Protein AF-0000000068238046 (afdb_homodimer)

Solvent-accessible surface area (backbone atoms only — not comparable to full-atom values): 81714 Å² total; per-residue (Å²): 138,89,78,82,85,78,85,75,81,77,78,81,76,83,74,73,87,71,82,82,77,81,73,77,80,77,81,74,84,79,78,86,78,78,81,80,74,76,76,75,68,70,68,73,77,79,79,78,75,80,73,75,78,88,50,64,96,78,70,69,45,30,24,60,40,49,60,55,56,76,60,38,61,60,47,52,51,49,50,51,53,50,49,44,23,53,49,52,52,57,44,46,42,70,25,42,88,74,44,88,48,56,57,47,58,32,41,96,83,38,37,76,59,75,93,69,62,68,70,59,48,49,53,51,51,54,52,28,51,33,49,42,43,48,45,44,37,44,45,57,59,49,51,50,50,41,49,38,39,27,46,39,52,58,51,43,66,46,92,49,31,73,72,39,28,30,41,31,47,37,40,56,44,56,50,41,61,78,38,70,69,51,52,55,42,47,73,74,69,36,37,88,62,56,50,47,75,66,52,53,52,48,30,53,38,50,54,44,51,64,47,34,58,30,55,38,49,70,38,53,44,75,45,77,44,55,30,70,75,60,81,41,79,69,48,61,37,45,40,59,42,49,46,64,59,41,72,65,91,66,64,59,37,38,46,68,33,53,52,36,33,50,50,33,29,65,37,39,58,72,56,66,34,47,36,56,36,51,94,56,61,47,63,57,79,40,27,51,71,40,51,74,76,38,69,76,40,32,40,32,94,60,49,43,49,50,62,19,22,48,33,53,45,67,46,52,36,41,30,54,47,32,46,70,44,81,50,54,79,85,73,49,77,87,56,26,84,73,34,67,23,4,38,45,38,76,47,74,53,76,48,71,58,91,91,44,68,30,39,37,31,43,35,42,34,26,64,58,68,38,58,58,48,78,60,58,74,41,52,34,48,45,73,54,73,47,60,42,36,39,34,40,33,43,37,72,82,52,94,84,37,44,54,94,88,27,48,37,37,40,37,37,36,41,36,37,36,24,29,25,37,48,12,13,62,89,53,76,41,31,60,49,65,81,32,71,48,51,62,76,80,66,50,52,48,36,21,57,83,34,57,80,72,54,75,70,63,70,68,69,65,70,76,62,74,64,64,72,61,84,74,63,85,53,33,60,54,38,39,57,65,28,58,55,60,49,34,58,59,42,45,48,41,25,58,57,30,85,69,8,60,83,55,24,44,50,40,34,42,37,37,40,22,50,53,25,46,73,66,68,37,70,49,63,33,38,76,43,50,56,66,40,48,31,51,64,63,64,42,99,85,49,58,72,77,62,57,49,63,49,58,29,33,49,94,61,26,46,68,47,39,63,61,51,52,43,48,55,52,48,50,53,65,72,40,56,90,43,43,33,51,52,47,20,44,45,25,49,49,30,46,52,53,54,47,65,56,42,61,52,57,28,44,39,58,36,21,68,37,44,84,43,75,38,46,38,64,49,69,67,40,52,52,53,41,50,50,41,46,49,66,31,48,51,57,48,52,49,38,23,49,55,29,31,69,45,52,37,64,52,78,45,49,39,39,67,51,26,21,20,51,14,8,66,68,23,41,87,76,32,53,57,48,36,50,78,49,68,88,67,50,57,64,37,68,71,38,45,46,20,58,16,30,50,50,72,89,57,89,82,54,86,71,79,62,34,33,60,38,70,39,82,55,42,74,74,54,52,89,44,37,26,38,24,39,78,82,30,46,51,82,78,51,73,69,56,47,50,54,45,52,53,53,59,65,64,58,129,127,85,84,76,85,83,84,88,81,78,75,87,79,76,84,71,82,77,76,83,76,78,75,73,77,76,76,76,79,75,72,84,75,77,80,78,76,76,75,78,63,76,67,76,80,78,79,77,76,80,74,75,78,86,49,67,95,77,73,68,43,29,25,60,39,50,61,54,57,77,60,36,62,60,47,52,51,49,51,51,53,49,50,46,22,53,49,50,49,57,44,44,42,72,24,43,88,76,44,87,48,56,56,48,58,32,41,97,84,37,38,76,59,77,94,69,61,68,69,59,48,50,54,51,50,54,52,28,51,33,50,44,42,48,44,45,36,45,44,56,59,51,52,50,52,41,49,40,37,28,46,39,53,58,52,44,65,45,92,48,30,74,71,39,30,30,41,31,46,38,39,54,44,57,50,41,60,78,38,68,70,51,52,55,44,45,72,74,70,35,38,86,64,56,51,46,75,65,49,53,52,48,31,52,38,50,53,45,53,65,46,35,58,31,54,40,51,69,39,53,43,74,46,77,44,54,30,70,76,61,82,41,80,70,46,60,38,46,40,60,44,49,48,63,60,41,73,62,91,65,66,58,36,39,44,69,34,53,52,37,33,49,49,32,30,65,35,40,59,72,56,66,34,47,36,55,37,52,94,58,61,48,62,55,76,40,26,50,71,43,51,76,75,39,69,76,40,30,40,33,93,58,48,43,49,49,61,20,22,46,32,54,46,67,46,53,37,41,30,54,48,33,46,69,44,79,50,55,78,85,72,50,78,86,57,24,82,73,34,68,24,4,38,45,34,76,49,74,54,76,49,71,58,91,90,44,68,29,37,36,33,42,36,41,33,26,64,58,69,39,59,56,49,80,59,57,74,41,53,34,49,45,73,55,73,47,60,42,35,38,34,40,34,44,38,72,82,51,96,82,38,44,54,94,86,27,48,38,36,40,37,37,38,41,38,38,37,25,30,25,37,49,12,12,62,90,55,75,40,30,60,49,65,81,33,71,50,51,61,74,81,67,51,50,48,36,20,56,82,35,56,79,70,56,74,70,62,70,67,70,66,70,76,62,73,67,64,74,59,84,75,66,85,55,33,62,55,38,40,56,63,27,59,55,61,49,32,58,60,41,46,48,43,23,58,58,30,84,70,8,60,85,56,24,43,49,39,34,43,36,36,40,21,51,53,26,46,73,62,67,34,69,50,65,32,38,74,43,50,55,65,41,47,30,52,64,64,63,42,98,88,50,58,72,80,62,58,50,65,50,57,29,32,50,96,61,26,45,67,48,36,61,62,51,53,43,48,56,52,49,50,54,65,72,39,56,90,43,44,33,50,53,48,21,43,44,24,50,49,32,46,50,54,54,46,65,54,42,59,52,58,28,42,39,60,36,20,70,39,45,83,43,76,39,47,38,64,49,70,68,39,53,52,53,39,49,49,40,47,49,66,29,50,52,56,49,52,50,38,23,48,54,29,30,68,46,53,37,66,50,78,45,50,39,40,67,51,26,21,19,52,15,7,66,69,22,41,87,76,32,54,58,46,39,50,79,50,69,89,68,50,59,62,37,67,70,38,47,48,20,59,18,32,50,51,74,88,57,89,81,54,84,72,79,62,35,33,60,37,71,38,81,55,42,73,73,56,51,89,44,39,26,37,23,38,76,82,31,47,51,81,78,52,72,68,56,48,49,53,44,50,52,53,60,65,64,60,128

Sequence (1496 aa):
MEGNSTVALRQLSLSTVSSRSYQALGYSQNDLSGDSGASHNEEPPAYSHVSPAAQVPGRGYSTTLHRSPGVLLPTLLYAGLAIYAWVAIVYLSFRPMSAKSWGALLSENRLYSESVDYARNEGIYRSAVVIWTLIAIMTLPWLSAVCASAAVIYVQNQKTADSLQMRQVTNLADRRWLDLSLYKALVSGGWKKHGSTFLILAIVLHLVAGLTYPIQSIFLETTTINVPQAMDRVASIADLPSLEYPDAAISLIGNDILAVRRALSDADSVTVQPFLWQNTSGVQLHTLSDILSLNDSFYAQLPTGFNTGVLRQFAPRVNSTATYETILASEFPSNCDSTPGSFYSRHYSEYAVSEYRRIWGVTACMPSNWTKSQWQKTRARQEFSETLYLNFTSSKGNSGDTPADGKLYRVTVSTTAGYFELPNNMNDGKHGPLLEQDPVGLCGADCHYQTFDPDLSLSRIRRDNITTTDTLDAVSWDPLATVSKGPLLTTALALFGQGSFLDTFAAKIWAINDSFNRANVTARICLDGPPLLDLMLYQSYSTKHYCLDAPMGTRYGASAADPLIHQWIDYFLKVEDRFPMLFTAAAFLSNKQLLESVSGQWWIYQDLGTEMIIPTISLAGIIVGSIMMALYIIPMVGLAFYAAWYPRWTERLDSFTMLRLGATIGDKLLPLRAAKSVDRIPVLDEIPGVVRDVSIPDGNVVLPVGTLGLGDGRPLEGQRRYEAYKESDEPLTPMERRMLQSRINDDPMEGNSTVALRQLSLSTVSSRSYQALGYSQNDLSGDSGASHNEEPPAYSHVSPAAQVPGRGYSTTLHRSPGVLLPTLLYAGLAIYAWVAIVYLSFRPMSAKSWGALLSENRLYSESVDYARNEGIYRSAVVIWTLIAIMTLPWLSAVCASAAVIYVQNQKTADSLQMRQVTNLADRRWLDLSLYKALVSGGWKKHGSTFLILAIVLHLVAGLTYPIQSIFLETTTINVPQAMDRVASIADLPSLEYPDAAISLIGNDILAVRRALSDADSVTVQPFLWQNTSGVQLHTLSDILSLNDSFYAQLPTGFNTGVLRQFAPRVNSTATYETILASEFPSNCDSTPGSFYSRHYSEYAVSEYRRIWGVTACMPSNWTKSQWQKTRARQEFSETLYLNFTSSKGNSGDTPADGKLYRVTVSTTAGYFELPNNMNDGKHGPLLEQDPVGLCGADCHYQTFDPDLSLSRIRRDNITTTDTLDAVSWDPLATVSKGPLLTTALALFGQGSFLDTFAAKIWAINDSFNRANVTARICLDGPPLLDLMLYQSYSTKHYCLDAPMGTRYGASAADPLIHQWIDYFLKVEDRFPMLFTAAAFLSNKQLLESVSGQWWIYQDLGTEMIIPTISLAGIIVGSIMMALYIIPMVGLAFYAAWYPRWTERLDSFTMLRLGATIGDKLLPLRAAKSVDRIPVLDEIPGVVRDVSIPDGNVVLPVGTLGLGDGRPLEGQRRYEAYKESDEPLTPMERRMLQSRINDDP

Radius of gyration: 52.49 Å; Cα contacts (8 Å, |Δi|>4): 2790; chains: 2; bounding box: 108×170×122 Å

pLDDT: mean 82.02, std 21.86, range [15.71, 98.25]

Organism: Aspergillus fumigatus (strain ATCC MYA-4609 / CBS 101355 / FGSC A1100 / Af293) (NCBI:txid330879)

Nearest PDB structures (foldseek):
  9g36-assembly1_B  TM=2.275E-01  e=7.485E+00  Mycolicibacterium thermoresistibile ATCC 19527
  3ron-assembly1_A  TM=1.602E-01  e=1.030E+00  Bacillus thuringiensis serovar israelensis
  3ron-assembly1_A  TM=1.603E-01  e=5.462E-01  Bacillus thuringiensis serovar israelensis
  9g36-assembly1_B  TM=2.258E-01  e=8.837E+00  Mycolicibacterium thermoresistibile ATCC 19527

Foldseek 3Di:
DDDDDDPDPDDPDPDDDPDDDPPPDDDPDDDDDDDDPDCVVPPDPDPPPDDDPPDDPFDFFWDFFDFDLPLQVVLVVLLVLQVVLLCLQVVLQAAAPQDDGQFFFADPQRDGDPPRDRVVRVVSNVVSVVSNVVSLVCVLVSLLVLLQLLLQVVQQPDPFLQPDFLQQSVCSQVSCLVPVVVVVCCVVPCCLPHNDPSSVVSNVLNVLSNVLSVLLVVQKDKDKAFGFDDKDFDDFFFDLLCQQPQVLVPDDQCPLLVQLQVVLLVAAFQQFDQQWDAQDFAGDRHHLLCNVVGDQIWGWLDGGNDEQASFKDKGKIKAKFKDKDWDDPVVPDPCQLQAFQKAWFKFKDWDDDVHWIKIKIKIKIFRDRQLEAPGHNFQFKDKDKGKMKMFIFTDGPDPPGAPPRGTIMIMMMMMIMHMWIAQYVVVVRGIGDGHRHHCQVVQDRRHGAFFDPPVVPVPCPPPPPVPPPPPPSPRNCSNSSYGNHALLSSLCCSDGNPPHCSHCVLVQQVVVQVVCLVVQHKDKDFRGRGGNNNVLVDDVPDPDDDGQIDIGNDPCRSVCSVVSVSVVSVSCVVRVVCVRSSSSSSSNSSVNSSRRVGTGRTIRMHTNGDMDMGMHGDPVSSVSSVVSSCSNSVVSSVSSCSSRPDGGPDSGSHPVVVVVQDVQVDCVLPPPDDDPDPSPRCSSVPFRNRKAFPDDPDVPRLADETEIDRRGHHRRDSPHMYNDDPVNRDDDDPVSVVSSVVSVVPPD/DDDDPDDDDDDPDDDDPDDPDPPPPPPPPDDPDDDDPPCVVPPPPDPPPDDDPPDDPFDFFWDFFDFDLPLQVVLVVLLVLQVVLLCLQVVLQAAAPQDDGQFFFADPQRDGDPPRDRVVRQVSNVVSVVSNVVSLVCVLVSLLVLLQLLLQVVLQPDPFLQPDFLQQSVCSQVSCLVPVVVVVCCVVPCCLPHNDPSSVVSNVLSVLSNVLSVLLVVQKDKDKAFGFDDKDFDDFFFALLCQQPQVLVPDDQCPLLVQLQVVLLVAAFQQFDQQWDAFDFAGDRHHLLCNVVGDQIWGWLDGGNDEQASFKDKTKIKAKFKDKDWDDPVPPDPCQVQAFQKAWFKFWDWDDDVHWIWIKMKIKIFRDRQLEAPGHNFQFKDKDKGKMKMFIFTDGPDPPGAPPRGTIMIMMMMMIMHMWIAQYVVVVRGIGDGHRHHCQVVQDRRHRAFFDPPVVPVPCPPPPPVPPPDPDSPRNCSNSSYGNHALLSSLCCSDGNPPHCSHCVLVQQVVVLVVCLVVQHKDKDFRGRGGNNNVLPDDVPDPDDDGQIDIGNDPCRSVCSVVSVSVVSVSCVVRVVCVRSSSSSSSNSSVNSSRRVGTGRTIRMHTNGDMDMGMHGDPVSSVSSVVSSCVNSVVSSVSSCSSRPDRGPDSGSHPVVVVVQDVQVDCVLPPPDDDPDPSPRCSSVPFRNRKAFPDDPDVVRLADETEIDRRGHHRDDSPHMYNDDPVNRDDDDPVSVVSSVVSVVPPD

Secondary structure (DSSP, 8-state):
----------------------------------------------------TTS-SS--SEEE-B--GGGHHHHHHHHHHHHHHHHHHHHHHHS-SSSS-SS--B-TTSSB-S---THHHHHHHHHHHHHHHHHHHHHHHHHHHHHHHHHHHHHHT-SSGGGSBHHHHHHHHTTGGG-HHHHHHHHTT-HHHH--HHHHHHHHHHHHHHHHHHHHHHH-EEEEEEE----EEEEEE--GGGGTS--TTTPPTTHHHHHHHHHHHH--SSS--TTEE-SSSS-----GGGTTTSTT-EE-SSPTT---BTS--EEEEEEEEEEEEEE-GGGS-TTTTTSTT-EEEEEEEEEEETTEEEEEEEEEEE-S--SS-S--S-SS-EEEEEEEEEEEEEE-SSTTPPPTT-EEEEEEEEEEEEEEEPP-TTTTT-PPPBPSS-GGGG--TT----------------STTS------S--TTHHHH-SS--HHHHHHHHHHSTTSHHHHHHHHHHHHHHHHHHHT--EEEEEE--TTHHHHT-BTTB-----EEEEESSTTGGGGHHHHHHHHHHHHHHTGGGHHHHHHHHHHHHHHHHHHHSPP-EEEEEB--EEEEEEE--HHHHHHHHHHHHHHHHHHHHHHHHHHHS-BSSSSS-HHHHHHHHHHH-TTTS---B-S-GGG-THHHHSB--EEE-----TT-SS--B-EEESS-BPP-TTSEEEB-GGG--PPPHHHHHHHHHHHHH--/----------------------------------------------------TTS-SS--SEEE-B--GGGHHHHHHHHHHHHHHHHHHHHHHHS-SSSS-SS--B-TTSSB-S---THHHHHHHHHHHHHHHHHHHHHHHHHHHHHHHHHHHHHHT-SSGGGSBHHHHHHHHTTGGG-HHHHHHHHTT-HHHH--HHHHHHHHHHHHHHHHHHHHHHH-EEEEEEE----EEEEEE--GGGGTS--TTT--TTHHHHHHHHHHHH--SSS--TTEE-SSSS-----GGGTTTSTT-EE-SSPTT---BTS--EEEEEEEEEEEEEE-GGGS-TTTTTSTT-EEEEEEEEEEETTEEEEEEEEEEE-S--SS-S--S-SS-EEEEEEEEEEEEEE-SSTTPPPTT-EEEEEEEEEEEEEEEPP-TTTTT-PPPBPSS-GGGG--TT----------------STTS------S--TTHHHH-SS--HHHHHHHHHHSTTSHHHHHHHHHHHHHHHHHHHT--EEEEEE--TTHHHHT-BTTB-----EEEEESSTTGGGGHHHHHHHHHHHHHHTGGGHHHHHHHHHHHHHHHHHHHSPP-EEEEEB--EEEEEEE--HHHHHHHHHHHHHHHHHHHHHHHHHHHS-BSSSSS-HHHHHHHHHHH-TTTS---B-S-GGG-THHHHSB--EEE-----TT-SS--B-EEESS-BPP-TTSEEEB-GGG--PPPHHHHHHHHHHHHH--

Structure (mmCIF, N/CA/C/O backbone):
data_AF-0000000068238046-model_v1
#
loop_
_entity.id
_entity.type
_entity.pdbx_description
1 polymer 'Uncharacterized protein'
#
loop_
_atom_site.group_PDB
_atom_site.id
_atom_site.type_symbol
_atom_site.label_atom_id
_atom_site.label_alt_id
_atom_site.label_comp_id
_atom_site.label_asym_id
_atom_site.label_entity_id
_atom_site.label_seq_id
_atom_site.pdbx_PDB_ins_code
_atom_site.Cartn_x
_atom_site.Cartn_y
_atom_site.Cartn_z
_atom_site.occupancy
_atom_site.B_iso_or_equiv
_atom_site.auth_seq_id
_atom_site.auth_comp_id
_atom_site.auth_asym_id
_atom_site.auth_atom_id
_atom_site.pdbx_PDB_model_num
ATOM 1 N N . MET A 1 1 ? -50.438 15 -29.156 1 16.05 1 MET A N 1
ATOM 2 C CA . MET A 1 1 ? -51.094 14.344 -30.281 1 16.05 1 MET A CA 1
ATOM 3 C C . MET A 1 1 ? -50.812 12.844 -30.281 1 16.05 1 MET A C 1
ATOM 5 O O . MET A 1 1 ? -49.875 12.391 -29.641 1 16.05 1 MET A O 1
ATOM 9 N N . GLU A 1 2 ? -51.281 12.078 -31.438 1 17.22 2 GLU A N 1
ATOM 10 C CA . GLU A 1 2 ? -52 10.836 -31.766 1 17.22 2 GLU A CA 1
ATOM 11 C C . GLU A 1 2 ? -51.031 9.648 -31.766 1 17.22 2 GLU A C 1
ATOM 13 O O . GLU A 1 2 ? -49.812 9.82 -31.625 1 17.22 2 GLU A O 1
ATOM 18 N N . GLY A 1 3 ? -50.938 8.844 -32.812 1 16.89 3 GLY A N 1
ATOM 19 C CA . GLY A 1 3 ? -51.5 7.602 -33.312 1 16.89 3 GLY A CA 1
ATOM 20 C C . GLY A 1 3 ? -50.469 6.535 -33.594 1 16.89 3 GLY A C 1
ATOM 21 O O . GLY A 1 3 ? -50.812 5.375 -33.812 1 16.89 3 GLY A O 1
ATOM 22 N N . ASN A 1 4 ? -49.25 6.938 -33.906 1 17.73 4 ASN A N 1
ATOM 23 C CA . ASN A 1 4 ? -48.781 6.199 -35.062 1 17.73 4 ASN A CA 1
ATOM 24 C C . ASN A 1 4 ? -48.5 4.734 -34.719 1 17.73 4 ASN A C 1
ATOM 26 O O . ASN A 1 4 ? -48.312 4.387 -33.562 1 17.73 4 ASN A O 1
ATOM 30 N N . SER A 1 5 ? -47.906 3.982 -35.688 1 18.03 5 SER A N 1
ATOM 31 C CA . SER A 1 5 ? -48.125 2.867 -36.594 1 18.03 5 SER A CA 1
ATOM 32 C C . SER A 1 5 ? -47.438 1.596 -36.094 1 18.03 5 SER A C 1
ATOM 34 O O . SER A 1 5 ? -46.406 1.659 -35.438 1 18.03 5 SER A O 1
ATOM 36 N N . THR A 1 6 ? -48.125 0.401 -36.094 1 19.33 6 THR A N 1
ATOM 37 C CA . THR A 1 6 ? -48.469 -0.976 -35.75 1 19.33 6 THR A CA 1
ATOM 38 C C . THR A 1 6 ? -47.531 -1.954 -36.438 1 19.33 6 THR A C 1
ATOM 40 O O . THR A 1 6 ? -47.719 -3.168 -36.406 1 19.33 6 THR A O 1
ATOM 43 N N . VAL A 1 7 ? -46.188 -1.646 -36.438 1 20.75 7 VAL A N 1
ATOM 44 C CA . VAL A 1 7 ? -45.406 -2.328 -37.469 1 20.75 7 VAL A CA 1
ATOM 45 C C . VAL A 1 7 ? -45.469 -3.838 -37.25 1 20.75 7 VAL A C 1
ATOM 47 O O . VAL A 1 7 ? -45.188 -4.328 -36.156 1 20.75 7 VAL A O 1
ATOM 50 N N . ALA A 1 8 ? -46.031 -4.539 -38.188 1 19.09 8 ALA A N 1
ATOM 51 C CA . ALA A 1 8 ? -46.688 -5.816 -38.469 1 19.09 8 ALA A CA 1
ATOM 52 C C . ALA A 1 8 ? -45.688 -6.969 -38.406 1 19.09 8 ALA A C 1
ATOM 54 O O . ALA A 1 8 ? -44.594 -6.855 -38.938 1 19.09 8 ALA A O 1
ATOM 55 N N . LEU A 1 9 ? -45.781 -7.902 -37.531 1 19.58 9 LEU A N 1
ATOM 56 C CA . LEU A 1 9 ? -45.156 -9.117 -37 1 19.58 9 LEU A CA 1
ATOM 57 C C . LEU A 1 9 ? -45.188 -10.227 -38.062 1 19.58 9 LEU A C 1
ATOM 59 O O . LEU A 1 9 ? -44.875 -11.375 -37.781 1 19.58 9 LEU A O 1
ATOM 63 N N . ARG A 1 10 ? -45.062 -9.781 -39.406 1 17.81 10 ARG A N 1
ATOM 64 C CA . ARG A 1 10 ? -45.594 -10.758 -40.344 1 17.81 10 ARG A CA 1
ATOM 65 C C . ARG A 1 10 ? -44.906 -12.117 -40.156 1 17.81 10 ARG A C 1
ATOM 67 O O . ARG A 1 10 ? -43.719 -12.188 -39.781 1 17.81 10 ARG A O 1
ATOM 74 N N . GLN A 1 11 ? -45.688 -13.234 -40.188 1 19.92 11 GLN A N 1
ATOM 75 C CA . GLN A 1 11 ? -45.875 -14.664 -40 1 19.92 11 GLN A CA 1
ATOM 76 C C . GLN A 1 11 ? -45.156 -15.461 -41.094 1 19.92 11 GLN A C 1
ATOM 78 O O . GLN A 1 11 ? -45.5 -15.367 -42.281 1 19.92 11 GLN A O 1
ATOM 83 N N . LEU A 1 12 ? -43.844 -15.375 -41.125 1 18.42 12 LEU A N 1
ATOM 84 C CA . LEU A 1 12 ? -43.094 -15.875 -42.281 1 18.42 12 LEU A CA 1
ATOM 85 C C . LEU A 1 12 ? -43.438 -17.344 -42.562 1 18.42 12 LEU A C 1
ATOM 87 O O . LEU A 1 12 ? -43.375 -18.172 -41.625 1 18.42 12 LEU A O 1
ATOM 91 N N . SER A 1 13 ? -44.188 -17.641 -43.625 1 18.03 13 SER A N 1
ATOM 92 C CA . SER A 1 13 ? -44.906 -18.75 -44.219 1 18.03 13 SER A CA 1
ATOM 93 C C . SER A 1 13 ? -43.969 -19.859 -44.625 1 18.03 13 SER A C 1
ATOM 95 O O . SER A 1 13 ? -43 -19.625 -45.344 1 18.03 13 SER A O 1
ATOM 97 N N . LEU A 1 14 ? -43.719 -20.797 -43.719 1 19.33 14 LEU A N 1
ATOM 98 C CA . LEU A 1 14 ? -42.812 -21.953 -43.781 1 19.33 14 LEU A CA 1
ATOM 99 C C . LEU A 1 14 ? -43.188 -22.891 -44.906 1 19.33 14 LEU A C 1
ATOM 101 O O . LEU A 1 14 ? -44.156 -23.656 -44.812 1 19.33 14 LEU A O 1
ATOM 105 N N . SER A 1 15 ? -43.281 -22.375 -46.094 1 17.31 15 SER A N 1
ATOM 106 C CA . SER A 1 15 ? -43.969 -23.078 -47.188 1 17.31 15 SER A CA 1
ATOM 107 C C . SER A 1 15 ? -43.375 -24.453 -47.406 1 17.31 15 SER A C 1
ATOM 109 O O . SER A 1 15 ? -42.312 -24.766 -46.875 1 17.31 15 SER A O 1
ATOM 111 N N . THR A 1 16 ? -43.438 -24.938 -48.75 1 18.41 16 THR A N 1
ATOM 112 C CA . THR A 1 16 ? -44.094 -25.906 -49.594 1 18.41 16 THR A CA 1
ATOM 113 C C . THR A 1 16 ? -43.125 -27 -50.062 1 18.41 16 THR A C 1
ATOM 115 O O . THR A 1 16 ? -43.562 -28.031 -50.594 1 18.41 16 THR A O 1
ATOM 118 N N . VAL A 1 17 ? -41.844 -26.969 -49.844 1 20.22 17 VAL A N 1
ATOM 119 C CA . VAL A 1 17 ? -41.156 -27.406 -51.062 1 20.22 17 VAL A CA 1
ATOM 120 C C . VAL A 1 17 ? -41.375 -28.906 -51.25 1 20.22 17 VAL A C 1
ATOM 122 O O . VAL A 1 17 ? -41.219 -29.703 -50.312 1 20.22 17 VAL A O 1
ATOM 125 N N . SER A 1 18 ? -41.938 -29.344 -52.375 1 18.44 18 SER A N 1
ATOM 126 C CA . SER A 1 18 ? -42.625 -30.453 -53.062 1 18.44 18 SER A CA 1
ATOM 127 C C . SER A 1 18 ? -41.625 -31.531 -53.469 1 18.44 18 SER A C 1
ATOM 129 O O . SER A 1 18 ? -41.969 -32.438 -54.219 1 18.44 18 SER A O 1
ATOM 131 N N . SER A 1 19 ? -40.5 -31.594 -52.938 1 16.22 19 SER A N 1
ATOM 132 C CA . SER A 1 19 ? -39.594 -32.25 -53.844 1 16.22 19 SER A CA 1
ATOM 133 C C . SER A 1 19 ? -40.062 -33.625 -54.219 1 16.22 19 SER A C 1
ATOM 135 O O . SER A 1 19 ? -40.812 -34.281 -53.469 1 16.22 19 SER A O 1
ATOM 137 N N . ARG A 1 20 ? -39.656 -33.969 -55.562 1 19.67 20 ARG A N 1
ATOM 138 C CA . ARG A 1 20 ? -39.875 -34.875 -56.688 1 19.67 20 ARG A CA 1
ATOM 139 C C . ARG A 1 20 ? -39.469 -36.312 -56.312 1 19.67 20 ARG A C 1
ATOM 141 O O . ARG A 1 20 ? -38.438 -36.5 -55.688 1 19.67 20 ARG A O 1
ATOM 148 N N . SER A 1 21 ? -40.375 -37.406 -56.5 1 18.16 21 SER A N 1
ATOM 149 C CA . SER A 1 21 ? -40.688 -38.812 -56.25 1 18.16 21 SER A CA 1
ATOM 150 C C . SER A 1 21 ? -39.75 -39.75 -56.969 1 18.16 21 SER A C 1
ATOM 152 O O . SER A 1 21 ? -40 -40.938 -57.062 1 18.16 21 SER A O 1
ATOM 154 N N . TYR A 1 22 ? -38.438 -39.531 -56.938 1 17.98 22 TYR A N 1
ATOM 155 C CA . TYR A 1 22 ? -37.625 -40.312 -57.875 1 17.98 22 TYR A CA 1
ATOM 156 C C . TYR A 1 22 ? -37.875 -41.781 -57.688 1 17.98 22 TYR A C 1
ATOM 158 O O . TYR A 1 22 ? -37.75 -42.312 -56.594 1 17.98 22 TYR A O 1
ATOM 166 N N . GLN A 1 23 ? -38.75 -42.344 -58.531 1 18.47 23 GLN A N 1
ATOM 167 C CA . GLN A 1 23 ? -39.25 -43.719 -58.719 1 18.47 23 GLN A CA 1
ATOM 168 C C . GLN A 1 23 ? -38.125 -44.688 -59 1 18.47 23 GLN A C 1
ATOM 170 O O . GLN A 1 23 ? -37.469 -44.594 -60.062 1 18.47 23 GLN A O 1
ATOM 175 N N . ALA A 1 24 ? -37.312 -44.906 -58.125 1 19.94 24 ALA A N 1
ATOM 176 C CA . ALA A 1 24 ? -36.156 -45.781 -58.375 1 19.94 24 ALA A CA 1
ATOM 177 C C . ALA A 1 24 ? -36.594 -47.125 -58.938 1 19.94 24 ALA A C 1
ATOM 179 O O . ALA A 1 24 ? -37.5 -47.781 -58.344 1 19.94 24 ALA A O 1
ATOM 180 N N . LEU A 1 25 ? -36.344 -47.344 -60.188 1 18.86 25 LEU A N 1
ATOM 181 C CA . LEU A 1 25 ? -36.625 -48.438 -61.125 1 18.86 25 LEU A CA 1
ATOM 182 C C . LEU A 1 25 ? -36.062 -49.75 -60.594 1 18.86 25 LEU A C 1
ATOM 184 O O . LEU A 1 25 ? -35 -49.781 -60 1 18.86 25 LEU A O 1
ATOM 188 N N . GLY A 1 26 ? -36.812 -50.875 -60.5 1 19.23 26 GLY A N 1
ATOM 189 C CA . GLY A 1 26 ? -36.938 -52.25 -60.031 1 19.23 26 GLY A CA 1
ATOM 190 C C . GLY A 1 26 ? -36.062 -53.219 -60.781 1 19.23 26 GLY A C 1
ATOM 191 O O . GLY A 1 26 ? -36.188 -54.438 -60.656 1 19.23 26 GLY A O 1
ATOM 192 N N . TYR A 1 27 ? -34.781 -52.906 -61.156 1 17.84 27 TYR A N 1
ATOM 193 C CA . TYR A 1 27 ? -34.156 -53.781 -62.125 1 17.84 27 TYR A CA 1
ATOM 194 C C . TYR A 1 27 ? -34.125 -55.219 -61.625 1 17.84 27 TYR A C 1
ATOM 196 O O . TYR A 1 27 ? -33.906 -55.469 -60.438 1 17.84 27 TYR A O 1
ATOM 204 N N . SER A 1 28 ? -34.656 -56.188 -62.406 1 18.81 28 SER A N 1
ATOM 205 C CA . SER A 1 28 ? -35.031 -57.594 -62.406 1 18.81 28 SER A CA 1
ATOM 206 C C . SER A 1 28 ? -33.812 -58.5 -62.469 1 18.81 28 SER A C 1
ATOM 208 O O . SER A 1 28 ? -33.938 -59.719 -62.688 1 18.81 28 SER A O 1
ATOM 210 N N . GLN A 1 29 ? -32.719 -58.312 -61.812 1 17.73 29 GLN A N 1
ATOM 211 C CA . GLN A 1 29 ? -31.516 -59.094 -62.156 1 17.73 29 GLN A CA 1
ATOM 212 C C . GLN A 1 29 ? -31.75 -60.594 -62.031 1 17.73 29 GLN A C 1
ATOM 214 O O . GLN A 1 29 ? -32.25 -61.062 -61 1 17.73 29 GLN A O 1
ATOM 219 N N . ASN A 1 30 ? -31.672 -61.344 -63.156 1 19.11 30 ASN A N 1
ATOM 220 C CA . ASN A 1 30 ? -31.844 -62.719 -63.625 1 19.11 30 ASN A CA 1
ATOM 221 C C . ASN A 1 30 ? -31.031 -63.719 -62.812 1 19.11 30 ASN A C 1
ATOM 223 O O . ASN A 1 30 ? -30.156 -63.312 -62.062 1 19.11 30 ASN A O 1
ATOM 227 N N . ASP A 1 31 ? -30.562 -64.938 -63.469 1 19.34 31 ASP A N 1
ATOM 228 C CA . ASP A 1 31 ? -30.656 -66.375 -63.344 1 19.34 31 ASP A CA 1
ATOM 229 C C . ASP A 1 31 ? -29.375 -66.938 -62.688 1 19.34 31 ASP A C 1
ATOM 231 O O . ASP A 1 31 ? -29.188 -68.188 -62.688 1 19.34 31 ASP A O 1
ATOM 235 N N . LEU A 1 32 ? -28.25 -66.312 -62.562 1 19.45 32 LEU A N 1
ATOM 236 C CA . LEU A 1 32 ? -27.031 -67.125 -62.656 1 19.45 32 LEU A CA 1
ATOM 237 C C . LEU A 1 32 ? -27 -68.188 -61.625 1 19.45 32 LEU A C 1
ATOM 239 O O . LEU A 1 32 ? -27.266 -68 -60.438 1 19.45 32 LEU A O 1
ATOM 243 N N . SER A 1 33 ? -26.906 -69.438 -62.031 1 20.02 33 SER A N 1
ATOM 244 C CA . SER A 1 33 ? -27.078 -70.875 -61.656 1 20.02 33 SER A CA 1
ATOM 245 C C . SER A 1 33 ? -26.125 -71.25 -60.531 1 20.02 33 SER A C 1
ATOM 247 O O . SER A 1 33 ? -25.219 -70.5 -60.188 1 20.02 33 SER A O 1
ATOM 249 N N . GLY A 1 34 ? -25.688 -72.562 -60.438 1 20.05 34 GLY A N 1
ATOM 250 C CA . GLY A 1 34 ? -25.656 -73.688 -59.5 1 20.05 34 GLY A CA 1
ATOM 251 C C . GLY A 1 34 ? -24.297 -73.875 -58.844 1 20.05 34 GLY A C 1
ATOM 252 O O . GLY A 1 34 ? -24.062 -74.938 -58.188 1 20.05 34 GLY A O 1
ATOM 253 N N . ASP A 1 35 ? -23.328 -73.062 -59.031 1 19.02 35 ASP A N 1
ATOM 254 C CA . ASP A 1 35 ? -22.016 -73.688 -58.906 1 19.02 35 ASP A CA 1
ATOM 255 C C . ASP A 1 35 ? -21.844 -74.25 -57.5 1 19.02 35 ASP A C 1
ATOM 257 O O . ASP A 1 35 ? -22.406 -73.812 -56.531 1 19.02 35 ASP A O 1
ATOM 261 N N . SER A 1 36 ? -21.125 -75.5 -57.438 1 22.73 36 SER A N 1
ATOM 262 C CA . SER A 1 36 ? -20.812 -76.625 -56.531 1 22.73 36 SER A CA 1
ATOM 263 C C . SER A 1 36 ? -19.891 -76.25 -55.406 1 22.73 36 SER A C 1
ATOM 265 O O . SER A 1 36 ? -18.75 -75.812 -55.656 1 22.73 36 SER A O 1
ATOM 267 N N . GLY A 1 37 ? -20.219 -75.5 -54.5 1 20.11 37 GLY A N 1
ATOM 268 C CA . GLY A 1 37 ? -19.359 -75 -53.438 1 20.11 37 GLY A CA 1
ATOM 269 C C . GLY A 1 37 ? -18.656 -76.062 -52.688 1 20.11 37 GLY A C 1
ATOM 270 O O . GLY A 1 37 ? -19.297 -76.938 -52.094 1 20.11 37 GLY A O 1
ATOM 271 N N . ALA A 1 38 ? -17.391 -76.438 -53.188 1 24.84 38 ALA A N 1
ATOM 272 C CA . ALA A 1 38 ? -16.5 -77.375 -52.562 1 24.84 38 ALA A CA 1
ATOM 273 C C . ALA A 1 38 ? -16.297 -77.125 -51.094 1 24.84 38 ALA A C 1
ATOM 275 O O . ALA A 1 38 ? -16.047 -75.938 -50.719 1 24.84 38 ALA A O 1
ATOM 276 N N . SER A 1 39 ? -16.984 -77.812 -50.25 1 22.16 39 SER A N 1
ATOM 277 C CA . SER A 1 39 ? -16.953 -77.812 -48.812 1 22.16 39 SER A CA 1
ATOM 278 C C . SER A 1 39 ? -15.523 -77.938 -48.281 1 22.16 39 SER A C 1
ATOM 280 O O . SER A 1 39 ? -14.922 -79 -48.406 1 22.16 39 SER A O 1
ATOM 282 N N . HIS A 1 40 ? -14.617 -77.062 -48.656 1 21.16 40 HIS A N 1
ATOM 283 C CA . HIS A 1 40 ? -13.273 -77.188 -48.094 1 21.16 40 HIS A CA 1
ATOM 284 C C . HIS A 1 40 ? -13.312 -77.312 -46.594 1 21.16 40 HIS A C 1
ATOM 286 O O . HIS A 1 40 ? -13.195 -76.25 -45.906 1 21.16 40 HIS A O 1
ATOM 292 N N . ASN A 1 41 ? -14.281 -78 -46.031 1 23.92 41 ASN A N 1
ATOM 293 C CA . ASN A 1 41 ? -14.289 -78.125 -44.562 1 23.92 41 ASN A CA 1
ATOM 294 C C . ASN A 1 41 ? -12.961 -78.688 -44.031 1 23.92 41 ASN A C 1
ATOM 296 O O . ASN A 1 41 ? -12.898 -79.812 -43.594 1 23.92 41 ASN A O 1
ATOM 300 N N . GLU A 1 42 ? -11.891 -78.625 -44.781 1 25.45 42 GLU A N 1
ATOM 301 C CA . GLU A 1 42 ? -10.812 -79.312 -44.125 1 25.45 42 GLU A CA 1
ATOM 302 C C . GLU A 1 42 ? -10.484 -78.688 -42.781 1 25.45 42 GLU A C 1
ATOM 304 O O . GLU A 1 42 ? -10.211 -77.5 -42.688 1 25.45 42 GLU A O 1
ATOM 309 N N . GLU A 1 43 ? -11.094 -79.25 -41.75 1 26.88 43 GLU A N 1
ATOM 310 C CA . GLU A 1 43 ? -10.812 -78.938 -40.344 1 26.88 43 GLU A CA 1
ATOM 311 C C . GLU A 1 43 ? -9.312 -78.812 -40.094 1 26.88 43 GLU A C 1
ATOM 313 O O . GLU A 1 43 ? -8.531 -79.625 -40.594 1 26.88 43 GLU A O 1
ATOM 318 N N . PRO A 1 44 ? -8.758 -77.688 -39.938 1 28.88 44 PRO A N 1
ATOM 319 C CA . PRO A 1 44 ? -7.324 -77.625 -39.625 1 28.88 44 PRO A CA 1
ATOM 320 C C . PRO A 1 44 ? -6.895 -78.688 -38.656 1 28.88 44 PRO A C 1
ATOM 322 O O . PRO A 1 44 ? -7.699 -79.188 -37.844 1 28.88 44 PRO A O 1
ATOM 325 N N . PRO A 1 45 ? -5.973 -79.625 -39.031 1 27.39 45 PRO A N 1
ATOM 326 C CA . PRO A 1 45 ? -5.59 -80.75 -38.156 1 27.39 45 PRO A CA 1
ATOM 327 C C . PRO A 1 45 ? -5.344 -80.312 -36.719 1 27.39 45 PRO A C 1
ATOM 329 O O . PRO A 1 45 ? -4.988 -79.188 -36.469 1 27.39 45 PRO A O 1
ATOM 332 N N . ALA A 1 46 ? -6.039 -80.938 -35.75 1 30.14 46 ALA A N 1
ATOM 333 C CA . ALA A 1 46 ? -5.883 -80.812 -34.281 1 30.14 46 ALA A CA 1
ATOM 334 C C . ALA A 1 46 ? -4.418 -80.938 -33.875 1 30.14 46 ALA A C 1
ATOM 336 O O . ALA A 1 46 ? -3.74 -81.875 -34.281 1 30.14 46 ALA A O 1
ATOM 337 N N . TYR A 1 47 ? -3.715 -79.875 -33.812 1 27.56 47 TYR A N 1
ATOM 338 C CA . TYR A 1 47 ? -2.34 -79.875 -33.312 1 27.56 47 TYR A CA 1
ATOM 339 C C . TYR A 1 47 ? -2.193 -80.75 -32.062 1 27.56 47 TYR A C 1
ATOM 341 O O . TYR A 1 47 ? -2.867 -80.5 -31.062 1 27.56 47 TYR A O 1
ATOM 349 N N . SER A 1 48 ? -2.074 -82.125 -32.188 1 29.69 48 SER A N 1
ATOM 350 C CA . SER A 1 48 ? -1.812 -83 -31.078 1 29.69 48 SER A CA 1
ATOM 351 C C . SER A 1 48 ? -0.608 -82.5 -30.266 1 29.69 48 SER A C 1
ATOM 353 O O . SER A 1 48 ? 0.502 -82.438 -30.797 1 29.69 48 SER A O 1
ATOM 355 N N . HIS A 1 49 ? -0.751 -81.625 -29.344 1 31.42 49 HIS A N 1
ATOM 356 C CA . HIS A 1 49 ? 0.297 -81.25 -28.406 1 31.42 49 HIS A CA 1
ATOM 357 C C . HIS A 1 49 ? 0.841 -82.438 -27.641 1 31.42 49 HIS A C 1
ATOM 359 O O . HIS A 1 49 ? 0.075 -83.188 -27.031 1 31.42 49 HIS A O 1
ATOM 365 N N . VAL A 1 50 ? 1.937 -83.062 -28.031 1 32.31 50 VAL A N 1
ATOM 366 C CA . VAL A 1 50 ? 2.65 -84.125 -27.297 1 32.31 50 VAL A CA 1
ATOM 367 C C . VAL A 1 50 ? 2.975 -83.625 -25.891 1 32.31 50 VAL A C 1
ATOM 369 O O . VAL A 1 50 ? 3.555 -82.562 -25.719 1 32.31 50 VAL A O 1
ATOM 372 N N . SER A 1 51 ? 2.422 -84.188 -24.812 1 33.25 51 SER A N 1
ATOM 373 C CA . SER A 1 51 ? 2.699 -83.938 -23.406 1 33.25 51 SER A CA 1
ATOM 374 C C . SER A 1 51 ? 4.125 -84.312 -23.047 1 33.25 51 SER A C 1
ATOM 376 O O . SER A 1 51 ? 4.59 -85.375 -23.422 1 33.25 51 SER A O 1
ATOM 378 N N . PRO A 1 52 ? 5.016 -83.5 -22.609 1 33.12 52 PRO A N 1
ATOM 379 C CA . PRO A 1 52 ? 6.348 -84 -22.219 1 33.12 52 PRO A CA 1
ATOM 380 C C . PRO A 1 52 ? 6.305 -85.125 -21.25 1 33.12 52 PRO A C 1
ATOM 382 O O . PRO A 1 52 ? 5.316 -85.312 -20.531 1 33.12 52 PRO A O 1
ATOM 385 N N . ALA A 1 53 ? 7.246 -86.125 -21.297 1 33.66 53 ALA A N 1
ATOM 386 C CA . ALA A 1 53 ? 7.395 -87.438 -20.688 1 33.66 53 ALA A CA 1
ATOM 387 C C . ALA A 1 53 ? 7.352 -87.375 -19.156 1 33.66 53 ALA A C 1
ATOM 389 O O . ALA A 1 53 ? 6.965 -88.312 -18.5 1 33.66 53 ALA A O 1
ATOM 390 N N . ALA A 1 54 ? 8.164 -86.5 -18.516 1 34.47 54 ALA A N 1
ATOM 391 C CA . ALA A 1 54 ? 8.453 -86.812 -17.109 1 34.47 54 ALA A CA 1
ATOM 392 C C . ALA A 1 54 ? 7.223 -86.562 -16.234 1 34.47 54 ALA A C 1
ATOM 394 O O . ALA A 1 54 ? 7.336 -86.438 -15.016 1 34.47 54 ALA A O 1
ATOM 395 N N . GLN A 1 55 ? 6.082 -86.062 -16.781 1 34.53 55 GLN A N 1
ATOM 396 C CA . GLN A 1 55 ? 4.941 -85.75 -15.93 1 34.53 55 GLN A CA 1
ATOM 397 C C . GLN A 1 55 ? 4.332 -87 -15.32 1 34.53 55 GLN A C 1
ATOM 399 O O . GLN A 1 55 ? 4.383 -88.125 -15.922 1 34.53 55 GLN A O 1
ATOM 404 N N . VAL A 1 56 ? 4.293 -87.062 -13.953 1 36.34 56 VAL A N 1
ATOM 405 C CA . VAL A 1 56 ? 3.377 -88.062 -13.453 1 36.34 56 VAL A CA 1
ATOM 406 C C . VAL A 1 56 ? 2.23 -88.312 -14.445 1 36.34 56 VAL A C 1
ATOM 408 O O . VAL A 1 56 ? 1.773 -87.312 -15.07 1 36.34 56 VAL A O 1
ATOM 411 N N . PRO A 1 57 ? 1.912 -89.438 -14.883 1 38.88 57 PRO A N 1
ATOM 412 C CA . PRO A 1 57 ? 0.799 -89.75 -15.773 1 38.88 57 PRO A CA 1
ATOM 413 C C . PRO A 1 57 ? -0.505 -89.062 -15.367 1 38.88 57 PRO A C 1
ATOM 415 O O . PRO A 1 57 ? -0.958 -89.25 -14.227 1 38.88 57 PRO A O 1
ATOM 418 N N . GLY A 1 58 ? -0.816 -87.688 -15.859 1 47.44 58 GLY A N 1
ATOM 419 C CA . GLY A 1 58 ? -2.078 -87 -15.859 1 47.44 58 GLY A CA 1
ATOM 420 C C . GLY A 1 58 ? -1.941 -85.562 -15.414 1 47.44 58 GLY A C 1
ATOM 421 O O . GLY A 1 58 ? -2.828 -84.75 -15.664 1 47.44 58 GLY A O 1
ATOM 422 N N . ARG A 1 59 ? -1.509 -85.125 -14.086 1 58.59 59 ARG A N 1
ATOM 423 C CA . ARG A 1 59 ? -1.694 -83.812 -13.57 1 58.59 59 ARG A CA 1
ATOM 424 C C . ARG A 1 59 ? -0.687 -82.812 -14.18 1 58.59 59 ARG A C 1
ATOM 426 O O . ARG A 1 59 ? 0.52 -82.938 -13.969 1 58.59 59 ARG A O 1
ATOM 433 N N . GLY A 1 60 ? -0.523 -82.438 -15.312 1 71.06 60 GLY A N 1
ATOM 434 C CA . GLY A 1 60 ? 0.387 -81.438 -15.805 1 71.06 60 GLY A CA 1
ATOM 435 C C . GLY A 1 60 ? 0.505 -80.25 -14.875 1 71.06 60 GLY A C 1
ATOM 436 O O . GLY A 1 60 ? -0.008 -80.25 -13.75 1 71.06 60 GLY A O 1
ATOM 437 N N . TYR A 1 61 ? 1.505 -79.188 -14.969 1 86.31 61 TYR A N 1
ATOM 438 C CA . TYR A 1 61 ? 1.583 -77.938 -14.172 1 86.31 61 TYR A CA 1
ATOM 439 C C . TYR A 1 61 ? 0.315 -77.125 -14.328 1 86.31 61 TYR A C 1
ATOM 441 O O . TYR A 1 61 ? -0.161 -76.875 -15.445 1 86.31 61 TYR A O 1
ATOM 449 N N . SER A 1 62 ? -0.365 -76.812 -13.203 1 88.5 62 SER A N 1
ATOM 450 C CA . SER A 1 62 ? -1.625 -76.125 -13.273 1 88.5 62 SER A CA 1
ATOM 451 C C . SER A 1 62 ? -1.732 -75.062 -12.156 1 88.5 62 SER A C 1
ATOM 453 O O . SER A 1 62 ? -1.054 -75.188 -11.133 1 88.5 62 SER A O 1
ATOM 455 N N . THR A 1 63 ? -2.34 -73.938 -12.398 1 89.12 63 THR A N 1
ATOM 456 C CA . THR A 1 63 ? -2.568 -72.875 -11.43 1 89.12 63 THR A CA 1
ATOM 457 C C . THR A 1 63 ? -3.975 -72.312 -11.578 1 89.12 63 THR A C 1
ATOM 459 O O . THR A 1 63 ? -4.652 -72.562 -12.578 1 89.12 63 THR A O 1
ATOM 462 N N . THR A 1 64 ? -4.488 -71.688 -10.516 1 89 64 THR A N 1
ATOM 463 C CA . THR A 1 64 ? -5.742 -71 -10.594 1 89 64 THR A CA 1
ATOM 464 C C . THR A 1 64 ? -5.48 -69.5 -10.93 1 89 64 THR A C 1
ATOM 466 O O . THR A 1 64 ? -4.355 -69 -10.805 1 89 64 THR A O 1
ATOM 469 N N . LEU A 1 65 ? -6.445 -68.938 -11.438 1 90.44 65 LEU A N 1
ATOM 470 C CA . LEU A 1 65 ? -6.309 -67.5 -11.758 1 90.44 65 LEU A CA 1
ATOM 471 C C . LEU A 1 65 ? -6.391 -66.625 -10.5 1 90.44 65 LEU A C 1
ATOM 473 O O . LEU A 1 65 ? -7.184 -66.938 -9.602 1 90.44 65 LEU A O 1
ATOM 477 N N . HIS A 1 66 ? -5.504 -65.688 -10.352 1 89.12 66 HIS A N 1
ATOM 478 C CA . HIS A 1 66 ? -5.426 -64.812 -9.156 1 89.12 66 HIS A CA 1
ATOM 479 C C . HIS A 1 66 ? -5.742 -63.375 -9.492 1 89.12 66 HIS A C 1
ATOM 481 O O . HIS A 1 66 ? -5.582 -62.938 -10.633 1 89.12 66 HIS A O 1
ATOM 487 N N . ARG A 1 67 ? -6.195 -62.719 -8.445 1 89.56 67 ARG A N 1
ATOM 488 C CA . ARG A 1 67 ? -6.445 -61.281 -8.539 1 89.56 67 ARG A CA 1
ATOM 489 C C . ARG A 1 67 ? -5.16 -60.5 -8.32 1 89.56 67 ARG A C 1
ATOM 491 O O . ARG A 1 67 ? -4.23 -60.969 -7.668 1 89.56 67 ARG A O 1
ATOM 498 N N . SER A 1 68 ? -5.051 -59.344 -8.945 1 87.81 68 SER A N 1
ATOM 499 C CA . SER A 1 68 ? -3.896 -58.469 -8.797 1 87.81 68 SER A CA 1
ATOM 500 C C . SER A 1 68 ? -4.312 -57.094 -8.266 1 87.81 68 SER A C 1
ATOM 502 O O . SER A 1 68 ? -4.66 -56.219 -9.047 1 87.81 68 SER A O 1
ATOM 504 N N . PRO A 1 69 ? -4.215 -56.875 -6.961 1 88.44 69 PRO A N 1
ATOM 505 C CA . PRO A 1 69 ? -4.625 -55.594 -6.402 1 88.44 69 PRO A CA 1
ATOM 506 C C . PRO A 1 69 ? -3.508 -54.531 -6.438 1 88.44 69 PRO A C 1
ATOM 508 O O . PRO A 1 69 ? -3.611 -53.5 -5.789 1 88.44 69 PRO A O 1
ATOM 511 N N . GLY A 1 70 ? -2.516 -54.656 -7.129 1 87.12 70 GLY A N 1
ATOM 512 C CA . GLY A 1 70 ? -1.335 -53.812 -7.109 1 87.12 70 GLY A CA 1
ATOM 513 C C . GLY A 1 70 ? -1.617 -52.406 -7.555 1 87.12 70 GLY A C 1
ATOM 514 O O . GLY A 1 70 ? -0.965 -51.438 -7.094 1 87.12 70 GLY A O 1
ATOM 515 N N . VAL A 1 71 ? -2.561 -52.094 -8.391 1 91.56 71 VAL A N 1
ATOM 516 C CA . VAL A 1 71 ? -2.799 -50.781 -8.969 1 91.56 71 VAL A CA 1
ATOM 517 C C . VAL A 1 71 ? -3.799 -50 -8.102 1 91.56 71 VAL A C 1
ATOM 519 O O . VAL A 1 71 ? -3.877 -48.781 -8.172 1 91.56 71 VAL A O 1
ATOM 522 N N . LEU A 1 72 ? -4.52 -50.656 -7.223 1 95.12 72 LEU A N 1
ATOM 523 C CA . LEU A 1 72 ? -5.617 -50.031 -6.488 1 95.12 72 LEU A CA 1
ATOM 524 C C . LEU A 1 72 ? -5.09 -49.094 -5.418 1 95.12 72 LEU A C 1
ATOM 526 O O . LEU A 1 72 ? -5.488 -47.938 -5.359 1 95.12 72 LEU A O 1
ATOM 530 N N . LEU A 1 73 ? -4.152 -49.531 -4.574 1 95 73 LEU A N 1
ATOM 531 C CA . LEU A 1 73 ? -3.682 -48.719 -3.455 1 95 73 LEU A CA 1
ATOM 532 C C . LEU A 1 73 ? -2.963 -47.469 -3.953 1 95 73 LEU A C 1
ATOM 534 O O . LEU A 1 73 ? -3.246 -46.344 -3.494 1 95 73 LEU A O 1
ATOM 538 N N . PRO A 1 74 ? -2.062 -47.531 -4.91 1 94.88 74 PRO A N 1
ATOM 539 C CA . PRO A 1 74 ? -1.429 -46.312 -5.43 1 94.88 74 PRO A CA 1
ATOM 540 C C . PRO A 1 74 ? -2.426 -45.344 -6.086 1 94.88 74 PRO A C 1
ATOM 542 O O . PRO A 1 74 ? -2.24 -44.125 -6.051 1 94.88 74 PRO A O 1
ATOM 545 N N . THR A 1 75 ? -3.443 -45.906 -6.691 1 97 75 THR A N 1
ATOM 546 C CA . THR A 1 75 ? -4.453 -45.062 -7.312 1 97 75 THR A CA 1
ATOM 547 C C . THR A 1 75 ? -5.238 -44.312 -6.254 1 97 75 THR A C 1
ATOM 549 O O . THR A 1 75 ? -5.555 -43.125 -6.445 1 97 75 THR A O 1
ATOM 552 N N . LEU A 1 76 ? -5.523 -44.969 -5.152 1 97.31 76 LEU A N 1
ATOM 553 C CA . LEU A 1 76 ? -6.211 -44.281 -4.062 1 97.31 76 LEU A CA 1
ATOM 554 C C . LEU A 1 76 ? -5.324 -43.188 -3.457 1 97.31 76 LEU A C 1
ATOM 556 O O . LEU A 1 76 ? -5.809 -42.125 -3.102 1 97.31 76 LEU A O 1
ATOM 560 N N . LEU A 1 77 ? -4.086 -43.406 -3.355 1 96.75 77 LEU A N 1
ATOM 561 C CA . LEU A 1 77 ? -3.145 -42.406 -2.871 1 96.75 77 LEU A CA 1
ATOM 562 C C . LEU A 1 77 ? -3.061 -41.25 -3.836 1 96.75 77 LEU A C 1
ATOM 564 O O . LEU A 1 77 ? -3.055 -40.062 -3.412 1 96.75 77 LEU A O 1
ATOM 568 N N . TYR A 1 78 ? -2.984 -41.562 -5.125 1 96.5 78 TYR A N 1
ATOM 569 C CA . TYR A 1 78 ? -2.992 -40.531 -6.156 1 96.5 78 TYR A CA 1
ATOM 570 C C . TYR A 1 78 ? -4.242 -39.656 -6.051 1 96.5 78 TYR A C 1
ATOM 572 O O . TYR A 1 78 ? -4.152 -38.406 -6.051 1 96.5 78 TYR A O 1
ATOM 580 N N . ALA A 1 79 ? -5.367 -40.281 -5.945 1 97.56 79 ALA A N 1
ATOM 581 C CA . ALA A 1 79 ? -6.633 -39.562 -5.863 1 97.56 79 ALA A CA 1
ATOM 582 C C . ALA A 1 79 ? -6.699 -38.719 -4.598 1 97.56 79 ALA A C 1
ATOM 584 O O . ALA A 1 79 ? -7.137 -37.562 -4.637 1 97.56 79 ALA A O 1
ATOM 585 N N . GLY A 1 80 ? -6.242 -39.312 -3.518 1 97.38 80 GLY A N 1
ATOM 586 C CA . GLY A 1 80 ? -6.219 -38.562 -2.27 1 97.38 80 GLY A CA 1
ATOM 587 C C . GLY A 1 80 ? -5.34 -37.312 -2.33 1 97.38 80 GLY A C 1
ATOM 588 O O . GLY A 1 80 ? -5.734 -36.25 -1.864 1 97.38 80 GLY A O 1
ATOM 589 N N . LEU A 1 81 ? -4.164 -37.375 -2.906 1 97.31 81 LEU A N 1
ATOM 590 C CA . LEU A 1 81 ? -3.234 -36.25 -3.014 1 97.31 81 LEU A CA 1
ATOM 591 C C . LEU A 1 81 ? -3.758 -35.219 -3.992 1 97.31 81 LEU A C 1
ATOM 593 O O . LEU A 1 81 ? -3.572 -34 -3.779 1 97.31 81 LEU A O 1
ATOM 597 N N . ALA A 1 82 ? -4.375 -35.688 -5.078 1 97.31 82 ALA A N 1
ATOM 598 C CA . ALA A 1 82 ? -4.945 -34.781 -6.055 1 97.31 82 ALA A CA 1
ATOM 599 C C . ALA A 1 82 ? -6.074 -33.969 -5.441 1 97.31 82 ALA A C 1
ATOM 601 O O . ALA A 1 82 ? -6.125 -32.75 -5.613 1 97.31 82 ALA A O 1
ATOM 602 N N . ILE A 1 83 ? -6.93 -34.625 -4.711 1 97.06 83 ILE A N 1
ATOM 603 C CA . ILE A 1 83 ? -8.047 -33.938 -4.07 1 97.06 83 ILE A CA 1
ATOM 604 C C . ILE A 1 83 ? -7.535 -33.031 -2.971 1 97.06 83 ILE A C 1
ATOM 606 O O . ILE A 1 83 ? -8 -31.891 -2.834 1 97.06 83 ILE A O 1
ATOM 610 N N . TYR A 1 84 ? -6.582 -33.438 -2.285 1 96.88 84 TYR A N 1
ATOM 611 C CA . TYR A 1 84 ? -6.016 -32.625 -1.218 1 96.88 84 TYR A CA 1
ATOM 612 C C . TYR A 1 84 ? -5.434 -31.328 -1.771 1 96.88 84 TYR A C 1
ATOM 614 O O . TYR A 1 84 ? -5.711 -30.234 -1.25 1 96.88 84 TYR A O 1
ATOM 622 N N . ALA A 1 85 ? -4.574 -31.422 -2.73 1 96.44 85 ALA A N 1
ATOM 623 C CA . ALA A 1 85 ? -3.93 -30.234 -3.301 1 96.44 85 ALA A CA 1
ATOM 624 C C . ALA A 1 85 ? -4.965 -29.234 -3.807 1 96.44 85 ALA A C 1
ATOM 626 O O . ALA A 1 85 ? -4.863 -28.047 -3.533 1 96.44 85 ALA A O 1
ATOM 627 N N . TRP A 1 86 ? -5.988 -29.75 -4.465 1 96.56 86 TRP A N 1
ATOM 628 C CA . TRP A 1 86 ? -7.027 -28.875 -5.016 1 96.56 86 TRP A CA 1
ATOM 629 C C . TRP A 1 86 ? -7.859 -28.25 -3.9 1 96.56 86 TRP A C 1
ATOM 631 O O . TRP A 1 86 ? -8.102 -27.047 -3.904 1 96.56 86 TRP A O 1
ATOM 641 N N . VAL A 1 87 ? -8.219 -29.016 -2.906 1 96.44 87 VAL A N 1
ATOM 642 C CA . VAL A 1 87 ? -9.055 -28.531 -1.809 1 96.44 87 VAL A CA 1
ATOM 643 C C . VAL A 1 87 ? -8.266 -27.547 -0.96 1 96.44 87 VAL A C 1
ATOM 645 O O . VAL A 1 87 ? -8.812 -26.547 -0.495 1 96.44 87 VAL A O 1
ATOM 648 N N . ALA A 1 88 ? -7.008 -27.797 -0.748 1 96.25 88 ALA A N 1
ATOM 649 C CA . ALA A 1 88 ? -6.176 -26.891 0.033 1 96.25 88 ALA A CA 1
ATOM 650 C C . ALA A 1 88 ? -6.066 -25.531 -0.647 1 96.25 88 ALA A C 1
ATOM 652 O O . ALA A 1 88 ? -6.184 -24.484 0.007 1 96.25 88 ALA A O 1
ATOM 653 N N . ILE A 1 89 ? -5.844 -25.5 -1.932 1 95.81 89 ILE A N 1
ATOM 654 C CA . ILE A 1 89 ? -5.715 -24.25 -2.682 1 95.81 89 ILE A CA 1
ATOM 655 C C . ILE A 1 89 ? -7.039 -23.484 -2.65 1 95.81 89 ILE A C 1
ATOM 657 O O . ILE A 1 89 ? -7.062 -22.281 -2.396 1 95.81 89 ILE A O 1
ATOM 661 N N . VAL A 1 90 ? -8.172 -24.234 -2.854 1 96 90 VAL A N 1
ATOM 662 C CA . VAL A 1 90 ? -9.492 -23.609 -2.85 1 96 90 VAL A CA 1
ATOM 663 C C . VAL A 1 90 ? -9.812 -23.094 -1.45 1 96 90 VAL A C 1
ATOM 665 O O . VAL A 1 90 ? -10.32 -21.969 -1.294 1 96 90 VAL A O 1
ATOM 668 N N . TYR A 1 91 ? -9.508 -23.875 -0.464 1 96.19 91 TYR A N 1
ATOM 669 C CA . TYR A 1 91 ? -9.797 -23.5 0.917 1 96.19 91 TYR A CA 1
ATOM 670 C C . TYR A 1 91 ? -9.023 -22.25 1.314 1 96.19 91 TYR A C 1
ATOM 672 O O . TYR A 1 91 ? -9.578 -21.344 1.938 1 96.19 91 TYR A O 1
ATOM 680 N N . LEU A 1 92 ? -7.789 -22.141 0.943 1 95.75 92 LEU A N 1
ATOM 681 C CA . LEU A 1 92 ? -6.926 -21.016 1.284 1 95.75 92 LEU A CA 1
ATOM 682 C C . LEU A 1 92 ? -7.359 -19.766 0.545 1 95.75 92 LEU A C 1
ATOM 684 O O . LEU A 1 92 ? -6.992 -18.641 0.937 1 95.75 92 LEU A O 1
ATOM 688 N N . SER A 1 93 ? -8.062 -19.891 -0.537 1 94.31 93 SER A N 1
ATOM 689 C CA . SER A 1 93 ? -8.57 -18.734 -1.262 1 94.31 93 SER A CA 1
ATOM 690 C C . SER A 1 93 ? -9.672 -18.031 -0.477 1 94.31 93 SER A C 1
ATOM 692 O O . SER A 1 93 ? -9.898 -16.828 -0.66 1 94.31 93 SER A O 1
ATOM 694 N N . PHE A 1 94 ? -10.32 -18.781 0.489 1 92.94 94 PHE A N 1
ATOM 695 C CA . PHE A 1 94 ? -11.422 -18.203 1.241 1 92.94 94 PHE A CA 1
ATOM 696 C C . PHE A 1 94 ? -11.016 -17.922 2.684 1 92.94 94 PHE A C 1
ATOM 698 O O . PHE A 1 94 ? -11.359 -16.891 3.246 1 92.94 94 PHE A O 1
ATOM 705 N N . ARG A 1 95 ? -10.32 -18.906 3.297 1 93.12 95 ARG A N 1
ATOM 706 C CA . ARG A 1 95 ? -9.938 -18.797 4.703 1 93.12 95 ARG A CA 1
ATOM 707 C C . ARG A 1 95 ? -8.594 -19.453 4.965 1 93.12 95 ARG A C 1
ATOM 709 O O . ARG A 1 95 ? -8.234 -20.422 4.293 1 93.12 95 ARG A O 1
ATOM 716 N N . PRO A 1 96 ? -7.918 -18.844 5.945 1 92.38 96 PRO A N 1
ATOM 717 C CA . PRO A 1 96 ? -6.684 -19.516 6.34 1 92.38 96 PRO A CA 1
ATOM 718 C C . PRO A 1 96 ? -6.941 -20.812 7.109 1 92.38 96 PRO A C 1
ATOM 720 O O . PRO A 1 96 ? -8.031 -21 7.664 1 92.38 96 PRO A O 1
ATOM 723 N N . MET A 1 97 ? -6.02 -21.688 7.051 1 91.31 97 MET A N 1
ATOM 724 C CA . MET A 1 97 ? -6.148 -22.953 7.77 1 91.31 97 MET A CA 1
ATOM 725 C C . MET A 1 97 ? -5.984 -22.734 9.273 1 91.31 97 MET A C 1
ATOM 727 O O . MET A 1 97 ? -6.555 -23.484 10.07 1 91.31 97 MET A O 1
ATOM 731 N N . SER A 1 98 ? -5.316 -21.703 9.641 1 85.56 98 SER A N 1
ATOM 732 C CA . SER A 1 98 ? -4.98 -21.453 11.039 1 85.56 98 SER A CA 1
ATOM 733 C C . SER A 1 98 ? -5.992 -20.516 11.68 1 85.56 98 SER A C 1
ATOM 735 O O . SER A 1 98 ? -6 -20.359 12.906 1 85.56 98 SER A O 1
ATOM 737 N N . ALA A 1 99 ? -6.75 -19.859 10.93 1 86.19 99 ALA A N 1
ATOM 738 C CA . ALA A 1 99 ? -7.68 -18.859 11.461 1 86.19 99 ALA A CA 1
ATOM 739 C C . ALA A 1 99 ? -9.031 -18.953 10.766 1 86.19 99 ALA A C 1
ATOM 741 O O . ALA A 1 99 ? -9.195 -19.719 9.812 1 86.19 99 ALA A O 1
ATOM 742 N N . LYS A 1 100 ? -9.977 -18.188 11.289 1 85.38 100 LYS A N 1
ATOM 743 C CA . LYS A 1 100 ? -11.328 -18.234 10.742 1 85.38 100 LYS A CA 1
ATOM 744 C C . LYS A 1 100 ? -11.484 -17.266 9.57 1 85.38 100 LYS A C 1
ATOM 746 O O . LYS A 1 100 ? -12.367 -17.453 8.727 1 85.38 100 LYS A O 1
ATOM 751 N N . SER A 1 101 ? -10.695 -16.266 9.562 1 88.31 101 SER A N 1
ATOM 752 C CA . SER A 1 101 ? -10.781 -15.281 8.484 1 88.31 101 SER A CA 1
ATOM 753 C C . SER A 1 101 ? -9.422 -14.648 8.211 1 88.31 101 SER A C 1
ATOM 755 O O . SER A 1 101 ? -8.555 -14.609 9.086 1 88.31 101 SER A O 1
ATOM 757 N N . TRP A 1 102 ? -9.258 -14.297 6.922 1 89.56 102 TRP A N 1
ATOM 758 C CA . TRP A 1 102 ? -8.039 -13.57 6.57 1 89.56 102 TRP A CA 1
ATOM 759 C C . TRP A 1 102 ? -8.07 -12.156 7.137 1 89.56 102 TRP A C 1
ATOM 761 O O . TRP A 1 102 ? -7.02 -11.562 7.402 1 89.56 102 TRP A O 1
ATOM 771 N N . GLY A 1 103 ? -9.227 -11.555 7.266 1 87.06 103 GLY A N 1
ATOM 772 C CA . GLY A 1 103 ? -9.406 -10.219 7.828 1 87.06 103 GLY A CA 1
ATOM 773 C C . GLY A 1 103 ? -9.422 -10.219 9.344 1 87.06 103 GLY A C 1
ATOM 774 O O . GLY A 1 103 ? -9.359 -11.273 9.977 1 87.06 103 GLY A O 1
ATOM 775 N N . ALA A 1 104 ? -9.398 -8.984 9.922 1 85.31 104 ALA A N 1
ATOM 776 C CA . ALA A 1 104 ? -9.453 -8.836 11.375 1 85.31 104 ALA A CA 1
ATOM 777 C C . ALA A 1 104 ? -10.758 -9.391 11.938 1 85.31 104 ALA A C 1
ATOM 779 O O . ALA A 1 104 ? -11.836 -9.117 11.398 1 85.31 104 ALA A O 1
ATOM 780 N N . LEU A 1 105 ? -10.664 -10.281 12.805 1 82.88 105 LEU A N 1
ATOM 781 C CA . LEU A 1 105 ? -11.797 -10.805 13.555 1 82.88 105 LEU A CA 1
ATOM 782 C C . LEU A 1 105 ? -11.594 -10.617 15.055 1 82.88 105 LEU A C 1
ATOM 784 O O . LEU A 1 105 ? -10.805 -11.336 15.672 1 82.88 105 LEU A O 1
ATOM 788 N N . LEU A 1 106 ? -12.297 -9.656 15.477 1 82.44 106 LEU A N 1
ATOM 789 C CA . LEU A 1 106 ? -12.141 -9.328 16.891 1 82.44 106 LEU A CA 1
ATOM 790 C C . LEU A 1 106 ? -13.148 -10.086 17.734 1 82.44 106 LEU A C 1
ATOM 792 O O . LEU A 1 106 ? -14.273 -10.344 17.297 1 82.44 106 LEU A O 1
ATOM 796 N N . SER A 1 107 ? -12.672 -10.531 18.859 1 76.75 107 SER A N 1
ATOM 797 C CA . SER A 1 107 ? -13.523 -11.234 19.812 1 76.75 107 SER A CA 1
ATOM 798 C C . SER A 1 107 ? -14.57 -10.305 20.406 1 76.75 107 SER A C 1
ATOM 800 O O . SER A 1 107 ? -14.648 -9.133 20.047 1 76.75 107 SER A O 1
ATOM 802 N N . GLU A 1 108 ? -15.281 -10.938 21.266 1 67 108 GLU A N 1
ATOM 803 C CA . GLU A 1 108 ? -16.328 -10.195 21.938 1 67 108 GLU A CA 1
ATOM 804 C C . GLU A 1 108 ? -15.766 -9.023 22.734 1 67 108 GLU A C 1
ATOM 806 O O . GLU A 1 108 ? -16.406 -7.969 22.828 1 67 108 GLU A O 1
ATOM 811 N N . ASN A 1 109 ? -14.445 -9.258 23.094 1 60.75 109 ASN A N 1
ATOM 812 C CA . ASN A 1 109 ? -13.812 -8.18 23.844 1 60.75 109 ASN A CA 1
ATOM 813 C C . ASN A 1 109 ? -13.078 -7.203 22.938 1 60.75 109 ASN A C 1
ATOM 815 O O . ASN A 1 109 ? -12.336 -6.34 23.406 1 60.75 109 ASN A O 1
ATOM 819 N N . ARG A 1 110 ? -13.32 -7.531 21.625 1 68.56 110 ARG A N 1
ATOM 820 C CA . ARG A 1 110 ? -12.844 -6.652 20.562 1 68.56 110 ARG A CA 1
ATOM 821 C C . ARG A 1 110 ? -11.312 -6.59 20.547 1 68.56 110 ARG A C 1
ATOM 823 O O . ARG A 1 110 ? -10.734 -5.516 20.359 1 68.56 110 ARG A O 1
ATOM 830 N N . LEU A 1 111 ? -10.75 -7.621 21.016 1 76.19 111 LEU A N 1
ATOM 831 C CA . LEU A 1 111 ? -9.312 -7.832 20.922 1 76.19 111 LEU A CA 1
ATOM 832 C C . LEU A 1 111 ? -9 -8.992 19.984 1 76.19 111 LEU A C 1
ATOM 834 O O . LEU A 1 111 ? -9.875 -9.812 19.688 1 76.19 111 LEU A O 1
ATOM 838 N N . TYR A 1 112 ? -7.812 -8.836 19.422 1 77.88 112 TYR A N 1
ATOM 839 C CA . TYR A 1 112 ? -7.387 -9.961 18.594 1 77.88 112 TYR A CA 1
ATOM 840 C C . TYR A 1 112 ? -7.379 -11.258 19.406 1 77.88 112 TYR A C 1
ATOM 842 O O . TYR A 1 112 ? -7.02 -11.266 20.578 1 77.88 112 TYR A O 1
ATOM 850 N N . SER A 1 113 ? -8.195 -12.203 18.797 1 66.94 113 SER A N 1
ATOM 851 C CA . SER A 1 113 ? -8.07 -13.508 19.453 1 66.94 113 SER A CA 1
ATOM 852 C C . SER A 1 113 ? -6.613 -13.938 19.547 1 66.94 113 SER A C 1
ATOM 854 O O . SER A 1 113 ? -5.758 -13.43 18.812 1 66.94 113 SER A O 1
ATOM 856 N N . GLU A 1 114 ? -6.195 -14.734 20.391 1 63.44 114 GLU A N 1
ATOM 857 C CA . GLU A 1 114 ? -4.867 -15.273 20.656 1 63.44 114 GLU A CA 1
ATOM 858 C C . GLU A 1 114 ? -4.047 -15.391 19.375 1 63.44 114 GLU A C 1
ATOM 860 O O . GLU A 1 114 ? -4.602 -15.375 18.266 1 63.44 114 GLU A O 1
ATOM 865 N N . SER A 1 115 ? -2.656 -15.633 19.359 1 64.5 115 SER A N 1
ATOM 866 C CA . SER A 1 115 ? -1.503 -15.625 18.469 1 64.5 115 SER A CA 1
ATOM 867 C C . SER A 1 115 ? -1.792 -16.406 17.188 1 64.5 115 SER A C 1
ATOM 869 O O . SER A 1 115 ? -1.673 -17.625 17.156 1 64.5 115 SER A O 1
ATOM 871 N N . VAL A 1 116 ? -2.637 -15.781 16.344 1 77.19 116 VAL A N 1
ATOM 872 C CA . VAL A 1 116 ? -2.859 -16.422 15.055 1 77.19 116 VAL A CA 1
ATOM 873 C C . VAL A 1 116 ? -1.595 -16.328 14.203 1 77.19 116 VAL A C 1
ATOM 875 O O . VAL A 1 116 ? -1.041 -15.234 14.023 1 77.19 116 VAL A O 1
ATOM 878 N N . ASP A 1 117 ? -1.026 -17.469 13.891 1 82.81 117 ASP A N 1
ATOM 879 C CA . ASP A 1 117 ? 0.154 -17.531 13.031 1 82.81 117 ASP A CA 1
ATOM 880 C C . ASP A 1 117 ? -0.24 -17.609 11.555 1 82.81 117 ASP A C 1
ATOM 882 O O . ASP A 1 117 ? -0.454 -18.703 11.023 1 82.81 117 ASP A O 1
ATOM 886 N N . TYR A 1 118 ? -0.333 -16.547 10.859 1 88.69 118 TYR A N 1
ATOM 887 C CA . TYR A 1 118 ? -0.701 -16.5 9.445 1 88.69 118 TYR A CA 1
ATOM 888 C C . TYR A 1 118 ? 0.442 -16.984 8.562 1 88.69 118 TYR A C 1
ATOM 890 O O . TYR A 1 118 ? 0.222 -17.391 7.422 1 88.69 118 TYR A O 1
ATOM 898 N N . ALA A 1 119 ? 1.642 -16.938 9.086 1 87.06 119 ALA A N 1
ATOM 899 C CA . ALA A 1 119 ? 2.816 -17.281 8.281 1 87.06 119 ALA A CA 1
ATOM 900 C C . ALA A 1 119 ? 2.805 -18.75 7.879 1 87.06 119 ALA A C 1
ATOM 902 O O . ALA A 1 119 ? 3.318 -19.109 6.82 1 87.06 119 ALA A O 1
ATOM 903 N N . ARG A 1 120 ? 2.238 -19.578 8.641 1 89.81 120 ARG A N 1
ATOM 904 C CA . ARG A 1 120 ? 2.166 -21 8.367 1 89.81 120 ARG A CA 1
ATOM 905 C C . ARG A 1 120 ? 1.365 -21.281 7.098 1 89.81 120 ARG A C 1
ATOM 907 O O . ARG A 1 120 ? 1.645 -22.234 6.379 1 89.81 120 ARG A O 1
ATOM 914 N N . ASN A 1 121 ? 0.412 -20.484 6.719 1 92.94 121 ASN A N 1
ATOM 915 C CA . ASN A 1 121 ? -0.447 -20.688 5.559 1 92.94 121 ASN A CA 1
ATOM 916 C C . ASN A 1 121 ? 0.327 -20.516 4.254 1 92.94 121 ASN A C 1
ATOM 918 O O . ASN A 1 121 ? -0.018 -21.125 3.238 1 92.94 121 ASN A O 1
ATOM 922 N N . GLU A 1 122 ? 1.345 -19.719 4.305 1 90.06 122 GLU A N 1
ATOM 923 C CA . GLU A 1 122 ? 2.191 -19.594 3.123 1 90.06 122 GLU A CA 1
ATOM 924 C C . GLU A 1 122 ? 2.914 -20.906 2.814 1 90.06 122 GLU A C 1
ATOM 926 O O . GLU A 1 122 ? 3.057 -21.281 1.649 1 90.06 122 GLU A O 1
ATOM 931 N N . GLY A 1 123 ? 3.35 -21.531 3.855 1 89.94 123 GLY A N 1
ATOM 932 C CA . GLY A 1 123 ? 3.975 -22.828 3.678 1 89.94 123 GLY A CA 1
ATOM 933 C C . GLY A 1 123 ? 3.021 -23.875 3.148 1 89.94 123 GLY A C 1
ATOM 934 O O . GLY A 1 123 ? 3.395 -24.688 2.293 1 89.94 123 GLY A O 1
ATOM 935 N N . ILE A 1 124 ? 1.89 -23.875 3.613 1 93.31 124 ILE A N 1
ATOM 936 C CA . ILE A 1 124 ? 0.875 -24.828 3.17 1 93.31 124 ILE A CA 1
ATOM 937 C C . ILE A 1 124 ? 0.536 -24.578 1.703 1 93.31 124 ILE A C 1
ATOM 939 O O . ILE A 1 124 ? 0.403 -25.516 0.919 1 93.31 124 ILE A O 1
ATOM 943 N N . TYR A 1 125 ? 0.432 -23.328 1.343 1 93.69 125 TYR A N 1
ATOM 944 C CA . TYR A 1 125 ? 0.14 -23 -0.048 1 93.69 125 TYR A CA 1
ATOM 945 C C . TYR A 1 125 ? 1.263 -23.469 -0.966 1 93.69 125 TYR A C 1
ATOM 947 O O . TYR A 1 125 ? 1.008 -24.078 -2.012 1 93.69 125 TYR A O 1
ATOM 955 N N . ARG A 1 126 ? 2.49 -23.281 -0.56 1 90.88 126 ARG A N 1
ATOM 956 C CA . ARG A 1 126 ? 3.637 -23.719 -1.358 1 90.88 126 ARG A CA 1
ATOM 957 C C . ARG A 1 126 ? 3.666 -25.234 -1.511 1 90.88 126 ARG A C 1
ATOM 959 O O . ARG A 1 126 ? 3.914 -25.75 -2.604 1 90.88 126 ARG A O 1
ATOM 966 N N . SER A 1 127 ? 3.443 -25.859 -0.428 1 93.38 127 SER A N 1
ATOM 967 C CA . SER A 1 127 ? 3.418 -27.312 -0.486 1 93.38 127 SER A CA 1
ATOM 968 C C . SER A 1 127 ? 2.281 -27.812 -1.373 1 93.38 127 SER A C 1
ATOM 970 O O . SER A 1 127 ? 2.451 -28.766 -2.125 1 93.38 127 SER A O 1
ATOM 972 N N . ALA A 1 128 ? 1.129 -27.188 -1.277 1 94.88 128 ALA A N 1
ATOM 973 C CA . ALA A 1 128 ? -0.014 -27.594 -2.094 1 94.88 128 ALA A CA 1
ATOM 974 C C . ALA A 1 128 ? 0.28 -27.391 -3.58 1 94.88 128 ALA A C 1
ATOM 976 O O . ALA A 1 128 ? -0.083 -28.234 -4.406 1 94.88 128 ALA A O 1
ATOM 977 N N . VAL A 1 129 ? 0.946 -26.359 -3.932 1 93.75 129 VAL A N 1
ATOM 978 C CA . VAL A 1 129 ? 1.272 -26.078 -5.324 1 93.75 129 VAL A CA 1
ATOM 979 C C . VAL A 1 129 ? 2.289 -27.109 -5.832 1 93.75 129 VAL A C 1
ATOM 981 O O . VAL A 1 129 ? 2.188 -27.578 -6.965 1 93.75 129 VAL A O 1
ATOM 984 N N . VAL A 1 130 ? 3.221 -27.484 -5.07 1 93 130 VAL A N 1
ATOM 985 C CA . VAL A 1 130 ? 4.215 -28.484 -5.449 1 93 130 VAL A CA 1
ATOM 986 C C . VAL A 1 130 ? 3.539 -29.828 -5.664 1 93 130 VAL A C 1
ATOM 988 O O . VAL A 1 130 ? 3.797 -30.516 -6.66 1 93 130 VAL A O 1
ATOM 991 N N . ILE A 1 131 ? 2.66 -30.219 -4.766 1 95.88 131 ILE A N 1
ATOM 992 C CA . ILE A 1 131 ? 1.931 -31.469 -4.898 1 95.88 131 ILE A CA 1
ATOM 993 C C . ILE A 1 131 ? 1.044 -31.438 -6.141 1 95.88 131 ILE A C 1
ATOM 995 O O . ILE A 1 131 ? 0.962 -32.406 -6.887 1 95.88 131 ILE A O 1
ATOM 999 N N . TRP A 1 132 ? 0.405 -30.297 -6.336 1 96.06 132 TRP A N 1
ATOM 1000 C CA . TRP A 1 132 ? -0.432 -30.094 -7.512 1 96.06 132 TRP A CA 1
ATOM 1001 C C . TRP A 1 132 ? 0.372 -30.281 -8.789 1 96.06 132 TRP A C 1
ATOM 1003 O O . TRP A 1 132 ? -0.089 -30.953 -9.727 1 96.06 132 TRP A O 1
ATOM 1013 N N . THR A 1 133 ? 1.582 -29.812 -8.859 1 95.06 133 THR A N 1
ATOM 1014 C CA . THR A 1 133 ? 2.436 -29.953 -10.031 1 95.06 133 THR A CA 1
ATOM 1015 C C . THR A 1 133 ? 2.895 -31.406 -10.195 1 95.06 133 THR A C 1
ATOM 1017 O O . THR A 1 133 ? 2.92 -31.938 -11.312 1 95.06 133 THR A O 1
ATOM 1020 N N . LEU A 1 134 ? 3.213 -32.031 -9.117 1 95.19 134 LEU A N 1
ATOM 1021 C CA . LEU A 1 134 ? 3.611 -33.438 -9.148 1 95.19 134 LEU A CA 1
ATOM 1022 C C . LEU A 1 134 ? 2.475 -34.312 -9.672 1 95.19 134 LEU A C 1
ATOM 1024 O O . LEU A 1 134 ? 2.695 -35.188 -10.5 1 95.19 134 LEU A O 1
ATOM 1028 N N . ILE A 1 135 ? 1.31 -34.031 -9.203 1 96 135 ILE A N 1
ATOM 1029 C CA . ILE A 1 135 ? 0.137 -34.812 -9.625 1 96 135 ILE A CA 1
ATOM 1030 C C . ILE A 1 135 ? -0.145 -34.531 -11.102 1 96 135 ILE A C 1
ATOM 1032 O O . ILE A 1 135 ? -0.487 -35.438 -11.852 1 96 135 ILE A O 1
ATOM 1036 N N . ALA A 1 136 ? -0.017 -33.312 -11.523 1 95.38 136 ALA A N 1
ATOM 1037 C CA . ALA A 1 136 ? -0.256 -32.969 -12.922 1 95.38 136 ALA A CA 1
ATOM 1038 C C . ALA A 1 136 ? 0.676 -33.75 -13.844 1 95.38 136 ALA A C 1
ATOM 1040 O O . ALA A 1 136 ? 0.24 -34.281 -14.867 1 95.38 136 ALA A O 1
ATOM 1041 N N . ILE A 1 137 ? 1.873 -33.969 -13.484 1 94.88 137 ILE A N 1
ATOM 1042 C CA . ILE A 1 137 ? 2.873 -34.625 -14.312 1 94.88 137 ILE A CA 1
ATOM 1043 C C . ILE A 1 137 ? 2.605 -36.125 -14.344 1 94.88 137 ILE A C 1
ATOM 1045 O O . ILE A 1 137 ? 2.793 -36.781 -15.367 1 94.88 137 ILE A O 1
ATOM 1049 N N . MET A 1 138 ? 2.053 -36.656 -13.289 1 94.88 138 MET A N 1
ATOM 1050 C CA . MET A 1 138 ? 1.89 -38.094 -13.156 1 94.88 138 MET A CA 1
ATOM 1051 C C . MET A 1 138 ? 0.516 -38.562 -13.648 1 94.88 138 MET A C 1
ATOM 1053 O O . MET A 1 138 ? 0.26 -39.75 -13.805 1 94.88 138 MET A O 1
ATOM 1057 N N . THR A 1 139 ? -0.319 -37.625 -13.953 1 95.81 139 THR A N 1
ATOM 1058 C CA . THR A 1 139 ? -1.72 -37.938 -14.219 1 95.81 139 THR A CA 1
ATOM 1059 C C . THR A 1 139 ? -1.854 -38.812 -15.461 1 95.81 139 THR A C 1
ATOM 1061 O O . THR A 1 139 ? -2.479 -39.875 -15.406 1 95.81 139 THR A O 1
ATOM 1064 N N . LEU A 1 140 ? -1.206 -38.469 -16.547 1 95.94 140 LEU A N 1
ATOM 1065 C CA . LEU A 1 140 ? -1.407 -39.219 -17.781 1 95.94 140 LEU A CA 1
ATOM 1066 C C . LEU A 1 140 ? -0.715 -40.562 -17.719 1 95.94 140 LEU A C 1
ATOM 1068 O O . LEU A 1 140 ? -1.326 -41.594 -18.016 1 95.94 140 LEU A O 1
ATOM 1072 N N . PRO A 1 141 ? 0.538 -40.656 -17.266 1 94.38 141 PRO A N 1
ATOM 1073 C CA . PRO A 1 141 ? 1.161 -41.969 -17.172 1 94.38 141 PRO A CA 1
ATOM 1074 C C . PRO A 1 141 ? 0.443 -42.875 -16.188 1 94.38 141 PRO A C 1
ATOM 1076 O O . PRO A 1 141 ? 0.317 -44.094 -16.453 1 94.38 141 PRO A O 1
ATOM 1079 N N . TRP A 1 142 ? -0.025 -42.344 -15.133 1 95.12 142 TRP A N 1
ATOM 1080 C CA . TRP A 1 142 ? -0.684 -43.188 -14.141 1 95.12 142 TRP A CA 1
ATOM 1081 C C . TRP A 1 142 ? -2.043 -43.656 -14.648 1 95.12 142 TRP A C 1
ATOM 1083 O O . TRP A 1 142 ? -2.412 -44.844 -14.461 1 95.12 142 TRP A O 1
ATOM 1093 N N . LEU A 1 143 ? -2.785 -42.781 -15.219 1 96.88 143 LEU A N 1
ATOM 1094 C CA . LEU A 1 143 ? -4.059 -43.156 -15.812 1 96.88 143 LEU A CA 1
ATOM 1095 C C . LEU A 1 143 ? -3.861 -44.25 -16.875 1 96.88 143 LEU A C 1
ATOM 1097 O O . LEU A 1 143 ? -4.652 -45.188 -16.953 1 96.88 143 LEU A O 1
ATOM 1101 N N . SER A 1 144 ? -2.824 -44.125 -17.656 1 95.88 144 SER A N 1
ATOM 1102 C CA . SER A 1 144 ? -2.518 -45.125 -18.672 1 95.88 144 SER A CA 1
ATOM 1103 C C . SER A 1 144 ? -2.203 -46.469 -18.031 1 95.88 144 SER A C 1
ATOM 1105 O O . SER A 1 144 ? -2.619 -47.5 -18.531 1 95.88 144 SER A O 1
ATOM 1107 N N . ALA A 1 145 ? -1.532 -46.469 -16.953 1 94.31 145 ALA A N 1
ATOM 1108 C CA . ALA A 1 145 ? -1.22 -47.719 -16.234 1 94.31 145 ALA A CA 1
ATOM 1109 C C . ALA A 1 145 ? -2.488 -48.375 -15.719 1 94.31 145 ALA A C 1
ATOM 1111 O O . ALA A 1 145 ? -2.627 -49.594 -15.789 1 94.31 145 ALA A O 1
ATOM 1112 N N . VAL A 1 146 ? -3.359 -47.625 -15.18 1 96.25 146 VAL A N 1
ATOM 1113 C CA . VAL A 1 146 ? -4.617 -48.156 -14.672 1 96.25 146 VAL A CA 1
ATOM 1114 C C . VAL A 1 146 ? -5.438 -48.75 -15.82 1 96.25 146 VAL A C 1
ATOM 1116 O O . VAL A 1 146 ? -5.98 -49.844 -15.711 1 96.25 146 VAL A O 1
ATOM 1119 N N . CYS A 1 147 ? -5.508 -48.031 -16.938 1 96.69 147 CYS A N 1
ATOM 1120 C CA . CYS A 1 147 ? -6.242 -48.5 -18.109 1 96.69 147 CYS A CA 1
ATOM 1121 C C . CYS A 1 147 ? -5.625 -49.812 -18.641 1 96.69 147 CYS A C 1
ATOM 1123 O O . CYS A 1 147 ? -6.344 -50.719 -19.047 1 96.69 147 CYS A O 1
ATOM 1125 N N . ALA A 1 148 ? -4.336 -49.906 -18.641 1 95.19 148 ALA A N 1
ATOM 1126 C CA . ALA A 1 148 ? -3.656 -51.094 -19.109 1 95.19 148 ALA A CA 1
ATOM 1127 C C . ALA A 1 148 ? -4.008 -52.312 -18.234 1 95.19 148 ALA A C 1
ATOM 1129 O O . ALA A 1 148 ? -4.191 -53.406 -18.734 1 95.19 148 ALA A O 1
ATOM 1130 N N . SER A 1 149 ? -4.09 -52.062 -16.969 1 94.5 149 SER A N 1
ATOM 1131 C CA . SER A 1 149 ? -4.453 -53.125 -16.047 1 94.5 149 SER A CA 1
ATOM 1132 C C . SER A 1 149 ? -5.914 -53.531 -16.234 1 94.5 149 SER A C 1
ATOM 1134 O O . SER A 1 149 ? -6.246 -54.719 -16.125 1 94.5 149 SER A O 1
ATOM 1136 N N . ALA A 1 150 ? -6.75 -52.625 -16.5 1 96.38 150 ALA A N 1
ATOM 1137 C CA . ALA A 1 150 ? -8.172 -52.906 -16.672 1 96.38 150 ALA A CA 1
ATOM 1138 C C . ALA A 1 150 ? -8.445 -53.531 -18.047 1 96.38 150 ALA A C 1
ATOM 1140 O O . ALA A 1 150 ? -9.422 -54.25 -18.219 1 96.38 150 ALA A O 1
ATOM 1141 N N . ALA A 1 151 ? -7.633 -53.219 -19 1 96.69 151 ALA A N 1
ATOM 1142 C CA . ALA A 1 151 ? -7.828 -53.719 -20.359 1 96.69 151 ALA A CA 1
ATOM 1143 C C . ALA A 1 151 ? -7.762 -55.219 -20.406 1 96.69 151 ALA A C 1
ATOM 1145 O O . ALA A 1 151 ? -8.461 -55.875 -21.203 1 96.69 151 ALA A O 1
ATOM 1146 N N . VAL A 1 152 ? -6.977 -55.906 -19.562 1 93.94 152 VAL A N 1
ATOM 1147 C CA . VAL A 1 152 ? -6.855 -57.344 -19.516 1 93.94 152 VAL A CA 1
ATOM 1148 C C . VAL A 1 152 ? -8.203 -57.969 -19.156 1 93.94 152 VAL A C 1
ATOM 1150 O O . VAL A 1 152 ? -8.633 -58.938 -19.781 1 93.94 152 VAL A O 1
ATOM 1153 N N . ILE A 1 153 ? -8.789 -57.406 -18.188 1 94.25 153 ILE A N 1
ATOM 1154 C CA . ILE A 1 153 ? -10.07 -57.938 -17.719 1 94.25 153 ILE A CA 1
ATOM 1155 C C . ILE A 1 153 ? -11.141 -57.688 -18.781 1 94.25 153 ILE A C 1
ATOM 1157 O O . ILE A 1 153 ? -11.984 -58.562 -19.031 1 94.25 153 ILE A O 1
ATOM 1161 N N . TYR A 1 154 ? -11.133 -56.562 -19.422 1 95.62 154 TYR A N 1
ATOM 1162 C CA . TYR A 1 154 ? -12.094 -56.219 -20.484 1 95.62 154 TYR A CA 1
ATOM 1163 C C . TYR A 1 154 ? -12.008 -57.25 -21.625 1 95.62 154 TYR A C 1
ATOM 1165 O O . TYR A 1 154 ? -13.031 -57.719 -22.109 1 95.62 154 TYR A O 1
ATOM 1173 N N . VAL A 1 155 ? -10.742 -57.594 -22.031 1 95.12 155 VAL A N 1
ATOM 1174 C CA . VAL A 1 155 ? -10.531 -58.5 -23.141 1 95.12 155 VAL A CA 1
ATOM 1175 C C . VAL A 1 155 ? -10.969 -59.906 -22.734 1 95.12 155 VAL A C 1
ATOM 1177 O O . VAL A 1 155 ? -11.586 -60.625 -23.531 1 95.12 155 VAL A O 1
ATOM 1180 N N . GLN A 1 156 ? -10.695 -60.344 -21.516 1 91.38 156 GLN A N 1
ATOM 1181 C CA . GLN A 1 156 ? -11 -61.688 -21.047 1 91.38 156 GLN A CA 1
ATOM 1182 C C . GLN A 1 156 ? -12.5 -61.875 -20.828 1 91.38 156 GLN A C 1
ATOM 1184 O O . GLN A 1 156 ? -13.016 -62.969 -20.938 1 91.38 156 GLN A O 1
ATOM 1189 N N . ASN A 1 157 ? -13.234 -60.844 -20.516 1 91 157 ASN A N 1
ATOM 1190 C CA . ASN A 1 157 ? -14.641 -60.969 -20.141 1 91 157 ASN A CA 1
ATOM 1191 C C . ASN A 1 157 ? -15.562 -60.688 -21.328 1 91 157 ASN A C 1
ATOM 1193 O O . ASN A 1 157 ? -16.734 -60.344 -21.156 1 91 157 ASN A O 1
ATOM 1197 N N . GLN A 1 158 ? -15.055 -60.844 -22.469 1 92.94 158 GLN A N 1
ATOM 1198 C CA . GLN A 1 158 ? -15.906 -60.656 -23.641 1 92.94 158 GLN A CA 1
ATOM 1199 C C . GLN A 1 158 ? -16.906 -61.812 -23.781 1 92.94 158 GLN A C 1
ATOM 1201 O O . GLN A 1 158 ? -16.625 -62.938 -23.344 1 92.94 158 GLN A O 1
ATOM 1206 N N . LYS A 1 159 ? -18.031 -61.688 -24.344 1 89 159 LYS A N 1
ATOM 1207 C CA . LYS A 1 159 ? -19.094 -62.688 -24.453 1 89 159 LYS A CA 1
ATOM 1208 C C . LYS A 1 159 ? -18.75 -63.781 -25.469 1 89 159 LYS A C 1
ATOM 1210 O O . LYS A 1 159 ? -19.016 -64.938 -25.266 1 89 159 LYS A O 1
ATOM 1215 N N . THR A 1 160 ? -18.203 -63.344 -26.594 1 91.69 160 THR A N 1
ATOM 1216 C CA . THR A 1 160 ? -17.844 -64.312 -27.641 1 91.69 160 THR A CA 1
ATOM 1217 C C . THR A 1 160 ? -16.375 -64.188 -28.031 1 91.69 160 THR A C 1
ATOM 1219 O O . THR A 1 160 ? -15.742 -63.156 -27.719 1 91.69 160 THR A O 1
ATOM 1222 N N . ALA A 1 161 ? -15.852 -65.125 -28.688 1 89.5 161 ALA A N 1
ATOM 1223 C CA . ALA A 1 161 ? -14.461 -65.125 -29.141 1 89.5 161 ALA A CA 1
ATOM 1224 C C . ALA A 1 161 ? -14.234 -64.062 -30.203 1 89.5 161 ALA A C 1
ATOM 1226 O O . ALA A 1 161 ? -13.133 -63.531 -30.312 1 89.5 161 ALA A O 1
ATOM 1227 N N . ASP A 1 162 ? -15.289 -63.688 -30.953 1 88.75 162 ASP A N 1
ATOM 1228 C CA . ASP A 1 162 ? -15.141 -62.781 -32.094 1 88.75 162 ASP A CA 1
ATOM 1229 C C . ASP A 1 162 ? -15.578 -61.375 -31.688 1 88.75 162 ASP A C 1
ATOM 1231 O O . ASP A 1 162 ? -15.719 -60.5 -32.562 1 88.75 162 ASP A O 1
ATOM 1235 N N . SER A 1 163 ? -15.75 -61.25 -30.406 1 91.88 163 SER A N 1
ATOM 1236 C CA . SER A 1 163 ? -16.141 -59.906 -29.953 1 91.88 163 SER A CA 1
ATOM 1237 C C . SER A 1 163 ? -15.023 -58.875 -30.188 1 91.88 163 SER A C 1
ATOM 1239 O O . SER A 1 163 ? -15.289 -57.719 -30.406 1 91.88 163 SER A O 1
ATOM 1241 N N . LEU A 1 164 ? -13.805 -59.312 -30.031 1 95 164 LEU A N 1
ATOM 1242 C CA . LEU A 1 164 ? -12.633 -58.5 -30.297 1 95 164 LEU A CA 1
ATOM 1243 C C . LEU A 1 164 ? -11.688 -59.219 -31.266 1 95 164 LEU A C 1
ATOM 1245 O O . LEU A 1 164 ? -11.352 -60.375 -31.047 1 95 164 LEU A O 1
ATOM 1249 N N . GLN A 1 165 ? -11.391 -58.5 -32.219 1 95 165 GLN A N 1
ATOM 1250 C CA . GLN A 1 165 ? -10.398 -59.031 -33.156 1 95 165 GLN A CA 1
ATOM 1251 C C . GLN A 1 165 ? -8.984 -58.75 -32.656 1 95 165 GLN A C 1
ATOM 1253 O O . GLN A 1 165 ? -8.781 -57.938 -31.75 1 95 165 GLN A O 1
ATOM 1258 N N . MET A 1 166 ? -8.039 -59.469 -33.188 1 94.62 166 MET A N 1
ATOM 1259 C CA . MET A 1 166 ? -6.656 -59.344 -32.719 1 94.62 166 MET A CA 1
ATOM 1260 C C . MET A 1 166 ? -6.137 -57.938 -32.875 1 94.62 166 MET A C 1
ATOM 1262 O O . MET A 1 166 ? -5.383 -57.438 -32.031 1 94.62 166 MET A O 1
ATOM 1266 N N . ARG A 1 167 ? -6.523 -57.219 -33.875 1 94.25 167 ARG A N 1
ATOM 1267 C CA . ARG A 1 167 ? -6.105 -55.812 -34.062 1 94.25 167 ARG A CA 1
ATOM 1268 C C . ARG A 1 167 ? -6.598 -54.938 -32.906 1 94.25 167 ARG A C 1
ATOM 1270 O O . ARG A 1 167 ? -5.867 -54.062 -32.438 1 94.25 167 ARG A O 1
ATOM 1277 N N . GLN A 1 168 ? -7.809 -55.125 -32.531 1 95 168 GLN A N 1
ATOM 1278 C CA . GLN A 1 168 ? -8.375 -54.344 -31.422 1 95 168 GLN A CA 1
ATOM 1279 C C . GLN A 1 168 ? -7.652 -54.656 -30.125 1 95 168 GLN A C 1
ATOM 1281 O O . GLN A 1 168 ? -7.418 -53.75 -29.312 1 95 168 GLN A O 1
ATOM 1286 N N . VAL A 1 169 ? -7.266 -55.875 -29.922 1 95.44 169 VAL A N 1
ATOM 1287 C CA . VAL A 1 169 ? -6.543 -56.281 -28.719 1 95.44 169 VAL A CA 1
ATOM 1288 C C . VAL A 1 169 ? -5.137 -55.688 -28.75 1 95.44 169 VAL A C 1
ATOM 1290 O O . VAL A 1 169 ? -4.625 -55.219 -27.719 1 95.44 169 VAL A O 1
ATOM 1293 N N . THR A 1 170 ? -4.512 -55.656 -29.891 1 94.81 170 THR A N 1
ATOM 1294 C CA . THR A 1 170 ? -3.178 -55.094 -30 1 94.81 170 THR A CA 1
ATOM 1295 C C . THR A 1 170 ? -3.215 -53.594 -29.75 1 94.81 170 THR A C 1
ATOM 1297 O O . THR A 1 170 ? -2.266 -53.031 -29.203 1 94.81 170 THR A O 1
ATOM 1300 N N . ASN A 1 171 ? -4.301 -52.938 -30.188 1 94.5 171 ASN A N 1
ATOM 1301 C CA . ASN A 1 171 ? -4.453 -51.531 -29.891 1 94.5 171 ASN A CA 1
ATOM 1302 C C . ASN A 1 171 ? -4.527 -51.281 -28.391 1 94.5 171 ASN A C 1
ATOM 1304 O O . ASN A 1 171 ? -3.977 -50.281 -27.891 1 94.5 171 ASN A O 1
ATOM 1308 N N . LEU A 1 172 ? -5.219 -52.094 -27.672 1 95.81 172 LEU A N 1
ATOM 1309 C CA . LEU A 1 172 ? -5.32 -52 -26.219 1 95.81 172 LEU A CA 1
ATOM 1310 C C . LEU A 1 172 ? -3.986 -52.312 -25.562 1 95.81 172 LEU A C 1
ATOM 1312 O O . LEU A 1 172 ? -3.578 -51.656 -24.609 1 95.81 172 LEU A O 1
ATOM 1316 N N . ALA A 1 173 ? -3.354 -53.312 -26.094 1 95.31 173 ALA A N 1
ATOM 1317 C CA . ALA A 1 173 ? -2.068 -53.75 -25.531 1 95.31 173 ALA A CA 1
ATOM 1318 C C . ALA A 1 173 ? -1.013 -52.656 -25.719 1 95.31 173 ALA A C 1
ATOM 1320 O O . ALA A 1 173 ? -0.164 -52.438 -24.844 1 95.31 173 ALA A O 1
ATOM 1321 N N . ASP A 1 174 ? -1.022 -51.906 -26.812 1 93.81 174 ASP A N 1
ATOM 1322 C CA . ASP A 1 174 ? -0.056 -50.844 -27.109 1 93.81 174 ASP A CA 1
ATOM 1323 C C . ASP A 1 174 ? -0.464 -49.531 -26.469 1 93.81 174 ASP A C 1
ATOM 1325 O O . ASP A 1 174 ? 0.186 -48.5 -26.672 1 93.81 174 ASP A O 1
ATOM 1329 N N . ARG A 1 175 ? -1.526 -49.5 -25.766 1 94.5 175 ARG A N 1
ATOM 1330 C CA . ARG A 1 175 ? -2.016 -48.312 -25.094 1 94.5 175 ARG A CA 1
ATOM 1331 C C . ARG A 1 175 ? -2.172 -47.156 -26.078 1 94.5 175 ARG A C 1
ATOM 1333 O O . ARG A 1 175 ? -1.729 -46.031 -25.797 1 94.5 175 ARG A O 1
ATOM 1340 N N . ARG A 1 176 ? -2.742 -47.375 -27.125 1 93.44 176 ARG A N 1
ATOM 1341 C CA . ARG A 1 176 ? -2.832 -46.406 -28.219 1 93.44 176 ARG A CA 1
ATOM 1342 C C . ARG A 1 176 ? -3.82 -45.312 -27.891 1 93.44 176 ARG A C 1
ATOM 1344 O O . ARG A 1 176 ? -4.066 -44.406 -28.719 1 93.44 176 ARG A O 1
ATOM 1351 N N . TRP A 1 177 ? -4.387 -45.375 -26.672 1 94.25 177 TRP A N 1
ATOM 1352 C CA . TRP A 1 177 ? -5.207 -44.25 -26.234 1 94.25 177 TRP A CA 1
ATOM 1353 C C . TRP A 1 177 ? -4.359 -43 -26.047 1 94.25 177 TRP A C 1
ATOM 1355 O O . TRP A 1 177 ? -4.887 -41.875 -25.984 1 94.25 177 TRP A O 1
ATOM 1365 N N . LEU A 1 178 ? -3.047 -43.062 -26.062 1 91.62 178 LEU A N 1
ATOM 1366 C CA . LEU A 1 178 ? -2.154 -41.906 -25.984 1 91.62 178 LEU A CA 1
ATOM 1367 C C . LEU A 1 178 ? -1.548 -41.594 -27.359 1 91.62 178 LEU A C 1
ATOM 1369 O O . LEU A 1 178 ? -0.737 -40.688 -27.484 1 91.62 178 LEU A O 1
ATOM 1373 N N . ASP A 1 179 ? -1.949 -42.312 -28.359 1 88 179 ASP A N 1
ATOM 1374 C CA . ASP A 1 179 ? -1.396 -42.188 -29.703 1 88 179 ASP A CA 1
ATOM 1375 C C . ASP A 1 179 ? -2.283 -41.281 -30.578 1 88 179 ASP A C 1
ATOM 1377 O O . ASP A 1 179 ? -3.41 -41.656 -30.906 1 88 179 ASP A O 1
ATOM 1381 N N . LEU A 1 180 ? -1.773 -40.25 -31.078 1 82.06 180 LEU A N 1
ATOM 1382 C CA . LEU A 1 180 ? -2.527 -39.25 -31.844 1 82.06 180 LEU A CA 1
ATOM 1383 C C . LEU A 1 180 ? -2.855 -39.781 -33.25 1 82.06 180 LEU A C 1
ATOM 1385 O O . LEU A 1 180 ? -3.861 -39.406 -33.844 1 82.06 180 LEU A O 1
ATOM 1389 N N . SER A 1 181 ? -2.004 -40.719 -33.719 1 82.38 181 SER A N 1
ATOM 1390 C CA . SER A 1 181 ? -2.236 -41.281 -35.062 1 82.38 181 SER A CA 1
ATOM 1391 C C . SER A 1 181 ? -3.5 -42.125 -35.094 1 82.38 181 SER A C 1
ATOM 1393 O O . SER A 1 181 ? -4.188 -42.188 -36.125 1 82.38 181 SER A O 1
ATOM 1395 N N . LEU A 1 182 ? -3.746 -42.75 -33.969 1 88 182 LEU A N 1
ATOM 1396 C CA . LEU A 1 182 ? -4.961 -43.531 -33.875 1 88 182 LEU A CA 1
ATOM 1397 C C . LEU A 1 182 ? -6.203 -42.656 -33.875 1 88 182 LEU A C 1
ATOM 1399 O O . LEU A 1 182 ? -7.234 -43.031 -34.438 1 88 182 LEU A O 1
ATOM 1403 N N . TYR A 1 183 ? -6.051 -41.469 -33.375 1 87.75 183 TYR A N 1
ATOM 1404 C C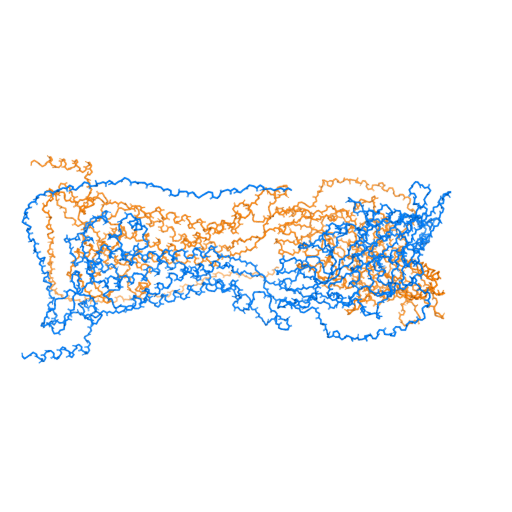A . TYR A 1 183 ? -7.191 -40.562 -33.344 1 87.75 183 TYR A CA 1
ATOM 1405 C C . TYR A 1 183 ? -7.645 -40.219 -34.75 1 87.75 183 TYR A C 1
ATOM 1407 O O . TYR A 1 183 ? -8.844 -40.219 -35.031 1 87.75 183 TYR A O 1
ATOM 1415 N N . LYS A 1 184 ? -6.707 -40 -35.594 1 84.38 184 LYS A N 1
ATOM 1416 C CA . LYS A 1 184 ? -7.016 -39.688 -37 1 84.38 184 LYS A CA 1
ATOM 1417 C C . LYS A 1 184 ? -7.68 -40.875 -37.688 1 84.38 184 LYS A C 1
ATOM 1419 O O . LYS A 1 184 ? -8.633 -40.688 -38.438 1 84.38 184 LYS A O 1
ATOM 1424 N N . ALA A 1 185 ? -7.215 -42.094 -37.375 1 87 185 ALA A N 1
ATOM 1425 C CA . ALA A 1 185 ? -7.758 -43.312 -38 1 87 185 ALA A CA 1
ATOM 1426 C C . ALA A 1 185 ? -9.188 -43.562 -37.531 1 87 185 ALA A C 1
ATOM 1428 O O . ALA A 1 185 ? -10.039 -44 -38.312 1 87 185 ALA A O 1
ATOM 1429 N N . LEU A 1 186 ? -9.453 -43.188 -36.312 1 88.88 186 LEU A N 1
ATOM 1430 C CA . LEU A 1 186 ? -10.781 -43.438 -35.75 1 88.88 186 LEU A CA 1
ATOM 1431 C C . LEU A 1 186 ? -11.805 -42.469 -36.312 1 88.88 186 LEU A C 1
ATOM 1433 O O . LEU A 1 186 ? -12.953 -42.844 -36.562 1 88.88 186 LEU A O 1
ATOM 1437 N N . VAL A 1 187 ? -11.375 -41.312 -36.625 1 86.94 187 VAL A N 1
ATOM 1438 C CA . VAL A 1 187 ? -12.281 -40.281 -37.156 1 86.94 187 VAL A CA 1
ATOM 1439 C C . VAL A 1 187 ? -12.469 -40.469 -38.656 1 86.94 187 VAL A C 1
ATOM 1441 O O . VAL A 1 187 ? -13.531 -40.156 -39.188 1 86.94 187 VAL A O 1
ATOM 1444 N N . SER A 1 188 ? -11.508 -41.094 -39.406 1 86.62 188 SER A N 1
ATOM 1445 C CA . SER A 1 188 ? -11.562 -41.281 -40.875 1 86.62 188 SER A CA 1
ATOM 1446 C C . SER A 1 188 ? -12.273 -42.562 -41.25 1 86.62 188 SER A C 1
ATOM 1448 O O . SER A 1 188 ? -12.109 -43.062 -42.344 1 86.62 188 SER A O 1
ATOM 1450 N N . GLY A 1 189 ? -13.039 -43.281 -40.344 1 81.81 189 GLY A N 1
ATOM 1451 C CA . GLY A 1 189 ? -13.867 -44.438 -40.656 1 81.81 189 GLY A CA 1
ATOM 1452 C C . GLY A 1 189 ? -13.281 -45.75 -40.219 1 81.81 189 GLY A C 1
ATOM 1453 O O . GLY A 1 189 ? -13.805 -46.812 -40.562 1 81.81 189 GLY A O 1
ATOM 1454 N N . GLY A 1 190 ? -12.273 -45.75 -39.5 1 86.88 190 GLY A N 1
ATOM 1455 C CA . GLY A 1 190 ? -11.648 -47.031 -39.094 1 86.88 190 GLY A CA 1
ATOM 1456 C C . GLY A 1 190 ? -12.133 -47.531 -37.75 1 86.88 190 GLY A C 1
ATOM 1457 O O . GLY A 1 190 ? -11.422 -48.281 -37.062 1 86.88 190 GLY A O 1
ATOM 1458 N N . TRP A 1 191 ? -13.266 -47.219 -37.312 1 88.75 191 TRP A N 1
ATOM 1459 C CA . TRP A 1 191 ? -13.781 -47.562 -36 1 88.75 191 TRP A CA 1
ATOM 1460 C C . TRP A 1 191 ? -13.992 -49.094 -35.906 1 88.75 191 TRP A C 1
ATOM 1462 O O . TRP A 1 191 ? -13.656 -49.719 -34.906 1 88.75 191 TRP A O 1
ATOM 1472 N N . LYS A 1 192 ? -14.508 -49.75 -36.906 1 86.69 192 LYS A N 1
ATOM 1473 C CA . LYS A 1 192 ? -14.797 -51.156 -36.875 1 86.69 192 LYS A CA 1
ATOM 1474 C C . LYS A 1 192 ? -13.516 -52 -36.812 1 86.69 192 LYS A C 1
ATOM 1476 O O . LYS A 1 192 ? -13.477 -53.031 -36.156 1 86.69 192 LYS A O 1
ATOM 1481 N N . LYS A 1 193 ? -12.5 -51.375 -37.312 1 89.62 193 LYS A N 1
ATOM 1482 C CA . LYS A 1 193 ? -11.227 -52.094 -37.375 1 89.62 193 LYS A CA 1
ATOM 1483 C C . LYS A 1 193 ? -10.398 -51.875 -36.125 1 89.62 193 LYS A C 1
ATOM 1485 O O . LYS A 1 193 ? -9.766 -52.781 -35.594 1 89.62 193 LYS A O 1
ATOM 1490 N N . HIS A 1 194 ? -10.43 -50.594 -35.625 1 91.19 194 HIS A N 1
ATOM 1491 C CA . HIS A 1 194 ? -9.492 -50.25 -34.562 1 91.19 194 HIS A CA 1
ATOM 1492 C C . HIS A 1 194 ? -10.219 -49.969 -33.25 1 91.19 194 HIS A C 1
ATOM 1494 O O . HIS A 1 194 ? -9.602 -49.969 -32.188 1 91.19 194 HIS A O 1
ATOM 1500 N N . GLY A 1 195 ? -11.492 -49.812 -33.312 1 90.81 195 GLY A N 1
ATOM 1501 C CA . GLY A 1 195 ? -12.203 -49.25 -32.156 1 90.81 195 GLY A CA 1
ATOM 1502 C C . GLY A 1 195 ? -12.781 -50.312 -31.234 1 90.81 195 GLY A C 1
ATOM 1503 O O . GLY A 1 195 ? -13.07 -51.438 -31.672 1 90.81 195 GLY A O 1
ATOM 1504 N N . SER A 1 196 ? -12.758 -50.031 -29.969 1 93.56 196 SER A N 1
ATOM 1505 C CA . SER A 1 196 ? -13.453 -50.75 -28.922 1 93.56 196 SER A CA 1
ATOM 1506 C C . SER A 1 196 ? -14.062 -49.812 -27.891 1 93.56 196 SER A C 1
ATOM 1508 O O . SER A 1 196 ? -13.68 -48.625 -27.828 1 93.56 196 SER A O 1
ATOM 1510 N N . THR A 1 197 ? -15.078 -50.281 -27.219 1 94.38 197 THR A N 1
ATOM 1511 C CA . THR A 1 197 ? -15.727 -49.406 -26.234 1 94.38 197 THR A CA 1
ATOM 1512 C C . THR A 1 197 ? -14.734 -49 -25.141 1 94.38 197 THR A C 1
ATOM 1514 O O . THR A 1 197 ? -14.758 -47.875 -24.672 1 94.38 197 THR A O 1
ATOM 1517 N N . PHE A 1 198 ? -13.867 -49.875 -24.75 1 96.19 198 PHE A N 1
ATOM 1518 C CA . PHE A 1 198 ? -12.859 -49.562 -23.75 1 96.19 198 PHE A CA 1
ATOM 1519 C C . PHE A 1 198 ? -11.867 -48.531 -24.266 1 96.19 198 PHE A C 1
ATOM 1521 O O . PHE A 1 198 ? -11.445 -47.656 -23.531 1 96.19 198 PHE A O 1
ATOM 1528 N N . LEU A 1 199 ? -11.508 -48.656 -25.5 1 96.25 199 LEU A N 1
ATOM 1529 C CA . LEU A 1 199 ? -10.547 -47.75 -26.094 1 96.25 199 LEU A CA 1
ATOM 1530 C C . LEU A 1 199 ? -11.086 -46.312 -26.109 1 96.25 199 LEU A C 1
ATOM 1532 O O . LEU A 1 199 ? -10.367 -45.375 -25.781 1 96.25 199 LEU A O 1
ATOM 1536 N N . ILE A 1 200 ? -12.32 -46.156 -26.5 1 94.94 200 ILE A N 1
ATOM 1537 C CA . ILE A 1 200 ? -12.906 -44.844 -26.547 1 94.94 200 ILE A CA 1
ATOM 1538 C C . ILE A 1 200 ? -13.031 -44.281 -25.141 1 94.94 200 ILE A C 1
ATOM 1540 O O . ILE A 1 200 ? -12.852 -43.062 -24.922 1 94.94 200 ILE A O 1
ATOM 1544 N N . LEU A 1 201 ? -13.414 -45.094 -24.203 1 96.25 201 LEU A N 1
ATOM 1545 C CA . LEU A 1 201 ? -13.469 -44.656 -22.812 1 96.25 201 LEU A CA 1
ATOM 1546 C C . LEU A 1 201 ? -12.094 -44.156 -22.344 1 96.25 201 LEU A C 1
ATOM 1548 O O . LEU A 1 201 ? -11.984 -43.125 -21.703 1 96.25 201 LEU A O 1
ATOM 1552 N N . ALA A 1 202 ? -11.094 -44.938 -22.656 1 97.25 202 ALA A N 1
ATOM 1553 C CA . ALA A 1 202 ? -9.734 -44.562 -22.266 1 97.25 202 ALA A CA 1
ATOM 1554 C C . ALA A 1 202 ? -9.297 -43.25 -22.922 1 97.25 202 ALA A C 1
ATOM 1556 O O . ALA A 1 202 ? -8.672 -42.406 -22.281 1 97.25 202 ALA A O 1
ATOM 1557 N N . ILE A 1 203 ? -9.633 -43.062 -24.172 1 96.25 203 ILE A N 1
ATOM 1558 C CA . ILE A 1 203 ? -9.281 -41.844 -24.891 1 96.25 203 ILE A CA 1
ATOM 1559 C C . ILE A 1 203 ? -9.961 -40.656 -24.234 1 96.25 203 ILE A C 1
ATOM 1561 O O . ILE A 1 203 ? -9.312 -39.625 -23.969 1 96.25 203 ILE A O 1
ATOM 1565 N N . VAL A 1 204 ? -11.211 -40.719 -23.969 1 96.44 204 VAL A N 1
ATOM 1566 C CA . VAL A 1 204 ? -11.969 -39.625 -23.359 1 96.44 204 VAL A CA 1
ATOM 1567 C C . VAL A 1 204 ? -11.406 -39.312 -21.984 1 96.44 204 VAL A C 1
ATOM 1569 O O . VAL A 1 204 ? -11.234 -38.156 -21.625 1 96.44 204 VAL A O 1
ATOM 1572 N N . LEU A 1 205 ? -11.078 -40.312 -21.188 1 97.44 205 LEU A N 1
ATOM 1573 C CA . LEU A 1 205 ? -10.523 -40.094 -19.859 1 97.44 205 LEU A CA 1
ATOM 1574 C C . LEU A 1 205 ? -9.18 -39.375 -19.938 1 97.44 205 LEU A C 1
ATOM 1576 O O . LEU A 1 205 ? -8.906 -38.5 -19.141 1 97.44 205 LEU A O 1
ATOM 1580 N N . HIS A 1 206 ? -8.359 -39.75 -20.875 1 97.12 206 HIS A N 1
ATOM 1581 C CA . HIS A 1 206 ? -7.043 -39.125 -21.016 1 97.12 206 HIS A CA 1
ATOM 1582 C C . HIS A 1 206 ? -7.168 -37.688 -21.5 1 97.12 206 HIS A C 1
ATOM 1584 O O . HIS A 1 206 ? -6.383 -36.844 -21.094 1 97.12 206 HIS A O 1
ATOM 1590 N N . LEU A 1 207 ? -8.109 -37.406 -22.328 1 95.94 207 LEU A N 1
ATOM 1591 C CA . LEU A 1 207 ? -8.328 -36.031 -22.781 1 95.94 207 LEU A CA 1
ATOM 1592 C C . LEU A 1 207 ? -8.812 -35.125 -21.641 1 95.94 207 LEU A C 1
ATOM 1594 O O . LEU A 1 207 ? -8.305 -34.031 -21.453 1 95.94 207 LEU A O 1
ATOM 1598 N N . VAL A 1 208 ? -9.711 -35.656 -20.859 1 97.06 208 VAL A N 1
ATOM 1599 C CA . VAL A 1 208 ? -10.242 -34.875 -19.734 1 97.06 208 VAL A CA 1
ATOM 1600 C C . VAL A 1 208 ? -9.148 -34.656 -18.688 1 97.06 208 VAL A C 1
ATOM 1602 O O . VAL A 1 208 ? -8.969 -33.562 -18.188 1 97.06 208 VAL A O 1
ATOM 1605 N N . ALA A 1 209 ? -8.43 -35.719 -18.375 1 97 209 ALA A N 1
ATOM 1606 C CA . ALA A 1 209 ? -7.352 -35.625 -17.391 1 97 209 ALA A CA 1
ATOM 1607 C C . ALA A 1 209 ? -6.262 -34.656 -17.859 1 97 209 ALA A C 1
ATOM 1609 O O . ALA A 1 209 ? -5.754 -33.875 -17.062 1 97 209 ALA A O 1
ATOM 1610 N N . GLY A 1 210 ? -5.926 -34.688 -19.141 1 95.19 210 GLY A N 1
ATOM 1611 C CA . GLY A 1 210 ? -4.887 -33.844 -19.703 1 95.19 210 GLY A CA 1
ATOM 1612 C C . GLY A 1 210 ? -5.262 -32.375 -19.719 1 95.19 210 GLY A C 1
ATOM 1613 O O . GLY A 1 210 ? -4.395 -31.516 -19.594 1 95.19 210 GLY A O 1
ATOM 1614 N N . LEU A 1 211 ? -6.492 -32.062 -19.766 1 95.88 211 LEU A N 1
ATOM 1615 C CA . LEU A 1 211 ? -6.941 -30.688 -19.875 1 95.88 211 LEU A CA 1
ATOM 1616 C C . LEU A 1 211 ? -7.32 -30.125 -18.516 1 95.88 211 LEU A C 1
ATOM 1618 O O . LEU A 1 211 ? -7.484 -28.922 -18.359 1 95.88 211 LEU A O 1
ATOM 1622 N N . THR A 1 212 ? -7.441 -30.906 -17.516 1 96.56 212 THR A N 1
ATOM 1623 C CA . THR A 1 212 ? -7.922 -30.5 -16.203 1 96.56 212 THR A CA 1
ATOM 1624 C C . THR A 1 212 ? -6.969 -29.484 -15.578 1 96.56 212 THR A C 1
ATOM 1626 O O . THR A 1 212 ? -7.391 -28.406 -15.148 1 96.56 212 THR A O 1
ATOM 1629 N N . TYR A 1 213 ? -5.695 -29.703 -15.562 1 95.75 213 TYR A N 1
ATOM 1630 C CA . TYR A 1 213 ? -4.734 -28.891 -14.828 1 95.75 213 TYR A CA 1
ATOM 1631 C C . TYR A 1 213 ? -4.422 -27.609 -15.586 1 95.75 213 TYR A C 1
ATOM 1633 O O . TYR A 1 213 ? -4.336 -26.531 -14.977 1 95.75 213 TYR A O 1
ATOM 1641 N N . PRO A 1 214 ? -4.328 -27.625 -16.938 1 94.12 214 PRO A N 1
ATOM 1642 C CA . PRO A 1 214 ? -4.211 -26.344 -17.656 1 94.12 214 PRO A CA 1
ATOM 1643 C C . PRO A 1 214 ? -5.426 -25.438 -17.453 1 94.12 214 PRO A C 1
ATOM 1645 O O . PRO A 1 214 ? -5.277 -24.219 -17.312 1 94.12 214 PRO A O 1
ATOM 1648 N N . ILE A 1 215 ? -6.551 -26 -17.438 1 94.69 215 ILE A N 1
ATOM 1649 C CA . ILE A 1 215 ? -7.758 -25.203 -17.234 1 94.69 215 ILE A CA 1
ATOM 1650 C C . ILE A 1 215 ? -7.777 -24.641 -15.82 1 94.69 215 ILE A C 1
ATOM 1652 O O . ILE A 1 215 ? -8.148 -23.484 -15.602 1 94.69 215 ILE A O 1
ATOM 1656 N N . GLN A 1 216 ? -7.406 -25.438 -14.859 1 94.38 216 GLN A N 1
ATOM 1657 C CA . GLN A 1 216 ? -7.309 -24.938 -13.492 1 94.38 216 GLN A CA 1
ATOM 1658 C C . GLN A 1 216 ? -6.312 -23.781 -13.398 1 94.38 216 GLN A C 1
ATOM 1660 O O . GLN A 1 216 ? -6.551 -22.812 -12.68 1 94.38 216 GLN A O 1
ATOM 1665 N N . SER A 1 217 ? -5.25 -23.875 -14.148 1 91.31 217 SER A N 1
ATOM 1666 C CA . SER A 1 217 ? -4.195 -22.859 -14.102 1 91.31 217 SER A CA 1
ATOM 1667 C C . SER A 1 217 ? -4.68 -21.531 -14.672 1 91.31 217 SER A C 1
ATOM 1669 O O . SER A 1 217 ? -4.18 -20.469 -14.297 1 91.31 217 SER A O 1
ATOM 1671 N N . ILE A 1 218 ? -5.625 -21.609 -15.547 1 91.56 218 ILE A N 1
ATOM 1672 C CA . ILE A 1 218 ? -6.188 -20.391 -16.125 1 91.56 218 ILE A CA 1
ATOM 1673 C C . ILE A 1 218 ? -6.945 -19.609 -15.062 1 91.56 218 ILE A C 1
ATOM 1675 O O . ILE A 1 218 ? -6.902 -18.391 -15.031 1 91.56 218 ILE A O 1
ATOM 1679 N N . PHE A 1 219 ? -7.59 -20.297 -14.125 1 92.5 219 PHE A N 1
ATOM 1680 C CA . PHE A 1 219 ? -8.453 -19.656 -13.141 1 92.5 219 PHE A CA 1
ATOM 1681 C C . PHE A 1 219 ? -7.68 -19.328 -11.867 1 92.5 219 PHE A C 1
ATOM 1683 O O . PHE A 1 219 ? -8.141 -18.547 -11.039 1 92.5 219 PHE A O 1
ATOM 1690 N N . LEU A 1 220 ? -6.559 -19.891 -11.711 1 89.56 220 LEU A N 1
ATOM 1691 C CA . LEU A 1 220 ? -5.805 -19.688 -10.477 1 89.56 220 LEU A CA 1
ATOM 1692 C C . LEU A 1 220 ? -4.93 -18.453 -10.562 1 89.56 220 LEU A C 1
ATOM 1694 O O . LEU A 1 220 ? -4.086 -18.344 -11.453 1 89.56 220 LEU A O 1
ATOM 1698 N N . GLU A 1 221 ? -5.227 -17.531 -9.688 1 87.56 221 GLU A N 1
ATOM 1699 C CA . GLU A 1 221 ? -4.445 -16.297 -9.562 1 87.56 221 GLU A CA 1
ATOM 1700 C C . GLU A 1 221 ? -3.986 -16.094 -8.125 1 87.56 221 GLU A C 1
ATOM 1702 O O . GLU A 1 221 ? -4.316 -16.875 -7.234 1 87.56 221 GLU A O 1
ATOM 1707 N N . THR A 1 222 ? -3.035 -15.148 -7.926 1 88.62 222 THR A N 1
ATOM 1708 C CA . THR A 1 222 ? -2.605 -14.797 -6.578 1 88.62 222 THR A CA 1
ATOM 1709 C C . THR A 1 222 ? -2.832 -13.312 -6.309 1 88.62 222 THR A C 1
ATOM 1711 O O . THR A 1 222 ? -2.832 -12.5 -7.234 1 88.62 222 THR A O 1
ATOM 1714 N N . THR A 1 223 ? -3.164 -13.031 -5.082 1 88.44 223 THR A N 1
ATOM 1715 C CA . THR A 1 223 ? -3.336 -11.641 -4.664 1 88.44 223 THR A CA 1
ATOM 1716 C C . THR A 1 223 ? -2.625 -11.383 -3.338 1 88.44 223 THR A C 1
ATOM 1718 O O . THR A 1 223 ? -2.402 -12.312 -2.557 1 88.44 223 THR A O 1
ATOM 1721 N N . THR A 1 224 ? -2.25 -10.141 -3.172 1 88.19 224 THR A N 1
ATOM 1722 C CA . THR A 1 224 ? -1.603 -9.75 -1.925 1 88.19 224 THR A CA 1
ATOM 1723 C C . THR A 1 224 ? -2.6 -9.086 -0.98 1 88.19 224 THR A C 1
ATOM 1725 O O . THR A 1 224 ? -3.322 -8.172 -1.377 1 88.19 224 THR A O 1
ATOM 1728 N N . ILE A 1 225 ? -2.654 -9.586 0.23 1 89.81 225 ILE A N 1
ATOM 1729 C CA . ILE A 1 225 ? -3.537 -9.008 1.235 1 89.81 225 ILE A CA 1
ATOM 1730 C C . ILE A 1 225 ? -2.738 -8.672 2.492 1 89.81 225 ILE A C 1
ATOM 1732 O O . ILE A 1 225 ? -1.604 -9.133 2.654 1 89.81 225 ILE A O 1
ATOM 1736 N N . ASN A 1 226 ? -3.307 -7.832 3.334 1 91.38 226 ASN A N 1
ATOM 1737 C CA . ASN A 1 226 ? -2.727 -7.547 4.645 1 91.38 226 ASN A CA 1
ATOM 1738 C C . ASN A 1 226 ? -3.447 -8.305 5.754 1 91.38 226 ASN A C 1
ATOM 1740 O O . ASN A 1 226 ? -4.676 -8.258 5.844 1 91.38 226 ASN A O 1
ATOM 1744 N N . VAL A 1 227 ? -2.67 -8.969 6.531 1 92.25 227 VAL A N 1
ATOM 1745 C CA . VAL A 1 227 ? -3.244 -9.742 7.629 1 92.25 227 VAL A CA 1
ATOM 1746 C C . VAL A 1 227 ? -2.949 -9.039 8.953 1 92.25 227 VAL A C 1
ATOM 1748 O O . VAL A 1 227 ? -1.935 -8.352 9.094 1 92.25 227 VAL A O 1
ATOM 1751 N N . PRO A 1 228 ? -3.867 -9.242 9.938 1 90.31 228 PRO A N 1
ATOM 1752 C CA . PRO A 1 228 ? -3.695 -8.547 11.219 1 90.31 228 PRO A CA 1
ATOM 1753 C C . PRO A 1 228 ? -2.408 -8.953 11.938 1 90.31 228 PRO A C 1
ATOM 1755 O O . PRO A 1 228 ? -1.999 -10.109 11.875 1 90.31 228 PRO A O 1
ATOM 1758 N N . GLN A 1 229 ? -1.774 -8.039 12.633 1 89.06 229 GLN A N 1
ATOM 1759 C CA . GLN A 1 229 ? -0.546 -8.266 13.391 1 89.06 229 GLN A CA 1
ATOM 1760 C C . GLN A 1 229 ? -0.674 -7.734 14.812 1 89.06 229 GLN A C 1
ATOM 1762 O O . GLN A 1 229 ? -0.995 -8.484 15.734 1 89.06 229 GLN A O 1
ATOM 1767 N N . ALA A 1 230 ? -0.544 -6.371 14.969 1 87.75 230 ALA A N 1
ATOM 1768 C CA . ALA A 1 230 ? -0.677 -5.746 16.281 1 87.75 230 ALA A CA 1
ATOM 1769 C C . ALA A 1 230 ? -1.535 -4.488 16.203 1 87.75 230 ALA A C 1
ATOM 1771 O O . ALA A 1 230 ? -1.389 -3.682 15.289 1 87.75 230 ALA A O 1
ATOM 1772 N N . MET A 1 231 ? -2.402 -4.406 17.266 1 88.88 231 MET A N 1
ATOM 1773 C CA . MET A 1 231 ? -3.293 -3.252 17.359 1 88.88 231 MET A CA 1
ATOM 1774 C C . MET A 1 231 ? -2.766 -2.234 18.359 1 88.88 231 MET A C 1
ATOM 1776 O O . MET A 1 231 ? -2.479 -2.584 19.516 1 88.88 231 MET A O 1
ATOM 1780 N N . ASP A 1 232 ? -2.619 -0.991 17.938 1 89.25 232 ASP A N 1
ATOM 1781 C CA . ASP A 1 232 ? -2.139 0.069 18.828 1 89.25 232 ASP A CA 1
ATOM 1782 C C . ASP A 1 232 ? -3.088 1.265 18.812 1 89.25 232 ASP A C 1
ATOM 1784 O O . ASP A 1 232 ? -3.625 1.628 17.766 1 89.25 232 ASP A O 1
ATOM 1788 N N . ARG A 1 233 ? -3.277 1.809 20 1 90.25 233 ARG A N 1
ATOM 1789 C CA . ARG A 1 233 ? -3.979 3.086 20.062 1 90.25 233 ARG A CA 1
ATOM 1790 C C . ARG A 1 233 ? -3.072 4.234 19.625 1 90.25 233 ARG A C 1
ATOM 1792 O O . ARG A 1 233 ? -2.094 4.547 20.297 1 90.25 233 ARG A O 1
ATOM 1799 N N . VAL A 1 234 ? -3.484 4.879 18.625 1 90.5 234 VAL A N 1
ATOM 1800 C CA . VAL A 1 234 ? -2.551 5.84 18.047 1 90.5 234 VAL A CA 1
ATOM 1801 C C . VAL A 1 234 ? -3.029 7.262 18.328 1 90.5 234 VAL A C 1
ATOM 1803 O O . VAL A 1 234 ? -2.244 8.211 18.266 1 90.5 234 VAL A O 1
ATOM 1806 N N . ALA A 1 235 ? -4.352 7.43 18.625 1 91.56 235 ALA A N 1
ATOM 1807 C CA . ALA A 1 235 ? -4.848 8.789 18.844 1 91.56 235 ALA A CA 1
ATOM 1808 C C . ALA A 1 235 ? -6.098 8.773 19.719 1 91.56 235 ALA A C 1
ATOM 1810 O O . ALA A 1 235 ? -6.812 7.773 19.781 1 91.56 235 ALA A O 1
ATOM 1811 N N . SER A 1 236 ? -6.266 9.852 20.438 1 90.31 236 SER A N 1
ATOM 1812 C CA . SER A 1 236 ? -7.496 10.195 21.141 1 90.31 236 SER A CA 1
ATOM 1813 C C . SER A 1 236 ? -8.047 11.539 20.656 1 90.31 236 SER A C 1
ATOM 1815 O O . SER A 1 236 ? -7.418 12.578 20.875 1 90.31 236 SER A O 1
ATOM 1817 N N . ILE A 1 237 ? -9.172 11.492 20.031 1 92.25 237 ILE A N 1
ATOM 1818 C CA . ILE A 1 237 ? -9.688 12.711 19.422 1 92.25 237 ILE A CA 1
ATOM 1819 C C . ILE A 1 237 ? -11.039 13.07 20.031 1 92.25 237 ILE A C 1
ATOM 1821 O O . ILE A 1 237 ? -11.539 12.359 20.906 1 92.25 237 ILE A O 1
ATOM 1825 N N . ALA A 1 238 ? -11.586 14.172 19.625 1 91 238 ALA A N 1
ATOM 1826 C CA . ALA A 1 238 ? -12.828 14.695 20.203 1 91 238 ALA A CA 1
ATOM 1827 C C . ALA A 1 238 ? -14.016 13.82 19.812 1 91 238 ALA A C 1
ATOM 1829 O O . ALA A 1 238 ? -14.094 13.328 18.672 1 91 238 ALA A O 1
ATOM 1830 N N . ASP A 1 239 ? -14.93 13.602 20.781 1 92.19 239 ASP A N 1
ATOM 1831 C CA . ASP A 1 239 ? -16.234 13 20.562 1 92.19 239 ASP A CA 1
ATOM 1832 C C . ASP A 1 239 ? -17.328 14.07 20.469 1 92.19 239 ASP A C 1
ATOM 1834 O O . ASP A 1 239 ? -17.391 14.969 21.312 1 92.19 239 ASP A O 1
ATOM 1838 N N . LEU A 1 240 ? -18.156 14.047 19.531 1 92.12 240 LEU A N 1
ATOM 1839 C CA . LEU A 1 240 ? -19.125 15.117 19.281 1 92.12 240 LEU A CA 1
ATOM 1840 C C . LEU A 1 240 ? -20.031 15.336 20.484 1 92.12 240 LEU A C 1
ATOM 1842 O O . LEU A 1 240 ? -20.344 16.484 20.828 1 92.12 240 LEU A O 1
ATOM 1846 N N . PRO A 1 241 ? -20.438 14.266 21.172 1 88.81 241 PRO A N 1
ATOM 1847 C CA . PRO A 1 241 ? -21.297 14.492 22.344 1 88.81 241 PRO A CA 1
ATOM 1848 C C . PRO A 1 241 ? -20.578 15.266 23.453 1 88.81 241 PRO A C 1
ATOM 1850 O O . PRO A 1 241 ? -21.234 15.836 24.328 1 88.81 241 PRO A O 1
ATOM 1853 N N . SER A 1 242 ? -19.312 15.32 23.438 1 82.94 242 SER A N 1
ATOM 1854 C CA . SER A 1 242 ? -18.547 16.016 24.469 1 82.94 242 SER A CA 1
ATOM 1855 C C . SER A 1 242 ? -18.547 17.516 24.234 1 82.94 242 SER A C 1
ATOM 1857 O O . SER A 1 242 ? -18.125 18.281 25.109 1 82.94 242 SER A O 1
ATOM 1859 N N . LEU A 1 243 ? -19.047 18 23.141 1 81.94 243 LEU A N 1
ATOM 1860 C CA . LEU A 1 243 ? -19.062 19.438 22.828 1 81.94 243 LEU A CA 1
ATOM 1861 C C . LEU A 1 243 ? -20.094 20.156 23.672 1 81.94 243 LEU A C 1
ATOM 1863 O O . LEU A 1 243 ? -19.969 21.359 23.922 1 81.94 243 LEU A O 1
ATOM 1867 N N . GLU A 1 244 ? -21.188 19.609 24 1 65.12 244 GLU A N 1
ATOM 1868 C CA . GLU A 1 244 ? -22.219 20.297 24.797 1 65.12 244 GLU A CA 1
ATOM 1869 C C . GLU A 1 244 ? -21.75 20.547 26.219 1 65.12 244 GLU A C 1
ATOM 1871 O O . GLU A 1 244 ? -22.094 21.562 26.828 1 65.12 244 GLU A O 1
ATOM 1876 N N . TYR A 1 245 ? -21.078 19.484 26.828 1 55.84 245 TYR A N 1
ATOM 1877 C CA . TYR A 1 245 ? -20.656 19.688 28.219 1 55.84 245 TYR A CA 1
ATOM 1878 C C . TYR A 1 245 ? -19.141 19.719 28.328 1 55.84 245 TYR A C 1
ATOM 1880 O O . TYR A 1 245 ? -18.531 18.781 28.828 1 55.84 245 TYR A O 1
ATOM 1888 N N . PRO A 1 246 ? -18.719 20.641 27.484 1 52.59 246 PRO A N 1
ATOM 1889 C CA . PRO A 1 246 ? -17.281 20.578 27.75 1 52.59 246 PRO A CA 1
ATOM 1890 C C . PRO A 1 246 ? -16.938 20.672 29.234 1 52.59 246 PRO A C 1
ATOM 1892 O O . PRO A 1 246 ? -17.703 21.266 30 1 52.59 246 PRO A O 1
ATOM 1895 N N . ASP A 1 247 ? -16.516 19.781 29.844 1 47.94 247 ASP A N 1
ATOM 1896 C CA . ASP A 1 247 ? -16.188 20.031 31.25 1 47.94 247 ASP A CA 1
ATOM 1897 C C . ASP A 1 247 ? -16.016 21.516 31.516 1 47.94 247 ASP A C 1
ATOM 1899 O O . ASP A 1 247 ? -14.969 22.094 31.203 1 47.94 247 ASP A O 1
ATOM 1903 N N . ALA A 1 248 ? -17.188 22.234 31.344 1 46.28 248 ALA A N 1
ATOM 1904 C CA . ALA A 1 248 ? -17.562 23.625 31.594 1 46.28 248 ALA A CA 1
ATOM 1905 C C . ALA A 1 248 ? -16.578 24.281 32.562 1 46.28 248 ALA A C 1
ATOM 1907 O O . ALA A 1 248 ? -16.312 25.484 32.469 1 46.28 248 ALA A O 1
ATOM 1908 N N . ALA A 1 249 ? -16.453 23.609 33.625 1 43.44 249 ALA A N 1
ATOM 1909 C CA . ALA A 1 249 ? -15.711 24.203 34.75 1 43.44 249 ALA A CA 1
ATOM 1910 C C . ALA A 1 249 ? -14.359 24.734 34.281 1 43.44 249 ALA A C 1
ATOM 1912 O O . ALA A 1 249 ? -13.766 25.609 34.906 1 43.44 249 ALA A O 1
ATOM 1913 N N . ILE A 1 250 ? -13.828 24.281 33.094 1 50.03 250 ILE A N 1
ATOM 1914 C CA . ILE A 1 250 ? -12.398 24.516 32.969 1 50.03 250 ILE A CA 1
ATOM 1915 C C . ILE A 1 250 ? -12.141 25.5 31.828 1 50.03 250 ILE A C 1
ATOM 1917 O O . ILE A 1 250 ? -11.094 26.141 31.766 1 50.03 250 ILE A O 1
ATOM 1921 N N . SER A 1 251 ? -13.195 25.734 30.875 1 60.06 251 SER A N 1
ATOM 1922 C CA . SER A 1 251 ? -12.656 26.531 29.781 1 60.06 251 SER A CA 1
ATOM 1923 C C . SER A 1 251 ? -12.828 28.016 30.031 1 60.06 251 SER A C 1
ATOM 1925 O O . SER A 1 251 ? -13.906 28.469 30.406 1 60.06 251 SER A O 1
ATOM 1927 N N . LEU A 1 252 ? -11.758 28.719 30.125 1 76.69 252 LEU A N 1
ATOM 1928 C CA . LEU A 1 252 ? -11.672 30.156 30.344 1 76.69 252 LEU A CA 1
ATOM 1929 C C . LEU A 1 252 ? -12.414 30.922 29.25 1 76.69 252 LEU A C 1
ATOM 1931 O O . LEU A 1 252 ? -12.227 30.641 28.062 1 76.69 252 LEU A O 1
ATOM 1935 N N . ILE A 1 253 ? -13.406 31.766 29.625 1 84.38 253 ILE A N 1
ATOM 1936 C CA . ILE A 1 253 ? -14.273 32.5 28.719 1 84.38 253 ILE A CA 1
ATOM 1937 C C . ILE A 1 253 ? -13.43 33.281 27.719 1 84.38 253 ILE A C 1
ATOM 1939 O O . ILE A 1 253 ? -12.531 34.031 28.125 1 84.38 253 ILE A O 1
ATOM 1943 N N . GLY A 1 254 ? -13.641 33.062 26.422 1 89.38 254 GLY A N 1
ATOM 1944 C CA . GLY A 1 254 ? -13.008 33.875 25.391 1 89.38 254 GLY A CA 1
ATOM 1945 C C . GLY A 1 254 ? -11.758 33.25 24.828 1 89.38 254 GLY A C 1
ATOM 1946 O O . GLY A 1 254 ? -11.172 33.75 23.859 1 89.38 254 GLY A O 1
ATOM 1947 N N . ASN A 1 255 ? -11.336 32.094 25.406 1 90.25 255 ASN A N 1
ATOM 1948 C CA . ASN A 1 255 ? -10.133 31.453 24.906 1 90.25 255 ASN A CA 1
ATOM 1949 C C . ASN A 1 255 ? -10.32 30.938 23.469 1 90.25 255 ASN A C 1
ATOM 1951 O O . ASN A 1 255 ? -9.383 30.953 22.672 1 90.25 255 ASN A O 1
ATOM 1955 N N . ASP A 1 256 ? -11.477 30.422 23.203 1 90.69 256 ASP A N 1
ATOM 1956 C CA . ASP A 1 256 ? -11.797 29.953 21.859 1 90.69 256 ASP A CA 1
ATOM 1957 C C . ASP A 1 256 ? -11.742 31.094 20.844 1 90.69 256 ASP A C 1
ATOM 1959 O O . ASP A 1 256 ? -11.242 30.938 19.734 1 90.69 256 ASP A O 1
ATOM 1963 N N . ILE A 1 257 ? -12.156 32.281 21.297 1 93.38 257 ILE A N 1
ATOM 1964 C CA . ILE A 1 257 ? -12.164 33.438 20.406 1 93.38 257 ILE A CA 1
ATOM 1965 C C . ILE A 1 257 ? -10.734 33.875 20.125 1 93.38 257 ILE A C 1
ATOM 1967 O O . ILE A 1 257 ? -10.398 34.2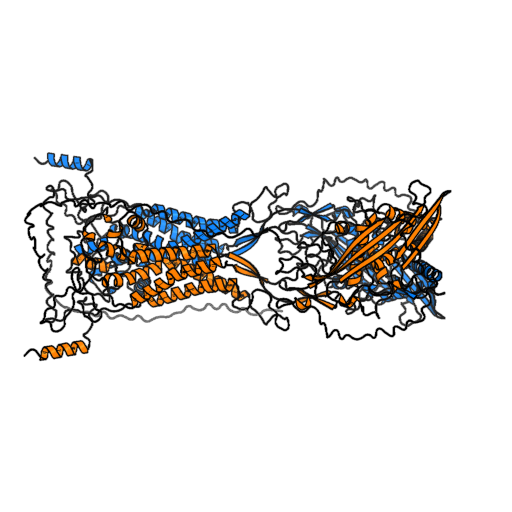19 18.984 1 93.38 257 ILE A O 1
ATOM 1971 N N . LEU A 1 258 ? -9.922 33.844 21.125 1 93.31 258 LEU A N 1
ATOM 1972 C CA . LEU A 1 258 ? -8.516 34.219 20.938 1 93.31 258 LEU A CA 1
ATOM 1973 C C . LEU A 1 258 ? -7.828 33.25 19.969 1 93.31 258 LEU A C 1
ATOM 1975 O O . LEU A 1 258 ? -7.055 33.688 19.109 1 93.31 258 LEU A O 1
ATOM 1979 N N . ALA A 1 259 ? -8.109 32.031 20.172 1 93 259 ALA A N 1
ATOM 1980 C CA . ALA A 1 259 ? -7.492 31 19.328 1 93 259 ALA A CA 1
ATOM 1981 C C . ALA A 1 259 ? -7.922 31.156 17.875 1 93 259 ALA A C 1
ATOM 1983 O O . ALA A 1 259 ? -7.098 31.062 16.969 1 93 259 ALA A O 1
ATOM 1984 N N . VAL A 1 260 ? -9.148 31.344 17.672 1 95.94 260 VAL A N 1
ATOM 1985 C CA . VAL A 1 260 ? -9.656 31.5 16.312 1 95.94 260 VAL A CA 1
ATOM 1986 C C . VAL A 1 260 ? -9.133 32.781 15.695 1 95.94 260 VAL A C 1
ATOM 1988 O O . VAL A 1 260 ? -8.844 32.844 14.5 1 95.94 260 VAL A O 1
ATOM 1991 N N . ARG A 1 261 ? -9.062 33.844 16.453 1 96.19 261 ARG A N 1
ATOM 1992 C CA . ARG A 1 261 ? -8.516 35.094 15.969 1 96.19 261 ARG A CA 1
ATOM 1993 C C . ARG A 1 261 ? -7.098 34.906 15.438 1 96.19 261 ARG A C 1
ATOM 1995 O O . ARG A 1 261 ? -6.758 35.438 14.367 1 96.19 261 ARG A O 1
ATOM 2002 N N . ARG A 1 262 ? -6.34 34.188 16.125 1 94.5 262 ARG A N 1
ATOM 2003 C CA . ARG A 1 262 ? -4.98 33.906 15.68 1 94.5 262 ARG A CA 1
ATOM 2004 C C . ARG A 1 262 ? -4.988 33.062 14.406 1 94.5 262 ARG A C 1
ATOM 2006 O O . ARG A 1 262 ? -4.219 33.312 13.477 1 94.5 262 ARG A O 1
ATOM 2013 N N . ALA A 1 263 ? -5.844 32.094 14.43 1 95.81 263 ALA A N 1
ATOM 2014 C CA . ALA A 1 263 ? -5.941 31.234 13.258 1 95.81 263 ALA A CA 1
ATOM 2015 C C . ALA A 1 263 ? -6.348 32.031 12.016 1 95.81 263 ALA A C 1
ATOM 2017 O O . ALA A 1 263 ? -5.844 31.766 10.922 1 95.81 263 ALA A O 1
ATOM 2018 N N . LEU A 1 264 ? -7.285 32.938 12.195 1 97.25 264 LEU A N 1
ATOM 2019 C CA . LEU A 1 264 ? -7.754 33.75 11.078 1 97.25 264 LEU A CA 1
ATOM 2020 C C . LEU A 1 264 ? -6.656 34.688 10.586 1 97.25 264 LEU A C 1
ATOM 2022 O O . LEU A 1 264 ? -6.574 34.969 9.391 1 97.25 264 LEU A O 1
ATOM 2026 N N . SER A 1 265 ? -5.848 35.125 11.469 1 95.38 265 SER A N 1
ATOM 2027 C CA . SER A 1 265 ? -4.73 35.969 11.102 1 95.38 265 SER A CA 1
ATOM 2028 C C . SER A 1 265 ? -3.658 35.188 10.344 1 95.38 265 SER A C 1
ATOM 2030 O O . SER A 1 265 ? -2.947 35.75 9.508 1 95.38 265 SER A O 1
ATOM 2032 N N . ASP A 1 266 ? -3.592 33.938 10.625 1 92.31 266 ASP A N 1
ATOM 2033 C CA . ASP A 1 266 ? -2.578 33.094 10 1 92.31 266 ASP A CA 1
ATOM 2034 C C . ASP A 1 266 ? -3.102 32.469 8.719 1 92.31 266 ASP A C 1
ATOM 2036 O O . ASP A 1 266 ? -2.338 31.875 7.957 1 92.31 266 ASP A O 1
ATOM 2040 N N . ALA A 1 267 ? -4.332 32.625 8.477 1 93.5 267 ALA A N 1
ATOM 2041 C CA . ALA A 1 267 ? -4.957 31.984 7.316 1 93.5 267 ALA A CA 1
ATOM 2042 C C . ALA A 1 267 ? -4.422 32.562 6.016 1 93.5 267 ALA A C 1
ATOM 2044 O O . ALA A 1 267 ? -4.375 33.781 5.855 1 93.5 267 ALA A O 1
ATOM 2045 N N . ASP A 1 268 ? -3.918 31.656 5.145 1 90 268 ASP A N 1
ATOM 2046 C CA . ASP A 1 268 ? -3.381 32.094 3.861 1 90 268 ASP A CA 1
ATOM 2047 C C . ASP A 1 268 ? -3.764 31.125 2.746 1 90 268 ASP A C 1
ATOM 2049 O O . ASP A 1 268 ? -4.469 30.156 2.984 1 90 268 ASP A O 1
ATOM 2053 N N . SER A 1 269 ? -3.348 31.438 1.562 1 87.06 269 SER A N 1
ATOM 2054 C CA . SER A 1 269 ? -3.754 30.656 0.403 1 87.06 269 SER A CA 1
ATOM 2055 C C . SER A 1 269 ? -2.648 29.688 -0.029 1 87.06 269 SER A C 1
ATOM 2057 O O . SER A 1 269 ? -2.822 28.922 -0.979 1 87.06 269 SER A O 1
ATOM 2059 N N . VAL A 1 270 ? -1.564 29.594 0.693 1 82.12 270 VAL A N 1
ATOM 2060 C CA . VAL A 1 270 ? -0.42 28.859 0.175 1 82.12 270 VAL A CA 1
ATOM 2061 C C . VAL A 1 270 ? -0.116 27.672 1.087 1 82.12 270 VAL A C 1
ATOM 2063 O O . VAL A 1 270 ? 0.336 26.625 0.621 1 82.12 270 VAL A O 1
ATOM 2066 N N . THR A 1 271 ? -0.446 27.828 2.348 1 87.56 271 THR A N 1
ATOM 2067 C CA . THR A 1 271 ? -0.096 26.781 3.303 1 87.56 271 THR A CA 1
ATOM 2068 C C . THR A 1 271 ? -1.022 25.578 3.15 1 87.56 271 THR A C 1
ATOM 2070 O O . THR A 1 271 ? -2.246 25.734 3.115 1 87.56 271 THR A O 1
ATOM 2073 N N . VAL A 1 272 ? -0.406 24.422 3.068 1 91.44 272 VAL A N 1
ATOM 2074 C CA . VAL A 1 272 ? -1.154 23.188 2.939 1 91.44 272 VAL A CA 1
ATOM 2075 C C . VAL A 1 272 ? -1.948 22.922 4.215 1 91.44 272 VAL A C 1
ATOM 2077 O O . VAL A 1 272 ? -1.442 23.125 5.32 1 91.44 272 VAL A O 1
ATOM 2080 N N . GLN A 1 273 ? -3.199 22.531 3.994 1 93.88 273 GLN A N 1
ATOM 2081 C CA . GLN A 1 273 ? -4.074 22.172 5.105 1 93.88 273 GLN A CA 1
ATOM 2082 C C . GLN A 1 273 ? -4.242 20.656 5.219 1 93.88 273 GLN A C 1
ATOM 2084 O O . GLN A 1 273 ? -5.172 20.094 4.645 1 93.88 273 GLN A O 1
ATOM 2089 N N . PRO A 1 274 ? -3.445 19.984 6.055 1 93.81 274 PRO A N 1
ATOM 2090 C CA . PRO A 1 274 ? -3.459 18.516 6.113 1 93.81 274 PRO A CA 1
ATOM 2091 C C . PRO A 1 274 ? -4.754 17.969 6.707 1 93.81 274 PRO A C 1
ATOM 2093 O O . PRO A 1 274 ? -5.02 16.766 6.602 1 93.81 274 PRO A O 1
ATOM 2096 N N . PHE A 1 275 ? -5.578 18.844 7.332 1 95.31 275 PHE A N 1
ATOM 2097 C CA . PHE A 1 275 ? -6.789 18.359 7.988 1 95.31 275 PHE A CA 1
ATOM 2098 C C . PHE A 1 275 ? -8.016 18.625 7.129 1 95.31 275 PHE A C 1
ATOM 2100 O O . PHE A 1 275 ? -9.148 18.406 7.562 1 95.31 275 PHE A O 1
ATOM 2107 N N . LEU A 1 276 ? -7.727 19.188 5.973 1 95 276 LEU A N 1
ATOM 2108 C CA . LEU A 1 276 ? -8.789 19.406 4.996 1 95 276 LEU A CA 1
ATOM 2109 C C . LEU A 1 276 ? -8.969 18.172 4.109 1 95 276 LEU A C 1
ATOM 2111 O O . LEU A 1 276 ? -8.172 17.938 3.195 1 95 276 LEU A O 1
ATOM 2115 N N . TRP A 1 277 ? -10.07 17.453 4.406 1 93.12 277 TRP A N 1
ATOM 2116 C CA . TRP A 1 277 ? -10.344 16.188 3.719 1 93.12 277 TRP A CA 1
ATOM 2117 C C . TRP A 1 277 ? -11.203 16.422 2.482 1 93.12 277 TRP A C 1
ATOM 2119 O O . TRP A 1 277 ? -12 17.375 2.441 1 93.12 277 TRP A O 1
ATOM 2129 N N . GLN A 1 278 ? -10.883 15.609 1.459 1 86.56 278 GLN A N 1
ATOM 2130 C CA . GLN A 1 278 ? -11.727 15.516 0.269 1 86.56 278 GLN A CA 1
ATOM 2131 C C . GLN A 1 278 ? -11.969 14.062 -0.119 1 86.56 278 GLN A C 1
ATOM 2133 O O . GLN A 1 278 ? -11.258 13.164 0.342 1 86.56 278 GLN A O 1
ATOM 2138 N N . ASN A 1 279 ? -12.93 13.805 -0.922 1 72.56 279 ASN A N 1
ATOM 2139 C CA . ASN A 1 279 ? -13.32 12.453 -1.317 1 72.56 279 ASN A CA 1
ATOM 2140 C C . ASN A 1 279 ? -12.266 11.805 -2.211 1 72.56 279 ASN A C 1
ATOM 2142 O O . ASN A 1 279 ? -12.555 11.453 -3.359 1 72.56 279 ASN A O 1
ATOM 2146 N N . THR A 1 280 ? -11.008 11.797 -1.828 1 71.56 280 THR A N 1
ATOM 2147 C CA . THR A 1 280 ? -9.945 11.125 -2.57 1 71.56 280 THR A CA 1
ATOM 2148 C C . THR A 1 280 ? -9.023 10.367 -1.625 1 71.56 280 THR A C 1
ATOM 2150 O O . THR A 1 280 ? -9.094 10.531 -0.406 1 71.56 280 THR A O 1
ATOM 2153 N N . SER A 1 281 ? -8.25 9.5 -2.172 1 70.94 281 SER A N 1
ATOM 2154 C CA . SER A 1 281 ? -7.34 8.68 -1.377 1 70.94 281 SER A CA 1
ATOM 2155 C C . SER A 1 281 ? -5.965 9.328 -1.268 1 70.94 281 SER A C 1
ATOM 2157 O O . SER A 1 281 ? -5.613 10.195 -2.07 1 70.94 281 SER A O 1
ATOM 2159 N N . GLY A 1 282 ? -5.305 8.977 -0.175 1 76.56 282 GLY A N 1
ATOM 2160 C CA . GLY A 1 282 ? -3.926 9.406 -0.002 1 76.56 282 GLY A CA 1
ATOM 2161 C C . GLY A 1 282 ? -3.801 10.781 0.624 1 76.56 282 GLY A C 1
ATOM 2162 O O . GLY A 1 282 ? -4.793 11.359 1.072 1 76.56 282 GLY A O 1
ATOM 2163 N N . VAL A 1 283 ? -2.562 11.195 0.711 1 81.69 283 VAL A N 1
ATOM 2164 C CA . VAL A 1 283 ? -2.266 12.508 1.273 1 81.69 283 VAL A CA 1
ATOM 2165 C C . VAL A 1 283 ? -2.602 13.594 0.255 1 81.69 283 VAL A C 1
ATOM 2167 O O . VAL A 1 283 ? -2.18 13.523 -0.901 1 81.69 283 VAL A O 1
ATOM 2170 N N . GLN A 1 284 ? -3.377 14.531 0.749 1 81.81 284 GLN A N 1
ATOM 2171 C CA . GLN A 1 284 ? -3.828 15.625 -0.103 1 81.81 284 GLN A CA 1
ATOM 2172 C C . GLN A 1 284 ? -3.096 16.922 0.232 1 81.81 284 GLN A C 1
ATOM 2174 O O . GLN A 1 284 ? -2.803 17.188 1.398 1 81.81 284 GLN A O 1
ATOM 2179 N N . LEU A 1 285 ? -2.773 17.672 -0.781 1 89.44 285 LEU A N 1
ATOM 2180 C CA . LEU A 1 285 ? -2.057 18.922 -0.586 1 89.44 285 LEU A CA 1
ATOM 2181 C C . LEU A 1 285 ? -2.943 20.125 -0.926 1 89.44 285 LEU A C 1
ATOM 2183 O O . LEU A 1 285 ? -2.535 21 -1.676 1 89.44 285 LEU A O 1
ATOM 2187 N N . HIS A 1 286 ? -4.059 20.156 -0.233 1 91.12 286 HIS A N 1
ATOM 2188 C CA . HIS A 1 286 ? -5 21.234 -0.481 1 91.12 286 HIS A CA 1
ATOM 2189 C C . HIS A 1 286 ? -4.703 22.438 0.409 1 91.12 286 HIS A C 1
ATOM 2191 O O . HIS A 1 286 ? -4.148 22.281 1.5 1 91.12 286 HIS A O 1
ATOM 2197 N N . THR A 1 287 ? -5.062 23.578 -0.084 1 91.06 287 THR A N 1
ATOM 2198 C CA . THR A 1 287 ? -4.969 24.828 0.671 1 91.06 287 THR A CA 1
ATOM 2199 C C . THR A 1 287 ? -6.359 25.406 0.927 1 91.06 287 THR A C 1
ATOM 2201 O O . THR A 1 287 ? -7.359 24.859 0.464 1 91.06 287 THR A O 1
ATOM 2204 N N . LEU A 1 288 ? -6.422 26.531 1.668 1 92.56 288 LEU A N 1
ATOM 2205 C CA . LEU A 1 288 ? -7.707 27.141 1.983 1 92.56 288 LEU A CA 1
ATOM 2206 C C . LEU A 1 288 ? -8.328 27.766 0.739 1 92.56 288 LEU A C 1
ATOM 2208 O O . LEU A 1 288 ? -9.547 27.938 0.675 1 92.56 288 LEU A O 1
ATOM 2212 N N . SER A 1 289 ? -7.531 28.031 -0.244 1 87.19 289 SER A N 1
ATOM 2213 C CA . SER A 1 289 ? -8.055 28.609 -1.48 1 87.19 289 SER A CA 1
ATOM 2214 C C . SER A 1 289 ? -8.828 27.562 -2.285 1 87.19 289 SER A C 1
ATOM 2216 O O . SER A 1 289 ? -9.656 27.922 -3.127 1 87.19 289 SER A O 1
ATOM 2218 N N . ASP A 1 290 ? -8.641 26.297 -1.982 1 87.5 290 ASP A N 1
ATOM 2219 C CA . ASP A 1 290 ? -9.273 25.203 -2.717 1 87.5 290 ASP A CA 1
ATOM 2220 C C . ASP A 1 290 ? -10.586 24.797 -2.061 1 87.5 290 ASP A C 1
ATOM 2222 O O . ASP A 1 290 ? -11.297 23.922 -2.576 1 87.5 290 ASP A O 1
ATOM 2226 N N . ILE A 1 291 ? -10.906 25.406 -0.993 1 90.56 291 ILE A N 1
ATOM 2227 C CA . ILE A 1 291 ? -11.914 24.844 -0.103 1 90.56 291 ILE A CA 1
ATOM 2228 C C . ILE A 1 291 ? -13.258 24.766 -0.825 1 90.56 291 ILE A C 1
ATOM 2230 O O . ILE A 1 291 ? -14.047 23.844 -0.606 1 90.56 291 ILE A O 1
ATOM 2234 N N . LEU A 1 292 ? -13.555 25.719 -1.757 1 88.5 292 LEU A N 1
ATOM 2235 C CA . LEU A 1 292 ? -14.836 25.719 -2.449 1 88.5 292 LEU A CA 1
ATOM 2236 C C . LEU A 1 292 ? -14.812 24.766 -3.643 1 88.5 292 LEU A C 1
ATOM 2238 O O . LEU A 1 292 ? -15.859 24.25 -4.051 1 88.5 292 LEU A O 1
ATOM 2242 N N . SER A 1 293 ? -13.633 24.625 -4.168 1 86.19 293 SER A N 1
ATOM 2243 C CA . SER A 1 293 ? -13.516 23.781 -5.348 1 86.19 293 SER A CA 1
ATOM 2244 C C . SER A 1 293 ? -13.531 22.297 -4.965 1 86.19 293 SER A C 1
ATOM 2246 O O . SER A 1 293 ? -13.812 21.438 -5.801 1 86.19 293 SER A O 1
ATOM 2248 N N . LEU A 1 294 ? -13.266 22.109 -3.758 1 85.19 294 LEU A N 1
ATOM 2249 C CA . LEU A 1 294 ? -13.266 20.719 -3.279 1 85.19 294 LEU A CA 1
ATOM 2250 C C . LEU A 1 294 ? -14.688 20.234 -3.029 1 85.19 294 LEU A C 1
ATOM 2252 O O . LEU A 1 294 ? -15.477 20.922 -2.369 1 85.19 294 LEU A O 1
ATOM 2256 N N . ASN A 1 295 ? -15.086 19.359 -3.838 1 75.44 295 ASN A N 1
ATOM 2257 C CA . ASN A 1 295 ? -16.406 18.797 -3.631 1 75.44 295 ASN A CA 1
ATOM 2258 C C . ASN A 1 295 ? -16.531 18.109 -2.271 1 75.44 295 ASN A C 1
ATOM 2260 O O . ASN A 1 295 ? -15.828 17.125 -2.01 1 75.44 295 ASN A O 1
ATOM 2264 N N . ASP A 1 296 ? -17.297 18.578 -1.298 1 81.56 296 ASP A N 1
ATOM 2265 C CA . ASP A 1 296 ? -17.594 17.953 -0.013 1 81.56 296 ASP A CA 1
ATOM 2266 C C . ASP A 1 296 ? -16.375 17.953 0.899 1 81.56 296 ASP A C 1
ATOM 2268 O O . ASP A 1 296 ? -15.969 16.906 1.403 1 81.56 296 ASP A O 1
ATOM 2272 N N . SER A 1 297 ? -15.758 19.094 1.021 1 90 297 SER A N 1
ATOM 2273 C CA . SER A 1 297 ? -14.617 19.219 1.922 1 90 297 SER A CA 1
ATOM 2274 C C . SER A 1 297 ? -15.07 19.312 3.375 1 90 297 SER A C 1
ATOM 2276 O O . SER A 1 297 ? -16.141 19.844 3.664 1 90 297 SER A O 1
ATOM 2278 N N . PHE A 1 298 ? -14.32 18.656 4.242 1 94.44 298 PHE A N 1
ATOM 2279 C CA . PHE A 1 298 ? -14.656 18.719 5.66 1 94.44 298 PHE A CA 1
ATOM 2280 C C . PHE A 1 298 ? -13.398 18.672 6.52 1 94.44 298 PHE A C 1
ATOM 2282 O O . PHE A 1 298 ? -12.305 18.406 6.02 1 94.44 298 PHE A O 1
ATOM 2289 N N . TYR A 1 299 ? -13.609 19.031 7.766 1 96 299 TYR A N 1
ATOM 2290 C CA . TYR A 1 299 ? -12.539 18.953 8.75 1 96 299 TYR A CA 1
ATOM 2291 C C . TYR A 1 299 ? -12.625 17.656 9.547 1 96 299 TYR A C 1
ATOM 2293 O O . TYR A 1 299 ? -13.719 17.234 9.93 1 96 299 TYR A O 1
ATOM 2301 N N . ALA A 1 300 ? -11.477 17.094 9.734 1 95.75 300 ALA A N 1
ATOM 2302 C CA . ALA A 1 300 ? -11.281 16.016 10.695 1 95.75 300 ALA A CA 1
ATOM 2303 C C . ALA A 1 300 ? -9.969 16.188 11.453 1 95.75 300 ALA A C 1
ATOM 2305 O O . ALA A 1 300 ? -9.008 16.75 10.922 1 95.75 300 ALA A O 1
ATOM 2306 N N . GLN A 1 301 ? -9.953 15.703 12.648 1 95.06 301 GLN A N 1
ATOM 2307 C CA . GLN A 1 301 ? -8.789 15.914 13.508 1 95.06 301 GLN A CA 1
ATOM 2308 C C . GLN A 1 301 ? -7.598 15.094 13.031 1 95.06 301 GLN A C 1
ATOM 2310 O O . GLN A 1 301 ? -6.457 15.367 13.414 1 95.06 301 GLN A O 1
ATOM 2315 N N . LEU A 1 302 ? -7.859 14.086 12.266 1 94.75 302 LEU A N 1
ATOM 2316 C CA . LEU A 1 302 ? -6.781 13.273 11.703 1 94.75 302 LEU A CA 1
ATOM 2317 C C . LEU A 1 302 ? -6.395 13.773 10.312 1 94.75 302 LEU A C 1
ATOM 2319 O O . LEU A 1 302 ? -7.254 14.172 9.531 1 94.75 302 LEU A O 1
ATOM 2323 N N . PRO A 1 303 ? -5.098 13.766 10.023 1 93.94 303 PRO A N 1
ATOM 2324 C CA . PRO A 1 303 ? -4.656 14.266 8.719 1 93.94 303 PRO A CA 1
ATOM 2325 C C . PRO A 1 303 ? -5.133 13.398 7.559 1 93.94 303 PRO A C 1
ATOM 2327 O O . PRO A 1 303 ? -5.367 12.195 7.738 1 93.94 303 PRO A O 1
ATOM 2330 N N . THR A 1 304 ? -5.164 14.016 6.41 1 92.69 304 THR A N 1
ATOM 2331 C CA . THR A 1 304 ? -5.52 13.281 5.199 1 92.69 304 THR A CA 1
ATOM 2332 C C . THR A 1 304 ? -4.488 12.195 4.902 1 92.69 304 THR A C 1
ATOM 2334 O O . THR A 1 304 ? -3.301 12.367 5.18 1 92.69 304 THR A O 1
ATOM 2337 N N . GLY A 1 305 ? -4.98 11.07 4.375 1 88.56 305 GLY A N 1
ATOM 2338 C CA . GLY A 1 305 ? -4.082 9.977 4.059 1 88.56 305 GLY A CA 1
ATOM 2339 C C . GLY A 1 305 ? -3.922 8.992 5.199 1 88.56 305 GLY A C 1
ATOM 2340 O O . GLY A 1 305 ? -3.355 7.91 5.016 1 88.56 305 GLY A O 1
ATOM 2341 N N . PHE A 1 306 ? -4.406 9.438 6.398 1 93.31 306 PHE A N 1
ATOM 2342 C CA . PHE A 1 306 ? -4.34 8.516 7.527 1 93.31 306 PHE A CA 1
ATOM 2343 C C . PHE A 1 306 ? -5.129 7.242 7.238 1 93.31 306 PHE A C 1
ATOM 2345 O O . PHE A 1 306 ? -6.258 7.301 6.75 1 93.31 306 PHE A O 1
ATOM 2352 N N . ASN A 1 307 ? -4.539 6.168 7.453 1 92.75 307 ASN A N 1
ATOM 2353 C CA . ASN A 1 307 ? -5.094 4.848 7.172 1 92.75 307 ASN A CA 1
ATOM 2354 C C . ASN A 1 307 ? -5.004 3.934 8.391 1 92.75 307 ASN A C 1
ATOM 2356 O O . ASN A 1 307 ? -3.969 3.879 9.055 1 92.75 307 ASN A O 1
ATOM 2360 N N . THR A 1 308 ? -6.062 3.166 8.672 1 94.19 308 THR A N 1
ATOM 2361 C CA . THR A 1 308 ? -6.09 2.34 9.875 1 94.19 308 THR A CA 1
ATOM 2362 C C . THR A 1 308 ? -5.723 0.896 9.547 1 94.19 308 THR A C 1
ATOM 2364 O O . THR A 1 308 ? -5.742 0.029 10.422 1 94.19 308 THR A O 1
ATOM 2367 N N . GLY A 1 309 ? -5.484 0.601 8.297 1 92.94 309 GLY A N 1
ATOM 2368 C CA . GLY A 1 309 ? -5.016 -0.712 7.887 1 92.94 309 GLY A CA 1
ATOM 2369 C C . GLY A 1 309 ? -6.113 -1.759 7.867 1 92.94 309 GLY A C 1
ATOM 2370 O O . GLY A 1 309 ? -7.137 -1.58 7.203 1 92.94 309 GLY A O 1
ATOM 2371 N N . VAL A 1 310 ? -6.004 -2.768 8.734 1 93.25 310 VAL A N 1
ATOM 2372 C CA . VAL A 1 310 ? -6.91 -3.908 8.68 1 93.25 310 VAL A CA 1
ATOM 2373 C C . VAL A 1 310 ? -8.078 -3.686 9.641 1 93.25 310 VAL A C 1
ATOM 2375 O O . VAL A 1 310 ? -8.977 -4.527 9.742 1 93.25 310 VAL A O 1
ATOM 2378 N N . LEU A 1 311 ? -8.125 -2.547 10.281 1 93.88 311 LEU A N 1
ATOM 2379 C CA . LEU A 1 311 ? -9.195 -2.246 11.234 1 93.88 311 LEU A CA 1
ATOM 2380 C C . LEU A 1 311 ? -10.156 -1.211 10.656 1 93.88 311 LEU A C 1
ATOM 2382 O O . LEU A 1 311 ? -9.727 -0.252 10.016 1 93.88 311 LEU A O 1
ATOM 2386 N N . ARG A 1 312 ? -11.391 -1.458 10.891 1 93.31 312 ARG A N 1
ATOM 2387 C CA . ARG A 1 312 ? -12.398 -0.451 10.578 1 93.31 312 ARG A CA 1
ATOM 2388 C C . ARG A 1 312 ? -12.578 0.525 11.734 1 93.31 312 ARG A C 1
ATOM 2390 O O . ARG A 1 312 ? -12.875 0.114 12.859 1 93.31 312 ARG A O 1
ATOM 2397 N N . GLN A 1 313 ? -12.297 1.736 11.477 1 95.31 313 GLN A N 1
ATOM 2398 C CA . GLN A 1 313 ? -12.422 2.777 12.492 1 95.31 313 GLN A CA 1
ATOM 2399 C C . GLN A 1 313 ? -13.203 3.973 11.961 1 95.31 313 GLN A C 1
ATOM 2401 O O . GLN A 1 313 ? -13.312 4.164 10.75 1 95.31 313 GLN A O 1
ATOM 2406 N N . PHE A 1 314 ? -13.758 4.734 12.852 1 96.19 314 PHE A N 1
ATOM 2407 C CA . PHE A 1 314 ? -14.562 5.906 12.516 1 96.19 314 PHE A CA 1
ATOM 2408 C C . PHE A 1 314 ? -14.008 7.152 13.195 1 96.19 314 PHE A C 1
ATOM 2410 O O . PHE A 1 314 ? -13.336 7.059 14.227 1 96.19 314 PHE A O 1
ATOM 2417 N N . ALA A 1 315 ? -14.203 8.305 12.633 1 96.38 315 ALA A N 1
ATOM 2418 C CA . ALA A 1 315 ? -13.789 9.586 13.211 1 96.38 315 ALA A CA 1
ATOM 2419 C C . ALA A 1 315 ? -14.852 10.656 12.969 1 96.38 315 ALA A C 1
ATOM 2421 O O . ALA A 1 315 ? -15.594 10.594 11.984 1 96.38 315 ALA A O 1
ATOM 2422 N N . PRO A 1 316 ? -14.922 11.602 13.859 1 96.62 316 PRO A N 1
ATOM 2423 C CA . PRO A 1 316 ? -15.852 12.719 13.625 1 96.62 316 PRO A CA 1
ATOM 2424 C C . PRO A 1 316 ? -15.383 13.648 12.516 1 96.62 316 PRO A C 1
ATOM 2426 O O . PRO A 1 316 ? -14.18 13.867 12.352 1 96.62 316 PRO A O 1
ATOM 2429 N N . ARG A 1 317 ? -16.328 14.195 11.789 1 96.25 317 ARG A N 1
ATOM 2430 C CA . ARG A 1 317 ? -16.031 15.203 10.773 1 96.25 317 ARG A CA 1
ATOM 2431 C C . ARG A 1 317 ? -17.047 16.344 10.844 1 96.25 317 ARG A C 1
ATOM 2433 O O . ARG A 1 317 ? -18.156 16.172 11.312 1 96.25 317 ARG A O 1
ATOM 2440 N N . VAL A 1 318 ? -16.625 17.547 10.445 1 96.88 318 VAL A N 1
ATOM 2441 C CA . VAL A 1 318 ? -17.484 18.719 10.414 1 96.88 318 VAL A CA 1
ATOM 2442 C C . VAL A 1 318 ? -17.344 19.422 9.062 1 96.88 318 VAL A C 1
ATOM 2444 O O . VAL A 1 318 ? -16.234 19.688 8.602 1 96.88 318 VAL A O 1
ATOM 2447 N N . ASN A 1 319 ? -18.516 19.703 8.477 1 94.38 319 ASN A N 1
ATOM 2448 C CA . ASN A 1 319 ? -18.625 20.422 7.211 1 94.38 319 ASN A CA 1
ATOM 2449 C C . ASN A 1 319 ? -19.344 21.766 7.383 1 94.38 319 ASN A C 1
ATOM 2451 O O . ASN A 1 319 ? -20.422 21.828 7.98 1 94.38 319 ASN A O 1
ATOM 2455 N N . SER A 1 320 ? -18.625 22.797 6.93 1 96.56 320 SER A N 1
ATOM 2456 C CA . SER A 1 320 ? -19.281 24.094 6.926 1 96.56 320 SER A CA 1
ATOM 2457 C C . SER A 1 320 ? -19.172 24.766 5.559 1 96.56 320 SER A C 1
ATOM 2459 O O . SER A 1 320 ? -18.141 24.672 4.891 1 96.56 320 SER A O 1
ATOM 2461 N N . THR A 1 321 ? -20.297 25.328 5.094 1 96.06 321 THR A N 1
ATOM 2462 C CA . THR A 1 321 ? -20.328 26.078 3.838 1 96.06 321 THR A CA 1
ATOM 2463 C C . THR A 1 321 ? -21.031 27.422 4.031 1 96.06 321 THR A C 1
ATOM 2465 O O . THR A 1 321 ? -22.078 27.5 4.676 1 96.06 321 THR A O 1
ATOM 2468 N N . ALA A 1 322 ? -20.359 28.438 3.473 1 97.25 322 ALA A N 1
ATOM 2469 C CA . ALA A 1 322 ? -20.891 29.797 3.627 1 97.25 322 ALA A CA 1
ATOM 2470 C C . ALA A 1 322 ? -21.516 30.297 2.324 1 97.25 322 ALA A C 1
ATOM 2472 O O . ALA A 1 322 ? -21 30.016 1.239 1 97.25 322 ALA A O 1
ATOM 2473 N N . THR A 1 323 ? -22.625 30.969 2.449 1 96.75 323 THR A N 1
ATOM 2474 C CA . THR A 1 323 ? -23.25 31.719 1.369 1 96.75 323 THR A CA 1
ATOM 2475 C C . THR A 1 323 ? -23.438 33.188 1.771 1 96.75 323 THR A C 1
ATOM 2477 O O . THR A 1 323 ? -23.391 33.5 2.955 1 96.75 323 THR A O 1
ATOM 2480 N N . TYR A 1 324 ? -23.5 34.094 0.825 1 96.75 324 TYR A N 1
ATOM 2481 C CA . TYR A 1 324 ? -23.703 35.5 1.159 1 96.75 324 TYR A CA 1
ATOM 2482 C C . TYR A 1 324 ? -24.672 36.156 0.178 1 96.75 324 TYR A C 1
ATOM 2484 O O . TYR A 1 324 ? -24.906 35.625 -0.919 1 96.75 324 TYR A O 1
ATOM 2492 N N . GLU A 1 325 ? -25.359 37.188 0.603 1 96.56 325 GLU A N 1
ATOM 2493 C CA . GLU A 1 325 ? -26.25 38.031 -0.206 1 96.56 325 GLU A CA 1
ATOM 2494 C C . GLU A 1 325 ? -26.109 39.5 0.169 1 96.56 325 GLU A C 1
ATOM 2496 O O . GLU A 1 325 ? -25.891 39.812 1.334 1 96.56 325 GLU A O 1
ATOM 2501 N N . THR A 1 326 ? -26.109 40.281 -0.865 1 95.62 326 THR A N 1
ATOM 2502 C CA . THR A 1 326 ? -26.219 41.719 -0.609 1 95.62 326 THR A CA 1
ATOM 2503 C C . THR A 1 326 ? -27.672 42.094 -0.302 1 95.62 326 THR A C 1
ATOM 2505 O O . THR A 1 326 ? -28.578 41.719 -1.043 1 95.62 326 THR A O 1
ATOM 2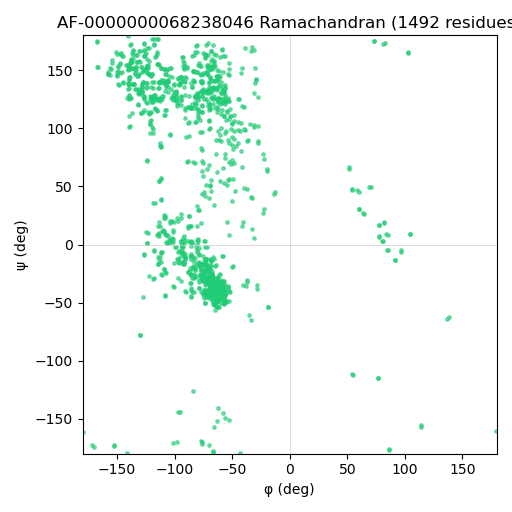508 N N . ILE A 1 327 ? -27.828 42.812 0.741 1 96.19 327 ILE A N 1
ATOM 2509 C CA . ILE A 1 327 ? -29.203 43.094 1.161 1 96.19 327 ILE A CA 1
ATOM 2510 C C . ILE A 1 327 ? -29.453 44.594 1.213 1 96.19 327 ILE A C 1
ATOM 2512 O O . ILE A 1 327 ? -28.5 45.375 1.151 1 96.19 327 ILE A O 1
ATOM 2516 N N . LEU A 1 328 ? -30.75 44.906 1.37 1 93.69 328 LEU A N 1
ATOM 2517 C CA . LEU A 1 328 ? -31.156 46.312 1.489 1 93.69 328 LEU A CA 1
ATOM 2518 C C . LEU A 1 328 ? -31.219 46.75 2.953 1 93.69 328 LEU A C 1
ATOM 2520 O O . LEU A 1 328 ? -31.234 45.875 3.848 1 93.69 328 LEU A O 1
ATOM 2524 N N . ALA A 1 329 ? -31.203 48 3.17 1 93.06 329 ALA A N 1
ATOM 2525 C CA . ALA A 1 329 ? -31.234 48.562 4.52 1 93.06 329 ALA A CA 1
ATOM 2526 C C . ALA A 1 329 ? -32.469 48.094 5.277 1 93.06 329 ALA A C 1
ATOM 2528 O O . ALA A 1 329 ? -32.438 47.875 6.496 1 93.06 329 ALA A O 1
ATOM 2529 N N . SER A 1 330 ? -33.531 47.875 4.535 1 91.44 330 SER A N 1
ATOM 2530 C CA . SER A 1 330 ? -34.781 47.438 5.156 1 91.44 330 SER A CA 1
ATOM 2531 C C . SER A 1 330 ? -34.688 46 5.664 1 91.44 330 SER A C 1
ATOM 2533 O O . SER A 1 330 ? -35.438 45.625 6.562 1 91.44 330 SER A O 1
ATOM 2535 N N . GLU A 1 331 ? -33.812 45.281 5.141 1 93.06 331 GLU A N 1
ATOM 2536 C CA . GLU A 1 331 ? -33.688 43.875 5.488 1 93.06 331 GLU A CA 1
ATOM 2537 C C . GLU A 1 331 ? -32.719 43.656 6.641 1 93.06 331 GLU A C 1
ATOM 2539 O O . GLU A 1 331 ? -32.656 42.562 7.223 1 93.06 331 GLU A O 1
ATOM 2544 N N . PHE A 1 332 ? -31.953 44.688 7 1 95 332 PHE A N 1
ATOM 2545 C CA . PHE A 1 332 ? -31.031 44.625 8.125 1 95 332 PHE A CA 1
ATOM 2546 C C . PHE A 1 332 ? -31.781 44.625 9.445 1 95 332 PHE A C 1
ATOM 2548 O O . PHE A 1 332 ? -32.688 45.406 9.641 1 95 332 PHE A O 1
ATOM 2555 N N . PRO A 1 333 ? -31.484 43.781 10.352 1 93 333 PRO A N 1
ATOM 2556 C CA . PRO A 1 333 ? -32.25 43.688 11.602 1 93 333 PRO A CA 1
ATOM 2557 C C . PRO A 1 333 ? -32.188 44.969 12.422 1 93 333 PRO A C 1
ATOM 2559 O O . PRO A 1 333 ? -31.078 45.5 12.688 1 93 333 PRO A O 1
ATOM 2562 N N . SER A 1 334 ? -33.281 45.656 12.875 1 84.19 334 SER A N 1
ATOM 2563 C CA . SER A 1 334 ? -33.312 46.938 13.57 1 84.19 334 SER A CA 1
ATOM 2564 C C . SER A 1 334 ? -33.156 46.75 15.07 1 84.19 334 SER A C 1
ATOM 2566 O O . SER A 1 334 ? -32.656 47.656 15.758 1 84.19 334 SER A O 1
ATOM 2568 N N . ASN A 1 335 ? -33.406 45.594 15.648 1 82.19 335 ASN A N 1
ATOM 2569 C CA . ASN A 1 335 ? -33.375 45.469 17.109 1 82.19 335 ASN A CA 1
ATOM 2570 C C . ASN A 1 335 ? -32.312 44.469 17.547 1 82.19 335 ASN A C 1
ATOM 2572 O O . ASN A 1 335 ? -32.5 43.75 18.531 1 82.19 335 ASN A O 1
ATOM 2576 N N . CYS A 1 336 ? -31.219 44.5 16.766 1 87.19 336 CYS A N 1
ATOM 2577 C CA . CYS A 1 336 ? -30.172 43.531 17.109 1 87.19 336 CYS A CA 1
ATOM 2578 C C . CYS A 1 336 ? -29.422 43.938 18.359 1 87.19 336 CYS A C 1
ATOM 2580 O O . CYS A 1 336 ? -28.938 43.094 19.109 1 87.19 336 CYS A O 1
ATOM 2582 N N . ASP A 1 337 ? -29.375 45.219 18.656 1 81.06 337 ASP A N 1
ATOM 2583 C CA . ASP A 1 337 ? -28.625 45.781 19.797 1 81.06 337 ASP A CA 1
ATOM 2584 C C . ASP A 1 337 ? -29.406 45.594 21.094 1 81.06 337 ASP A C 1
ATOM 2586 O O . ASP A 1 337 ? -28.828 45.656 22.172 1 81.06 337 ASP A O 1
ATOM 2590 N N . SER A 1 338 ? -30.703 45.281 20.984 1 80.75 338 SER A N 1
ATOM 2591 C CA . SER A 1 338 ? -31.516 45.219 22.188 1 80.75 338 SER A CA 1
ATOM 2592 C C . SER A 1 338 ? -32.062 43.812 22.406 1 80.75 338 SER A C 1
ATOM 2594 O O . SER A 1 338 ? -32.656 43.531 23.469 1 80.75 338 SER A O 1
ATOM 2596 N N . THR A 1 339 ? -31.844 42.969 21.516 1 82.94 339 THR A N 1
ATOM 2597 C CA . THR A 1 339 ? -32.344 41.594 21.656 1 82.94 339 THR A CA 1
ATOM 2598 C C . THR A 1 339 ? -31.422 40.781 22.594 1 82.94 339 THR A C 1
ATOM 2600 O O . THR A 1 339 ? -30.234 40.688 22.344 1 82.94 339 THR A O 1
ATOM 2603 N N . PRO A 1 340 ? -32.031 40.25 23.594 1 81.56 340 PRO A N 1
ATOM 2604 C CA . PRO A 1 340 ? -31.203 39.469 24.516 1 81.56 340 PRO A CA 1
ATOM 2605 C C . PRO A 1 340 ? -30.562 38.25 23.859 1 81.56 340 PRO A C 1
ATOM 2607 O O . PRO A 1 340 ? -31.219 37.531 23.109 1 81.56 340 PRO A O 1
ATOM 2610 N N . GLY A 1 341 ? -29.328 38.094 24.141 1 86.19 341 GLY A N 1
ATOM 2611 C CA . GLY A 1 341 ? -28.609 36.938 23.641 1 86.19 341 GLY A CA 1
ATOM 2612 C C . GLY A 1 341 ? -28.062 37.125 22.234 1 86.19 341 GLY A C 1
ATOM 2613 O O . GLY A 1 341 ? -27.359 36.25 21.719 1 86.19 341 GLY A O 1
ATOM 2614 N N . SER A 1 342 ? -28.391 38.25 21.609 1 89.5 342 SER A N 1
ATOM 2615 C CA . SER A 1 342 ? -27.891 38.531 20.281 1 89.5 342 SER A CA 1
ATOM 2616 C C . SER A 1 342 ? -26.453 39.031 20.328 1 89.5 342 SER A C 1
ATOM 2618 O O . SER A 1 342 ? -25.969 39.469 21.391 1 89.5 342 SER A O 1
ATOM 2620 N N . PHE A 1 343 ? -25.766 38.875 19.281 1 92 343 PHE A N 1
ATOM 2621 C CA . PHE A 1 343 ? -24.453 39.5 19.141 1 92 343 PHE A CA 1
ATOM 2622 C C . PHE A 1 343 ? -24.531 40.781 18.312 1 92 343 PHE A C 1
ATOM 2624 O O . PHE A 1 343 ? -25.062 40.75 17.203 1 92 343 PHE A O 1
ATOM 2631 N N . TYR A 1 344 ? -24.078 41.781 18.891 1 91.38 344 TYR A N 1
ATOM 2632 C CA . TYR A 1 344 ? -24.062 43.094 18.219 1 91.38 344 TYR A CA 1
ATOM 2633 C C . TYR A 1 344 ? -22.766 43.844 18.5 1 91.38 344 TYR A C 1
ATOM 2635 O O . TYR A 1 344 ? -22.297 43.875 19.641 1 91.38 344 TYR A O 1
ATOM 2643 N N . SER A 1 345 ? -22.156 44.281 17.5 1 91.06 345 SER A N 1
ATOM 2644 C CA . SER A 1 345 ? -20.953 45.094 17.609 1 91.06 345 SER A CA 1
ATOM 2645 C C . SER A 1 345 ? -20.938 46.219 16.578 1 91.06 345 SER A C 1
ATOM 2647 O O . SER A 1 345 ? -21.297 46 15.422 1 91.06 345 SER A O 1
ATOM 2649 N N . ARG A 1 346 ? -20.609 47.344 17.031 1 91.5 346 ARG A N 1
ATOM 2650 C CA . ARG A 1 346 ? -20.516 48.5 16.156 1 91.5 346 ARG A CA 1
ATOM 2651 C C . ARG A 1 346 ? -19.203 49.25 16.375 1 91.5 346 ARG A C 1
ATOM 2653 O O . ARG A 1 346 ? -18.891 49.656 17.484 1 91.5 346 ARG A O 1
ATOM 2660 N N . HIS A 1 347 ? -18.422 49.375 15.398 1 92.12 347 HIS A N 1
ATOM 2661 C CA . HIS A 1 347 ? -17.203 50.156 15.383 1 92.12 347 HIS A CA 1
ATOM 2662 C C . HIS A 1 347 ? -17.266 51.281 14.352 1 92.12 347 HIS A C 1
ATOM 2664 O O . HIS A 1 347 ? -17.672 51.031 13.211 1 92.12 347 HIS A O 1
ATOM 2670 N N . TYR A 1 348 ? -16.984 52.469 14.852 1 91.5 348 TYR A N 1
ATOM 2671 C CA . TYR A 1 348 ? -17.062 53.656 13.984 1 91.5 348 TYR A CA 1
ATOM 2672 C C . TYR A 1 348 ? -15.984 54.656 14.344 1 91.5 348 TYR A C 1
ATOM 2674 O O . TYR A 1 348 ? -15.625 54.812 15.516 1 91.5 348 TYR A O 1
ATOM 2682 N N . SER A 1 349 ? -15.391 55.25 13.312 1 91.56 349 SER A N 1
ATOM 2683 C CA . SER A 1 349 ? -14.414 56.312 13.547 1 91.56 349 SER A CA 1
ATOM 2684 C C . SER A 1 349 ? -14.406 57.312 12.398 1 91.56 349 SER A C 1
ATOM 2686 O O . SER A 1 349 ? -14.711 56.938 11.258 1 91.56 349 SER A O 1
ATOM 2688 N N . GLU A 1 350 ? -14.156 58.594 12.789 1 89.12 350 GLU A N 1
ATOM 2689 C CA . GLU A 1 350 ? -13.922 59.688 11.844 1 89.12 350 GLU A CA 1
ATOM 2690 C C . GLU A 1 350 ? -12.539 60.312 12.031 1 89.12 350 GLU A C 1
ATOM 2692 O O . GLU A 1 350 ? -12.117 60.562 13.164 1 89.12 350 GLU A O 1
ATOM 2697 N N . TYR A 1 351 ? -11.836 60.344 10.93 1 86.56 351 TYR A N 1
ATOM 2698 C CA . TYR A 1 351 ? -10.508 60.938 11.023 1 86.56 351 TYR A CA 1
ATOM 2699 C C . TYR A 1 351 ? -10.242 61.875 9.836 1 86.56 351 TYR A C 1
ATOM 2701 O O . TYR A 1 351 ? -10.977 61.844 8.844 1 86.56 351 TYR A O 1
ATOM 2709 N N . ALA A 1 352 ? -9.234 62.781 10.07 1 82.12 352 ALA A N 1
ATOM 2710 C CA . ALA A 1 352 ? -8.953 63.75 9.031 1 82.12 352 ALA A CA 1
ATOM 2711 C C . ALA A 1 352 ? -7.574 63.531 8.422 1 82.12 352 ALA A C 1
ATOM 2713 O O . ALA A 1 352 ? -6.625 63.188 9.133 1 82.12 352 ALA A O 1
ATOM 2714 N N . VAL A 1 353 ? -7.547 63.406 7.137 1 77.25 353 VAL A N 1
ATOM 2715 C CA . VAL A 1 353 ? -6.297 63.469 6.387 1 77.25 353 VAL A CA 1
ATOM 2716 C C . VAL A 1 353 ? -6.23 64.75 5.59 1 77.25 353 VAL A C 1
ATOM 2718 O O . VAL A 1 353 ? -6.996 64.938 4.641 1 77.25 353 VAL A O 1
ATOM 2721 N N . SER A 1 354 ? -5.293 65.625 6.035 1 71.81 354 SER A N 1
ATOM 2722 C CA . SER A 1 354 ? -5.23 67 5.473 1 71.81 354 SER A CA 1
ATOM 2723 C C . SER A 1 354 ? -6.57 67.688 5.598 1 71.81 354 SER A C 1
ATOM 2725 O O . SER A 1 354 ? -7.086 67.875 6.703 1 71.81 354 SER A O 1
ATOM 2727 N N . GLU A 1 355 ? -7.215 67.938 4.48 1 70.25 355 GLU A N 1
ATOM 2728 C CA . GLU A 1 355 ? -8.438 68.75 4.52 1 70.25 355 GLU A CA 1
ATOM 2729 C C . GLU A 1 355 ? -9.672 67.875 4.297 1 70.25 355 GLU A C 1
ATOM 2731 O O . GLU A 1 355 ? -10.797 68.312 4.414 1 70.25 355 GLU A O 1
ATOM 2736 N N . TYR A 1 356 ? -9.383 66.562 4.141 1 79.62 356 TYR A N 1
ATOM 2737 C CA . TYR A 1 356 ? -10.516 65.688 3.809 1 79.62 356 TYR A CA 1
ATOM 2738 C C . TYR A 1 356 ? -10.914 64.875 4.996 1 79.62 356 TYR A C 1
ATOM 2740 O O . TYR A 1 356 ? -10.047 64.312 5.691 1 79.62 356 TYR A O 1
ATOM 2748 N N . ARG A 1 357 ? -12.234 64.875 5.273 1 86.25 357 ARG A N 1
ATOM 2749 C CA . ARG A 1 357 ? -12.812 64 6.316 1 86.25 357 ARG A CA 1
ATOM 2750 C C . ARG A 1 357 ? -13.062 62.594 5.805 1 86.25 357 ARG A C 1
ATOM 2752 O O . ARG A 1 357 ? -13.664 62.406 4.742 1 86.25 357 ARG A O 1
ATOM 2759 N N . ARG A 1 358 ? -12.555 61.562 6.508 1 89.44 358 ARG A N 1
ATOM 2760 C CA . ARG A 1 358 ? -12.734 60.156 6.148 1 89.44 358 ARG A CA 1
ATOM 2761 C C . ARG A 1 358 ? -13.461 59.406 7.254 1 89.44 358 ARG A C 1
ATOM 2763 O O . ARG A 1 358 ? -13.336 59.75 8.43 1 89.44 358 ARG A O 1
ATOM 2770 N N . ILE A 1 359 ? -14.359 58.531 6.836 1 91.25 359 ILE A N 1
ATOM 2771 C CA . ILE A 1 359 ? -15.172 57.781 7.793 1 91.25 359 ILE A CA 1
ATOM 2772 C C . ILE A 1 359 ? -15.102 56.281 7.488 1 91.25 359 ILE A C 1
ATOM 2774 O O . ILE A 1 359 ? -15.148 55.875 6.324 1 91.25 359 ILE A O 1
ATOM 2778 N N . TRP A 1 360 ? -14.867 55.5 8.516 1 94 360 TRP A N 1
ATOM 2779 C CA . TRP A 1 360 ? -15.047 54.062 8.383 1 94 360 TRP A CA 1
ATOM 2780 C C . TRP A 1 360 ? -15.945 53.5 9.492 1 94 360 TRP A C 1
ATOM 2782 O O . TRP A 1 360 ? -16.031 54.094 10.57 1 94 360 TRP A O 1
ATOM 2792 N N . GLY A 1 361 ? -16.672 52.469 9.195 1 93.56 361 GLY A N 1
ATOM 2793 C CA . GLY A 1 361 ? -17.547 51.812 10.164 1 93.56 361 GLY A CA 1
ATOM 2794 C C . GLY A 1 361 ? -17.891 50.406 9.82 1 93.56 361 GLY A C 1
ATOM 2795 O O . GLY A 1 361 ? -17.938 50.031 8.641 1 93.56 361 GLY A O 1
ATOM 2796 N N . VAL A 1 362 ? -18.078 49.594 10.875 1 95.69 362 VAL A N 1
ATOM 2797 C CA . VAL A 1 362 ? -18.516 48.188 10.727 1 95.69 362 VAL A CA 1
ATOM 2798 C C . VAL A 1 362 ? -19.547 47.875 11.797 1 95.69 362 VAL A C 1
ATOM 2800 O O . VAL A 1 362 ? -19.359 48.156 12.977 1 95.69 362 VAL A O 1
ATOM 2803 N N . THR A 1 363 ? -20.656 47.406 11.367 1 94.38 363 THR A N 1
ATOM 2804 C CA . THR A 1 363 ? -21.672 46.875 12.281 1 94.38 363 THR A CA 1
ATOM 2805 C C . THR A 1 363 ? -21.953 45.406 12.008 1 94.38 363 THR A C 1
ATOM 2807 O O . THR A 1 363 ? -22.219 45.031 10.867 1 94.38 363 THR A O 1
ATOM 2810 N N . ALA A 1 364 ? -21.781 44.594 12.977 1 95.5 364 ALA A N 1
ATOM 2811 C CA . ALA A 1 364 ? -22.078 43.156 12.891 1 95.5 364 ALA A CA 1
ATOM 2812 C C . ALA A 1 364 ? -23.234 42.781 13.812 1 95.5 364 ALA A C 1
ATOM 2814 O O . ALA A 1 364 ? -23.312 43.25 14.945 1 95.5 364 ALA A O 1
ATOM 2815 N N . CYS A 1 365 ? -24.109 42 13.211 1 95.12 365 CYS A N 1
ATOM 2816 C CA . CYS A 1 365 ? -25.297 41.625 13.969 1 95.12 365 CYS A CA 1
ATOM 2817 C C . CYS A 1 365 ? -25.688 40.188 13.719 1 95.12 365 CYS A C 1
ATOM 2819 O O . CYS A 1 365 ? -25.781 39.75 12.57 1 95.12 365 CYS A O 1
ATOM 2821 N N . MET A 1 366 ? -25.812 39.438 14.82 1 95.38 366 MET A N 1
ATOM 2822 C CA . MET A 1 366 ? -26.438 38.125 14.805 1 95.38 366 MET A CA 1
ATOM 2823 C C . MET A 1 366 ? -27.672 38.094 15.711 1 95.38 366 MET A C 1
ATOM 2825 O O . MET A 1 366 ? -27.547 37.875 16.922 1 95.38 366 MET A O 1
ATOM 2829 N N . PRO A 1 367 ? -28.844 38.219 15.133 1 91.19 367 PRO A N 1
ATOM 2830 C CA . PRO A 1 367 ? -30.047 38.531 15.914 1 91.19 367 PRO A CA 1
ATOM 2831 C C . PRO A 1 367 ? -30.578 37.312 16.688 1 91.19 367 PRO A C 1
ATOM 2833 O O . PRO A 1 367 ? -31.344 37.5 17.641 1 91.19 367 PRO A O 1
ATOM 2836 N N . SER A 1 368 ? -30.281 36.094 16.484 1 87.62 368 SER A N 1
ATOM 2837 C CA . SER A 1 368 ? -30.812 34.938 17.203 1 87.62 368 SER A CA 1
ATOM 2838 C C . SER A 1 368 ? -30.234 34.844 18.609 1 87.62 368 SER A C 1
ATOM 2840 O O . SER A 1 368 ? -29.328 35.625 18.953 1 87.62 368 SER A O 1
ATOM 2842 N N . ASN A 1 369 ? -30.844 34.094 19.469 1 84.5 369 ASN A N 1
ATOM 2843 C CA . ASN A 1 369 ? -30.312 33.875 20.812 1 84.5 369 ASN A CA 1
ATOM 2844 C C . ASN A 1 369 ? -29.141 32.906 20.797 1 84.5 369 ASN A C 1
ATOM 2846 O O . ASN A 1 369 ? -29.328 31.703 20.547 1 84.5 369 ASN A O 1
ATOM 2850 N N . TRP A 1 370 ? -28.047 33.469 21.141 1 88.5 370 TRP A N 1
ATOM 2851 C CA . TRP A 1 370 ? -26.828 32.656 21.031 1 88.5 370 TRP A CA 1
ATOM 2852 C C . TRP A 1 370 ? -26.297 32.281 22.406 1 88.5 370 TRP A C 1
ATOM 2854 O O . TRP A 1 370 ? -25.109 32.031 22.562 1 88.5 370 TRP A O 1
ATOM 2864 N N . THR A 1 371 ? -27.078 32.219 23.422 1 84 371 THR A N 1
ATOM 2865 C CA . THR A 1 371 ? -26.641 31.891 24.781 1 84 371 THR A CA 1
ATOM 2866 C C . THR A 1 371 ? -26.562 30.375 24.969 1 84 371 THR A C 1
ATOM 2868 O O . THR A 1 371 ? -25.969 29.891 25.938 1 84 371 THR A O 1
ATOM 2871 N N . LYS A 1 372 ? -27.109 29.703 23.984 1 83.31 372 LYS A N 1
ATOM 2872 C CA . LYS A 1 372 ? -27.031 28.234 24.031 1 83.31 372 LYS A CA 1
ATOM 2873 C C . LYS A 1 372 ? -26.281 27.688 22.812 1 83.31 372 LYS A C 1
ATOM 2875 O O . LYS A 1 372 ? -26.375 28.234 21.719 1 83.31 372 LYS A O 1
ATOM 2880 N N . SER A 1 373 ? -25.609 26.609 23.109 1 87.81 373 SER A N 1
ATOM 2881 C CA . SER A 1 373 ? -24.844 25.984 22.047 1 87.81 373 SER A CA 1
ATOM 2882 C C . SER A 1 373 ? -25.781 25.359 21 1 87.81 373 SER A C 1
ATOM 2884 O O . SER A 1 373 ? -26.828 24.812 21.344 1 87.81 373 SER A O 1
ATOM 2886 N N . GLN A 1 374 ? -25.391 25.438 19.781 1 89.69 374 GLN A N 1
ATOM 2887 C CA . GLN A 1 374 ? -26.156 24.828 18.688 1 89.69 374 GLN A CA 1
ATOM 2888 C C . GLN A 1 374 ? -25.828 23.359 18.531 1 89.69 374 GLN A C 1
ATOM 2890 O O . GLN A 1 374 ? -26.547 22.609 17.859 1 89.69 374 GLN A O 1
ATOM 2895 N N . TRP A 1 375 ? -24.75 22.938 19.156 1 92.38 375 TRP A N 1
ATOM 2896 C CA . TRP A 1 375 ? -24.312 21.547 19.062 1 92.38 375 TRP A CA 1
ATOM 2897 C C . TRP A 1 375 ? -25.172 20.641 19.922 1 92.38 375 TRP A C 1
ATOM 2899 O O . TRP A 1 375 ? -25.562 21 21.047 1 92.38 375 TRP A O 1
ATOM 2909 N N . GLN A 1 376 ? -25.469 19.484 19.391 1 90.12 376 GLN A N 1
ATOM 2910 C CA . GLN A 1 376 ? -26.281 18.5 20.094 1 90.12 376 GLN A CA 1
ATOM 2911 C C . GLN A 1 376 ? -25.422 17.359 20.641 1 90.12 376 GLN A C 1
ATOM 2913 O O . GLN A 1 376 ? -24.391 17.047 20.078 1 90.12 376 GLN A O 1
ATOM 2918 N N . LYS A 1 377 ? -25.922 16.781 21.719 1 88.88 377 LYS A N 1
ATOM 2919 C CA . LYS A 1 377 ? -25.219 15.656 22.328 1 88.88 377 LYS A CA 1
ATOM 2920 C C . LYS A 1 377 ? -25.578 14.352 21.625 1 88.88 377 LYS A C 1
ATOM 2922 O O . LYS A 1 377 ? -26.234 13.484 22.203 1 88.88 377 LYS A O 1
ATOM 2927 N N . THR A 1 378 ? -25.109 14.234 20.484 1 90.62 378 THR A N 1
ATOM 2928 C CA . THR A 1 378 ? -25.406 13.031 19.703 1 90.62 378 THR A CA 1
ATOM 2929 C C . THR A 1 378 ? -24.25 12.688 18.766 1 90.62 378 THR A C 1
ATOM 2931 O O . THR A 1 378 ? -23.453 13.555 18.422 1 90.62 378 THR A O 1
ATOM 2934 N N . ARG A 1 379 ? -24.172 11.477 18.5 1 93 379 ARG A N 1
ATOM 2935 C CA . ARG A 1 379 ? -23.203 11.031 17.516 1 93 379 ARG A CA 1
ATOM 2936 C C . ARG A 1 379 ? -23.828 10.906 16.125 1 93 379 ARG A C 1
ATOM 2938 O O . ARG A 1 379 ? -23.141 10.664 15.141 1 93 379 ARG A O 1
ATOM 2945 N N . ALA A 1 380 ? -25.141 11.086 16.094 1 94.5 380 ALA A N 1
ATOM 2946 C CA . ALA A 1 380 ? -25.844 11.086 14.812 1 94.5 380 ALA A CA 1
ATOM 2947 C C . ALA A 1 380 ? -25.578 12.367 14.039 1 94.5 380 ALA A C 1
ATOM 2949 O O . ALA A 1 380 ? -25.062 13.344 14.602 1 94.5 380 ALA A O 1
ATOM 2950 N N . ARG A 1 381 ? -25.891 12.25 12.844 1 96.75 381 ARG A N 1
ATOM 2951 C CA . ARG A 1 381 ? -25.719 13.422 11.992 1 96.75 381 ARG A CA 1
ATOM 2952 C C . ARG A 1 381 ? -26.5 14.609 12.523 1 96.75 381 ARG A C 1
ATOM 2954 O O . ARG A 1 381 ? -27.672 14.469 12.898 1 96.75 381 ARG A O 1
ATOM 2961 N N . GLN A 1 382 ? -25.859 15.773 12.609 1 96.12 382 GLN A N 1
ATOM 2962 C CA . GLN A 1 382 ? -26.531 17 13.031 1 96.12 382 GLN A CA 1
ATOM 2963 C C . GLN A 1 382 ? -26.234 18.156 12.078 1 96.12 382 GLN A C 1
ATOM 2965 O O . GLN A 1 382 ? -25.188 18.156 11.422 1 96.12 382 GLN A O 1
ATOM 2970 N N . GLU A 1 383 ? -27.188 18.984 11.938 1 96.5 383 GLU A N 1
ATOM 2971 C CA . GLU A 1 383 ? -27.062 20.125 11.047 1 96.5 383 GLU A CA 1
ATOM 2972 C C . GLU A 1 383 ? -27.703 21.375 11.664 1 96.5 383 GLU A C 1
ATOM 2974 O O . GLU A 1 383 ? -28.734 21.281 12.336 1 96.5 383 GLU A O 1
ATOM 2979 N N . PHE A 1 384 ? -27.094 22.469 11.547 1 96.12 384 PHE A N 1
ATOM 2980 C CA . PHE A 1 384 ? -27.625 23.766 11.961 1 96.12 384 PHE A CA 1
ATOM 2981 C C . PHE A 1 384 ? -27.078 24.891 11.094 1 96.12 384 PHE A C 1
ATOM 2983 O O . PHE A 1 384 ? -26.141 24.688 10.328 1 96.12 384 PHE A O 1
ATOM 2990 N N . SER A 1 385 ? -27.688 26.031 11.141 1 96.81 385 SER A N 1
ATOM 2991 C CA . SER A 1 385 ? -27.25 27.188 10.359 1 96.81 385 SER A CA 1
ATOM 2992 C C . SER A 1 385 ? -27.172 28.438 11.227 1 96.81 385 SER A C 1
ATOM 2994 O O . SER A 1 385 ? -27.891 28.562 12.219 1 96.81 385 SER A O 1
ATOM 2996 N N . GLU A 1 386 ? -26.234 29.281 10.961 1 97.69 386 GLU A N 1
ATOM 2997 C CA . GLU A 1 386 ? -26.031 30.578 11.586 1 97.69 386 GLU A CA 1
ATOM 2998 C C . GLU A 1 386 ? -26.047 31.703 10.547 1 97.69 386 GLU A C 1
ATOM 3000 O O . GLU A 1 386 ? -25.625 31.5 9.406 1 97.69 386 GLU A O 1
ATOM 3005 N N . THR A 1 387 ? -26.562 32.844 10.992 1 97.44 387 THR A N 1
ATOM 3006 C CA . THR A 1 387 ? -26.641 33.969 10.07 1 97.44 387 THR A CA 1
ATOM 3007 C C . THR A 1 387 ? -26.016 35.219 10.68 1 97.44 387 THR A C 1
ATOM 3009 O O . THR A 1 387 ? -26.297 35.562 11.828 1 97.44 387 THR A O 1
ATOM 3012 N N . LEU A 1 388 ? -25.156 35.875 9.922 1 97.88 388 LEU A N 1
ATOM 3013 C CA . LEU A 1 388 ? -24.469 37.125 10.312 1 97.88 388 LEU A CA 1
ATOM 3014 C C . LEU A 1 388 ? -24.812 38.25 9.352 1 97.88 388 LEU A C 1
ATOM 3016 O O . LEU A 1 388 ? -24.703 38.094 8.133 1 97.88 388 LEU A O 1
ATOM 3020 N N . TYR A 1 389 ? -25.281 39.344 9.906 1 97.62 389 TYR A N 1
ATOM 3021 C CA . TYR A 1 389 ? -25.516 40.562 9.133 1 97.62 389 TYR A CA 1
ATOM 3022 C C . TYR A 1 389 ? -24.359 41.562 9.297 1 97.62 389 TYR A C 1
ATOM 3024 O O . TYR A 1 389 ? -23.891 41.781 10.414 1 97.62 389 TYR A O 1
ATOM 3032 N N . LEU A 1 390 ? -23.891 42.031 8.188 1 97.5 390 LEU A N 1
ATOM 3033 C CA . LEU A 1 390 ? -22.766 42.969 8.195 1 97.5 390 LEU A CA 1
ATOM 3034 C C . LEU A 1 390 ? -23.125 44.25 7.469 1 97.5 390 LEU A C 1
ATOM 3036 O O . LEU A 1 390 ? -23.812 44.219 6.445 1 97.5 390 LEU A O 1
ATOM 3040 N N . ASN A 1 391 ? -22.703 45.375 8.039 1 96.19 391 ASN A N 1
ATOM 3041 C CA . ASN A 1 391 ? -22.797 46.719 7.426 1 96.19 391 ASN A CA 1
ATOM 3042 C C . ASN A 1 391 ? -21.453 47.438 7.426 1 96.19 391 ASN A C 1
ATOM 3044 O O . ASN A 1 391 ? -20.922 47.75 8.484 1 96.19 391 ASN A O 1
ATOM 3048 N N . PHE A 1 392 ? -20.922 47.656 6.242 1 96.62 392 PHE A N 1
ATOM 3049 C CA . PHE A 1 392 ? -19.656 48.375 6.113 1 96.62 392 PHE A CA 1
ATOM 3050 C C . PHE A 1 392 ? -19.859 49.781 5.605 1 96.62 392 PHE A C 1
ATOM 3052 O O . PHE A 1 392 ? -20.672 50.031 4.703 1 96.62 392 PHE A O 1
ATOM 3059 N N . THR A 1 393 ? -19.188 50.688 6.219 1 94.56 393 THR A N 1
ATOM 3060 C CA . THR A 1 393 ? -19.156 52.094 5.777 1 94.56 393 THR A CA 1
ATOM 3061 C C . THR A 1 393 ? -17.734 52.531 5.465 1 94.56 393 THR A C 1
ATOM 3063 O O . THR A 1 393 ? -16.828 52.344 6.285 1 94.56 393 THR A O 1
ATOM 3066 N N . SER A 1 394 ? -17.469 52.969 4.305 1 94.69 394 SER A N 1
ATOM 3067 C CA . SER A 1 394 ? -16.188 53.531 3.873 1 94.69 394 SER A CA 1
ATOM 3068 C C . SER A 1 394 ? -16.375 54.781 3.035 1 94.69 394 SER A C 1
ATOM 3070 O O . SER A 1 394 ? -16.938 54.719 1.941 1 94.69 394 SER A O 1
ATOM 3072 N N . SER A 1 395 ? -15.953 55.938 3.57 1 91.25 395 SER A N 1
ATOM 3073 C CA . SER A 1 395 ? -16.031 57.219 2.857 1 91.25 395 SER A CA 1
ATOM 3074 C C . SER A 1 395 ? -14.688 57.938 2.871 1 91.25 395 SER A C 1
ATOM 3076 O O . SER A 1 395 ? -14.164 58.25 3.938 1 91.25 395 SER A O 1
ATOM 3078 N N . LYS A 1 396 ? -14.094 58.062 1.669 1 87.81 396 LYS A N 1
ATOM 3079 C CA . LYS A 1 396 ? -12.82 58.781 1.522 1 87.81 396 LYS A CA 1
ATOM 3080 C C . LYS A 1 396 ? -12.984 60.031 0.68 1 87.81 396 LYS A C 1
ATOM 3082 O O . LYS A 1 396 ? -12 60.688 0.338 1 87.81 396 LYS A O 1
ATOM 3087 N N . GLY A 1 397 ? -14.148 60.375 0.365 1 75.75 397 GLY A N 1
ATOM 3088 C CA . GLY A 1 397 ? -14.414 61.562 -0.439 1 75.75 397 GLY A CA 1
ATOM 3089 C C . GLY A 1 397 ? -14.32 61.281 -1.931 1 75.75 397 GLY A C 1
ATOM 3090 O O . GLY A 1 397 ? -14.156 62.219 -2.719 1 75.75 397 GLY A O 1
ATOM 3091 N N . ASN A 1 398 ? -14.188 60 -2.256 1 72.75 398 ASN A N 1
ATOM 3092 C CA . ASN A 1 398 ? -14.062 59.656 -3.674 1 72.75 398 ASN A CA 1
ATOM 3093 C C . ASN A 1 398 ? -15.211 58.781 -4.152 1 72.75 398 ASN A C 1
ATOM 3095 O O . ASN A 1 398 ? -16.125 58.469 -3.383 1 72.75 398 ASN A O 1
ATOM 3099 N N . SER A 1 399 ? -15.266 58.562 -5.496 1 70.75 399 SER A N 1
ATOM 3100 C CA . SER A 1 399 ? -16.312 57.812 -6.188 1 70.75 399 SER A CA 1
ATOM 3101 C C . SER A 1 399 ? -16.406 56.375 -5.66 1 70.75 399 SER A C 1
ATOM 3103 O O . SER A 1 399 ? -17.406 55.719 -5.852 1 70.75 399 SER A O 1
ATOM 3105 N N . GLY A 1 400 ? -15.555 55.875 -4.875 1 76.5 400 GLY A N 1
ATOM 3106 C CA . GLY A 1 400 ? -15.617 54.5 -4.398 1 76.5 400 GLY A CA 1
ATOM 3107 C C . GLY A 1 400 ? -16.172 54.375 -2.992 1 76.5 400 GLY A C 1
ATOM 3108 O O . GLY A 1 400 ? -16.094 53.312 -2.375 1 76.5 400 GLY A O 1
ATOM 3109 N N . ASP A 1 401 ? -16.891 55.469 -2.586 1 87.12 401 ASP A N 1
ATOM 3110 C CA . ASP A 1 401 ? -17.453 55.5 -1.237 1 87.12 401 ASP A CA 1
ATOM 3111 C C . ASP A 1 401 ? -18.703 54.625 -1.15 1 87.12 401 ASP A C 1
ATOM 3113 O O . ASP A 1 401 ? -19.406 54.438 -2.141 1 87.12 401 ASP A O 1
ATOM 3117 N N . THR A 1 402 ? -18.906 54.031 -0.043 1 92.69 402 THR A N 1
ATOM 3118 C CA . THR A 1 402 ? -20.125 53.25 0.202 1 92.69 402 THR A CA 1
ATOM 3119 C C . THR A 1 402 ? -21.328 54.188 0.274 1 92.69 402 THR A C 1
ATOM 3121 O O . THR A 1 402 ? -21.188 55.375 0.575 1 92.69 402 THR A O 1
ATOM 3124 N N . PRO A 1 403 ? -22.516 53.625 -0.057 1 90.62 403 PRO A N 1
ATOM 3125 C CA . PRO A 1 403 ? -23.719 54.469 0.094 1 90.62 403 PRO A CA 1
ATOM 3126 C C . PRO A 1 403 ? -23.906 54.969 1.52 1 90.62 403 PRO A C 1
ATOM 3128 O O . PRO A 1 403 ? -23.219 54.5 2.439 1 90.62 403 PRO A O 1
ATOM 3131 N N . ALA A 1 404 ? -24.766 55.906 1.687 1 86.5 404 ALA A N 1
ATOM 3132 C CA . ALA A 1 404 ? -24.984 56.562 2.977 1 86.5 404 ALA A CA 1
ATOM 3133 C C . ALA A 1 404 ? -25.391 55.531 4.043 1 86.5 404 ALA A C 1
ATOM 3135 O O . ALA A 1 404 ? -25 55.656 5.207 1 86.5 404 ALA A O 1
ATOM 3136 N N . ASP A 1 405 ? -26.125 54.562 3.553 1 89.12 405 ASP A N 1
ATOM 3137 C CA . ASP A 1 405 ? -26.578 53.531 4.512 1 89.12 405 ASP A CA 1
ATOM 3138 C C . ASP A 1 405 ? -25.547 52.438 4.66 1 89.12 405 ASP A C 1
ATOM 3140 O O . ASP A 1 405 ? -25.766 51.469 5.402 1 89.12 405 ASP A O 1
ATOM 3144 N N . GLY A 1 406 ? -24.453 52.562 4.012 1 92.88 406 GLY A N 1
ATOM 3145 C CA . GLY A 1 406 ? -23.438 51.531 4.039 1 92.88 406 GLY A CA 1
ATOM 3146 C C . GLY A 1 406 ? -23.703 50.406 3.066 1 92.88 406 GLY A C 1
ATOM 3147 O O . GLY A 1 406 ? -24.719 50.438 2.354 1 92.88 406 GLY A O 1
ATOM 3148 N N . LYS A 1 407 ? -22.844 49.5 2.891 1 95.69 407 LYS A N 1
ATOM 3149 C CA . LYS A 1 407 ? -23.016 48.281 2.133 1 95.69 407 LYS A CA 1
ATOM 3150 C C . LYS A 1 407 ? -23.359 47.094 3.055 1 95.69 407 LYS A C 1
ATOM 3152 O O . LYS A 1 407 ? -22.594 46.781 3.967 1 95.69 407 LYS A O 1
ATOM 3157 N N . LEU A 1 408 ? -24.516 46.531 2.809 1 96.75 408 LEU A N 1
ATOM 3158 C CA . LEU A 1 408 ? -25.062 45.562 3.748 1 96.75 408 LEU A CA 1
ATOM 3159 C C . LEU A 1 408 ? -25.016 44.156 3.164 1 96.75 408 LEU A C 1
ATOM 3161 O O . LEU A 1 408 ? -25.266 43.969 1.973 1 96.75 408 LEU A O 1
ATOM 3165 N N . TYR A 1 409 ? -24.656 43.188 4.012 1 97.69 409 TYR A N 1
ATOM 3166 C CA . TYR A 1 409 ? -24.547 41.781 3.598 1 97.69 409 TYR A CA 1
ATOM 3167 C C . TYR A 1 409 ? -25.234 40.875 4.605 1 97.69 409 TYR A C 1
ATOM 3169 O O . TYR A 1 409 ? -25.344 41.219 5.785 1 97.69 409 TYR A O 1
ATOM 3177 N N . ARG A 1 410 ? -25.719 39.812 4.129 1 97.88 410 ARG A N 1
ATOM 3178 C CA . ARG A 1 410 ? -26.156 38.656 4.934 1 97.88 410 ARG A CA 1
ATOM 3179 C C . ARG A 1 410 ? -25.328 37.406 4.613 1 97.88 410 ARG A C 1
ATOM 3181 O O . ARG A 1 410 ? -25.297 36.969 3.469 1 97.88 410 ARG A O 1
ATOM 3188 N N . VAL A 1 411 ? -24.625 36.938 5.598 1 98.19 411 VAL A N 1
ATOM 3189 C CA . VAL A 1 411 ? -23.797 35.719 5.445 1 98.19 411 VAL A CA 1
ATOM 3190 C C . VAL A 1 411 ? -24.406 34.562 6.238 1 98.19 411 VAL A C 1
ATOM 3192 O O . VAL A 1 411 ? -24.703 34.719 7.426 1 98.19 411 VAL A O 1
ATOM 3195 N N . THR A 1 412 ? -24.594 33.469 5.586 1 98.25 412 THR A N 1
ATOM 3196 C CA . THR A 1 412 ? -25.141 32.281 6.234 1 98.25 412 THR A CA 1
ATOM 3197 C C . THR A 1 412 ? -24.172 31.094 6.129 1 98.25 412 THR A C 1
ATOM 3199 O O . THR A 1 412 ? -23.672 30.797 5.043 1 98.25 412 THR A O 1
ATOM 3202 N N . VAL A 1 413 ? -23.891 30.516 7.273 1 98 413 VAL A N 1
ATOM 3203 C CA . VAL A 1 413 ? -23.016 29.328 7.301 1 98 413 VAL A CA 1
ATOM 3204 C C . VAL A 1 413 ? -23.828 28.125 7.754 1 98 413 VAL A C 1
ATOM 3206 O O . VAL A 1 413 ? -24.453 28.141 8.82 1 98 413 VAL A O 1
ATOM 3209 N N . SER A 1 414 ? -23.797 27.078 6.906 1 97.5 414 SER A N 1
ATOM 3210 C CA . SER A 1 414 ? -24.438 25.812 7.234 1 97.5 414 SER A CA 1
ATOM 3211 C C . SER A 1 414 ? -23.391 24.781 7.664 1 97.5 414 SER A C 1
ATOM 3213 O O . SER A 1 414 ? -22.422 24.531 6.949 1 97.5 414 SER A O 1
ATOM 3215 N N . THR A 1 415 ? -23.656 24.234 8.852 1 97.5 415 THR A N 1
ATOM 3216 C CA . THR A 1 415 ? -22.703 23.281 9.406 1 97.5 415 THR A CA 1
ATOM 3217 C C . THR A 1 415 ? -23.344 21.906 9.578 1 97.5 415 THR A C 1
ATOM 3219 O O . THR A 1 415 ? -24.469 21.812 10.102 1 97.5 415 THR A O 1
ATOM 3222 N N . THR A 1 416 ? -22.719 20.906 9.07 1 97.12 416 THR A N 1
ATOM 3223 C CA . THR A 1 416 ? -23.094 19.516 9.266 1 97.12 416 THR A CA 1
ATOM 3224 C C . THR A 1 416 ? -21.984 18.734 9.945 1 97.12 416 THR A C 1
ATOM 3226 O O . THR A 1 416 ? -20.797 18.922 9.641 1 97.12 416 THR A O 1
ATOM 3229 N N . ALA A 1 417 ? -22.328 17.922 10.961 1 97.25 417 ALA A N 1
ATOM 3230 C CA . ALA A 1 417 ? -21.344 17.141 11.703 1 97.25 417 ALA A CA 1
ATOM 3231 C C . ALA A 1 417 ? -21.812 15.703 11.891 1 97.25 417 ALA A C 1
ATOM 3233 O O . ALA A 1 417 ? -23.016 15.438 11.969 1 97.25 417 ALA A O 1
ATOM 3234 N N . GLY A 1 418 ? -20.938 14.828 11.898 1 97 418 GLY A N 1
ATOM 3235 C CA . GLY A 1 418 ? -21.141 13.406 12.094 1 97 418 GLY A CA 1
ATOM 3236 C C . GLY A 1 418 ? -19.844 12.602 12.047 1 97 418 GLY A C 1
ATOM 3237 O O . GLY A 1 418 ? -18.781 13.125 12.375 1 97 418 GLY A O 1
ATOM 3238 N N . TYR A 1 419 ? -20.047 11.336 11.828 1 96.75 419 TYR A N 1
ATOM 3239 C CA . TYR A 1 419 ? -18.891 10.461 11.773 1 96.75 419 TYR A CA 1
ATOM 3240 C C . TYR A 1 419 ? -18.719 9.867 10.375 1 96.75 419 TYR A C 1
ATOM 3242 O O . TYR A 1 419 ? -19.672 9.852 9.586 1 96.75 419 TYR A O 1
ATOM 3250 N N . PHE A 1 420 ? -17.531 9.492 10.016 1 95.56 420 PHE A N 1
ATOM 3251 C CA . PHE A 1 420 ? -17.219 8.797 8.773 1 95.56 420 PHE A CA 1
ATOM 3252 C C . PHE A 1 420 ? -16.234 7.664 9 1 95.56 420 PHE A C 1
ATOM 3254 O O . PHE A 1 420 ? -15.531 7.645 10.016 1 95.56 420 PHE A O 1
ATOM 3261 N N . GLU A 1 421 ? -16.266 6.801 8.141 1 95.69 421 GLU A N 1
ATOM 3262 C CA . GLU A 1 421 ? -15.32 5.688 8.219 1 95.69 421 GLU A CA 1
ATOM 3263 C C . GLU A 1 421 ? -13.945 6.09 7.688 1 95.69 421 GLU A C 1
ATOM 3265 O O . GLU A 1 421 ? -13.836 6.66 6.598 1 95.69 421 GLU A O 1
ATOM 3270 N N . LEU A 1 422 ? -12.922 5.859 8.445 1 95.62 422 LEU A N 1
ATOM 3271 C CA . LEU A 1 422 ? -11.555 6.172 8.047 1 95.62 422 LEU A CA 1
ATOM 3272 C C . LEU A 1 422 ? -11.078 5.223 6.953 1 95.62 422 LEU A C 1
ATOM 3274 O O . LEU A 1 422 ? -11.562 4.094 6.848 1 95.62 422 LEU A O 1
ATOM 3278 N N . PRO A 1 423 ? -10.141 5.715 6.129 1 93.69 423 PRO A N 1
ATOM 3279 C CA . PRO A 1 423 ? -9.555 4.82 5.125 1 93.69 423 PRO A CA 1
ATOM 3280 C C . PRO A 1 423 ? -8.938 3.566 5.738 1 93.69 423 PRO A C 1
ATOM 3282 O O . PRO A 1 423 ? -8.273 3.646 6.773 1 93.69 423 PRO A O 1
ATOM 3285 N N . ASN A 1 424 ? -9.172 2.504 5.215 1 93.44 424 ASN A N 1
ATOM 3286 C CA . ASN A 1 424 ? -8.648 1.204 5.617 1 93.44 424 ASN A CA 1
ATOM 3287 C C . ASN A 1 424 ? -8.578 0.237 4.438 1 93.44 424 ASN A C 1
ATOM 3289 O O . ASN A 1 424 ? -8.805 0.631 3.293 1 93.44 424 ASN A O 1
ATOM 3293 N N . ASN A 1 425 ? -8.258 -0.982 4.684 1 90.44 425 ASN A N 1
ATOM 3294 C CA . ASN A 1 425 ? -8.078 -1.95 3.607 1 90.44 425 ASN A CA 1
ATOM 3295 C C . ASN A 1 425 ? -9.414 -2.416 3.045 1 90.44 425 ASN A C 1
ATOM 3297 O O . ASN A 1 425 ? -9.5 -2.818 1.883 1 90.44 425 ASN A O 1
ATOM 3301 N N . MET A 1 426 ? -10.477 -2.375 3.801 1 89.25 426 MET A N 1
ATOM 3302 C CA . MET A 1 426 ? -11.789 -2.857 3.381 1 89.25 426 MET A CA 1
ATOM 3303 C C . MET A 1 426 ? -12.469 -1.853 2.457 1 89.25 426 MET A C 1
ATOM 3305 O O . MET A 1 426 ? -13.32 -2.225 1.646 1 89.25 426 MET A O 1
ATOM 3309 N N . ASN A 1 427 ? -12.125 -0.586 2.568 1 90.62 427 ASN A N 1
ATOM 3310 C CA . ASN A 1 427 ? -12.727 0.42 1.697 1 90.62 427 ASN A CA 1
ATOM 3311 C C . ASN A 1 427 ? -11.719 0.946 0.678 1 90.62 427 ASN A C 1
ATOM 3313 O O . ASN A 1 427 ? -11.812 2.096 0.243 1 90.62 427 ASN A O 1
ATOM 3317 N N . ASP A 1 428 ? -10.68 0.193 0.38 1 86.38 428 ASP A N 1
ATOM 3318 C CA . ASP A 1 428 ? -9.664 0.461 -0.637 1 86.38 428 ASP A CA 1
ATOM 3319 C C . ASP A 1 428 ? -8.93 1.77 -0.349 1 86.38 428 ASP A C 1
ATOM 3321 O O . ASP A 1 428 ? -8.617 2.527 -1.27 1 86.38 428 ASP A O 1
ATOM 3325 N N . GLY A 1 429 ? -8.82 2.09 0.952 1 88.06 429 GLY A N 1
ATOM 3326 C CA . GLY A 1 429 ? -8.062 3.266 1.342 1 88.06 429 GLY A CA 1
ATOM 3327 C C . GLY A 1 429 ? -8.812 4.562 1.115 1 88.06 429 GLY A C 1
ATOM 3328 O O . GLY A 1 429 ? -8.211 5.641 1.092 1 88.06 429 GLY A O 1
ATOM 3329 N N . LYS A 1 430 ? -10.141 4.5 0.926 1 89.44 430 LYS A N 1
ATOM 3330 C CA . LYS A 1 430 ? -10.969 5.688 0.727 1 89.44 430 LYS A CA 1
ATOM 3331 C C . LYS A 1 430 ? -11.844 5.957 1.945 1 89.44 430 LYS A C 1
ATOM 3333 O O . LYS A 1 430 ? -12.289 5.023 2.619 1 89.44 430 LYS A O 1
ATOM 3338 N N . HIS A 1 431 ? -11.977 7.219 2.281 1 91.5 431 HIS A N 1
ATOM 3339 C CA . HIS A 1 431 ? -12.828 7.527 3.428 1 91.5 431 HIS A CA 1
ATOM 3340 C C . HIS A 1 431 ? -14.297 7.262 3.111 1 91.5 431 HIS A C 1
ATOM 3342 O O . HIS A 1 431 ? -14.719 7.395 1.962 1 91.5 431 HIS A O 1
ATOM 3348 N N . GLY A 1 432 ? -15.109 6.93 4.047 1 92.12 432 GLY A N 1
ATOM 3349 C CA . GLY A 1 432 ? -16.531 6.684 3.893 1 92.12 432 GLY A CA 1
ATOM 3350 C C . GLY A 1 432 ? -17.359 7.957 3.887 1 92.12 432 GLY A C 1
ATOM 3351 O O . GLY A 1 432 ? -16.859 9.039 4.199 1 92.12 432 GLY A O 1
ATOM 3352 N N . PRO A 1 433 ? -18.562 7.863 3.48 1 92.75 433 PRO A N 1
ATOM 3353 C CA . PRO A 1 433 ? -19.484 9.008 3.527 1 92.75 433 PRO A CA 1
ATOM 3354 C C . PRO A 1 433 ? -19.859 9.398 4.953 1 92.75 433 PRO A C 1
ATOM 3356 O O . PRO A 1 433 ? -19.531 8.688 5.902 1 92.75 433 PRO A O 1
ATOM 3359 N N . LEU A 1 434 ? -20.469 10.625 5.062 1 95.19 434 LEU A N 1
ATOM 3360 C CA . LEU A 1 434 ? -21 11.062 6.344 1 95.19 434 LEU A CA 1
ATOM 3361 C C . LEU A 1 434 ? -22.125 10.133 6.809 1 95.19 434 LEU A C 1
ATOM 3363 O O . LEU A 1 434 ? -23.078 9.891 6.078 1 95.19 434 LEU A O 1
ATOM 3367 N N . LEU A 1 435 ? -21.969 9.602 8.016 1 96.06 435 LEU A N 1
ATOM 3368 C CA . LEU A 1 435 ? -22.938 8.641 8.539 1 96.06 435 LEU A CA 1
ATOM 3369 C C . LEU A 1 435 ? -24.172 9.344 9.094 1 96.06 435 LEU A C 1
ATOM 3371 O O . LEU A 1 435 ? -24.062 10.422 9.688 1 96.06 435 LEU A O 1
ATOM 3375 N N . GLU A 1 436 ? -25.266 8.68 8.984 1 95 436 GLU A N 1
ATOM 3376 C CA . GLU A 1 436 ? -26.516 9.227 9.5 1 95 436 GLU A CA 1
ATOM 3377 C C . GLU A 1 436 ? -26.719 8.852 10.969 1 95 436 GLU A C 1
ATOM 3379 O O . GLU A 1 436 ? -27.391 9.57 11.711 1 95 436 GLU A O 1
ATOM 3384 N N . GLN A 1 437 ? -26.047 7.75 11.297 1 93.12 437 GLN A N 1
ATOM 3385 C CA . GLN A 1 437 ? -26.281 7.23 12.641 1 93.12 437 GLN A CA 1
ATOM 3386 C C . GLN A 1 437 ? -24.969 7.047 13.398 1 93.12 437 GLN A C 1
ATOM 3388 O O . GLN A 1 437 ? -23.891 7.234 12.836 1 93.12 437 GLN A O 1
ATOM 3393 N N . ASP A 1 438 ? -25.109 6.715 14.68 1 91.56 438 ASP A N 1
ATOM 3394 C CA . ASP A 1 438 ? -23.984 6.461 15.57 1 91.56 438 ASP A CA 1
ATOM 3395 C C . ASP A 1 438 ? -23.141 5.301 15.055 1 91.56 438 ASP A C 1
ATOM 3397 O O . ASP A 1 438 ? -23.641 4.207 14.82 1 91.56 438 ASP A O 1
ATOM 3401 N N . PRO A 1 439 ? -21.875 5.531 14.891 1 92.94 439 PRO A N 1
ATOM 3402 C CA . PRO A 1 439 ? -21 4.5 14.336 1 92.94 439 PRO A CA 1
ATOM 3403 C C . PRO A 1 439 ? -20.797 3.318 15.289 1 92.94 439 PRO A C 1
ATOM 3405 O O . PRO A 1 439 ? -20.328 2.258 14.867 1 92.94 439 PRO A O 1
ATOM 3408 N N . VAL A 1 440 ? -21.094 3.498 16.547 1 87.25 440 VAL A N 1
ATOM 3409 C CA . VAL A 1 440 ? -20.891 2.428 17.516 1 87.25 440 VAL A CA 1
ATOM 3410 C C . VAL A 1 440 ? -21.672 1.188 17.094 1 87.25 440 VAL A C 1
ATOM 3412 O O . VAL A 1 440 ? -21.203 0.059 17.281 1 87.25 440 VAL A O 1
ATOM 3415 N N . GLY A 1 441 ? -22.812 1.355 16.484 1 83.19 441 GLY A N 1
ATOM 3416 C CA . GLY A 1 441 ? -23.625 0.239 16.016 1 83.19 441 GLY A CA 1
ATOM 3417 C C . GLY A 1 441 ? -23.047 -0.421 14.773 1 83.19 441 GLY A C 1
ATOM 3418 O O . GLY A 1 441 ? -23.391 -1.563 14.453 1 83.19 441 GLY A O 1
ATOM 3419 N N . LEU A 1 442 ? -22.188 0.206 14.109 1 85.12 442 LEU A N 1
ATOM 3420 C CA . LEU A 1 442 ? -21.625 -0.294 12.867 1 85.12 442 LEU A CA 1
ATOM 3421 C C . LEU A 1 442 ? -20.312 -1.042 13.133 1 85.12 442 LEU A C 1
ATOM 3423 O O . LEU A 1 442 ? -19.797 -1.72 12.25 1 85.12 442 LEU A O 1
ATOM 3427 N N . CYS A 1 443 ? -19.828 -0.806 14.32 1 82.5 443 CYS A N 1
ATOM 3428 C CA . CYS A 1 443 ? -18.594 -1.477 14.688 1 82.5 443 CYS A CA 1
ATOM 3429 C C . CYS A 1 443 ? -18.812 -2.971 14.891 1 82.5 443 CYS A C 1
ATOM 3431 O O . CYS A 1 443 ? -19.297 -3.393 15.945 1 82.5 443 CYS A O 1
ATOM 3433 N N . GLY A 1 444 ? -18.469 -3.697 13.867 1 78.38 444 GLY A N 1
ATOM 3434 C CA . GLY A 1 444 ? -18.641 -5.141 13.898 1 78.38 444 GLY A CA 1
ATOM 3435 C C . GLY A 1 444 ? -17.375 -5.883 14.32 1 78.38 444 GLY A C 1
ATOM 3436 O O . GLY A 1 444 ? -16.625 -5.41 15.172 1 78.38 444 GLY A O 1
ATOM 3437 N N . ALA A 1 445 ? -17.109 -7.012 13.766 1 79.69 445 ALA A N 1
ATOM 3438 C CA . ALA A 1 445 ? -16.031 -7.918 14.148 1 79.69 445 ALA A CA 1
ATOM 3439 C C . ALA A 1 445 ? -14.664 -7.367 13.727 1 79.69 445 ALA A C 1
ATOM 3441 O O . ALA A 1 445 ? -13.625 -7.824 14.211 1 79.69 445 ALA A O 1
ATOM 3442 N N . ASP A 1 446 ? -14.672 -6.379 12.914 1 82.75 446 ASP A N 1
ATOM 3443 C CA . ASP A 1 446 ? -13.422 -5.816 12.414 1 82.75 446 ASP A CA 1
ATOM 3444 C C . ASP A 1 446 ? -13.172 -4.43 13.008 1 82.75 446 ASP A C 1
ATOM 3446 O O . ASP A 1 446 ? -12.336 -3.68 12.5 1 82.75 446 ASP A O 1
ATOM 3450 N N . CYS A 1 447 ? -13.906 -4.125 13.945 1 86.06 447 CYS A N 1
ATOM 3451 C CA . CYS A 1 447 ? -13.828 -2.791 14.539 1 86.06 447 CYS A CA 1
ATOM 3452 C C . CYS A 1 447 ? -13.617 -2.871 16.047 1 86.06 447 CYS A C 1
ATOM 3454 O O . CYS A 1 447 ? -14.336 -3.588 16.734 1 86.06 447 CYS A O 1
ATOM 3456 N N . HIS A 1 448 ? -12.586 -2.234 16.562 1 84.38 448 HIS A N 1
ATOM 3457 C CA . HIS A 1 448 ? -12.383 -2.098 18 1 84.38 448 HIS A CA 1
ATOM 3458 C C . HIS A 1 448 ? -13.172 -0.922 18.562 1 84.38 448 HIS A C 1
ATOM 3460 O O . HIS A 1 448 ? -13.359 0.088 17.875 1 84.38 448 HIS A O 1
ATOM 3466 N N . TYR A 1 449 ? -13.57 -1.062 19.812 1 82.5 449 TYR A N 1
ATOM 3467 C CA . TYR A 1 449 ? -14.344 -0.001 20.438 1 82.5 449 TYR A CA 1
ATOM 3468 C C . TYR A 1 449 ? -13.547 1.296 20.5 1 82.5 449 TYR A C 1
ATOM 3470 O O . TYR A 1 449 ? -12.352 1.281 20.797 1 82.5 449 TYR A O 1
ATOM 3478 N N . GLN A 1 450 ? -14.281 2.307 20.188 1 87.31 450 GLN A N 1
ATOM 3479 C CA . GLN A 1 450 ? -13.57 3.58 20.109 1 87.31 450 GLN A CA 1
ATOM 3480 C C . GLN A 1 450 ? -14.016 4.52 21.234 1 87.31 450 GLN A C 1
ATOM 3482 O O . GLN A 1 450 ? -13.508 5.633 21.359 1 87.31 450 GLN A O 1
ATOM 3487 N N . THR A 1 451 ? -14.945 4.203 21.969 1 83.75 451 THR A N 1
ATOM 3488 C CA . THR A 1 451 ? -15.383 5.012 23.109 1 83.75 451 THR A CA 1
ATOM 3489 C C . THR A 1 451 ? -15.953 4.129 24.203 1 83.75 451 THR A C 1
ATOM 3491 O O . THR A 1 451 ? -16.328 2.979 23.969 1 83.75 451 THR A O 1
ATOM 3494 N N . PHE A 1 452 ? -15.562 4.492 25.5 1 66.19 452 PHE A N 1
ATOM 3495 C CA . PHE A 1 452 ? -16.203 3.809 26.609 1 66.19 452 PHE A CA 1
ATOM 3496 C C . PHE A 1 452 ? -17.469 4.551 27.047 1 66.19 452 PHE A C 1
ATOM 3498 O O . PHE A 1 452 ? -17.391 5.711 27.469 1 66.19 452 PHE A O 1
ATOM 3505 N N . ASP A 1 453 ? -18.406 4.477 26.266 1 56.22 453 ASP A N 1
ATOM 3506 C CA . ASP A 1 453 ? -19.594 5.164 26.75 1 56.22 453 ASP A CA 1
ATOM 3507 C C . ASP A 1 453 ? -19.969 4.688 28.156 1 56.22 453 ASP A C 1
ATOM 3509 O O . ASP A 1 453 ? -20.516 3.59 28.312 1 56.22 453 ASP A O 1
ATOM 3513 N N . PRO A 1 454 ? -19.094 4.766 29.156 1 42.41 454 PRO A N 1
ATOM 3514 C CA . PRO A 1 454 ? -19.859 4.406 30.344 1 42.41 454 PRO A CA 1
ATOM 3515 C C . PRO A 1 454 ? -21.344 4.797 30.234 1 42.41 454 PRO A C 1
ATOM 3517 O O . PRO A 1 454 ? -21.688 5.676 29.438 1 42.41 454 PRO A O 1
ATOM 3520 N N . ASP A 1 455 ? -22.234 4 30.656 1 35.62 455 ASP A N 1
ATOM 3521 C CA . ASP A 1 455 ? -23.578 4.551 30.766 1 35.62 455 ASP A CA 1
ATOM 3522 C C . ASP A 1 455 ? -23.547 6.074 30.875 1 35.62 455 ASP A C 1
ATOM 3524 O O . ASP A 1 455 ? -22.938 6.621 31.797 1 35.62 455 ASP A O 1
ATOM 3528 N N . LEU A 1 456 ? -23.25 6.699 29.719 1 36.69 456 LEU A N 1
ATOM 3529 C CA . LEU A 1 456 ? -23.547 8.125 29.844 1 36.69 456 LEU A CA 1
ATOM 3530 C C . LEU A 1 456 ? -24.375 8.391 31.094 1 36.69 456 LEU A C 1
ATOM 3532 O O . LEU A 1 456 ? -25.578 8.102 31.125 1 36.69 456 LEU A O 1
ATOM 3536 N N . SER A 1 457 ? -24 7.82 32.156 1 31.77 457 SER A N 1
ATOM 3537 C CA . SER A 1 457 ? -24.812 8.336 33.25 1 31.77 457 SER A CA 1
ATOM 3538 C C . SER A 1 457 ? -25.312 9.742 32.969 1 31.77 457 SER A C 1
ATOM 3540 O O . SER A 1 457 ? -24.547 10.609 32.531 1 31.77 457 SER A O 1
ATOM 3542 N N . LEU A 1 458 ? -26.453 9.758 32.344 1 31.11 458 LEU A N 1
ATOM 3543 C CA . LEU A 1 458 ? -27.219 10.984 32.406 1 31.11 458 LEU A CA 1
ATOM 3544 C C . LEU A 1 458 ? -26.797 11.82 33.625 1 31.11 458 LEU A C 1
ATOM 3546 O O . LEU A 1 458 ? -27.297 11.602 34.719 1 31.11 458 LEU A O 1
ATOM 3550 N N . SER A 1 459 ? -25.703 11.695 33.938 1 30.55 459 SER A N 1
ATOM 3551 C CA . SER A 1 459 ? -25.562 12.68 35 1 30.55 459 SER A CA 1
ATOM 3552 C C . SER A 1 459 ? -26.375 13.93 34.719 1 30.55 459 SER A C 1
ATOM 3554 O O . SER A 1 459 ? -26.234 14.555 33.656 1 30.55 459 SER A O 1
ATOM 3556 N N . ARG A 1 460 ? -27.625 13.797 35.25 1 27.53 460 ARG A N 1
ATOM 3557 C CA . ARG A 1 460 ? -28.609 14.875 35.375 1 27.53 460 ARG A CA 1
ATOM 3558 C C . ARG A 1 460 ? -27.922 16.172 35.781 1 27.53 460 ARG A C 1
ATOM 3560 O O . ARG A 1 460 ? -27.547 16.344 36.969 1 27.53 460 ARG A O 1
ATOM 3567 N N . ILE A 1 461 ? -27 16.453 35.188 1 29.25 461 ILE A N 1
ATOM 3568 C CA . ILE A 1 461 ? -26.797 17.844 35.594 1 29.25 461 ILE A CA 1
ATOM 3569 C C . ILE A 1 461 ? -28.141 18.578 35.625 1 29.25 461 ILE A C 1
ATOM 3571 O O . ILE A 1 461 ? -28.875 18.562 34.656 1 29.25 461 ILE A O 1
ATOM 3575 N N . ARG A 1 462 ? -28.672 18.656 36.812 1 26 462 ARG A N 1
ATOM 3576 C CA . ARG A 1 462 ? -29.797 19.562 37.062 1 26 462 ARG A CA 1
ATOM 3577 C C . ARG A 1 462 ? -29.625 20.859 36.312 1 26 462 ARG A C 1
ATOM 3579 O O . ARG A 1 462 ? -28.578 21.516 36.406 1 26 462 ARG A O 1
ATOM 3586 N N . ARG A 1 463 ? -30.219 20.953 35.281 1 28.89 463 ARG A N 1
ATOM 3587 C CA . ARG A 1 463 ? -30.422 22.172 34.5 1 28.89 463 ARG A CA 1
ATOM 3588 C C . ARG A 1 463 ? -30.422 23.406 35.406 1 28.89 463 ARG A C 1
ATOM 3590 O O . ARG A 1 463 ? -30.188 24.516 34.938 1 28.89 463 ARG A O 1
ATOM 3597 N N . ASP A 1 464 ? -31.078 23.172 36.656 1 24.7 464 ASP A N 1
ATOM 3598 C CA . ASP A 1 464 ? -31.781 24.328 37.219 1 24.7 464 ASP A CA 1
ATOM 3599 C C . ASP A 1 464 ? -30.797 25.422 37.625 1 24.7 464 ASP A C 1
ATOM 3601 O O . ASP A 1 464 ? -31.109 26.609 37.594 1 24.7 464 ASP A O 1
ATOM 3605 N N . ASN A 1 465 ? -29.812 24.938 38.406 1 22.8 465 ASN A N 1
ATOM 3606 C CA . ASN A 1 465 ? -29.5 26.078 39.281 1 22.8 465 ASN A CA 1
ATOM 3607 C C . ASN A 1 465 ? -28.594 27.078 38.531 1 22.8 465 ASN A C 1
ATOM 3609 O O . ASN A 1 465 ? -27.438 27.281 38.938 1 22.8 465 ASN A O 1
ATOM 3613 N N . ILE A 1 466 ? -28.375 26.781 37.281 1 26.83 466 ILE A N 1
ATOM 3614 C CA . ILE A 1 466 ? -27.797 28.062 36.875 1 26.83 466 ILE A CA 1
ATOM 3615 C C . ILE A 1 466 ? -28.719 29.203 37.312 1 26.83 466 ILE A C 1
ATOM 3617 O O . ILE A 1 466 ? -29.844 29.328 36.844 1 26.83 466 ILE A O 1
ATOM 3621 N N . THR A 1 467 ? -28.734 29.359 38.625 1 25.28 467 THR A N 1
ATOM 3622 C CA . THR A 1 467 ? -29.312 30.625 39.094 1 25.28 467 THR A CA 1
ATOM 3623 C C . THR A 1 467 ? -29.047 31.734 38.062 1 25.28 467 THR A C 1
ATOM 3625 O O . THR A 1 467 ? -27.938 31.875 37.562 1 25.28 467 THR A O 1
ATOM 3628 N N . THR A 1 468 ? -30.109 31.969 37.375 1 26.53 468 THR A N 1
ATOM 3629 C CA . THR A 1 468 ? -30.297 33.219 36.656 1 26.53 468 THR A CA 1
ATOM 3630 C C . THR A 1 468 ? -29.641 34.375 37.406 1 26.53 468 THR A C 1
ATOM 3632 O O . THR A 1 468 ? -30.172 34.844 38.406 1 26.53 468 THR A O 1
ATOM 3635 N N . THR A 1 469 ? -28.469 34.156 37.969 1 26.88 469 THR A N 1
ATOM 3636 C CA . THR A 1 469 ? -28.141 35.469 38.531 1 26.88 469 THR A CA 1
ATOM 3637 C C . THR A 1 469 ? -28.766 36.594 37.719 1 26.88 469 THR A C 1
ATOM 3639 O O . THR A 1 469 ? -29.016 36.438 36.5 1 26.88 469 THR A O 1
ATOM 3642 N N . ASP A 1 470 ? -29.219 37.594 38.438 1 26.19 470 ASP A N 1
ATOM 3643 C CA . ASP A 1 470 ? -29.844 38.875 38.031 1 26.19 470 ASP A CA 1
ATOM 3644 C C . ASP A 1 470 ? -29.312 39.344 36.688 1 26.19 470 ASP A C 1
ATOM 3646 O O . ASP A 1 470 ? -28.094 39.344 36.438 1 26.19 470 ASP A O 1
ATOM 3650 N N . THR A 1 471 ? -30.078 39.125 35.656 1 30.64 471 THR A N 1
ATOM 3651 C CA . THR A 1 471 ? -30.234 39.5 34.25 1 30.64 471 THR A CA 1
ATOM 3652 C C . THR A 1 471 ? -29.781 40.938 34.031 1 30.64 471 THR A C 1
ATOM 3654 O O . THR A 1 471 ? -30.609 41.844 33.906 1 30.64 471 THR A O 1
ATOM 3657 N N . LEU A 1 472 ? -29.125 41.469 34.969 1 27.66 472 LEU A N 1
ATOM 3658 C CA . LEU A 1 472 ? -28.875 42.812 34.406 1 27.66 472 LEU A CA 1
ATOM 3659 C C . LEU A 1 472 ? -28.516 42.719 32.938 1 27.66 472 LEU A C 1
ATOM 3661 O O . LEU A 1 472 ? -28.047 41.656 32.469 1 27.66 472 LEU A O 1
ATOM 3665 N N . ASP A 1 473 ? -28.812 43.75 32.188 1 31.83 473 ASP A N 1
ATOM 3666 C CA . ASP A 1 473 ? -28.766 44.219 30.797 1 31.83 473 ASP A CA 1
ATOM 3667 C C . ASP A 1 473 ? -27.453 43.812 30.125 1 31.83 473 ASP A C 1
ATOM 3669 O O . ASP A 1 473 ? -26.766 44.656 29.531 1 31.83 473 ASP A O 1
ATOM 3673 N N . ALA A 1 474 ? -26.656 42.875 30.656 1 36.88 474 ALA A N 1
ATOM 3674 C CA . ALA A 1 474 ? -25.375 42.688 29.969 1 36.88 474 ALA A CA 1
ATOM 3675 C C . ALA A 1 474 ? -25.562 41.938 28.641 1 36.88 474 ALA A C 1
ATOM 3677 O O . ALA A 1 474 ? -25.453 40.719 28.578 1 36.88 474 ALA A O 1
ATOM 3678 N N . VAL A 1 475 ? -26.5 42.25 27.828 1 39.44 475 VAL A N 1
ATOM 3679 C CA . VAL A 1 475 ? -27.047 41.781 26.547 1 39.44 475 VAL A CA 1
ATOM 3680 C C . VAL A 1 475 ? -25.906 41.281 25.672 1 39.44 475 VAL A C 1
ATOM 3682 O O . VAL A 1 475 ? -26 40.188 25.078 1 39.44 475 VAL A O 1
ATOM 3685 N N . SER A 1 476 ? -24.953 42.219 25.359 1 51.22 476 SER A N 1
ATOM 3686 C CA . SER A 1 476 ? -24.125 42.094 24.156 1 51.22 476 SER A CA 1
ATOM 3687 C C . SER A 1 476 ? -22.984 41.094 24.359 1 51.22 476 SER A C 1
ATOM 3689 O O . SER A 1 476 ? -22.266 40.781 23.422 1 51.22 476 SER A O 1
ATOM 3691 N N . TRP A 1 477 ? -22.953 40.594 25.656 1 63.47 477 TRP A N 1
ATOM 3692 C CA . TRP A 1 477 ? -21.703 39.844 25.844 1 63.47 477 TRP A CA 1
ATOM 3693 C C . TRP A 1 477 ? -21.969 38.406 26.281 1 63.47 477 TRP A C 1
ATOM 3695 O O . TRP A 1 477 ? -21.047 37.625 26.484 1 63.47 477 TRP A O 1
ATOM 3705 N N . ASP A 1 478 ? -23.188 38.062 26.203 1 73.62 478 ASP A N 1
ATOM 3706 C CA . ASP A 1 478 ? -23.609 36.719 26.594 1 73.62 478 ASP A CA 1
ATOM 3707 C C . ASP A 1 478 ? -23.078 35.656 25.625 1 73.62 478 ASP A C 1
ATOM 3709 O O . ASP A 1 478 ? -22.609 34.594 26.031 1 73.62 478 ASP A O 1
ATOM 3713 N N . PRO A 1 479 ? -23.031 36.188 24.406 1 84.44 479 PRO A N 1
ATOM 3714 C CA . PRO A 1 479 ? -22.578 35.188 23.453 1 84.44 479 PRO A CA 1
ATOM 3715 C C . PRO A 1 479 ? -21.109 34.781 23.656 1 84.44 479 PRO A C 1
ATOM 3717 O O . PRO A 1 479 ? -20.703 33.688 23.25 1 84.44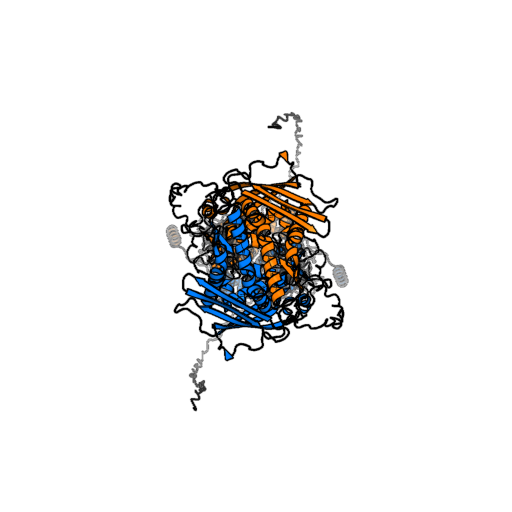 479 PRO A O 1
ATOM 3720 N N . LEU A 1 480 ? -20.359 35.625 24.266 1 86.5 480 LEU A N 1
ATOM 3721 C CA . LEU A 1 480 ? -18.953 35.344 24.516 1 86.5 480 LEU A CA 1
ATOM 3722 C C . LEU A 1 480 ? -18.781 34.188 25.5 1 86.5 480 LEU A C 1
ATOM 3724 O O . LEU A 1 480 ? -17.828 33.438 25.406 1 86.5 480 LEU A O 1
ATOM 3728 N N . ALA A 1 481 ? -19.703 34 26.359 1 83.75 481 ALA A N 1
ATOM 3729 C CA . ALA A 1 481 ? -19.594 33.031 27.438 1 83.75 481 ALA A CA 1
ATOM 3730 C C . ALA A 1 481 ? -20.203 31.688 27.016 1 83.75 481 ALA A C 1
ATOM 3732 O O . ALA A 1 481 ? -20.062 30.672 27.703 1 83.75 481 ALA A O 1
ATOM 3733 N N . THR A 1 482 ? -20.828 31.688 25.844 1 84.94 482 THR A N 1
ATOM 3734 C CA . THR A 1 482 ? -21.438 30.453 25.391 1 84.94 482 THR A CA 1
ATOM 3735 C C . THR A 1 482 ? -20.391 29.375 25.156 1 84.94 482 THR A C 1
ATOM 3737 O O . THR A 1 482 ? -19.344 29.641 24.562 1 84.94 482 THR A O 1
ATOM 3740 N N . VAL A 1 483 ? -20.75 28.203 25.672 1 82.81 483 VAL A N 1
ATOM 3741 C CA . VAL A 1 483 ? -19.844 27.078 25.484 1 82.81 483 VAL A CA 1
ATOM 3742 C C . VAL A 1 483 ? -20.078 26.453 24.125 1 82.81 483 VAL A C 1
ATOM 3744 O O . VAL A 1 483 ? -21.219 26.359 23.672 1 82.81 483 VAL A O 1
ATOM 3747 N N . SER A 1 484 ? -19.047 26.047 23.438 1 88.62 484 SER A N 1
ATOM 3748 C CA . SER A 1 484 ? -19.078 25.375 22.141 1 88.62 484 SER A CA 1
ATOM 3749 C C . SER A 1 484 ? -19.922 26.156 21.141 1 88.62 484 SER A C 1
ATOM 3751 O O . SER A 1 484 ? -20.938 25.656 20.656 1 88.62 484 SER A O 1
ATOM 3753 N N . LYS A 1 485 ? -19.5 27.281 20.812 1 93.12 485 LYS A N 1
ATOM 3754 C CA . LYS A 1 485 ? -20.156 28.156 19.844 1 93.12 485 LYS A CA 1
ATOM 3755 C C . LYS A 1 485 ? -20.094 27.578 18.438 1 93.12 485 LYS A C 1
ATOM 3757 O O . LYS A 1 485 ? -19.219 26.766 18.141 1 93.12 485 LYS A O 1
ATOM 3762 N N . GLY A 1 486 ? -21.094 27.938 17.625 1 94.75 486 GLY A N 1
ATOM 3763 C CA . GLY A 1 486 ? -20.984 27.625 16.203 1 94.75 486 GLY A CA 1
ATOM 3764 C C . GLY A 1 486 ? -19.844 28.344 15.516 1 94.75 486 GLY A C 1
ATOM 3765 O O . GLY A 1 486 ? -19.297 29.312 16.047 1 94.75 486 GLY A O 1
ATOM 3766 N N . PRO A 1 487 ? -19.516 27.828 14.367 1 97.38 487 PRO A N 1
ATOM 3767 C CA . PRO A 1 487 ? -18.344 28.391 13.688 1 97.38 487 PRO A CA 1
ATOM 3768 C C . PRO A 1 487 ? -18.547 29.844 13.266 1 97.38 487 PRO A C 1
ATOM 3770 O O . PRO A 1 487 ? -17.609 30.656 13.328 1 97.38 487 PRO A O 1
ATOM 3773 N N . LEU A 1 488 ? -19.703 30.25 12.82 1 98.19 488 LEU A N 1
ATOM 3774 C CA . LEU A 1 488 ? -19.922 31.625 12.375 1 98.19 488 LEU A CA 1
ATOM 3775 C C . LEU A 1 488 ? -19.922 32.594 13.562 1 98.19 488 LEU A C 1
ATOM 3777 O O . LEU A 1 488 ? -19.375 33.688 13.477 1 98.19 488 LEU A O 1
ATOM 3781 N N . LEU A 1 489 ? -20.609 32.188 14.625 1 96.81 489 LEU A N 1
ATOM 3782 C CA . LEU A 1 489 ? -20.594 33.031 15.828 1 96.81 489 LEU A CA 1
ATOM 3783 C C . LEU A 1 489 ? -19.172 33.25 16.328 1 96.81 489 LEU A C 1
ATOM 3785 O O . LEU A 1 489 ? -18.797 34.344 16.672 1 96.81 489 LEU A O 1
ATOM 3789 N N . THR A 1 490 ? -18.406 32.156 16.406 1 96.31 490 THR A N 1
ATOM 3790 C CA . THR A 1 490 ? -17.016 32.281 16.844 1 96.31 490 THR A CA 1
ATOM 3791 C C . THR A 1 490 ? -16.234 33.188 15.922 1 96.31 490 THR A C 1
ATOM 3793 O O . THR A 1 490 ? -15.43 34 16.391 1 96.31 490 THR A O 1
ATOM 3796 N N . THR A 1 491 ? -16.453 33.062 14.656 1 98 491 THR A N 1
ATOM 3797 C CA . THR A 1 491 ? -15.773 33.906 13.68 1 98 491 THR A CA 1
ATOM 3798 C C . THR A 1 491 ? -16.172 35.344 13.852 1 98 491 THR A C 1
ATOM 3800 O O . THR A 1 491 ? -15.32 36.25 13.828 1 98 491 THR A O 1
ATOM 3803 N N . ALA A 1 492 ? -17.422 35.594 14.031 1 97.25 492 ALA A N 1
ATOM 3804 C CA . ALA A 1 492 ? -17.922 36.969 14.195 1 97.25 492 ALA A CA 1
ATOM 3805 C C . ALA A 1 492 ? -17.344 37.625 15.453 1 97.25 492 ALA A C 1
ATOM 3807 O O . ALA A 1 492 ? -16.938 38.781 15.422 1 97.25 492 ALA A O 1
ATOM 3808 N N . LEU A 1 493 ? -17.344 36.844 16.5 1 95.44 493 LEU A N 1
ATOM 3809 C CA . LEU A 1 493 ? -16.781 37.344 17.75 1 95.44 493 LEU A CA 1
ATOM 3810 C C . LEU A 1 493 ? -15.281 37.594 17.594 1 95.44 493 LEU A C 1
ATOM 3812 O O . LEU A 1 493 ? -14.75 38.562 18.172 1 95.44 493 LEU A O 1
ATOM 3816 N N . ALA A 1 494 ? -14.586 36.75 16.844 1 96.81 494 ALA A N 1
ATOM 3817 C CA . ALA A 1 494 ? -13.148 36.906 16.625 1 96.81 494 ALA A CA 1
ATOM 3818 C C . ALA A 1 494 ? -12.844 38.156 15.781 1 96.81 494 ALA A C 1
ATOM 3820 O O . ALA A 1 494 ? -11.859 38.844 16.016 1 96.81 494 ALA A O 1
ATOM 3821 N N . LEU A 1 495 ? -13.688 38.406 14.844 1 97.31 495 LEU A N 1
ATOM 3822 C CA . LEU A 1 495 ? -13.438 39.5 13.906 1 97.31 495 LEU A CA 1
ATOM 3823 C C . LEU A 1 495 ? -13.883 40.844 14.492 1 97.31 495 LEU A C 1
ATOM 3825 O O . LEU A 1 495 ? -13.211 41.875 14.305 1 97.31 495 LEU A O 1
ATOM 3829 N N . PHE A 1 496 ? -15.055 40.844 15.18 1 95.12 496 PHE A N 1
ATOM 3830 C CA . PHE A 1 496 ? -15.703 42.125 15.461 1 95.12 496 PHE A CA 1
ATOM 3831 C C . PHE A 1 496 ? -15.984 42.25 16.953 1 95.12 496 PHE A C 1
ATOM 3833 O O . PHE A 1 496 ? -16.406 43.344 17.406 1 95.12 496 PHE A O 1
ATOM 3840 N N . GLY A 1 497 ? -15.805 41.281 17.719 1 91.31 497 GLY A N 1
ATOM 3841 C CA . GLY A 1 497 ? -16.125 41.312 19.141 1 91.31 497 GLY A CA 1
ATOM 3842 C C . GLY A 1 497 ? -15.109 42.094 19.953 1 91.31 497 GLY A C 1
ATOM 3843 O O . GLY A 1 497 ? -14.258 42.781 19.391 1 91.31 497 GLY A O 1
ATOM 3844 N N . GLN A 1 498 ? -15.219 42.031 21.219 1 86.81 498 GLN A N 1
ATOM 3845 C CA . GLN A 1 498 ? -14.289 42.719 22.125 1 86.81 498 GLN A CA 1
ATOM 3846 C C . GLN A 1 498 ? -12.891 42.125 22.016 1 86.81 498 GLN A C 1
ATOM 3848 O O . GLN A 1 498 ? -12.727 40.906 21.891 1 86.81 498 GLN A O 1
ATOM 3853 N N . GLY A 1 499 ? -11.938 43 22.062 1 89.69 499 GLY A N 1
ATOM 3854 C CA . GLY A 1 499 ? -10.562 42.531 21.953 1 89.69 499 GLY A CA 1
ATOM 3855 C C . GLY A 1 499 ? -10.133 42.281 20.516 1 89.69 499 GLY A C 1
ATOM 3856 O O . GLY A 1 499 ? -8.992 41.875 20.25 1 89.69 499 GLY A O 1
ATOM 3857 N N . SER A 1 500 ? -11.07 42.594 19.578 1 94.38 500 SER A N 1
ATOM 3858 C CA . SER A 1 500 ? -10.766 42.375 18.172 1 94.38 500 SER A CA 1
ATOM 3859 C C . SER A 1 500 ? -9.75 43.406 17.656 1 94.38 500 SER A C 1
ATOM 3861 O O . SER A 1 500 ? -9.375 44.312 18.391 1 94.38 500 SER A O 1
ATOM 3863 N N . PHE A 1 501 ? -9.328 43.125 16.438 1 95.25 501 PHE A N 1
ATOM 3864 C CA . PHE A 1 501 ? -8.398 44.031 15.758 1 95.25 501 PHE A CA 1
ATOM 3865 C C . PHE A 1 501 ? -8.922 45.469 15.773 1 95.25 501 PHE A C 1
ATOM 3867 O O . PHE A 1 501 ? -8.172 46.406 16.062 1 95.25 501 PHE A O 1
ATOM 3874 N N . LEU A 1 502 ? -10.188 45.625 15.555 1 93.75 502 LEU A N 1
ATOM 3875 C CA . LEU A 1 502 ? -10.805 46.938 15.484 1 93.75 502 LEU A CA 1
ATOM 3876 C C . LEU A 1 502 ? -10.781 47.625 16.859 1 93.75 502 LEU A C 1
ATOM 3878 O O . LEU A 1 502 ? -10.695 48.844 16.938 1 93.75 502 LEU A O 1
ATOM 3882 N N . ASP A 1 503 ? -10.773 46.781 17.797 1 90.44 503 ASP A N 1
ATOM 3883 C CA . ASP A 1 503 ? -10.875 47.281 19.156 1 90.44 503 ASP A CA 1
ATOM 3884 C C . ASP A 1 503 ? -9.5 47.656 19.719 1 90.44 503 ASP A C 1
ATOM 3886 O O . ASP A 1 503 ? -9.367 48.625 20.469 1 90.44 503 ASP A O 1
ATOM 3890 N N . THR A 1 504 ? -8.453 46.906 19.406 1 92.94 504 THR A N 1
ATOM 3891 C CA . THR A 1 504 ? -7.211 47 20.172 1 92.94 504 THR A CA 1
ATOM 3892 C C . THR A 1 504 ? -6.09 47.562 19.297 1 92.94 504 THR A C 1
ATOM 3894 O O . THR A 1 504 ? -5.051 48 19.828 1 92.94 504 THR A O 1
ATOM 3897 N N . PHE A 1 505 ? -6.238 47.688 18.047 1 94.56 505 PHE A N 1
ATOM 3898 C CA . PHE A 1 505 ? -5.156 48 17.125 1 94.56 505 PHE A CA 1
ATOM 3899 C C . PHE A 1 505 ? -4.594 49.375 17.406 1 94.56 505 PHE A C 1
ATOM 3901 O O . PHE A 1 505 ? -3.375 49.594 17.391 1 94.56 505 PHE A O 1
ATOM 3908 N N . ALA A 1 506 ? -5.434 50.375 17.625 1 91.88 506 ALA A N 1
ATOM 3909 C CA . ALA A 1 506 ? -4.973 51.75 17.875 1 91.88 506 ALA A CA 1
ATOM 3910 C C . ALA A 1 506 ? -4.055 51.781 19.094 1 91.88 506 ALA A C 1
ATOM 3912 O O . ALA A 1 506 ? -3.023 52.469 19.062 1 91.88 506 ALA A O 1
ATOM 3913 N N . ALA A 1 507 ? -4.453 51.125 20.156 1 90.44 507 ALA A N 1
ATOM 3914 C CA . ALA A 1 507 ? -3.631 51.062 21.359 1 90.44 507 ALA A CA 1
ATOM 3915 C C . ALA A 1 507 ? -2.303 50.375 21.094 1 90.44 507 ALA A C 1
ATOM 3917 O O . ALA A 1 507 ? -1.262 50.781 21.609 1 90.44 507 ALA A O 1
ATOM 3918 N N . LYS A 1 508 ? -2.338 49.375 20.359 1 91.06 508 LYS A N 1
ATOM 3919 C CA . LYS A 1 508 ? -1.139 48.594 20.031 1 91.06 508 LYS A CA 1
ATOM 3920 C C . LYS A 1 508 ? -0.137 49.469 19.266 1 91.06 508 LYS A C 1
ATOM 3922 O O . LYS A 1 508 ? 1.059 49.438 19.562 1 91.06 508 LYS A O 1
ATOM 3927 N N . ILE A 1 509 ? -0.657 50.188 18.266 1 91.5 509 ILE A N 1
ATOM 3928 C CA . ILE A 1 509 ? 0.212 51 17.453 1 91.5 509 ILE A CA 1
ATOM 3929 C C . ILE A 1 509 ? 0.852 52.094 18.328 1 91.5 509 ILE A C 1
ATOM 3931 O O . ILE A 1 509 ? 2.021 52.438 18.141 1 91.5 509 ILE A O 1
ATOM 3935 N N . TRP A 1 510 ? 0.125 52.625 19.172 1 89.44 510 TRP A N 1
ATOM 3936 C CA . TRP A 1 510 ? 0.661 53.625 20.078 1 89.44 510 TRP A CA 1
ATOM 3937 C C . TRP A 1 510 ? 1.82 53.094 20.906 1 89.44 510 TRP A C 1
ATOM 3939 O O . TRP A 1 510 ? 2.855 53.75 21.047 1 89.44 510 TRP A O 1
ATOM 3949 N N . ALA A 1 511 ? 1.612 51.906 21.438 1 89.44 511 ALA A N 1
ATOM 3950 C CA . ALA A 1 511 ? 2.648 51.25 22.234 1 89.44 511 ALA A CA 1
ATOM 3951 C C . ALA A 1 511 ? 3.898 50.969 21.406 1 89.44 511 ALA A C 1
ATOM 3953 O O . ALA A 1 511 ? 5.023 51.188 21.875 1 89.44 511 ALA A O 1
ATOM 3954 N N . ILE A 1 512 ? 3.746 50.5 20.188 1 90.19 512 ILE A N 1
ATOM 3955 C CA . ILE A 1 512 ? 4.875 50.219 19.312 1 90.19 512 ILE A CA 1
ATOM 3956 C C . ILE A 1 512 ? 5.621 51.5 18.969 1 90.19 512 ILE A C 1
ATOM 3958 O O . ILE A 1 512 ? 6.855 51.531 19.016 1 90.19 512 ILE A O 1
ATOM 3962 N N . ASN A 1 513 ? 4.859 52.531 18.625 1 89.44 513 ASN A N 1
ATOM 3963 C CA . ASN A 1 513 ? 5.484 53.812 18.297 1 89.44 513 ASN A CA 1
ATOM 3964 C C . ASN A 1 513 ? 6.258 54.375 19.484 1 89.44 513 ASN A C 1
ATOM 3966 O O . ASN A 1 513 ? 7.332 54.969 19.312 1 89.44 513 ASN A O 1
ATOM 3970 N N . ASP A 1 514 ? 5.711 54.281 20.656 1 86.19 514 ASP A N 1
ATOM 3971 C CA . ASP A 1 514 ? 6.387 54.75 21.859 1 86.19 514 ASP A CA 1
ATOM 3972 C C . ASP A 1 514 ? 7.711 54 22.062 1 86.19 514 ASP A C 1
ATOM 3974 O O . ASP A 1 514 ? 8.711 54.625 22.453 1 86.19 514 ASP A O 1
ATOM 3978 N N . SER A 1 515 ? 7.691 52.75 21.812 1 84.44 515 SER A N 1
ATOM 3979 C CA . SER A 1 515 ? 8.906 51.938 21.953 1 84.44 515 SER A CA 1
ATOM 3980 C C . SER A 1 515 ? 9.969 52.406 20.953 1 84.44 515 SER A C 1
ATOM 3982 O O . SER A 1 515 ? 11.148 52.469 21.297 1 84.44 515 SER A O 1
ATOM 3984 N N . PHE A 1 516 ? 9.547 52.625 19.75 1 85.38 516 PHE A N 1
ATOM 3985 C CA . PHE A 1 516 ? 10.477 53.094 18.719 1 85.38 516 PHE A CA 1
ATOM 3986 C C . PHE A 1 516 ? 11.008 54.469 19.062 1 85.38 516 PHE A C 1
ATOM 3988 O O . PHE A 1 516 ? 12.188 54.781 18.844 1 85.38 516 PHE A O 1
ATOM 3995 N N . ASN A 1 517 ? 10.195 55.312 19.625 1 83.44 517 ASN A N 1
ATOM 3996 C CA . ASN A 1 517 ? 10.625 56.656 20.031 1 83.44 517 ASN A CA 1
ATOM 3997 C C . ASN A 1 517 ? 11.656 56.594 21.156 1 83.44 517 ASN A C 1
ATOM 3999 O O . ASN A 1 517 ? 12.641 57.312 21.141 1 83.44 517 ASN A O 1
ATOM 4003 N N . ARG A 1 518 ? 11.367 55.688 22.031 1 81.62 518 ARG A N 1
ATOM 4004 C CA . ARG A 1 518 ? 12.297 55.531 23.141 1 81.62 518 ARG A CA 1
ATOM 4005 C C . ARG A 1 518 ? 13.648 55 22.656 1 81.62 518 ARG A C 1
ATOM 4007 O O . ARG A 1 518 ? 14.688 55.375 23.203 1 81.62 518 ARG A O 1
ATOM 4014 N N . ALA A 1 519 ? 13.609 54.25 21.672 1 77.75 519 ALA A N 1
ATOM 4015 C CA . ALA A 1 519 ? 14.844 53.688 21.109 1 77.75 519 ALA A CA 1
ATOM 4016 C C . ALA A 1 519 ? 15.461 54.656 20.094 1 77.75 519 ALA A C 1
ATOM 4018 O O . ALA A 1 519 ? 16.562 54.406 19.594 1 77.75 519 ALA A O 1
ATOM 4019 N N . ASN A 1 520 ? 14.805 55.719 19.688 1 79.06 520 ASN A N 1
ATOM 4020 C CA . ASN A 1 520 ? 15.242 56.719 18.719 1 79.06 520 ASN A CA 1
ATOM 4021 C C . ASN A 1 520 ? 15.523 56.094 17.344 1 79.06 520 ASN A C 1
ATOM 4023 O O . ASN A 1 520 ? 16.594 56.281 16.781 1 79.06 520 ASN A O 1
ATOM 4027 N N . VAL A 1 521 ? 14.578 55.25 16.953 1 80.5 521 VAL A N 1
ATOM 4028 C CA . VAL A 1 521 ? 14.672 54.562 15.672 1 80.5 521 VAL A CA 1
ATOM 4029 C C . VAL A 1 521 ? 13.414 54.844 14.852 1 80.5 521 VAL A C 1
ATOM 4031 O O . VAL A 1 521 ? 12.305 54.875 15.398 1 80.5 521 VAL A O 1
ATOM 4034 N N . THR A 1 522 ? 13.609 55.156 13.539 1 84.19 522 THR A N 1
ATOM 4035 C CA . THR A 1 522 ? 12.5 55.281 12.609 1 84.19 522 THR A CA 1
ATOM 4036 C C . THR A 1 522 ? 12.57 54.219 11.523 1 84.19 522 THR A C 1
ATOM 4038 O O . THR A 1 522 ? 13.625 53.969 10.93 1 84.19 522 THR A O 1
ATOM 4041 N N . ALA A 1 523 ? 11.555 53.469 11.375 1 84.19 523 ALA A N 1
ATOM 4042 C CA . ALA A 1 523 ? 11.523 52.406 10.359 1 84.19 523 ALA A CA 1
ATOM 4043 C C . ALA A 1 523 ? 10.094 52.062 9.984 1 84.19 523 ALA A C 1
ATOM 4045 O O . ALA A 1 523 ? 9.18 52.188 10.805 1 84.19 523 ALA A O 1
ATOM 4046 N N . ARG A 1 524 ? 9.93 51.719 8.742 1 87.62 524 ARG A N 1
ATOM 4047 C CA . ARG A 1 524 ? 8.656 51.156 8.312 1 87.62 524 ARG A CA 1
ATOM 4048 C C . ARG A 1 524 ? 8.617 49.656 8.625 1 87.62 524 ARG A C 1
ATOM 4050 O O . ARG A 1 524 ? 9.469 48.906 8.164 1 87.62 524 ARG A O 1
ATOM 4057 N N . ILE A 1 525 ? 7.668 49.25 9.5 1 89 525 ILE A N 1
ATOM 4058 C CA . ILE A 1 525 ? 7.629 47.844 9.922 1 89 525 ILE A CA 1
ATOM 4059 C C . ILE A 1 525 ? 6.199 47.312 9.828 1 89 525 ILE A C 1
ATOM 4061 O O . ILE A 1 525 ? 5.246 48.094 9.781 1 89 525 ILE A O 1
ATOM 4065 N N . CYS A 1 526 ? 6.098 46.062 9.727 1 91.75 526 CYS A N 1
ATOM 4066 C CA . CYS A 1 526 ? 4.805 45.406 9.844 1 91.75 526 CYS A CA 1
ATOM 4067 C C . CYS A 1 526 ? 4.262 45.5 11.258 1 91.75 526 CYS A C 1
ATOM 4069 O O . CYS A 1 526 ? 4.934 45.125 12.219 1 91.75 526 CYS A O 1
ATOM 4071 N N . LEU A 1 527 ? 3.117 45.969 11.359 1 92.62 527 LEU A N 1
ATOM 4072 C CA . LEU A 1 527 ? 2.537 46.281 12.672 1 92.62 527 LEU A CA 1
ATOM 4073 C C . LEU A 1 527 ? 1.584 45.156 13.102 1 92.62 527 LEU A C 1
ATOM 4075 O O . LEU A 1 527 ? 1.444 44.875 14.297 1 92.62 527 LEU A O 1
ATOM 4079 N N . ASP A 1 528 ? 0.888 44.625 12.094 1 93.44 528 ASP A N 1
ATOM 4080 C CA . ASP A 1 528 ? -0.077 43.562 12.398 1 93.44 528 ASP A CA 1
ATOM 4081 C C . ASP A 1 528 ? -0.535 42.844 11.133 1 93.44 528 ASP A C 1
ATOM 4083 O O . ASP A 1 528 ? -0.323 43.344 10.023 1 93.44 528 ASP A O 1
ATOM 4087 N N . GLY A 1 529 ? -0.908 41.625 11.344 1 92.88 529 GLY A N 1
ATOM 4088 C CA . GLY A 1 529 ? -1.654 40.875 10.344 1 92.88 529 GLY A CA 1
ATOM 4089 C C . GLY A 1 529 ? -3.086 40.594 10.758 1 92.88 529 GLY A C 1
ATOM 4090 O O . GLY A 1 529 ? -3.373 39.562 11.359 1 92.88 529 GLY A O 1
ATOM 4091 N N . PRO A 1 530 ? -3.916 41.562 10.508 1 95.5 530 PRO A N 1
ATOM 4092 C CA . PRO A 1 530 ? -5.297 41.375 10.953 1 95.5 530 PRO A CA 1
ATOM 4093 C C . PRO A 1 530 ? -5.938 40.094 10.375 1 95.5 530 PRO A C 1
ATOM 4095 O O . PRO A 1 530 ? -5.43 39.531 9.406 1 95.5 530 PRO A O 1
ATOM 4098 N N . PRO A 1 531 ? -7.012 39.656 10.984 1 96.31 531 PRO A N 1
ATOM 4099 C CA . PRO A 1 531 ? -7.648 38.406 10.562 1 96.31 531 PRO A CA 1
ATOM 4100 C C . PRO A 1 531 ? -8.062 38.406 9.086 1 96.31 531 PRO A C 1
ATOM 4102 O O . PRO A 1 531 ? -8.633 39.406 8.617 1 96.31 531 PRO A O 1
ATOM 4105 N N . LEU A 1 532 ? -7.711 37.375 8.32 1 95.56 532 LEU A N 1
ATOM 4106 C CA . LEU A 1 532 ? -8.148 37.062 6.965 1 95.56 532 LEU A CA 1
ATOM 4107 C C . LEU A 1 532 ? -7.438 37.938 5.941 1 95.56 532 LEU A C 1
ATOM 4109 O O . LEU A 1 532 ? -7.746 37.875 4.746 1 95.56 532 LEU A O 1
ATOM 4113 N N . LEU A 1 533 ? -6.484 38.719 6.344 1 94 533 LEU A N 1
ATOM 4114 C CA . LEU A 1 533 ? -5.809 39.625 5.445 1 94 533 LEU A CA 1
ATOM 4115 C C . LEU A 1 533 ? -5.18 38.906 4.27 1 94 533 LEU A C 1
ATOM 4117 O O . LEU A 1 533 ? -5.418 39.25 3.109 1 94 533 LEU A O 1
ATOM 4121 N N . ASP A 1 534 ? -4.434 37.875 4.57 1 90 534 ASP A N 1
ATOM 4122 C CA . ASP A 1 534 ? -3.713 37.156 3.533 1 90 534 ASP A CA 1
ATOM 4123 C C . ASP A 1 534 ? -4.68 36.438 2.584 1 90 534 ASP A C 1
ATOM 4125 O O . ASP A 1 534 ? -4.391 36.281 1.396 1 90 534 ASP A O 1
ATOM 4129 N N . LEU A 1 535 ? -5.797 36.031 3.111 1 91.25 535 LEU A N 1
ATOM 4130 C CA . LEU A 1 535 ? -6.785 35.375 2.273 1 91.25 535 LEU A CA 1
ATOM 4131 C C . LEU A 1 535 ? -7.488 36.344 1.355 1 91.25 535 LEU A C 1
ATOM 4133 O O . LEU A 1 535 ? -7.883 36 0.241 1 91.25 535 LEU A O 1
ATOM 4137 N N . MET A 1 536 ? -7.602 37.562 1.809 1 91.62 536 MET A N 1
ATOM 4138 C CA . MET A 1 536 ? -8.258 38.594 1.013 1 91.62 536 MET A CA 1
ATOM 4139 C C . MET A 1 536 ? -7.355 39.031 -0.129 1 91.62 536 MET A C 1
ATOM 4141 O O . MET A 1 536 ? -7.828 39.281 -1.242 1 91.62 536 MET A O 1
ATOM 4145 N N . LEU A 1 537 ? -6.086 39.188 0.161 1 85.62 537 LEU A N 1
ATOM 4146 C CA . LEU A 1 537 ? -5.16 39.75 -0.818 1 85.62 537 LEU A CA 1
ATOM 4147 C C . LEU A 1 537 ? -4.59 38.656 -1.712 1 85.62 537 LEU A C 1
ATOM 4149 O O . LEU A 1 537 ? -3.66 38.906 -2.486 1 85.62 537 LEU A O 1
ATOM 4153 N N . TYR A 1 538 ? -5.227 37.625 -1.865 1 72.06 538 TYR A N 1
ATOM 4154 C CA . TYR A 1 538 ? -4.797 36.469 -2.646 1 72.06 538 TYR A CA 1
ATOM 4155 C C . TYR A 1 538 ? -4.504 36.875 -4.09 1 72.06 538 TYR A C 1
ATOM 4157 O O . TYR A 1 538 ? -5.32 37.531 -4.734 1 72.06 538 TYR A O 1
ATOM 4165 N N . GLN A 1 539 ? -3.152 36.812 -4.391 1 61.75 539 GLN A N 1
ATOM 4166 C CA . GLN A 1 539 ? -2.828 36.844 -5.812 1 61.75 539 GLN A CA 1
ATOM 4167 C C . GLN A 1 539 ? -2.359 35.5 -6.316 1 61.75 539 GLN A C 1
ATOM 4169 O O . GLN A 1 539 ? -1.507 34.844 -5.695 1 61.75 539 GLN A O 1
ATOM 4174 N N . SER A 1 540 ? -3.121 34.875 -7.234 1 54.66 540 SER A N 1
ATOM 4175 C CA . SER A 1 540 ? -2.926 33.531 -7.746 1 54.66 540 SER A CA 1
ATOM 4176 C C . SER A 1 540 ? -1.444 33.188 -7.906 1 54.66 540 SER A C 1
ATOM 4178 O O . SER A 1 540 ? -1.032 32.062 -7.738 1 54.66 540 SER A O 1
ATOM 4180 N N . TYR A 1 541 ? -0.685 34.25 -8.188 1 49.28 541 TYR A N 1
ATOM 4181 C CA . TYR A 1 541 ? 0.677 33.906 -8.578 1 49.28 541 TYR A CA 1
ATOM 4182 C C . TYR A 1 541 ? 1.684 34.406 -7.547 1 49.28 541 TYR A C 1
ATOM 4184 O O . TYR A 1 541 ? 2.895 34.281 -7.746 1 49.28 541 TYR A O 1
ATOM 4192 N N . SER A 1 542 ? 1.059 34.875 -6.438 1 58.19 542 SER A N 1
ATOM 4193 C CA . SER A 1 542 ? 2.049 35.406 -5.512 1 58.19 542 SER A CA 1
ATOM 4194 C C . SER A 1 542 ? 1.935 34.75 -4.141 1 58.19 542 SER A C 1
ATOM 4196 O O . SER A 1 542 ? 0.83 34.5 -3.654 1 58.19 542 SER A O 1
ATOM 4198 N N . THR A 1 543 ? 3.053 34.094 -3.615 1 59.47 543 THR A N 1
ATOM 4199 C CA . THR A 1 543 ? 3.148 33.5 -2.281 1 59.47 543 THR A CA 1
ATOM 4200 C C . THR A 1 543 ? 3.412 34.594 -1.238 1 59.47 543 THR A C 1
ATOM 4202 O O . THR A 1 543 ? 3.881 34.281 -0.136 1 59.47 543 THR A O 1
ATOM 4205 N N . LYS A 1 544 ? 2.928 35.781 -1.53 1 64.75 544 LYS A N 1
ATOM 4206 C CA . LYS A 1 544 ? 3.281 36.906 -0.65 1 64.75 544 LYS A CA 1
ATOM 4207 C C . LYS A 1 544 ? 2.379 36.938 0.58 1 64.75 544 LYS A C 1
ATOM 4209 O O . LYS A 1 544 ? 1.167 36.719 0.473 1 64.75 544 LYS A O 1
ATOM 4214 N N . HIS A 1 545 ? 3.057 36.969 1.76 1 76.88 545 HIS A N 1
ATOM 4215 C CA . HIS A 1 545 ? 2.355 37.25 3.002 1 76.88 545 HIS A CA 1
ATOM 4216 C C . HIS A 1 545 ? 2.242 38.75 3.217 1 76.88 545 HIS A C 1
ATOM 4218 O O . HIS A 1 545 ? 3.188 39.5 2.941 1 76.88 545 HIS A O 1
ATOM 4224 N N . TYR A 1 546 ? 1.071 39.156 3.609 1 85.69 546 TYR A N 1
ATOM 4225 C CA . TYR A 1 546 ? 0.793 40.562 3.746 1 85.69 546 TYR A CA 1
ATOM 4226 C C . TYR A 1 546 ? 0.662 40.969 5.211 1 85.69 546 TYR A C 1
ATOM 4228 O O . TYR A 1 546 ? 0.42 40.094 6.07 1 85.69 546 TYR A O 1
ATOM 4236 N N . CYS A 1 547 ? 0.986 42.156 5.48 1 91.12 547 CYS A N 1
ATOM 4237 C CA . CYS A 1 547 ? 0.759 42.781 6.781 1 91.12 547 CYS A CA 1
ATOM 4238 C C . CYS A 1 547 ? 0.426 44.281 6.621 1 91.12 547 CYS A C 1
ATOM 4240 O O . CYS A 1 547 ? 0.556 44.812 5.531 1 91.12 547 CYS A O 1
ATOM 4242 N N . LEU A 1 548 ? -0.143 44.844 7.645 1 93.5 548 LEU A N 1
ATOM 4243 C CA . LEU A 1 548 ? -0.288 46.312 7.699 1 93.5 548 LEU A CA 1
ATOM 4244 C C . LEU A 1 548 ? 0.997 46.969 8.188 1 93.5 548 LEU A C 1
ATOM 4246 O O . LEU A 1 548 ? 1.484 46.656 9.281 1 93.5 548 LEU A O 1
ATOM 4250 N N . ASP A 1 549 ? 1.571 47.844 7.344 1 91.75 549 ASP A N 1
ATOM 4251 C CA . ASP A 1 549 ? 2.848 48.438 7.703 1 91.75 549 ASP A CA 1
ATOM 4252 C C . ASP A 1 549 ? 2.746 49.969 7.695 1 91.75 549 ASP A C 1
ATOM 4254 O O . ASP A 1 549 ? 1.906 50.531 6.996 1 91.75 549 ASP A O 1
ATOM 4258 N N . ALA A 1 550 ? 3.496 50.562 8.531 1 92.19 550 ALA A N 1
ATOM 4259 C CA . ALA A 1 550 ? 3.596 52.031 8.625 1 92.19 550 ALA A CA 1
ATOM 4260 C C . ALA A 1 550 ? 4.941 52.438 9.211 1 92.19 550 ALA A C 1
ATOM 4262 O O . ALA A 1 550 ? 5.621 51.656 9.859 1 92.19 550 ALA A O 1
ATOM 4263 N N . PRO A 1 551 ? 5.332 53.688 8.883 1 90.69 551 PRO A N 1
ATOM 4264 C CA . PRO A 1 551 ? 6.535 54.156 9.555 1 90.69 551 PRO A CA 1
ATOM 4265 C C . PRO A 1 551 ? 6.328 54.406 11.047 1 90.69 551 PRO A C 1
ATOM 4267 O O . PRO A 1 551 ? 5.312 54.969 11.445 1 90.69 551 PRO A O 1
ATOM 4270 N N . MET A 1 552 ? 7.199 53.969 11.867 1 89.75 552 MET A N 1
ATOM 4271 C CA . MET A 1 552 ? 7.16 54.125 13.312 1 89.75 552 MET A CA 1
ATOM 4272 C C . MET A 1 552 ? 8.344 54.938 13.797 1 89.75 552 MET A C 1
ATOM 4274 O O . MET A 1 552 ? 9.344 55.094 13.086 1 89.75 552 MET A O 1
ATOM 4278 N N . GLY A 1 553 ? 8.219 55.469 15.031 1 86.56 553 GLY A N 1
ATOM 4279 C CA . GLY A 1 553 ? 9.25 56.344 15.578 1 86.56 553 GLY A CA 1
ATOM 4280 C C . GLY A 1 553 ? 9.141 57.781 15.109 1 86.56 553 GLY A C 1
ATOM 4281 O O . GLY A 1 553 ? 10.141 58.5 15.047 1 86.56 553 GLY A O 1
ATOM 4282 N N . THR A 1 554 ? 8.008 58.062 14.641 1 86.25 554 THR A N 1
ATOM 4283 C CA . THR A 1 554 ? 7.746 59.438 14.188 1 86.25 554 THR A CA 1
ATOM 4284 C C . THR A 1 554 ? 6.676 60.094 15.055 1 86.25 554 THR A C 1
ATOM 4286 O O . THR A 1 554 ? 5.965 59.406 15.797 1 86.25 554 THR A O 1
ATOM 4289 N N . ARG A 1 555 ? 6.598 61.344 14.93 1 79.38 555 ARG A N 1
ATOM 4290 C CA . ARG A 1 555 ? 5.617 62.094 15.688 1 79.38 555 ARG A CA 1
ATOM 4291 C C . ARG A 1 555 ? 4.195 61.688 15.344 1 79.38 555 ARG A C 1
ATOM 4293 O O . ARG A 1 555 ? 3.309 61.688 16.203 1 79.38 555 ARG A O 1
ATOM 4300 N N . TYR A 1 556 ? 3.994 61.219 14.133 1 75.62 556 TYR A N 1
ATOM 4301 C CA . TYR A 1 556 ? 2.648 60.906 13.68 1 75.62 556 TYR A CA 1
ATOM 4302 C C . TYR A 1 556 ? 2.477 59.375 13.531 1 75.62 556 TYR A C 1
ATOM 4304 O O . TYR A 1 556 ? 1.488 58.906 12.961 1 75.62 556 TYR A O 1
ATOM 4312 N N . GLY A 1 557 ? 3.357 58.688 14 1 79.5 557 GLY A N 1
ATOM 4313 C CA . GLY A 1 557 ? 3.285 57.25 13.836 1 79.5 557 GLY A CA 1
ATOM 4314 C C . GLY A 1 557 ? 2.045 56.656 14.469 1 79.5 557 GLY A C 1
ATOM 4315 O O . GLY A 1 557 ? 1.454 55.719 13.914 1 79.5 557 GLY A O 1
ATOM 4316 N N . ALA A 1 558 ? 1.592 57.188 15.523 1 76.06 558 ALA A N 1
ATOM 4317 C CA . ALA A 1 558 ? 0.446 56.688 16.266 1 76.06 558 ALA A CA 1
ATOM 4318 C C . ALA A 1 558 ? -0.858 56.969 15.516 1 76.06 558 ALA A C 1
ATOM 4320 O O . ALA A 1 558 ? -1.863 56.281 15.734 1 76.06 558 ALA A O 1
ATOM 4321 N N . SER A 1 559 ? -0.832 57.969 14.633 1 79 559 SER A N 1
ATOM 4322 C CA . SER A 1 559 ? -2.051 58.344 13.922 1 79 559 SER A CA 1
ATOM 4323 C C . SER A 1 559 ? -2.316 57.406 12.742 1 79 559 SER A C 1
ATOM 4325 O O . SER A 1 559 ? -3.334 57.531 12.062 1 79 559 SER A O 1
ATOM 4327 N N . ALA A 1 560 ? -1.502 56.438 12.617 1 87.56 560 ALA A N 1
ATOM 4328 C CA . ALA A 1 560 ? -1.615 55.531 11.477 1 87.56 560 ALA A CA 1
ATOM 4329 C C . ALA A 1 560 ? -2.705 54.469 11.703 1 87.56 560 ALA A C 1
ATOM 4331 O O . ALA A 1 560 ? -3.129 53.812 10.773 1 87.56 560 ALA A O 1
ATOM 4332 N N . ALA A 1 561 ? -3.291 54.406 12.859 1 91.56 561 ALA A N 1
ATOM 4333 C CA . ALA A 1 561 ? -4.227 53.344 13.211 1 91.56 561 ALA A CA 1
ATOM 4334 C C . ALA A 1 561 ? -5.488 53.406 12.359 1 91.56 561 ALA A C 1
ATOM 4336 O O . ALA A 1 561 ? -5.867 52.438 11.711 1 91.56 561 ALA A O 1
ATOM 4337 N N . ASP A 1 562 ? -6.113 54.625 12.25 1 91.69 562 ASP A N 1
ATOM 4338 C CA . ASP A 1 562 ? -7.395 54.781 11.562 1 91.69 562 ASP A CA 1
ATOM 4339 C C . ASP A 1 562 ? -7.242 54.5 10.062 1 91.69 562 ASP A C 1
ATOM 4341 O O . ASP A 1 562 ? -8.008 53.75 9.477 1 91.69 562 ASP A O 1
ATOM 4345 N N . PRO A 1 563 ? -6.215 55.062 9.398 1 92.56 563 PRO A N 1
ATOM 4346 C CA . PRO A 1 563 ? -6.031 54.781 7.98 1 92.56 563 PRO A CA 1
ATOM 4347 C C . PRO A 1 563 ? -5.816 53.281 7.715 1 92.56 563 PRO A C 1
ATOM 4349 O O . PRO A 1 563 ? -6.301 52.75 6.711 1 92.56 563 PRO A O 1
ATOM 4352 N N . LEU A 1 564 ? -5.09 52.656 8.547 1 94.88 564 LEU A N 1
ATOM 4353 C CA . LEU A 1 564 ? -4.793 51.25 8.336 1 94.88 564 LEU A CA 1
ATOM 4354 C C . LEU A 1 564 ? -6.035 50.406 8.57 1 94.88 564 LEU A C 1
ATOM 4356 O O . LEU A 1 564 ? -6.258 49.406 7.859 1 94.88 564 LEU A O 1
ATOM 4360 N N . ILE A 1 565 ? -6.824 50.688 9.609 1 95.25 565 ILE A N 1
ATOM 4361 C CA . ILE A 1 565 ? -8.086 50 9.828 1 95.25 565 ILE A CA 1
ATOM 4362 C C . ILE A 1 565 ? -9.008 50.188 8.625 1 95.25 565 ILE A C 1
ATOM 4364 O O . ILE A 1 565 ? -9.641 49.25 8.148 1 95.25 565 ILE A O 1
ATOM 4368 N N . HIS A 1 566 ? -9.016 51.469 8.156 1 93.56 566 HIS A N 1
ATOM 4369 C CA . HIS A 1 566 ? -9.805 51.812 6.98 1 93.56 566 HIS A CA 1
ATOM 4370 C C . HIS A 1 566 ? -9.383 50.969 5.777 1 93.56 566 HIS A C 1
ATOM 4372 O O . HIS A 1 566 ? -10.227 50.5 5.02 1 93.56 566 HIS A O 1
ATOM 4378 N N . GLN A 1 567 ? -8.133 50.812 5.594 1 93.75 567 GLN A N 1
ATOM 4379 C CA . GLN A 1 567 ? -7.598 50 4.504 1 93.75 567 GLN A CA 1
ATOM 4380 C C . GLN A 1 567 ? -8.055 48.562 4.613 1 93.75 567 GLN A C 1
ATOM 4382 O O . GLN A 1 567 ? -8.406 47.938 3.609 1 93.75 567 GLN A O 1
ATOM 4387 N N . TRP A 1 568 ? -7.988 48 5.785 1 95.19 568 TRP A N 1
ATOM 4388 C CA . TRP A 1 568 ? -8.438 46.656 6.031 1 95.19 568 TRP A CA 1
ATOM 4389 C C . TRP A 1 568 ? -9.914 46.5 5.664 1 95.19 568 TRP A C 1
ATOM 4391 O O . TRP A 1 568 ? -10.297 45.469 5.059 1 95.19 568 TRP A O 1
ATOM 4401 N N . ILE A 1 569 ? -10.727 47.438 5.988 1 94.94 569 ILE A N 1
ATOM 4402 C CA . ILE A 1 569 ? -12.148 47.438 5.656 1 94.94 569 ILE A CA 1
ATOM 4403 C C . ILE A 1 569 ? -12.328 47.531 4.145 1 94.94 569 ILE A C 1
ATOM 4405 O O . ILE A 1 569 ? -13.172 46.844 3.568 1 94.94 569 ILE A O 1
ATOM 4409 N N . ASP A 1 570 ? -11.508 48.312 3.479 1 94.06 570 ASP A N 1
ATOM 4410 C CA . ASP A 1 570 ? -11.562 48.438 2.025 1 94.06 570 ASP A CA 1
ATOM 4411 C C . ASP A 1 570 ? -11.273 47.094 1.348 1 94.06 570 ASP A C 1
ATOM 4413 O O . ASP A 1 570 ? -11.852 46.781 0.307 1 94.06 570 ASP A O 1
ATOM 4417 N N . TYR A 1 571 ? -10.352 46.406 1.928 1 92.81 571 TYR A N 1
ATOM 4418 C CA . TYR A 1 571 ? -10.039 45.094 1.368 1 92.81 571 TYR A CA 1
ATOM 4419 C C . TYR A 1 571 ? -11.242 44.156 1.438 1 92.81 571 TYR A C 1
ATOM 4421 O O . TYR A 1 571 ? -11.516 43.406 0.496 1 92.81 571 TYR A O 1
ATOM 4429 N N . PHE A 1 572 ? -11.938 44.219 2.572 1 91.25 572 PHE A N 1
ATOM 4430 C CA . PHE A 1 572 ? -13.148 43.438 2.719 1 91.25 572 PHE A CA 1
ATOM 4431 C C . PHE A 1 572 ? -14.156 43.781 1.623 1 91.25 572 PHE A C 1
ATOM 4433 O O . PHE A 1 572 ? -14.758 42.875 1.032 1 91.25 572 PHE A O 1
ATOM 4440 N N . LEU A 1 573 ? -14.289 45.031 1.392 1 93.81 573 LEU A N 1
ATOM 4441 C CA . LEU A 1 573 ? -15.273 45.5 0.428 1 93.81 573 LEU A CA 1
ATOM 4442 C C . LEU A 1 573 ? -14.867 45.125 -0.994 1 93.81 573 LEU A C 1
ATOM 4444 O O . LEU A 1 573 ? -15.727 44.875 -1.84 1 93.81 573 LEU A O 1
ATOM 4448 N N . LYS A 1 574 ? -13.656 45.031 -1.255 1 91.31 574 LYS A N 1
ATOM 4449 C CA . LYS A 1 574 ? -13.148 44.719 -2.592 1 91.31 574 LYS A CA 1
ATOM 4450 C C . LYS A 1 574 ? -13.32 43.25 -2.926 1 91.31 574 LYS A C 1
ATOM 4452 O O . LYS A 1 574 ? -13.414 42.875 -4.098 1 91.31 574 LYS A O 1
ATOM 4457 N N . VAL A 1 575 ? -13.375 42.469 -1.86 1 92.44 575 VAL A N 1
ATOM 4458 C CA . VAL A 1 575 ? -13.406 41.031 -2.123 1 92.44 575 VAL A CA 1
ATOM 4459 C C . VAL A 1 575 ? -14.773 40.469 -1.741 1 92.44 575 VAL A C 1
ATOM 4461 O O . VAL A 1 575 ? -14.867 39.344 -1.236 1 92.44 575 VAL A O 1
ATOM 4464 N N . GLU A 1 576 ? -15.797 41.156 -1.972 1 91.5 576 GLU A N 1
ATOM 4465 C CA . GLU A 1 576 ? -17.125 40.688 -1.592 1 91.5 576 GLU A CA 1
ATOM 4466 C C . GLU A 1 576 ? -17.5 39.406 -2.334 1 91.5 576 GLU A C 1
ATOM 4468 O O . GLU A 1 576 ? -18.188 38.562 -1.784 1 91.5 576 GLU A O 1
ATOM 4473 N N . ASP A 1 577 ? -17.031 39.188 -3.578 1 90.94 577 ASP A N 1
ATOM 4474 C CA . ASP A 1 577 ? -17.344 38 -4.371 1 90.94 577 ASP A CA 1
ATOM 4475 C C . ASP A 1 577 ? -16.703 36.75 -3.764 1 90.94 577 ASP A C 1
ATOM 4477 O O . ASP A 1 577 ? -17.109 35.625 -4.062 1 90.94 577 ASP A O 1
ATOM 4481 N N . ARG A 1 578 ? -15.797 36.938 -2.867 1 93.25 578 ARG A N 1
ATOM 4482 C CA . ARG A 1 578 ? -15.07 35.812 -2.281 1 93.25 578 ARG A CA 1
ATOM 4483 C C . ARG A 1 578 ? -15.547 35.562 -0.857 1 93.25 578 ARG A C 1
ATOM 4485 O O . ARG A 1 578 ? -14.953 34.75 -0.146 1 93.25 578 ARG A O 1
ATOM 4492 N N . PHE A 1 579 ? -16.578 36.219 -0.445 1 95.44 579 PHE A N 1
ATOM 4493 C CA . PHE A 1 579 ? -17.109 36.031 0.9 1 95.44 579 PHE A CA 1
ATOM 4494 C C . PHE A 1 579 ? -17.375 34.562 1.175 1 95.44 579 PHE A C 1
ATOM 4496 O O . PHE A 1 579 ? -17.047 34.062 2.25 1 95.44 579 PHE A O 1
ATOM 4503 N N . PRO A 1 580 ? -17.922 33.781 0.164 1 95.44 580 PRO A N 1
ATOM 4504 C CA . PRO A 1 580 ? -18.156 32.375 0.448 1 95.44 580 PRO A CA 1
ATOM 4505 C C . PRO A 1 580 ? -16.875 31.625 0.786 1 95.44 580 PRO A C 1
ATOM 4507 O O . PRO A 1 580 ? -16.844 30.812 1.718 1 95.44 580 PRO A O 1
ATOM 4510 N N . MET A 1 581 ? -15.828 31.875 0.059 1 94.44 581 MET A N 1
ATOM 4511 C CA . MET A 1 581 ? -14.555 31.203 0.323 1 94.44 581 MET A CA 1
ATOM 4512 C C . MET A 1 581 ? -13.977 31.656 1.664 1 94.44 581 MET A C 1
ATOM 4514 O O . MET A 1 581 ? -13.523 30.812 2.453 1 94.44 581 MET A O 1
ATOM 4518 N N . LEU A 1 582 ? -14.055 32.969 1.98 1 96.06 582 LEU A N 1
ATOM 4519 C CA . LEU A 1 582 ? -13.484 33.531 3.199 1 96.06 582 LEU A CA 1
ATOM 4520 C C . LEU A 1 582 ? -14.195 33 4.434 1 96.06 582 LEU A C 1
ATOM 4522 O O . LEU A 1 582 ? -13.547 32.531 5.383 1 96.06 582 LEU A O 1
ATOM 4526 N N . PHE A 1 583 ? -15.469 32.969 4.359 1 97.69 583 PHE A N 1
ATOM 4527 C CA . PHE A 1 583 ? -16.219 32.594 5.547 1 97.69 583 PHE A CA 1
ATOM 4528 C C . PHE A 1 583 ? -16.266 31.062 5.684 1 97.69 583 PHE A C 1
ATOM 4530 O O . PHE A 1 583 ? -16.391 30.547 6.793 1 97.69 583 PHE A O 1
ATOM 4537 N N . THR A 1 584 ? -16.188 30.344 4.551 1 97.31 584 THR A N 1
ATOM 4538 C CA . THR A 1 584 ? -16.047 28.891 4.648 1 97.31 584 THR A CA 1
ATOM 4539 C C . THR A 1 584 ? -14.703 28.516 5.27 1 97.31 584 THR A C 1
ATOM 4541 O O . THR A 1 584 ? -14.633 27.641 6.125 1 97.31 584 THR A O 1
ATOM 4544 N N . ALA A 1 585 ? -13.656 29.219 4.816 1 96.94 585 ALA A N 1
ATOM 4545 C CA . ALA A 1 585 ? -12.336 28.984 5.395 1 96.94 585 ALA A CA 1
ATOM 4546 C C . ALA A 1 585 ? -12.32 29.328 6.879 1 96.94 585 ALA A C 1
ATOM 4548 O O . ALA A 1 585 ? -11.727 28.609 7.684 1 96.94 585 ALA A O 1
ATOM 4549 N N . ALA A 1 586 ? -12.93 30.422 7.23 1 98.12 586 ALA A N 1
ATOM 4550 C CA . ALA A 1 586 ? -12.992 30.844 8.633 1 98.12 586 ALA A CA 1
ATOM 4551 C C . ALA A 1 586 ? -13.75 29.812 9.469 1 98.12 586 ALA A C 1
ATOM 4553 O O . ALA A 1 586 ? -13.352 29.5 10.594 1 98.12 586 ALA A O 1
ATOM 4554 N N . ALA A 1 587 ? -14.844 29.312 8.891 1 98 587 ALA A N 1
ATOM 4555 C CA . ALA A 1 587 ? -15.617 28.297 9.594 1 98 587 ALA A CA 1
ATOM 4556 C C . ALA A 1 587 ? -14.797 27.016 9.781 1 98 587 ALA A C 1
ATOM 4558 O O . ALA A 1 587 ? -14.867 26.375 10.828 1 98 587 ALA A O 1
ATOM 4559 N N . PHE A 1 588 ? -14.094 26.672 8.805 1 97 588 PHE A N 1
ATOM 4560 C CA . PHE A 1 588 ? -13.211 25.516 8.867 1 97 588 PHE A CA 1
ATOM 4561 C C . PHE A 1 588 ? -12.219 25.641 10.023 1 97 588 PHE A C 1
ATOM 4563 O O . PHE A 1 588 ? -12.047 24.719 10.812 1 97 588 PHE A O 1
ATOM 4570 N N . LEU A 1 589 ? -11.609 26.844 10.086 1 97.56 589 LEU A N 1
ATOM 4571 C CA . LEU A 1 589 ? -10.625 27.094 11.133 1 97.56 589 LEU A CA 1
ATOM 4572 C C . LEU A 1 589 ? -11.289 27.141 12.508 1 97.56 589 LEU A C 1
ATOM 4574 O O . LEU A 1 589 ? -10.703 26.688 13.5 1 97.56 589 LEU A O 1
ATOM 4578 N N . SER A 1 590 ? -12.453 27.656 12.562 1 97.19 590 SER A N 1
ATOM 4579 C CA . SER A 1 590 ? -13.203 27.688 13.82 1 97.19 590 SER A CA 1
ATOM 4580 C C . SER A 1 590 ? -13.539 26.281 14.289 1 97.19 590 SER A C 1
ATOM 4582 O O . SER A 1 590 ? -13.43 25.969 15.477 1 97.19 590 SER A O 1
ATOM 4584 N N . ASN A 1 591 ? -13.984 25.484 13.352 1 96.69 591 ASN A N 1
ATOM 4585 C CA . ASN A 1 591 ? -14.281 24.094 13.68 1 96.69 591 ASN A CA 1
ATOM 4586 C C . ASN A 1 591 ? -13.031 23.359 14.172 1 96.69 591 ASN A C 1
ATOM 4588 O O . ASN A 1 591 ? -13.109 22.547 15.102 1 96.69 591 ASN A O 1
ATOM 4592 N N . LYS A 1 592 ? -11.984 23.562 13.5 1 95.5 592 LYS A N 1
ATOM 4593 C CA . LYS A 1 592 ? -10.727 22.953 13.898 1 95.5 592 LYS A CA 1
ATOM 4594 C C . LYS A 1 592 ? -10.375 23.297 15.344 1 95.5 5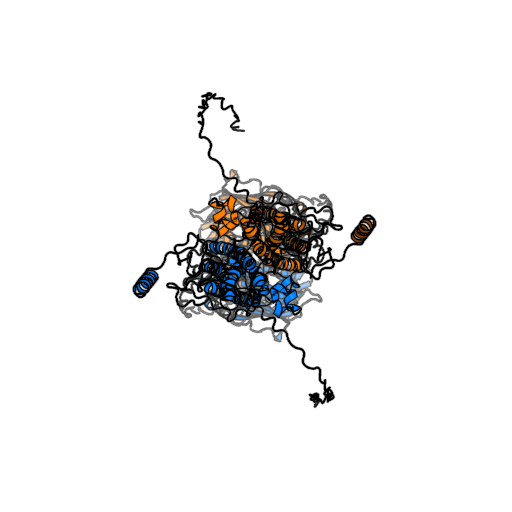92 LYS A C 1
ATOM 4596 O O . LYS A 1 592 ? -10.062 22.422 16.141 1 95.5 592 LYS A O 1
ATOM 4601 N N . GLN A 1 593 ? -10.469 24.609 15.672 1 93.12 593 GLN A N 1
ATOM 4602 C CA . GLN A 1 593 ? -10.125 25.047 17.016 1 93.12 593 GLN A CA 1
ATOM 4603 C C . GLN A 1 593 ? -11.086 24.469 18.047 1 93.12 593 GLN A C 1
ATOM 4605 O O . GLN A 1 593 ? -10.68 24.109 19.156 1 93.12 593 GLN A O 1
ATOM 4610 N N . LEU A 1 594 ? -12.297 24.344 17.703 1 92.44 594 LEU A N 1
ATOM 4611 C CA . LEU A 1 594 ? -13.297 23.812 18.609 1 92.44 594 LEU A CA 1
ATOM 4612 C C . LEU A 1 594 ? -13 22.359 18.969 1 92.44 594 LEU A C 1
ATOM 4614 O O . LEU A 1 594 ? -12.945 22 20.141 1 92.44 594 LEU A O 1
ATOM 4618 N N . LEU A 1 595 ? -12.766 21.578 17.953 1 91.81 595 LEU A N 1
ATOM 4619 C CA . LEU A 1 595 ? -12.57 20.156 18.188 1 91.81 595 LEU A CA 1
ATOM 4620 C C . LEU A 1 595 ? -11.242 19.891 18.875 1 91.81 595 LEU A C 1
ATOM 4622 O O . LEU A 1 595 ? -11.125 18.953 19.672 1 91.81 595 LEU A O 1
ATOM 4626 N N . GLU A 1 596 ? -10.289 20.656 18.625 1 88.94 596 GLU A N 1
ATOM 4627 C CA . GLU A 1 596 ? -8.969 20.469 19.219 1 88.94 596 GLU A CA 1
ATOM 4628 C C . GLU A 1 596 ? -8.953 20.938 20.672 1 88.94 596 GLU A C 1
ATOM 4630 O O . GLU A 1 596 ? -8.047 20.578 21.438 1 88.94 596 GLU A O 1
ATOM 4635 N N . SER A 1 597 ? -9.914 21.703 21.031 1 84 597 SER A N 1
ATOM 4636 C CA . SER A 1 597 ? -9.953 22.234 22.391 1 84 597 SER A CA 1
ATOM 4637 C C . SER A 1 597 ? -10.625 21.25 23.359 1 84 597 SER A C 1
ATOM 4639 O O . SER A 1 597 ? -10.516 21.391 24.578 1 84 597 SER A O 1
ATOM 4641 N N . VAL A 1 598 ? -11.219 20.234 22.766 1 81.94 598 VAL A N 1
ATOM 4642 C CA . VAL A 1 598 ? -11.938 19.281 23.594 1 81.94 598 VAL A CA 1
ATOM 4643 C C . VAL A 1 598 ? -11.047 18.078 23.891 1 81.94 598 VAL A C 1
ATOM 4645 O O . VAL A 1 598 ? -10.266 17.641 23.031 1 81.94 598 VAL A O 1
ATOM 4648 N N . SER A 1 599 ? -11.188 17.562 25.125 1 78.31 599 SER A N 1
ATOM 4649 C CA . SER A 1 599 ? -10.414 16.391 25.5 1 78.31 599 SER A CA 1
ATOM 4650 C C . SER A 1 599 ? -10.812 15.18 24.656 1 78.31 599 SER A C 1
ATOM 4652 O O . SER A 1 599 ? -11.992 14.977 24.359 1 78.31 599 SER A O 1
ATOM 4654 N N . GLY A 1 600 ? -9.82 14.469 24.344 1 82.75 600 GLY A N 1
ATOM 4655 C CA . GLY A 1 600 ? -10.055 13.305 23.516 1 82.75 600 GLY A CA 1
ATOM 4656 C C . GLY A 1 600 ? -10.789 12.188 24.234 1 82.75 600 GLY A C 1
ATOM 4657 O O . GLY A 1 600 ? -10.32 11.688 25.25 1 82.75 600 GLY A O 1
ATOM 4658 N N . GLN A 1 601 ? -11.945 11.828 23.719 1 86.31 601 GLN A N 1
ATOM 4659 C CA . GLN A 1 601 ? -12.742 10.742 24.297 1 86.31 601 GLN A CA 1
ATOM 4660 C C . GLN A 1 601 ? -13.047 9.672 23.234 1 86.31 601 GLN A C 1
ATOM 4662 O O . GLN A 1 601 ? -13.758 8.711 23.516 1 86.31 601 GLN A O 1
ATOM 4667 N N . TRP A 1 602 ? -12.57 9.859 22.109 1 92.31 602 TRP A N 1
ATOM 4668 C CA . TRP A 1 602 ? -12.719 8.938 21 1 92.31 602 TRP A CA 1
ATOM 4669 C C . TRP A 1 602 ? -11.375 8.359 20.578 1 92.31 602 TRP A C 1
ATOM 4671 O O . TRP A 1 602 ? -10.508 9.078 20.078 1 92.31 602 TRP A O 1
ATOM 4681 N N . TRP A 1 603 ? -11.234 7.094 20.75 1 92.56 603 TRP A N 1
ATOM 4682 C CA . TRP A 1 603 ? -9.938 6.457 20.547 1 92.56 603 TRP A CA 1
ATOM 4683 C C . TRP A 1 603 ? -9.828 5.883 19.141 1 92.56 603 TRP A C 1
ATOM 4685 O O . TRP A 1 603 ? -10.789 5.324 18.609 1 92.56 603 TRP A O 1
ATOM 4695 N N . ILE A 1 604 ? -8.688 6.07 18.531 1 94.5 604 ILE A N 1
ATOM 4696 C CA . ILE A 1 604 ? -8.406 5.523 17.203 1 94.5 604 ILE A CA 1
ATOM 4697 C C . ILE A 1 604 ? -7.348 4.434 17.312 1 94.5 604 ILE A C 1
ATOM 4699 O O . ILE A 1 604 ? -6.27 4.656 17.875 1 94.5 604 ILE A O 1
ATOM 4703 N N . TYR A 1 605 ? -7.66 3.305 16.812 1 93.31 605 TYR A N 1
ATOM 4704 C CA . TYR A 1 605 ? -6.723 2.188 16.766 1 93.31 605 TYR A CA 1
ATOM 4705 C C . TYR A 1 605 ? -6.242 1.939 15.344 1 93.31 605 TYR A C 1
ATOM 4707 O O . TYR A 1 605 ? -6.969 2.209 14.383 1 93.31 605 TYR A O 1
ATOM 4715 N N . GLN A 1 606 ? -4.992 1.511 15.227 1 93.06 606 GLN A N 1
ATOM 4716 C CA . GLN A 1 606 ? -4.387 1.258 13.922 1 93.06 606 GLN A CA 1
ATOM 4717 C C . GLN A 1 606 ? -3.652 -0.079 13.906 1 93.06 606 GLN A C 1
ATOM 4719 O O . GLN A 1 606 ? -3.023 -0.46 14.891 1 93.06 606 GLN A O 1
ATOM 4724 N N . ASP A 1 607 ? -3.842 -0.849 12.906 1 93 607 ASP A N 1
ATOM 4725 C CA . ASP A 1 607 ? -3.09 -2.051 12.555 1 93 607 ASP A CA 1
ATOM 4726 C C . ASP A 1 607 ? -2.85 -2.131 11.047 1 93 607 ASP A C 1
ATOM 4728 O O . ASP A 1 607 ? -3.736 -2.537 10.297 1 93 607 ASP A O 1
ATOM 4732 N N . LEU A 1 608 ? -1.709 -1.798 10.602 1 89.88 608 LEU A N 1
ATOM 4733 C CA . LEU A 1 608 ? -1.407 -1.779 9.18 1 89.88 608 LEU A CA 1
ATOM 4734 C C . LEU A 1 608 ? -1.285 -3.197 8.625 1 89.88 608 LEU A C 1
ATOM 4736 O O . LEU A 1 608 ? -1.377 -3.408 7.418 1 89.88 608 LEU A O 1
ATOM 4740 N N . GLY A 1 609 ? -1.095 -4.129 9.5 1 90.19 609 GLY A N 1
ATOM 4741 C CA . GLY A 1 609 ? -1.009 -5.523 9.102 1 90.19 609 GLY A CA 1
ATOM 4742 C C . GLY A 1 609 ? 0.288 -5.863 8.391 1 90.19 609 GLY A C 1
ATOM 4743 O O . GLY A 1 609 ? 1.155 -5 8.227 1 90.19 609 GLY A O 1
ATOM 4744 N N . THR A 1 610 ? 0.466 -7.133 8.086 1 89.25 610 THR A N 1
ATOM 4745 C CA . THR A 1 610 ? 1.608 -7.637 7.332 1 89.25 610 THR A CA 1
ATOM 4746 C C . THR A 1 610 ? 1.162 -8.188 5.98 1 89.25 610 THR A C 1
ATOM 4748 O O . THR A 1 610 ? 0.114 -8.828 5.879 1 89.25 610 THR A O 1
ATOM 4751 N N . GLU A 1 611 ? 1.937 -7.918 4.945 1 88.25 611 GLU A N 1
ATOM 4752 C CA . GLU A 1 611 ? 1.599 -8.359 3.598 1 88.25 611 GLU A CA 1
ATOM 4753 C C . GLU A 1 611 ? 1.759 -9.867 3.455 1 88.25 611 GLU A C 1
ATOM 4755 O O . GLU A 1 611 ? 2.727 -10.445 3.955 1 88.25 611 GLU A O 1
ATOM 4760 N N . MET A 1 612 ? 0.737 -10.492 2.867 1 89.56 612 MET A N 1
ATOM 4761 C CA . MET A 1 612 ? 0.75 -11.93 2.602 1 89.56 612 MET A CA 1
ATOM 4762 C C . MET A 1 612 ? 0.146 -12.234 1.236 1 89.56 612 MET A C 1
ATOM 4764 O O . MET A 1 612 ? -0.839 -11.609 0.833 1 89.56 612 MET A O 1
ATOM 4768 N N . ILE A 1 613 ? 0.773 -13.227 0.552 1 88.69 613 ILE A N 1
ATOM 4769 C CA . ILE A 1 613 ? 0.274 -13.641 -0.756 1 88.69 613 ILE A CA 1
ATOM 4770 C C . ILE A 1 613 ? -0.675 -14.828 -0.595 1 88.69 613 ILE A C 1
ATOM 4772 O O . ILE A 1 613 ? -0.318 -15.836 0.015 1 88.69 613 ILE A O 1
ATOM 4776 N N . ILE A 1 614 ? -1.874 -14.742 -1.146 1 92.25 614 ILE A N 1
ATOM 4777 C CA . ILE A 1 614 ? -2.857 -15.82 -1.069 1 92.25 614 ILE A CA 1
ATOM 4778 C C . ILE A 1 614 ? -3.383 -16.141 -2.467 1 92.25 614 ILE A C 1
ATOM 4780 O O . ILE A 1 614 ? -3.35 -15.289 -3.359 1 92.25 614 ILE A O 1
ATOM 4784 N N . PRO A 1 615 ? -3.811 -17.359 -2.66 1 93.38 615 PRO A N 1
ATOM 4785 C CA . PRO A 1 615 ? -4.426 -17.703 -3.943 1 93.38 615 PRO A CA 1
ATOM 4786 C C . PRO A 1 615 ? -5.848 -17.156 -4.078 1 93.38 615 PRO A C 1
ATOM 4788 O O . PRO A 1 615 ? -6.547 -17 -3.076 1 93.38 615 PRO A O 1
ATOM 4791 N N . THR A 1 616 ? -6.211 -16.828 -5.266 1 92.88 616 THR A N 1
ATOM 4792 C CA . THR A 1 616 ? -7.57 -16.391 -5.574 1 92.88 616 THR A CA 1
ATOM 4793 C C . THR A 1 616 ? -8.117 -17.156 -6.781 1 92.88 616 THR A C 1
ATOM 4795 O O . THR A 1 616 ? -7.414 -17.328 -7.781 1 92.88 616 THR A O 1
ATOM 4798 N N . ILE A 1 617 ? -9.344 -17.688 -6.574 1 94.88 617 ILE A N 1
ATOM 4799 C CA . ILE A 1 617 ? -9.992 -18.453 -7.633 1 94.88 617 ILE A CA 1
ATOM 4800 C C . ILE A 1 617 ? -11.469 -18.062 -7.727 1 94.88 617 ILE A C 1
ATOM 4802 O O . ILE A 1 617 ? -12.125 -17.859 -6.703 1 94.88 617 ILE A O 1
ATOM 4806 N N . SER A 1 618 ? -12.023 -17.906 -8.922 1 94.38 618 SER A N 1
ATOM 4807 C CA . SER A 1 618 ? -13.43 -17.562 -9.117 1 94.38 618 SER A CA 1
ATOM 4808 C C . SER A 1 618 ? -14.328 -18.75 -8.82 1 94.38 618 SER A C 1
ATOM 4810 O O . SER A 1 618 ? -13.875 -19.906 -8.805 1 94.38 618 SER A O 1
ATOM 4812 N N . LEU A 1 619 ? -15.57 -18.547 -8.586 1 94.81 619 LEU A N 1
ATOM 4813 C CA . LEU A 1 619 ? -16.547 -19.609 -8.359 1 94.81 619 LEU A CA 1
ATOM 4814 C C . LEU A 1 619 ? -16.672 -20.5 -9.594 1 94.81 619 LEU A C 1
ATOM 4816 O O . LEU A 1 619 ? -16.766 -21.719 -9.469 1 94.81 619 LEU A O 1
ATOM 4820 N N . ALA A 1 620 ? -16.688 -19.828 -10.695 1 94.94 620 ALA A N 1
ATOM 4821 C CA . ALA A 1 620 ? -16.719 -20.594 -11.945 1 94.94 620 ALA A CA 1
ATOM 4822 C C . ALA A 1 620 ? -15.508 -21.516 -12.055 1 94.94 620 ALA A C 1
ATOM 4824 O O . ALA A 1 620 ? -15.625 -22.656 -12.492 1 94.94 620 ALA A O 1
ATOM 4825 N N . GLY A 1 621 ? -14.328 -21 -11.656 1 95.12 621 GLY A N 1
ATOM 4826 C CA . GLY A 1 621 ? -13.117 -21.812 -11.703 1 95.12 621 GLY A CA 1
ATOM 4827 C C . GLY A 1 621 ? -13.164 -23 -10.758 1 95.12 621 GLY A C 1
ATOM 4828 O O . GLY A 1 621 ? -12.695 -24.094 -11.102 1 95.12 621 GLY A O 1
ATOM 4829 N N . ILE A 1 622 ? -13.758 -22.844 -9.594 1 96 622 ILE A N 1
ATOM 4830 C CA . ILE A 1 622 ? -13.875 -23.922 -8.617 1 96 622 ILE A CA 1
ATOM 4831 C C . ILE A 1 622 ? -14.812 -25 -9.148 1 96 622 ILE A C 1
ATOM 4833 O O . ILE A 1 622 ? -14.5 -26.188 -9.078 1 96 622 ILE A O 1
ATOM 4837 N N . ILE A 1 623 ? -15.93 -24.609 -9.703 1 96.69 623 ILE A N 1
ATOM 4838 C CA . ILE A 1 623 ? -16.922 -25.547 -10.203 1 96.69 623 ILE A CA 1
ATOM 4839 C C . ILE A 1 623 ? -16.359 -26.328 -11.383 1 96.69 623 ILE A C 1
ATOM 4841 O O . ILE A 1 623 ? -16.375 -27.562 -11.383 1 96.69 623 ILE A O 1
ATOM 4845 N N . VAL A 1 624 ? -15.836 -25.641 -12.352 1 96.5 624 VAL A N 1
ATOM 4846 C CA . VAL A 1 624 ? -15.289 -26.297 -13.539 1 96.5 624 VAL A CA 1
ATOM 4847 C C . VAL A 1 624 ? -14.125 -27.203 -13.156 1 96.5 624 VAL A C 1
ATOM 4849 O O . VAL A 1 624 ? -14.055 -28.344 -13.602 1 96.5 624 VAL A O 1
ATOM 4852 N N . GLY A 1 625 ? -13.18 -26.656 -12.336 1 95.62 625 GLY A N 1
ATOM 4853 C CA . GLY A 1 625 ? -12.047 -27.453 -11.906 1 95.62 625 GLY A CA 1
ATOM 4854 C C . GLY A 1 625 ? -12.453 -28.719 -11.156 1 95.62 625 GLY A C 1
ATOM 4855 O O . GLY A 1 625 ? -11.883 -29.781 -11.383 1 95.62 625 GLY A O 1
ATOM 4856 N N . SER A 1 626 ? -13.453 -28.656 -10.344 1 96.75 626 SER A N 1
ATOM 4857 C CA . SER A 1 626 ? -13.914 -29.781 -9.547 1 96.75 626 SER A CA 1
ATOM 4858 C C . SER A 1 626 ? -14.664 -30.797 -10.414 1 96.75 626 SER A C 1
ATOM 4860 O O . SER A 1 626 ? -14.484 -32 -10.25 1 96.75 626 SER A O 1
ATOM 4862 N N . ILE A 1 627 ? -15.422 -30.328 -11.305 1 97.12 627 ILE A N 1
ATOM 4863 C CA . ILE A 1 627 ? -16.172 -31.234 -12.188 1 97.12 627 ILE A CA 1
ATOM 4864 C C . ILE A 1 627 ? -15.195 -31.984 -13.078 1 97.12 627 ILE A C 1
ATOM 4866 O O . ILE A 1 627 ? -15.32 -33.219 -13.25 1 97.12 627 ILE A O 1
ATOM 4870 N N . MET A 1 628 ? -14.289 -31.281 -13.625 1 97.19 628 MET A N 1
ATOM 4871 C CA . MET A 1 628 ? -13.305 -31.938 -14.492 1 97.19 628 MET A CA 1
ATOM 4872 C C . MET A 1 628 ? -12.508 -32.969 -13.719 1 97.19 628 MET A C 1
ATOM 4874 O O . MET A 1 628 ? -12.242 -34.062 -14.234 1 97.19 628 MET A O 1
ATOM 4878 N N . MET A 1 629 ? -12.172 -32.656 -12.555 1 96.75 629 MET A N 1
ATOM 4879 C CA . MET A 1 629 ? -11.438 -33.594 -11.727 1 96.75 629 MET A CA 1
ATOM 4880 C C . MET A 1 629 ? -12.289 -34.844 -11.422 1 96.75 629 MET A C 1
ATOM 4882 O O . MET A 1 629 ? -11.805 -35.969 -11.5 1 96.75 629 MET A O 1
ATOM 4886 N N . ALA A 1 630 ? -13.523 -34.656 -11.102 1 97.38 630 ALA A N 1
ATOM 4887 C CA . ALA A 1 630 ? -14.43 -35.75 -10.805 1 97.38 630 ALA A CA 1
ATOM 4888 C C . ALA A 1 630 ? -14.641 -36.656 -12.031 1 97.38 630 ALA A C 1
ATOM 4890 O O . ALA A 1 630 ? -14.742 -37.875 -11.914 1 97.38 630 ALA A O 1
ATOM 4891 N N . LEU A 1 631 ? -14.656 -36.062 -13.164 1 97.38 631 LEU A N 1
ATOM 4892 C CA . LEU A 1 631 ? -14.945 -36.75 -14.406 1 97.38 631 LEU A CA 1
ATOM 4893 C C . LEU A 1 631 ? -13.828 -37.75 -14.75 1 97.38 631 LEU A C 1
ATOM 4895 O O . LEU A 1 631 ? -14.062 -38.75 -15.445 1 97.38 631 LEU A O 1
ATOM 4899 N N . TYR A 1 632 ? -12.594 -37.5 -14.234 1 97.5 632 TYR A N 1
ATOM 4900 C CA . TYR A 1 632 ? -11.57 -38.469 -14.586 1 97.5 632 TYR A CA 1
ATOM 4901 C C . TYR A 1 632 ? -11.141 -39.281 -13.367 1 97.5 632 TYR A C 1
ATOM 4903 O O . TYR A 1 632 ? -10.734 -40.438 -13.492 1 97.5 632 TYR A O 1
ATOM 4911 N N . ILE A 1 633 ? -11.273 -38.75 -12.156 1 97.75 633 ILE A N 1
ATOM 4912 C CA . ILE A 1 633 ? -10.797 -39.469 -10.961 1 97.75 633 ILE A CA 1
ATOM 4913 C C . ILE A 1 633 ? -11.781 -40.562 -10.602 1 97.75 633 ILE A C 1
ATOM 4915 O O . ILE A 1 633 ? -11.367 -41.688 -10.273 1 97.75 633 ILE A O 1
ATOM 4919 N N . ILE A 1 634 ? -13.07 -40.344 -10.672 1 97.69 634 ILE A N 1
ATOM 4920 C CA . ILE A 1 634 ? -14.062 -41.344 -10.281 1 97.69 634 ILE A CA 1
ATOM 4921 C C . ILE A 1 634 ? -13.977 -42.562 -11.203 1 97.69 634 ILE A C 1
ATOM 4923 O O . ILE A 1 634 ? -13.812 -43.688 -10.742 1 97.69 634 ILE A O 1
ATOM 4927 N N . PRO A 1 635 ? -14.039 -42.312 -12.562 1 97.75 635 PRO A N 1
ATOM 4928 C CA . PRO A 1 635 ? -13.867 -43.5 -13.422 1 97.75 635 PRO A CA 1
ATOM 4929 C C . PRO A 1 635 ? -12.5 -44.156 -13.25 1 97.75 635 PRO A C 1
ATOM 4931 O O . PRO A 1 635 ? -12.383 -45.375 -13.383 1 97.75 635 PRO A O 1
ATOM 4934 N N . MET A 1 636 ? -11.477 -43.406 -13.016 1 97.75 636 MET A N 1
ATOM 4935 C CA . MET A 1 636 ? -10.156 -44 -12.805 1 97.75 636 MET A CA 1
ATOM 4936 C C . MET A 1 636 ? -10.148 -44.906 -11.594 1 97.75 636 MET A C 1
ATOM 4938 O O . MET A 1 636 ? -9.641 -46.031 -11.656 1 97.75 636 MET A O 1
ATOM 4942 N N . VAL A 1 637 ? -10.688 -44.469 -10.508 1 97.5 637 VAL A N 1
ATOM 4943 C CA . VAL A 1 637 ? -10.773 -45.281 -9.305 1 97.5 637 VAL A CA 1
ATOM 4944 C C . VAL A 1 637 ? -11.68 -46.5 -9.57 1 97.5 637 VAL A C 1
ATOM 4946 O O . VAL A 1 637 ? -11.375 -47.594 -9.141 1 97.5 637 VAL A O 1
ATOM 4949 N N . GLY A 1 638 ? -12.773 -46.312 -10.305 1 97.44 638 GLY A N 1
ATOM 4950 C CA . GLY A 1 638 ? -13.633 -47.438 -10.703 1 97.44 638 GLY A CA 1
ATOM 4951 C C . GLY A 1 638 ? -12.906 -48.469 -11.523 1 97.44 638 GLY A C 1
ATOM 4952 O O . GLY A 1 638 ? -13.078 -49.688 -11.297 1 97.44 638 GLY A O 1
ATOM 4953 N N . LEU A 1 639 ? -12.125 -47.969 -12.484 1 97.44 639 LEU A N 1
ATOM 4954 C CA . LEU A 1 639 ? -11.359 -48.875 -13.32 1 97.44 639 LEU A CA 1
ATOM 4955 C C . LEU A 1 639 ? -10.32 -49.625 -12.484 1 97.44 639 LEU A C 1
ATOM 4957 O O . LEU A 1 639 ? -10.047 -50.812 -12.742 1 97.44 639 LEU A O 1
ATOM 4961 N N . ALA A 1 640 ? -9.711 -48.938 -11.547 1 97.19 640 ALA A N 1
ATOM 4962 C CA . ALA A 1 640 ? -8.75 -49.594 -10.664 1 97.19 640 ALA A CA 1
ATOM 4963 C C . ALA A 1 640 ? -9.422 -50.688 -9.836 1 97.19 640 ALA A C 1
ATOM 4965 O O . ALA A 1 640 ? -8.859 -51.75 -9.648 1 97.19 640 ALA A O 1
ATOM 4966 N N . PHE A 1 641 ? -10.602 -50.438 -9.359 1 96.62 641 PHE A N 1
ATOM 4967 C CA . PHE A 1 641 ? -11.367 -51.438 -8.625 1 96.62 641 PHE A CA 1
ATOM 4968 C C . PHE A 1 641 ? -11.75 -52.625 -9.531 1 96.62 641 PHE A C 1
ATOM 4970 O O . PHE A 1 641 ? -11.672 -53.781 -9.125 1 96.62 641 PHE A O 1
ATOM 4977 N N . TYR A 1 642 ? -12.188 -52.25 -10.727 1 95.44 642 TYR A N 1
ATOM 4978 C CA . TYR A 1 642 ? -12.516 -53.25 -11.734 1 95.44 642 TYR A CA 1
ATOM 4979 C C . TYR A 1 642 ? -11.32 -54.156 -12.008 1 95.44 642 TYR A C 1
ATOM 4981 O O . TYR A 1 642 ? -11.461 -55.375 -12.062 1 95.44 642 TYR A O 1
ATOM 4989 N N . ALA A 1 643 ? -10.195 -53.594 -12.148 1 95.12 643 ALA A N 1
ATOM 4990 C CA . ALA A 1 643 ? -8.977 -54.344 -12.43 1 95.12 643 ALA A CA 1
ATOM 4991 C C . ALA A 1 643 ? -8.578 -55.219 -11.234 1 95.12 643 ALA A C 1
ATOM 4993 O O . ALA A 1 643 ? -8.016 -56.281 -11.414 1 95.12 643 ALA A O 1
ATOM 4994 N N . ALA A 1 644 ? -8.828 -54.781 -10.07 1 94.5 644 ALA A N 1
ATOM 4995 C CA . ALA A 1 644 ? -8.414 -55.469 -8.859 1 94.5 644 ALA A CA 1
ATOM 4996 C C . ALA A 1 644 ? -9.438 -56.562 -8.484 1 94.5 644 ALA A C 1
ATOM 4998 O O . ALA A 1 644 ? -9.094 -57.531 -7.816 1 94.5 644 ALA A O 1
ATOM 4999 N N . TRP A 1 645 ? -10.609 -56.5 -8.945 1 93.19 645 TRP A N 1
ATOM 5000 C CA . TRP A 1 645 ? -11.711 -57.344 -8.477 1 93.19 645 TRP A CA 1
ATOM 5001 C C . TRP A 1 645 ? -11.727 -58.688 -9.211 1 93.19 645 TRP A C 1
ATOM 5003 O O . TRP A 1 645 ? -12.086 -59.719 -8.641 1 93.19 645 TRP A O 1
ATOM 5013 N N . TYR A 1 646 ? -11.328 -58.781 -10.516 1 92.56 646 TYR A N 1
ATOM 5014 C CA . TYR A 1 646 ? -11.469 -59.969 -11.328 1 92.56 646 TYR A CA 1
ATOM 5015 C C . TYR A 1 646 ? -10.148 -60.719 -11.422 1 92.56 646 TYR A C 1
ATOM 5017 O O . TYR A 1 646 ? -9.086 -60.125 -11.523 1 92.56 646 TYR A O 1
ATOM 5025 N N . PRO A 1 647 ? -10.273 -62.031 -11.305 1 92.44 647 PRO A N 1
ATOM 5026 C CA . PRO A 1 647 ? -9.062 -62.812 -11.547 1 92.44 647 PRO A CA 1
ATOM 5027 C C . PRO A 1 647 ? -8.617 -62.781 -13.008 1 92.44 647 PRO A C 1
ATOM 5029 O O . PRO A 1 647 ? -9.461 -62.719 -13.914 1 92.44 647 PRO A O 1
ATOM 5032 N N . ARG A 1 648 ? -7.375 -62.719 -13.25 1 91.69 648 ARG A N 1
ATOM 5033 C CA . ARG A 1 648 ? -6.855 -62.594 -14.609 1 91.69 648 ARG A CA 1
ATOM 5034 C C . ARG A 1 648 ? -5.844 -63.688 -14.93 1 91.69 648 ARG A C 1
ATOM 5036 O O . ARG A 1 648 ? -5.223 -64.25 -14.023 1 91.69 648 ARG A O 1
ATOM 5043 N N . TRP A 1 649 ? -5.738 -64.062 -16.203 1 89.94 649 TRP A N 1
ATOM 5044 C CA . TRP A 1 649 ? -4.824 -65.062 -16.656 1 89.94 649 TRP A CA 1
ATOM 5045 C C . TRP A 1 649 ? -3.424 -64.5 -16.875 1 89.94 649 TRP A C 1
ATOM 5047 O O . TRP A 1 649 ? -2.443 -65.25 -16.891 1 89.94 649 TRP A O 1
ATOM 5057 N N . THR A 1 650 ? -3.367 -63.156 -17.062 1 89.75 650 THR A N 1
ATOM 5058 C CA . THR A 1 650 ? -2.107 -62.438 -17.203 1 89.75 650 THR A CA 1
ATOM 5059 C C . THR A 1 650 ? -2.172 -61.094 -16.484 1 89.75 650 THR A C 1
ATOM 5061 O O . THR A 1 650 ? -3.258 -60.562 -16.219 1 89.75 650 THR A O 1
ATOM 5064 N N . GLU A 1 651 ? -1.123 -60.625 -16.109 1 86.88 651 GLU A N 1
ATOM 5065 C CA . GLU A 1 651 ? -1.104 -59.375 -15.367 1 86.88 651 GLU A CA 1
ATOM 5066 C C . GLU A 1 651 ? -1.467 -58.188 -16.25 1 86.88 651 GLU A C 1
ATOM 5068 O O . GLU A 1 651 ? -2.238 -57.312 -15.852 1 86.88 651 GLU A O 1
ATOM 5073 N N . ARG A 1 652 ? -0.919 -58.062 -17.469 1 90.12 652 ARG A N 1
ATOM 5074 C CA . ARG A 1 652 ? -1.156 -57.031 -18.469 1 90.12 652 ARG A CA 1
ATOM 5075 C C . ARG A 1 652 ? -1.029 -57.594 -19.875 1 90.12 652 ARG A C 1
ATOM 5077 O O . ARG A 1 652 ? -0.465 -58.656 -20.078 1 90.12 652 ARG A O 1
ATOM 5084 N N . LEU A 1 653 ? -1.683 -56.906 -20.734 1 92.69 653 LEU A N 1
ATOM 5085 C CA . LEU A 1 653 ? -1.46 -57.219 -22.141 1 92.69 653 LEU A CA 1
ATOM 5086 C C . LEU A 1 653 ? -0.119 -56.656 -22.609 1 92.69 653 LEU A C 1
ATOM 5088 O O . LEU A 1 653 ? -0.075 -55.719 -23.391 1 92.69 653 LEU A O 1
ATOM 5092 N N . ASP A 1 654 ? 0.838 -57.344 -22.094 1 93.31 654 ASP A N 1
ATOM 5093 C CA . ASP A 1 654 ? 2.188 -56.844 -22.359 1 93.31 654 ASP A CA 1
ATOM 5094 C C . ASP A 1 654 ? 2.854 -57.656 -23.469 1 93.31 654 ASP A C 1
ATOM 5096 O O . ASP A 1 654 ? 2.188 -58.406 -24.188 1 93.31 654 ASP A O 1
ATOM 5100 N N . SER A 1 655 ? 4.133 -57.406 -23.656 1 94.38 655 SER A N 1
ATOM 5101 C CA . SER A 1 655 ? 4.883 -58.062 -24.719 1 94.38 655 SER A CA 1
ATOM 5102 C C . SER A 1 655 ? 4.957 -59.562 -24.531 1 94.38 655 SER A C 1
ATOM 5104 O O . SER A 1 655 ? 4.898 -60.312 -25.5 1 94.38 655 SER A O 1
ATOM 5106 N N . PHE A 1 656 ? 5.074 -60 -23.359 1 92.81 656 PHE A N 1
ATOM 5107 C CA . PHE A 1 656 ? 5.113 -61.438 -23.109 1 92.81 656 PHE A CA 1
ATOM 5108 C C . PHE A 1 656 ? 3.811 -62.094 -23.531 1 92.81 656 PHE A C 1
ATOM 5110 O O . PHE A 1 656 ? 3.82 -63.188 -24.094 1 92.81 656 PHE A O 1
ATOM 5117 N N . THR A 1 657 ? 2.803 -61.469 -23.172 1 94.31 657 THR A N 1
ATOM 5118 C CA . THR A 1 657 ? 1.497 -61.969 -23.578 1 94.31 657 THR A CA 1
ATOM 5119 C C . THR A 1 657 ? 1.4 -62.031 -25.109 1 94.31 657 THR A C 1
ATOM 5121 O O . THR A 1 657 ? 0.915 -63.031 -25.656 1 94.31 657 THR A O 1
ATOM 5124 N N . MET A 1 658 ? 1.854 -61.062 -25.766 1 95.69 658 MET A N 1
ATOM 5125 C CA . MET A 1 658 ? 1.79 -61.031 -27.234 1 95.69 658 MET A CA 1
ATOM 5126 C C . MET A 1 658 ? 2.711 -62.094 -27.844 1 95.69 658 MET A C 1
ATOM 5128 O O . MET A 1 658 ? 2.395 -62.656 -28.891 1 95.69 658 MET A O 1
ATOM 5132 N N . LEU A 1 659 ? 3.801 -62.312 -27.203 1 95.25 659 LEU A N 1
ATOM 5133 C CA . LEU A 1 659 ? 4.699 -63.344 -27.672 1 95.25 659 LEU A CA 1
ATOM 5134 C C . LEU A 1 659 ? 4.012 -64.75 -27.625 1 95.25 659 LEU A C 1
ATOM 5136 O O . LEU A 1 659 ? 4.086 -65.5 -28.578 1 95.25 659 LEU A O 1
ATOM 5140 N N . ARG A 1 660 ? 3.369 -65 -26.578 1 94.69 660 ARG A N 1
ATOM 5141 C CA . ARG A 1 660 ? 2.689 -66.25 -26.422 1 94.69 660 ARG A CA 1
ATOM 5142 C C . ARG A 1 660 ? 1.532 -66.375 -27.406 1 94.69 660 ARG A C 1
ATOM 5144 O O . ARG A 1 660 ? 1.293 -67.438 -27.953 1 94.69 660 ARG A O 1
ATOM 5151 N N . LEU A 1 661 ? 0.85 -65.312 -27.594 1 94.94 661 LEU A N 1
ATOM 5152 C CA . LEU A 1 661 ? -0.238 -65.312 -28.562 1 94.94 661 LEU A CA 1
ATOM 5153 C C . LEU A 1 661 ? 0.294 -65.562 -29.984 1 94.94 661 LEU A C 1
ATOM 5155 O O . LEU A 1 661 ? -0.301 -66.312 -30.766 1 94.94 661 LEU A O 1
ATOM 5159 N N . GLY A 1 662 ? 1.339 -64.875 -30.281 1 95.25 662 GLY A N 1
ATOM 5160 C CA . GLY A 1 662 ? 1.963 -65.125 -31.578 1 95.25 662 GLY A CA 1
ATOM 5161 C C . GLY A 1 662 ? 2.436 -66.5 -31.797 1 95.25 662 GLY A C 1
ATOM 5162 O O . GLY A 1 662 ? 2.293 -67.062 -32.906 1 95.25 662 GLY A O 1
ATOM 5163 N N . ALA A 1 663 ? 2.967 -67.125 -30.781 1 94.88 663 ALA A N 1
ATOM 5164 C CA . ALA A 1 663 ? 3.439 -68.5 -30.844 1 94.88 663 ALA A CA 1
ATOM 5165 C C . ALA A 1 663 ? 2.287 -69.438 -31.141 1 94.88 663 ALA A C 1
ATOM 5167 O O . ALA A 1 663 ? 2.461 -70.438 -31.844 1 94.88 663 ALA A O 1
ATOM 5168 N N . THR A 1 664 ? 1.189 -69.188 -30.609 1 93 664 THR A N 1
ATOM 5169 C CA . THR A 1 664 ? 0.005 -70 -30.797 1 93 664 THR A CA 1
ATOM 5170 C C . THR A 1 664 ? -0.541 -69.812 -32.219 1 93 664 THR A C 1
ATOM 5172 O O . THR A 1 664 ? -1.023 -70.812 -32.812 1 93 664 THR A O 1
ATOM 5175 N N . ILE A 1 665 ? -0.558 -68.688 -32.75 1 92.62 665 ILE A N 1
ATOM 5176 C CA . ILE A 1 665 ? -1.057 -68.375 -34.094 1 92.62 665 ILE A CA 1
ATOM 5177 C C . ILE A 1 665 ? -0.14 -69.062 -35.125 1 92.62 665 ILE A C 1
ATOM 5179 O O . ILE A 1 665 ? -0.614 -69.688 -36.062 1 92.62 665 ILE A O 1
ATOM 5183 N N . GLY A 1 666 ? 1.123 -68.938 -34.969 1 91.44 666 GLY A N 1
ATOM 5184 C CA . GLY A 1 666 ? 2.066 -69.625 -35.812 1 91.44 666 GLY A CA 1
ATOM 5185 C C . GLY A 1 666 ? 2.701 -68.75 -36.875 1 91.44 666 GLY A C 1
ATOM 5186 O O . GLY A 1 666 ? 2.188 -67.688 -37.188 1 91.44 666 GLY A O 1
ATOM 5187 N N . ASP A 1 667 ? 3.719 -69.25 -37.438 1 89.56 667 ASP A N 1
ATOM 5188 C CA . ASP A 1 667 ? 4.535 -68.5 -38.375 1 89.56 667 ASP A CA 1
ATOM 5189 C C . ASP A 1 667 ? 3.914 -68.5 -39.781 1 89.56 667 ASP A C 1
ATOM 5191 O O . ASP A 1 667 ? 4.27 -67.688 -40.625 1 89.56 667 ASP A O 1
ATOM 5195 N N . LYS A 1 668 ? 2.994 -69.375 -40 1 87.5 668 LYS A N 1
ATOM 5196 C CA . LYS A 1 668 ? 2.328 -69.438 -41.281 1 87.5 668 LYS A CA 1
ATOM 5197 C C . LYS A 1 668 ? 1.434 -68.188 -41.5 1 87.5 668 LYS A C 1
ATOM 5199 O O . LYS A 1 668 ? 1.397 -67.625 -42.562 1 87.5 668 LYS A O 1
ATOM 5204 N N . LEU A 1 669 ? 0.838 -67.812 -40.406 1 90 669 LEU A N 1
ATOM 5205 C CA . LEU A 1 669 ? -0.087 -66.688 -40.5 1 90 669 LEU A CA 1
ATOM 5206 C C . LEU A 1 669 ? 0.613 -65.375 -40.156 1 90 669 LEU A C 1
ATOM 5208 O O . LEU A 1 669 ? 0.238 -64.312 -40.656 1 90 669 LEU A O 1
ATOM 5212 N N . LEU A 1 670 ? 1.543 -65.5 -39.312 1 92.56 670 LEU A N 1
ATOM 5213 C CA . LEU A 1 670 ? 2.266 -64.312 -38.875 1 92.56 670 LEU A CA 1
ATOM 5214 C C . LEU A 1 670 ? 3.764 -64.438 -39.094 1 92.56 670 LEU A C 1
ATOM 5216 O O . LEU A 1 670 ? 4.543 -64.5 -38.156 1 92.56 670 LEU A O 1
ATOM 5220 N N . PRO A 1 671 ? 4.098 -64.375 -40.312 1 90.94 671 PRO A N 1
ATOM 5221 C CA . PRO A 1 671 ? 5.531 -64.5 -40.594 1 90.94 671 PRO A CA 1
ATOM 5222 C C . PRO A 1 671 ? 6.328 -63.281 -40.188 1 90.94 671 PRO A C 1
ATOM 5224 O O . PRO A 1 671 ? 5.785 -62.188 -40.156 1 90.94 671 PRO A O 1
ATOM 5227 N N . LEU A 1 672 ? 7.539 -63.469 -39.812 1 92.25 672 LEU A N 1
ATOM 5228 C CA . LEU A 1 672 ? 8.422 -62.375 -39.469 1 92.25 672 LEU A CA 1
ATOM 5229 C C . LEU A 1 672 ? 8.945 -61.688 -40.719 1 92.25 672 LEU A C 1
ATOM 5231 O O . LEU A 1 672 ? 10.062 -61.969 -41.156 1 92.25 672 LEU A O 1
ATOM 5235 N N . ARG A 1 673 ? 8.188 -60.812 -41.25 1 90.56 673 ARG A N 1
ATOM 5236 C CA . ARG A 1 673 ? 8.5 -60.062 -42.469 1 90.56 673 ARG A CA 1
ATOM 5237 C C . ARG A 1 673 ? 8.438 -58.562 -42.219 1 90.56 673 ARG A C 1
ATOM 5239 O O . ARG A 1 673 ? 7.902 -58.125 -41.219 1 90.56 673 ARG A O 1
ATOM 5246 N N . ALA A 1 674 ? 9.07 -57.906 -43.062 1 88 674 ALA A N 1
ATOM 5247 C CA . ALA A 1 674 ? 9.039 -56.438 -42.938 1 88 674 ALA A CA 1
ATOM 5248 C C . ALA A 1 674 ? 7.652 -55.906 -43.281 1 88 674 ALA A C 1
ATOM 5250 O O . ALA A 1 674 ? 6.984 -56.375 -44.188 1 88 674 ALA A O 1
ATOM 5251 N N . ALA A 1 675 ? 7.168 -55.062 -42.375 1 83.5 675 ALA A N 1
ATOM 5252 C CA . ALA A 1 675 ? 5.844 -54.469 -42.531 1 83.5 675 ALA A CA 1
ATOM 5253 C C . ALA A 1 675 ? 5.918 -52.938 -42.531 1 83.5 675 ALA A C 1
ATOM 5255 O O . ALA A 1 675 ? 6.293 -52.312 -41.531 1 83.5 675 ALA A O 1
ATOM 5256 N N . LYS A 1 676 ? 5.621 -52.312 -43.688 1 78.38 676 LYS A N 1
ATOM 5257 C CA . LYS A 1 676 ? 5.582 -50.844 -43.781 1 78.38 676 LYS A CA 1
ATOM 5258 C C . LYS A 1 676 ? 4.215 -50.312 -43.375 1 78.38 676 LYS A C 1
ATOM 5260 O O . LYS A 1 676 ? 4.129 -49.344 -42.625 1 78.38 676 LYS A O 1
ATOM 5265 N N . SER A 1 677 ? 3.172 -50.938 -43.844 1 79.62 677 SER A N 1
ATOM 5266 C CA . SER A 1 677 ? 1.804 -50.531 -43.531 1 79.62 677 SER A CA 1
ATOM 5267 C C . SER A 1 677 ? 1.094 -51.562 -42.688 1 79.62 677 SER A C 1
ATOM 5269 O O . SER A 1 677 ? 0.332 -52.375 -43.219 1 79.62 677 SER A O 1
ATOM 5271 N N . VAL A 1 678 ? 1.263 -51.438 -41.406 1 81.12 678 VAL A N 1
ATOM 5272 C CA . VAL A 1 678 ? 0.739 -52.438 -40.5 1 81.12 678 VAL A CA 1
ATOM 5273 C C . VAL A 1 678 ? -0.787 -52.406 -40.5 1 81.12 678 VAL A C 1
ATOM 5275 O O . VAL A 1 678 ? -1.436 -53.438 -40.344 1 81.12 678 VAL A O 1
ATOM 5278 N N . ASP A 1 679 ? -1.362 -51.312 -40.812 1 79.88 679 ASP A N 1
ATOM 5279 C CA . ASP A 1 679 ? -2.811 -51.125 -40.75 1 79.88 679 ASP A CA 1
ATOM 5280 C C . ASP A 1 679 ? -3.504 -51.875 -41.906 1 79.88 679 ASP A C 1
ATOM 5282 O O . ASP A 1 679 ? -4.695 -52.188 -41.812 1 79.88 679 ASP A O 1
ATOM 5286 N N . ARG A 1 680 ? -2.793 -52.312 -42.938 1 82.69 680 ARG A N 1
ATOM 5287 C CA . ARG A 1 680 ? -3.412 -52.938 -44.094 1 82.69 680 ARG A CA 1
ATOM 5288 C C . ARG A 1 680 ? -3.26 -54.438 -44.094 1 82.69 680 ARG A C 1
ATOM 5290 O O . ARG A 1 680 ? -3.777 -55.156 -44.969 1 82.69 680 ARG A O 1
ATOM 5297 N N . ILE A 1 681 ? -2.619 -54.875 -43 1 86.44 681 ILE A N 1
ATOM 5298 C CA . ILE A 1 681 ? -2.447 -56.312 -42.906 1 86.44 681 ILE A CA 1
ATOM 5299 C C . ILE A 1 681 ? -3.744 -56.969 -42.438 1 86.44 681 ILE A C 1
ATOM 5301 O O . ILE A 1 681 ? -4.168 -56.719 -41.281 1 86.44 681 ILE A O 1
ATOM 5305 N N . PRO A 1 682 ? -4.391 -57.719 -43.125 1 88.44 682 PRO A N 1
ATOM 5306 C CA . PRO A 1 682 ? -5.738 -58.219 -42.812 1 88.44 682 PRO A CA 1
ATOM 5307 C C . PRO A 1 682 ? -5.742 -59.312 -41.781 1 88.44 682 PRO A C 1
ATOM 5309 O O . PRO A 1 682 ? -6.766 -59.562 -41.125 1 88.44 682 PRO A O 1
ATOM 5312 N N . VAL A 1 683 ? -4.664 -60.031 -41.562 1 88.94 683 VAL A N 1
ATOM 5313 C CA . VAL A 1 683 ? -4.617 -61.219 -40.688 1 88.94 683 VAL A CA 1
ATOM 5314 C C . VAL A 1 683 ? -5.07 -60.812 -39.281 1 88.94 683 VAL A C 1
ATOM 5316 O O . VAL A 1 683 ? -5.746 -61.594 -38.625 1 88.94 683 VAL A O 1
ATOM 5319 N N . LEU A 1 684 ? -4.727 -59.688 -38.906 1 92.25 684 LEU A N 1
ATOM 5320 C CA . LEU A 1 684 ? -5.051 -59.25 -37.562 1 92.25 684 LEU A CA 1
ATOM 5321 C C . LEU A 1 684 ? -6.539 -58.938 -37.406 1 92.25 684 LEU A C 1
ATOM 5323 O O . LEU A 1 684 ? -7.066 -58.875 -36.312 1 92.25 684 LEU A O 1
ATOM 5327 N N . ASP A 1 685 ? -7.23 -58.781 -38.562 1 91.69 685 ASP A N 1
ATOM 5328 C CA . ASP A 1 685 ? -8.656 -58.469 -38.562 1 91.69 685 ASP A CA 1
ATOM 5329 C C . ASP A 1 685 ? -9.492 -59.75 -38.594 1 91.69 685 ASP A C 1
ATOM 5331 O O . ASP A 1 685 ? -10.695 -59.719 -38.312 1 91.69 685 ASP A O 1
ATOM 5335 N N . GLU A 1 686 ? -8.844 -60.844 -38.844 1 91.25 686 GLU A N 1
ATOM 5336 C CA . GLU A 1 686 ? -9.586 -62.094 -39.031 1 91.25 686 GLU A CA 1
ATOM 5337 C C . GLU A 1 686 ? -9.43 -63.031 -37.844 1 91.25 686 GLU A C 1
ATOM 5339 O O . GLU A 1 686 ? -10.297 -63.875 -37.594 1 91.25 686 GLU A O 1
ATOM 5344 N N . ILE A 1 687 ? -8.359 -62.875 -37.125 1 92.62 687 ILE A N 1
ATOM 5345 C CA . ILE A 1 687 ? -8.094 -63.75 -36 1 92.62 687 ILE A CA 1
ATOM 5346 C C . ILE A 1 687 ? -8.758 -63.219 -34.75 1 92.62 687 ILE A C 1
ATOM 5348 O O . ILE A 1 687 ? -8.609 -62.031 -34.406 1 92.62 687 ILE A O 1
ATOM 5352 N N . PRO A 1 688 ? -9.531 -64.062 -34.062 1 93.62 688 PRO A N 1
ATOM 5353 C CA . PRO A 1 688 ? -10.078 -63.625 -32.781 1 93.62 688 PRO A CA 1
ATOM 5354 C C . PRO A 1 688 ? -8.992 -63.344 -31.766 1 93.62 688 PRO A C 1
ATOM 5356 O O . PRO A 1 688 ? -7.98 -64.062 -31.703 1 93.62 688 PRO A O 1
ATOM 5359 N N . GLY A 1 689 ? -9.156 -62.344 -31 1 92.81 689 GLY A N 1
ATOM 5360 C CA . GLY A 1 689 ? -8.125 -61.938 -30.047 1 92.81 689 GLY A CA 1
ATOM 5361 C C . GLY A 1 689 ? -8.477 -62.219 -28.609 1 92.81 689 GLY A C 1
ATOM 5362 O O . GLY A 1 689 ? -7.723 -61.906 -27.703 1 92.81 689 GLY A O 1
ATOM 5363 N N . VAL A 1 690 ? -9.586 -62.969 -28.328 1 94.25 690 VAL A N 1
ATOM 5364 C CA . VAL A 1 690 ? -10.047 -63.219 -26.969 1 94.25 690 VAL A CA 1
ATOM 5365 C C . VAL A 1 690 ? -9.57 -64.625 -26.516 1 94.25 690 VAL A C 1
ATOM 5367 O O . VAL A 1 690 ? -9.781 -65.625 -27.219 1 94.25 690 VAL A O 1
ATOM 5370 N N . VAL A 1 691 ? -8.883 -64.625 -25.406 1 92.88 691 VAL A N 1
ATOM 5371 C CA . VAL A 1 691 ? -8.406 -65.875 -24.844 1 92.88 691 VAL A CA 1
ATOM 5372 C C . VAL A 1 691 ? -9.531 -66.562 -24.078 1 92.88 691 VAL A C 1
ATOM 5374 O O . VAL A 1 691 ? -10.156 -65.938 -23.219 1 92.88 691 VAL A O 1
ATOM 5377 N N . ARG A 1 692 ? -9.727 -67.75 -24.359 1 93.56 692 ARG A N 1
ATOM 5378 C CA . ARG A 1 692 ? -10.805 -68.562 -23.75 1 93.56 692 ARG A CA 1
ATOM 5379 C C . ARG A 1 692 ? -10.32 -69.938 -23.344 1 93.56 692 ARG A C 1
ATOM 5381 O O . ARG A 1 692 ? -9.164 -70.312 -23.562 1 93.56 692 ARG A O 1
ATOM 5388 N N . ASP A 1 693 ? -11.125 -70.625 -22.547 1 92 693 ASP A N 1
ATOM 5389 C CA . ASP A 1 693 ? -10.883 -72 -22.203 1 92 693 ASP A CA 1
ATOM 5390 C C . ASP A 1 693 ? -11.297 -72.938 -23.344 1 92 693 ASP A C 1
ATOM 5392 O O . ASP A 1 693 ? -12.492 -73.188 -23.531 1 92 693 ASP A O 1
ATOM 5396 N N . VAL A 1 694 ? -10.305 -73.5 -24.031 1 89.25 694 VAL A N 1
ATOM 5397 C CA . VAL A 1 694 ? -10.586 -74.312 -25.219 1 89.25 694 VAL A CA 1
ATOM 5398 C C . VAL A 1 694 ? -10.438 -75.812 -24.875 1 89.25 694 VAL A C 1
ATOM 5400 O O . VAL A 1 694 ? -10.32 -76.625 -25.781 1 89.25 694 VAL A O 1
ATOM 5403 N N . SER A 1 695 ? -10.508 -76.125 -23.641 1 86.81 695 SER A N 1
ATOM 5404 C CA . SER A 1 695 ? -10.367 -77.5 -23.234 1 86.81 695 SER A CA 1
ATOM 5405 C C . SER A 1 695 ? -11.578 -78.312 -23.656 1 86.81 695 SER A C 1
ATOM 5407 O O . SER A 1 695 ? -12.703 -77.812 -23.672 1 86.81 695 SER A O 1
ATOM 5409 N N . ILE A 1 696 ? -11.297 -79.562 -24.219 1 75.94 696 ILE A N 1
ATOM 5410 C CA . ILE A 1 696 ? -12.352 -80.5 -24.578 1 75.94 696 ILE A CA 1
ATOM 5411 C C . ILE A 1 696 ? -12.727 -81.312 -23.375 1 75.94 696 ILE A C 1
ATOM 5413 O O . ILE A 1 696 ? -11.859 -81.938 -22.734 1 75.94 696 ILE A O 1
ATOM 5417 N N . PRO A 1 697 ? -14.008 -81.25 -22.969 1 68.94 697 PRO A N 1
ATOM 5418 C CA . PRO A 1 697 ? -14.414 -82 -21.797 1 68.94 697 PRO A CA 1
ATOM 5419 C C . PRO A 1 697 ? -14.18 -83.5 -21.969 1 68.94 697 PRO A C 1
ATOM 5421 O O . PRO A 1 697 ? -14.609 -84.125 -22.969 1 68.94 697 PRO A O 1
ATOM 5424 N N . ASP A 1 698 ? -13.062 -84 -21.625 1 58.78 698 ASP A N 1
ATOM 5425 C CA . ASP A 1 698 ? -12.914 -85.438 -21.656 1 58.78 698 ASP A CA 1
ATOM 5426 C C . ASP A 1 698 ? -13.508 -86.062 -20.391 1 58.78 698 ASP A C 1
ATOM 5428 O O . ASP A 1 698 ? -13.195 -85.625 -19.266 1 58.78 698 ASP A O 1
ATOM 5432 N N . GLY A 1 699 ? -14.656 -86.688 -20.5 1 55.59 699 GLY A N 1
ATOM 5433 C CA . GLY A 1 699 ? -15.406 -87.375 -19.453 1 55.59 699 GLY A CA 1
ATOM 5434 C C . GLY A 1 699 ? -14.523 -88.125 -18.469 1 55.59 699 GLY A C 1
ATOM 5435 O O . GLY A 1 699 ? -14.953 -88.438 -17.359 1 55.59 699 GLY A O 1
ATOM 5436 N N . ASN A 1 700 ? -13.461 -88.688 -18.906 1 54.94 700 ASN A N 1
ATOM 5437 C CA . ASN A 1 700 ? -12.742 -89.625 -18.047 1 54.94 700 ASN A CA 1
ATOM 5438 C C . ASN A 1 700 ? -11.648 -88.938 -17.25 1 54.94 700 ASN A C 1
ATOM 5440 O O . ASN A 1 700 ? -10.812 -89.562 -16.641 1 54.94 700 ASN A O 1
ATOM 5444 N N . VAL A 1 701 ? -11.469 -87.688 -17.328 1 61.22 701 VAL A N 1
ATOM 5445 C CA . VAL A 1 701 ? -10.297 -87.062 -16.688 1 61.22 701 VAL A CA 1
ATOM 5446 C C . VAL A 1 701 ? -10.625 -86.688 -15.258 1 61.22 701 VAL A C 1
ATOM 5448 O O . VAL A 1 701 ? -11.695 -86.125 -14.984 1 61.22 701 VAL A O 1
ATOM 5451 N N . VAL A 1 702 ? -9.922 -87.25 -14.203 1 61.09 702 VAL A N 1
ATOM 5452 C CA . VAL A 1 702 ? -10.094 -87.188 -12.758 1 61.09 702 VAL A CA 1
ATOM 5453 C C . VAL A 1 702 ? -10.109 -85.688 -12.352 1 61.09 702 VAL A C 1
ATOM 5455 O O . VAL A 1 702 ? -10.945 -85.25 -11.562 1 61.09 702 VAL A O 1
ATOM 5458 N N . LEU A 1 703 ? -9.18 -84.812 -12.766 1 68.88 703 LEU A N 1
ATOM 5459 C CA . LEU A 1 703 ? -9.172 -83.375 -12.469 1 68.88 703 LEU A CA 1
ATOM 5460 C C . LEU A 1 703 ? -9.203 -82.562 -13.75 1 68.88 703 LEU A C 1
ATOM 5462 O O . LEU A 1 703 ? -8.227 -82.5 -14.508 1 68.88 703 LEU A O 1
ATOM 5466 N N . PRO A 1 704 ? -10.344 -81.938 -14.039 1 78.38 704 PRO A N 1
ATOM 5467 C CA . PRO A 1 704 ? -10.438 -81.25 -15.305 1 78.38 704 PRO A CA 1
ATOM 5468 C C . PRO A 1 704 ? -9.555 -80 -15.32 1 78.38 704 PRO A C 1
ATOM 5470 O O . PRO A 1 704 ? -9.727 -79.062 -14.492 1 78.38 704 PRO A O 1
ATOM 5473 N N . VAL A 1 705 ? -8.391 -79.938 -16.016 1 86.31 705 VAL A N 1
ATOM 5474 C CA . VAL A 1 705 ? -7.504 -78.812 -16.219 1 86.31 705 VAL A CA 1
ATOM 5475 C C . VAL A 1 705 ? -7.852 -78.125 -17.531 1 86.31 705 VAL A C 1
ATOM 5477 O O . VAL A 1 705 ? -7.957 -78.75 -18.578 1 86.31 705 VAL A O 1
ATOM 5480 N N . GLY A 1 706 ? -8.117 -76.812 -17.375 1 88.75 706 GLY A N 1
ATOM 5481 C CA . GLY A 1 706 ? -8.445 -76.062 -18.562 1 88.75 706 GLY A CA 1
ATOM 5482 C C . GLY A 1 706 ? -7.23 -75.688 -19.406 1 88.75 706 GLY A C 1
ATOM 5483 O O . GLY A 1 706 ? -6.109 -75.688 -18.891 1 88.75 706 GLY A O 1
ATOM 5484 N N . THR A 1 707 ? -7.426 -75.5 -20.672 1 90.44 707 THR A N 1
ATOM 5485 C CA . THR A 1 707 ? -6.383 -75.125 -21.609 1 90.44 707 THR A CA 1
ATOM 5486 C C . THR A 1 707 ? -6.73 -73.75 -22.219 1 90.44 707 THR A C 1
ATOM 5488 O O . THR A 1 707 ? -7.832 -73.562 -22.734 1 90.44 707 THR A O 1
ATOM 5491 N N . LEU A 1 708 ? -5.758 -72.812 -22.109 1 92.5 708 LEU A N 1
ATOM 5492 C CA . LEU A 1 708 ? -5.949 -71.5 -22.703 1 92.5 708 LEU A CA 1
ATOM 5493 C C . LEU A 1 708 ? -5.762 -71.562 -24.219 1 92.5 708 LEU A C 1
ATOM 5495 O O . LEU A 1 708 ? -4.879 -72.25 -24.719 1 92.5 708 LEU A O 1
ATOM 5499 N N . GLY A 1 709 ? -6.543 -70.875 -24.906 1 91 709 GLY A N 1
ATOM 5500 C CA . GLY A 1 709 ? -6.422 -70.875 -26.359 1 91 709 GLY A CA 1
ATOM 5501 C C . GLY A 1 709 ? -7.258 -69.75 -26.984 1 91 709 GLY A C 1
ATOM 5502 O O . GLY A 1 709 ? -7.938 -69 -26.281 1 91 709 GLY A O 1
ATOM 5503 N N . LEU A 1 710 ? -7.094 -69.625 -28.328 1 91.5 710 LEU A N 1
ATOM 5504 C CA . LEU A 1 710 ? -7.852 -68.625 -29.109 1 91.5 710 LEU A CA 1
ATOM 5505 C C . LEU A 1 710 ? -9 -69.312 -29.844 1 91.5 710 LEU A C 1
ATOM 5507 O O . LEU A 1 710 ? -8.898 -70.5 -30.219 1 91.5 710 LEU A O 1
ATOM 5511 N N . GLY A 1 711 ? -10.094 -68.688 -29.969 1 84.81 711 GLY A N 1
ATOM 5512 C CA . GLY A 1 711 ? -11.211 -69.25 -30.703 1 84.81 711 GLY A CA 1
ATOM 5513 C C . GLY A 1 711 ? -12.398 -69.562 -29.828 1 84.81 711 GLY A C 1
ATOM 5514 O O . GLY A 1 711 ? -12.555 -69 -28.75 1 84.81 711 GLY A O 1
ATOM 5515 N N . ASP A 1 712 ? -13.18 -70.5 -30.328 1 86.69 712 ASP A N 1
ATOM 5516 C CA . ASP A 1 712 ? -14.422 -70.812 -29.641 1 86.69 712 ASP A CA 1
ATOM 5517 C C . ASP A 1 712 ? -14.156 -71.625 -28.359 1 86.69 712 ASP A C 1
ATOM 5519 O O . ASP A 1 712 ? -13.328 -72.5 -28.359 1 86.69 712 ASP A O 1
ATOM 5523 N N . GLY A 1 713 ? -14.602 -71.188 -27.312 1 89.5 713 GLY A N 1
ATOM 5524 C CA . GLY A 1 713 ? -14.461 -71.812 -26.016 1 89.5 713 GLY A CA 1
ATOM 5525 C C . GLY A 1 713 ? -15.305 -71.188 -24.938 1 89.5 713 GLY A C 1
ATOM 5526 O O . GLY A 1 713 ? -16.156 -70.375 -25.219 1 89.5 713 GLY A O 1
ATOM 5527 N N . ARG A 1 714 ? -15.07 -71.688 -23.719 1 89.69 714 ARG A N 1
ATOM 5528 C CA . ARG A 1 714 ? -15.789 -71.125 -22.578 1 89.69 714 ARG A CA 1
ATOM 5529 C C . ARG A 1 714 ? -15.016 -70 -21.938 1 89.69 714 ARG A C 1
ATOM 5531 O O . ARG A 1 714 ? -13.789 -69.938 -22.031 1 89.69 714 ARG A O 1
ATOM 5538 N N . PRO A 1 715 ? -15.828 -69.062 -21.344 1 89.75 715 PRO A N 1
ATOM 5539 C CA . PRO A 1 715 ? -15.148 -68 -20.625 1 89.75 715 PRO A CA 1
ATOM 5540 C C . PRO A 1 715 ? -14.305 -68.5 -19.453 1 89.75 715 PRO A C 1
ATOM 5542 O O . PRO A 1 715 ? -14.602 -69.562 -18.891 1 89.75 715 PRO A O 1
ATOM 5545 N N . LEU A 1 716 ? -13.242 -67.75 -19.203 1 91.44 716 LEU A N 1
ATOM 5546 C CA . LEU A 1 716 ? -12.336 -68.125 -18.141 1 91.44 716 LEU A CA 1
ATOM 5547 C C . LEU A 1 716 ? -13.008 -68 -16.766 1 91.44 716 LEU A C 1
ATOM 5549 O O . LEU A 1 716 ? -13.75 -67.062 -16.531 1 91.44 716 LEU A O 1
ATOM 5553 N N . GLU A 1 717 ? -12.844 -69 -15.977 1 88.75 717 GLU A N 1
ATOM 5554 C CA . GLU A 1 717 ? -13.406 -69 -14.625 1 88.75 717 GLU A CA 1
ATOM 5555 C C . GLU A 1 717 ? -12.305 -68.938 -13.57 1 88.75 717 GLU A C 1
ATOM 5557 O O . GLU A 1 717 ? -11.281 -69.625 -13.703 1 88.75 717 GLU A O 1
ATOM 5562 N N . GLY A 1 718 ? -12.469 -68.188 -12.508 1 85.5 718 GLY A N 1
ATOM 5563 C CA . GLY A 1 718 ? -11.469 -67.938 -11.484 1 85.5 718 GLY A CA 1
ATOM 5564 C C . GLY A 1 718 ? -11.148 -69.188 -10.648 1 85.5 718 GLY A C 1
ATOM 5565 O O . GLY A 1 718 ? -10.016 -69.375 -10.195 1 85.5 718 GLY A O 1
ATOM 5566 N N . GLN A 1 719 ? -12.109 -70.062 -10.438 1 83.19 719 GLN A N 1
ATOM 5567 C CA . GLN A 1 719 ? -11.93 -71.188 -9.523 1 83.19 719 GLN A CA 1
ATOM 5568 C C . GLN A 1 719 ? -11.469 -72.438 -10.281 1 83.19 719 GLN A C 1
ATOM 5570 O O . GLN A 1 719 ? -11.125 -73.438 -9.664 1 83.19 719 GLN A O 1
ATOM 5575 N N . ARG A 1 720 ? -11.32 -72.312 -11.508 1 86.06 720 ARG A N 1
ATOM 5576 C CA . ARG A 1 720 ? -10.883 -73.438 -12.328 1 86.06 720 ARG A CA 1
ATOM 5577 C C . ARG A 1 720 ? -9.375 -73.438 -12.539 1 86.06 720 ARG A C 1
ATOM 5579 O O . ARG A 1 720 ? -8.781 -72.312 -12.648 1 86.06 720 ARG A O 1
ATOM 5586 N N . ARG A 1 721 ? -8.781 -74.562 -12.586 1 89.25 721 ARG A N 1
ATOM 5587 C CA . ARG A 1 721 ? -7.344 -74.688 -12.82 1 89.25 721 ARG A CA 1
ATOM 5588 C C . ARG A 1 721 ? -7.031 -74.688 -14.32 1 89.25 721 ARG A C 1
ATOM 5590 O O . ARG A 1 721 ? -7.777 -75.25 -15.117 1 89.25 721 ARG A O 1
ATOM 5597 N N . TYR A 1 722 ? -5.996 -74 -14.617 1 91.31 722 TYR A N 1
ATOM 5598 C CA . TYR A 1 722 ? -5.523 -73.938 -15.992 1 91.31 722 TYR A CA 1
ATOM 5599 C C . TYR A 1 722 ? -4.07 -74.375 -16.094 1 91.31 722 TYR A C 1
ATOM 5601 O O . TYR A 1 722 ? -3.311 -74.25 -15.133 1 91.31 722 TYR A O 1
ATOM 5609 N N . GLU A 1 723 ? -3.701 -74.875 -17.281 1 91.56 723 GLU A N 1
ATOM 5610 C CA . GLU A 1 723 ? -2.309 -75.25 -17.516 1 91.56 723 GLU A CA 1
ATOM 5611 C C . GLU A 1 723 ? -1.376 -74.062 -17.297 1 91.56 723 GLU A C 1
ATOM 5613 O O . GLU A 1 723 ? -1.671 -72.938 -17.75 1 91.56 723 GLU A O 1
ATOM 5618 N N . ALA A 1 724 ? -0.309 -74.375 -16.547 1 90.5 724 ALA A N 1
ATOM 5619 C CA . ALA A 1 724 ? 0.595 -73.25 -16.203 1 90.5 724 ALA A CA 1
ATOM 5620 C C . ALA A 1 724 ? 2.045 -73.625 -16.5 1 90.5 724 ALA A C 1
ATOM 5622 O O . ALA A 1 724 ? 2.338 -74.812 -16.844 1 90.5 724 ALA A O 1
ATOM 5623 N N . TYR A 1 725 ? 2.83 -72.625 -16.484 1 88.38 725 TYR A N 1
ATOM 5624 C CA . TYR A 1 725 ? 4.27 -72.875 -16.547 1 88.38 725 TYR A CA 1
ATOM 5625 C C . TYR A 1 725 ? 4.766 -73.562 -15.273 1 88.38 725 TYR A C 1
ATOM 5627 O O . TYR A 1 725 ? 4.145 -73.438 -14.211 1 88.38 725 TYR A O 1
ATOM 5635 N N . LYS A 1 726 ? 5.879 -74.188 -15.359 1 85.88 726 LYS A N 1
ATOM 5636 C CA . LYS A 1 726 ? 6.449 -74.938 -14.227 1 85.88 726 LYS A CA 1
ATOM 5637 C C . LYS A 1 726 ? 6.664 -74 -13.031 1 85.88 726 LYS A C 1
ATOM 5639 O O . LYS A 1 726 ? 6.406 -74.375 -11.891 1 85.88 726 LYS A O 1
ATOM 5644 N N . GLU A 1 727 ? 7.07 -72.812 -13.328 1 85.12 727 GLU A N 1
ATOM 5645 C CA . GLU A 1 727 ? 7.418 -71.812 -12.289 1 85.12 727 GLU A CA 1
ATOM 5646 C C . GLU A 1 727 ? 6.168 -71.25 -11.625 1 85.12 727 GLU A C 1
ATOM 5648 O O . GLU A 1 727 ? 6.246 -70.688 -10.539 1 85.12 727 GLU A O 1
ATOM 5653 N N . SER A 1 728 ? 4.988 -71.5 -12.211 1 85.38 728 SER A N 1
ATOM 5654 C CA . SER A 1 728 ? 3.74 -71 -11.688 1 85.38 728 SER A CA 1
ATOM 5655 C C . SER A 1 728 ? 2.838 -72.062 -11.164 1 85.38 728 SER A C 1
ATOM 5657 O O . SER A 1 728 ? 1.652 -71.875 -10.906 1 85.38 728 SER A O 1
ATOM 5659 N N . ASP A 1 729 ? 3.385 -73.188 -10.961 1 88.19 729 ASP A N 1
ATOM 5660 C CA . ASP A 1 729 ? 2.605 -74.375 -10.508 1 88.19 729 ASP A CA 1
ATOM 5661 C C . ASP A 1 729 ? 2.207 -74.188 -9.039 1 88.19 729 ASP A C 1
ATOM 5663 O O . ASP A 1 729 ? 3.021 -73.812 -8.211 1 88.19 729 ASP A O 1
ATOM 5667 N N . GLU A 1 730 ? 0.938 -74.438 -8.852 1 88 730 GLU A N 1
ATOM 5668 C CA . GLU A 1 730 ? 0.41 -74.375 -7.488 1 88 730 GLU A CA 1
ATOM 5669 C C . GLU A 1 730 ? -0.033 -75.75 -7.008 1 88 730 GLU A C 1
ATOM 5671 O O . GLU A 1 730 ? -0.619 -76.5 -7.77 1 88 730 GLU A O 1
ATOM 5676 N N . PRO A 1 731 ? 0.287 -76 -5.719 1 84.75 731 PRO A N 1
ATOM 5677 C CA . PRO A 1 731 ? -0.122 -77.312 -5.188 1 84.75 731 PRO A CA 1
ATOM 5678 C C . PRO A 1 731 ? -1.639 -77.5 -5.086 1 84.75 731 PRO A C 1
ATOM 5680 O O . PRO A 1 731 ? -2.355 -76.5 -5.027 1 84.75 731 PRO A O 1
ATOM 5683 N N . LEU A 1 732 ? -2.107 -78.75 -5.168 1 83.75 732 LEU A N 1
ATOM 5684 C CA . LEU A 1 732 ? -3.535 -79 -5.105 1 83.75 732 LEU A CA 1
ATOM 5685 C C . LEU A 1 732 ? -4.109 -78.688 -3.742 1 83.75 732 LEU A C 1
ATOM 5687 O O . LEU A 1 732 ? -3.449 -78.875 -2.717 1 83.75 732 LEU A O 1
ATOM 5691 N N . THR A 1 733 ? -5.242 -78 -3.787 1 79.56 733 THR A N 1
ATOM 5692 C CA . THR A 1 733 ? -5.934 -77.688 -2.537 1 79.56 733 THR A CA 1
ATOM 5693 C C . THR A 1 733 ? -6.422 -78.938 -1.871 1 79.56 733 THR A C 1
ATOM 5695 O O . THR A 1 733 ? -6.543 -80 -2.525 1 79.56 733 THR A O 1
ATOM 5698 N N . PRO A 1 734 ? -6.594 -79 -0.565 1 77.75 734 PRO A N 1
ATOM 5699 C CA . PRO A 1 734 ? -7.074 -80.188 0.133 1 77.75 734 PRO A CA 1
ATOM 5700 C C . PRO A 1 734 ? -8.375 -80.688 -0.452 1 77.75 734 PRO A C 1
ATOM 5702 O O . PRO A 1 734 ? -8.57 -81.938 -0.51 1 77.75 734 PRO A O 1
ATOM 5705 N N . MET A 1 735 ? -9.25 -79.812 -0.896 1 78.25 735 MET A N 1
ATOM 5706 C CA . MET A 1 735 ? -10.516 -80.25 -1.473 1 78.25 735 MET A CA 1
ATOM 5707 C C . MET A 1 735 ? -10.289 -81 -2.787 1 78.25 735 MET A C 1
ATOM 5709 O O . MET A 1 735 ? -10.953 -82 -3.062 1 78.25 735 MET A O 1
ATOM 5713 N N . GLU A 1 736 ? -9.375 -80.5 -3.559 1 77.94 736 GLU A N 1
ATOM 5714 C CA . GLU A 1 736 ? -9.055 -81.125 -4.832 1 77.94 736 GLU A CA 1
ATOM 5715 C C . GLU A 1 736 ? -8.414 -82.5 -4.617 1 77.94 736 GLU A C 1
ATOM 5717 O O . GLU A 1 736 ? -8.648 -83.438 -5.395 1 77.94 736 GLU A O 1
ATOM 5722 N N . ARG A 1 737 ? -7.672 -82.625 -3.609 1 76.94 737 ARG A N 1
ATOM 5723 C CA . ARG A 1 737 ? -7.051 -83.938 -3.27 1 76.94 737 ARG A CA 1
ATOM 5724 C C . ARG A 1 737 ? -8.102 -84.938 -2.877 1 76.94 737 ARG A C 1
ATOM 5726 O O . ARG A 1 737 ? -8.008 -86.125 -3.268 1 76.94 737 ARG A O 1
ATOM 5733 N N . ARG A 1 738 ? -9 -84.562 -2.141 1 77.25 738 ARG A N 1
ATOM 5734 C CA . ARG A 1 738 ? -10.055 -85.5 -1.714 1 77.25 738 ARG A CA 1
ATOM 5735 C C . ARG A 1 738 ? -10.883 -85.938 -2.902 1 77.25 738 ARG A C 1
ATOM 5737 O O . ARG A 1 738 ? -11.266 -87.125 -2.979 1 77.25 738 ARG A O 1
ATOM 5744 N N . MET A 1 739 ? -11.094 -84.938 -3.766 1 73.88 739 MET A N 1
ATOM 5745 C CA . MET A 1 739 ? -11.867 -85.312 -4.949 1 73.88 739 MET A CA 1
ATOM 5746 C C . MET A 1 739 ? -11.109 -86.312 -5.812 1 73.88 739 MET A C 1
ATOM 5748 O O . MET A 1 739 ? -11.703 -87.25 -6.371 1 73.88 739 MET A O 1
ATOM 5752 N N . LEU A 1 740 ? -9.828 -86.062 -5.848 1 72.25 740 LEU A N 1
ATOM 5753 C CA . LEU A 1 740 ? -8.969 -87 -6.594 1 72.25 740 LEU A CA 1
ATOM 5754 C C . LEU A 1 740 ? -8.961 -88.375 -5.949 1 72.25 740 LEU A C 1
ATOM 5756 O O . LEU A 1 740 ? -9.016 -89.375 -6.648 1 72.25 740 LEU A O 1
ATOM 5760 N N . GLN A 1 741 ? -8.898 -88.375 -4.672 1 72.81 741 GLN A N 1
ATOM 5761 C CA . GLN A 1 741 ? -8.875 -89.625 -3.945 1 72.81 741 GLN A CA 1
ATOM 5762 C C . GLN A 1 741 ? -10.211 -90.375 -4.066 1 72.81 741 GLN A C 1
ATOM 5764 O O . GLN A 1 741 ? -10.242 -91.562 -4.203 1 72.81 741 GLN A O 1
ATOM 5769 N N . SER A 1 742 ? -11.211 -89.688 -4.02 1 74 742 SER A N 1
ATOM 5770 C CA . SER A 1 742 ? -12.523 -90.312 -4.109 1 74 742 SER A CA 1
ATOM 5771 C C . SER A 1 742 ? -12.766 -90.938 -5.5 1 74 742 SER A C 1
ATOM 5773 O O . SER A 1 742 ? -13.383 -92 -5.637 1 74 742 SER A O 1
ATOM 5775 N N . ARG A 1 743 ? -12.305 -90.375 -6.52 1 70.12 743 ARG A N 1
ATOM 5776 C CA . ARG A 1 743 ? -12.516 -90.812 -7.883 1 70.12 743 ARG A CA 1
ATOM 5777 C C . ARG A 1 743 ? -11.594 -92 -8.211 1 70.12 743 ARG A C 1
ATOM 5779 O O . ARG A 1 743 ? -11.953 -92.875 -8.977 1 70.12 743 ARG A O 1
ATOM 5786 N N . ILE A 1 744 ? -10.453 -92 -7.625 1 64.25 744 ILE A N 1
ATOM 5787 C CA . ILE A 1 744 ? -9.57 -93.125 -7.781 1 64.25 744 ILE A CA 1
ATOM 5788 C C . ILE A 1 744 ? -10.188 -94.312 -7.113 1 64.25 744 ILE A C 1
ATOM 5790 O O . ILE A 1 744 ? -10.07 -95.438 -7.621 1 64.25 744 ILE A O 1
ATOM 5794 N N . ASN A 1 745 ? -10.836 -94.125 -6.051 1 62.47 745 ASN A N 1
ATOM 5795 C CA . ASN A 1 745 ? -11.453 -95.25 -5.352 1 62.47 745 ASN A CA 1
ATOM 5796 C C . ASN A 1 745 ? -12.719 -95.688 -6.059 1 62.47 745 ASN A C 1
ATOM 5798 O O . ASN A 1 745 ? -13.164 -96.812 -5.848 1 62.47 745 ASN A O 1
ATOM 5802 N N . ASP A 1 746 ? -13.359 -94.938 -6.684 1 55.06 746 ASP A N 1
ATOM 5803 C CA . ASP A 1 746 ? -14.602 -95.375 -7.309 1 55.06 746 ASP A CA 1
ATOM 5804 C C . ASP A 1 746 ? -14.336 -96.125 -8.625 1 55.06 746 ASP A C 1
ATOM 5806 O O . ASP A 1 746 ? -15.266 -96.562 -9.273 1 55.06 746 ASP A O 1
ATOM 5810 N N . ASP A 1 747 ? -13.297 -96.062 -9.242 1 48.72 747 ASP A N 1
ATOM 5811 C CA . ASP A 1 747 ? -13.055 -96.875 -10.422 1 48.72 747 ASP A CA 1
ATOM 5812 C C . ASP A 1 747 ? -12.695 -98.312 -10.031 1 48.72 747 ASP A C 1
ATOM 5814 O O . ASP A 1 747 ? -11.672 -98.5 -9.383 1 48.72 747 ASP A O 1
ATOM 5818 N N . PRO A 1 748 ? -13.75 -99.312 -10.031 1 46.22 748 PRO A N 1
ATOM 5819 C CA . PRO A 1 748 ? -13.414 -100.75 -9.758 1 46.22 748 PRO A CA 1
ATOM 5820 C C . PRO A 1 748 ? -12.383 -101.25 -10.742 1 46.22 748 PRO A C 1
ATOM 5822 O O . PRO A 1 748 ? -12.305 -100.812 -11.883 1 46.22 748 PRO A O 1
ATOM 5825 N N . MET B 1 1 ? 45.469 -2.361 13.312 1 17.25 1 MET B N 1
ATOM 5826 C CA . MET B 1 1 ? 46.688 -3.102 13.023 1 17.25 1 MET B CA 1
ATOM 5827 C C . MET B 1 1 ? 46.625 -4.512 13.602 1 17.25 1 MET B C 1
ATOM 5829 O O . MET B 1 1 ? 47.562 -5.297 13.445 1 17.25 1 MET B O 1
ATOM 5833 N N . GLU B 1 2 ? 45.781 -4.789 14.477 1 16.14 2 GLU B N 1
ATOM 5834 C CA . GLU B 1 2 ? 46.375 -5.973 15.109 1 16.14 2 GLU B CA 1
ATOM 5835 C C . GLU B 1 2 ? 46.5 -7.121 14.109 1 16.14 2 GLU B C 1
ATOM 5837 O O . GLU B 1 2 ? 45.906 -7.074 13.023 1 16.14 2 GLU B O 1
ATOM 5842 N N . GLY B 1 3 ? 46.219 -8.281 14.641 1 18 3 GLY B N 1
ATOM 5843 C CA . GLY B 1 3 ? 46.812 -9.609 14.758 1 18 3 GLY B CA 1
ATOM 5844 C C . GLY B 1 3 ? 46.406 -10.539 13.633 1 18 3 GLY B C 1
ATOM 5845 O O . GLY B 1 3 ? 45.219 -10.742 13.383 1 18 3 GLY B O 1
ATOM 5846 N N . ASN B 1 4 ? 47.25 -10.891 12.727 1 18.2 4 ASN B N 1
ATOM 5847 C CA . ASN B 1 4 ? 47.531 -11.469 11.414 1 18.2 4 ASN B CA 1
ATOM 5848 C C . ASN B 1 4 ? 47.5 -12.992 11.453 1 18.2 4 ASN B C 1
ATOM 5850 O O . ASN B 1 4 ? 48.531 -13.648 11.422 1 18.2 4 ASN B O 1
ATOM 5854 N N . SER B 1 5 ? 46.594 -13.523 12.352 1 18.7 5 SER B N 1
ATOM 5855 C CA . SER B 1 5 ? 46.969 -14.906 12.648 1 18.7 5 SER B CA 1
ATOM 5856 C C . SER B 1 5 ? 47.062 -15.727 11.375 1 18.7 5 SER B C 1
ATOM 5858 O O . SER B 1 5 ? 46.188 -15.695 10.523 1 18.7 5 SER B O 1
ATOM 5860 N N . THR B 1 6 ? 48.156 -16.328 11.172 1 17.5 6 THR B N 1
ATOM 5861 C CA . THR B 1 6 ? 49.094 -16.891 10.211 1 17.5 6 THR B CA 1
ATOM 5862 C C . THR B 1 6 ? 48.594 -18.234 9.688 1 17.5 6 THR B C 1
ATOM 5864 O O . THR B 1 6 ? 47.688 -18.844 10.289 1 17.5 6 THR B O 1
ATOM 5867 N N . VAL B 1 7 ? 49.375 -19.156 8.898 1 17.27 7 VAL B N 1
ATOM 5868 C CA . VAL B 1 7 ? 49.688 -19.625 7.543 1 17.27 7 VAL B CA 1
ATOM 5869 C C . VAL B 1 7 ? 49.531 -21.141 7.465 1 17.27 7 VAL B C 1
ATOM 5871 O O . VAL B 1 7 ? 48.906 -21.656 6.539 1 17.27 7 VAL B O 1
ATOM 5874 N N . ALA B 1 8 ? 50.031 -22.062 8.43 1 17.48 8 ALA B N 1
ATOM 5875 C CA . ALA B 1 8 ? 51.062 -22.953 7.898 1 17.48 8 ALA B CA 1
ATOM 5876 C C . ALA B 1 8 ? 50.438 -24.25 7.375 1 17.48 8 ALA B C 1
ATOM 5878 O O . ALA B 1 8 ? 49.531 -24.797 7.984 1 17.48 8 ALA B O 1
ATOM 5879 N N . LEU B 1 9 ? 50.812 -24.812 6.152 1 17.5 9 LEU B N 1
ATOM 5880 C CA . LEU B 1 9 ? 50.5 -25.734 5.055 1 17.5 9 LEU B CA 1
ATOM 5881 C C . LEU B 1 9 ? 50.969 -27.156 5.391 1 17.5 9 LEU B C 1
ATOM 5883 O O . LEU B 1 9 ? 50.688 -28.094 4.645 1 17.5 9 LEU B O 1
ATOM 5887 N N . ARG B 1 10 ? 51.594 -27.375 6.574 1 16.83 10 ARG B N 1
ATOM 5888 C CA . ARG B 1 10 ? 52.719 -28.266 6.312 1 16.83 10 ARG B CA 1
ATOM 5889 C C . ARG B 1 10 ? 52.25 -29.641 5.852 1 16.83 10 ARG B C 1
ATOM 5891 O O . ARG B 1 10 ? 51.062 -29.969 6.035 1 16.83 10 ARG B O 1
ATOM 5898 N N . GLN B 1 11 ? 53.219 -30.75 6.074 1 16.92 11 GLN B N 1
ATOM 5899 C CA . GLN B 1 11 ? 54.062 -31.734 5.422 1 16.92 11 GLN B CA 1
ATOM 5900 C C . GLN B 1 11 ? 53.562 -33.156 5.711 1 16.92 11 GLN B C 1
ATOM 5902 O O . GLN B 1 11 ? 54.312 -34.125 5.586 1 16.92 11 GLN B O 1
ATOM 5907 N N . LEU B 1 12 ? 52.344 -33.312 6.109 1 16.86 12 LEU B N 1
ATOM 5908 C CA . LEU B 1 12 ? 52.219 -34.562 6.863 1 16.86 12 LEU B CA 1
ATOM 5909 C C . LEU B 1 12 ? 52.75 -35.719 6.051 1 16.86 12 LEU B C 1
ATOM 5911 O O . LEU B 1 12 ? 52.438 -35.844 4.863 1 16.86 12 LEU B O 1
ATOM 5915 N N . SER B 1 13 ? 53.656 -36.469 6.609 1 16.45 13 SER B N 1
ATOM 5916 C CA . SER B 1 13 ? 54.75 -37.438 6.441 1 16.45 13 SER B CA 1
ATOM 5917 C C . SER B 1 13 ? 54.219 -38.781 5.883 1 16.45 13 SER B C 1
ATOM 5919 O O . SER B 1 13 ? 53.031 -39.062 5.984 1 16.45 13 SER B O 1
ATOM 5921 N N . LEU B 1 14 ? 55.188 -39.688 5.527 1 17 14 LEU B N 1
ATOM 5922 C CA . LEU B 1 14 ? 55.719 -40.656 4.57 1 17 14 LEU B CA 1
ATOM 5923 C C . LEU B 1 14 ? 55.281 -42.062 4.949 1 17 14 LEU B C 1
ATOM 5925 O O . LEU B 1 14 ? 55.531 -43.031 4.211 1 17 14 LEU B O 1
ATOM 5929 N N . SER B 1 15 ? 54.688 -42.25 6.172 1 17.61 15 SER B N 1
ATOM 5930 C CA . SER B 1 15 ? 55.156 -43.531 6.73 1 17.61 15 SER B CA 1
ATOM 5931 C C . SER B 1 15 ? 54.844 -44.688 5.801 1 17.61 15 SER B C 1
ATOM 5933 O O . SER B 1 15 ? 53.812 -44.688 5.133 1 17.61 15 SER B O 1
ATOM 5935 N N . THR B 1 16 ? 55.844 -45.594 5.633 1 18.08 16 THR B N 1
ATOM 5936 C CA . THR B 1 16 ? 56.469 -46.594 4.781 1 18.08 16 THR B CA 1
ATOM 5937 C C . THR B 1 16 ? 55.719 -47.938 4.879 1 18.08 16 THR B C 1
ATOM 5939 O O . THR B 1 16 ? 56.125 -48.938 4.301 1 18.08 16 THR B O 1
ATOM 5942 N N . VAL B 1 17 ? 54.562 -47.875 5.387 1 19.3 17 VAL B N 1
ATOM 5943 C CA . VAL B 1 17 ? 54.188 -49.188 5.945 1 19.3 17 VAL B CA 1
ATOM 5944 C C . VAL B 1 17 ? 54.344 -50.281 4.891 1 19.3 17 VAL B C 1
ATOM 5946 O O . VAL B 1 17 ? 53.938 -50.125 3.744 1 19.3 17 VAL B O 1
ATOM 5949 N N . SER B 1 18 ? 55.094 -51.25 5.238 1 17.53 18 SER B N 1
ATOM 5950 C CA . SER B 1 18 ? 55.906 -52.375 4.746 1 17.53 18 SER B CA 1
ATOM 5951 C C . SER B 1 18 ? 55.031 -53.375 3.969 1 17.53 18 SER B C 1
ATOM 5953 O O . SER B 1 18 ? 53.812 -53.406 4.141 1 17.53 18 SER B O 1
ATOM 5955 N N . SER B 1 19 ? 55.656 -54.25 3.121 1 15.71 19 SER B N 1
ATOM 5956 C CA . SER B 1 19 ? 55.656 -54.969 1.848 1 15.71 19 SER B CA 1
ATOM 5957 C C . SER B 1 19 ? 54.938 -56.312 1.971 1 15.71 19 SER B C 1
ATOM 5959 O O . SER B 1 19 ? 54.969 -57.094 1.027 1 15.71 19 SER B O 1
ATOM 5961 N N . ARG B 1 20 ? 54.344 -56.594 3.232 1 19.48 20 ARG B N 1
ATOM 5962 C CA . ARG B 1 20 ? 54.344 -58.031 3.449 1 19.48 20 ARG B CA 1
ATOM 5963 C C . ARG B 1 20 ? 53.719 -58.75 2.256 1 19.48 20 ARG B C 1
ATOM 5965 O O . ARG B 1 20 ? 52.625 -58.406 1.815 1 19.48 20 ARG B O 1
ATOM 5972 N N . SER B 1 21 ? 54.531 -59.656 1.464 1 16.81 21 SER B N 1
ATOM 5973 C CA . SER B 1 21 ? 54.625 -60.438 0.228 1 16.81 21 SER B CA 1
ATOM 5974 C C . SER B 1 21 ? 53.562 -61.531 0.195 1 16.81 21 SER B C 1
ATOM 5976 O O . SER B 1 21 ? 53.531 -62.375 1.091 1 16.81 21 SER B O 1
ATOM 5978 N N . TYR B 1 22 ? 52.344 -61.281 -0.084 1 17.94 22 TYR B N 1
ATOM 5979 C CA . TYR B 1 22 ? 51.188 -62.156 -0.152 1 17.94 22 TYR B CA 1
ATOM 5980 C C . TYR B 1 22 ? 51.469 -63.344 -1.061 1 17.94 22 TYR B C 1
ATOM 5982 O O . TYR B 1 22 ? 51.594 -63.188 -2.277 1 17.94 22 TYR B O 1
ATOM 5990 N N . GLN B 1 23 ? 52.344 -64.188 -0.502 1 18.5 23 GLN B N 1
ATOM 5991 C CA . GLN B 1 23 ? 52.75 -65.438 -1.218 1 18.5 23 GLN B CA 1
ATOM 5992 C C . GLN B 1 23 ? 51.531 -66.188 -1.733 1 18.5 23 GLN B C 1
ATOM 5994 O O . GLN B 1 23 ? 50.562 -66.375 -1.002 1 18.5 23 GLN B O 1
ATOM 5999 N N . ALA B 1 24 ? 51.438 -66.188 -2.982 1 20.67 24 ALA B N 1
ATOM 6000 C CA . ALA B 1 24 ? 50.562 -66.688 -4.035 1 20.67 24 ALA B CA 1
ATOM 6001 C C . ALA B 1 24 ? 50.406 -68.188 -3.959 1 20.67 24 ALA B C 1
ATOM 6003 O O . ALA B 1 24 ? 51.344 -68.938 -4.25 1 20.67 24 ALA B O 1
ATOM 6004 N N . LEU B 1 25 ? 50.031 -68.625 -2.795 1 19.47 25 LEU B N 1
ATOM 6005 C CA . LEU B 1 25 ? 50.031 -70.062 -2.686 1 19.47 25 LEU B CA 1
ATOM 6006 C C . LEU B 1 25 ? 49.312 -70.75 -3.869 1 19.47 25 LEU B C 1
ATOM 6008 O O . LEU B 1 25 ? 48.219 -70.312 -4.223 1 19.47 25 LEU B O 1
ATOM 6012 N N . GLY B 1 26 ? 50.094 -71.375 -4.809 1 19.3 26 GLY B N 1
ATOM 6013 C CA . GLY B 1 26 ? 49.938 -72 -6.082 1 19.3 26 GLY B CA 1
ATOM 6014 C C . GLY B 1 26 ? 49.031 -73.25 -6.012 1 19.3 26 GLY B C 1
ATOM 6015 O O . GLY B 1 26 ? 49.344 -74.25 -5.367 1 19.3 26 GLY B O 1
ATOM 6016 N N . TYR B 1 27 ? 47.781 -73 -5.633 1 18.27 27 TYR B N 1
ATOM 6017 C CA . TYR B 1 27 ? 46.906 -74.188 -5.516 1 18.27 27 TYR B CA 1
ATOM 6018 C C . TYR B 1 27 ? 46.969 -75.062 -6.77 1 18.27 27 TYR B C 1
ATOM 6020 O O . TYR B 1 27 ? 46.906 -74.5 -7.891 1 18.27 27 TYR B O 1
ATOM 6028 N N . SER B 1 28 ? 47.656 -76.125 -6.684 1 18.8 28 SER B N 1
ATOM 6029 C CA . SER B 1 28 ? 47.906 -77.188 -7.609 1 18.8 28 SER B CA 1
ATOM 6030 C C . SER B 1 28 ? 46.594 -77.812 -8.094 1 18.8 28 SER B C 1
ATOM 6032 O O . SER B 1 28 ? 45.812 -78.312 -7.289 1 18.8 28 SER B O 1
ATOM 6034 N N . GLN B 1 29 ? 45.844 -77.188 -8.945 1 18.41 29 GLN B N 1
ATOM 6035 C CA . GLN B 1 29 ? 44.594 -77.562 -9.516 1 18.41 29 GLN B CA 1
ATOM 6036 C C . GLN B 1 29 ? 44.719 -78.938 -10.219 1 18.41 29 GLN B C 1
ATOM 6038 O O . GLN B 1 29 ? 45.438 -79.062 -11.211 1 18.41 29 GLN B O 1
ATOM 6043 N N . ASN B 1 30 ? 44.719 -80 -9.453 1 18.88 30 ASN B N 1
ATOM 6044 C CA . ASN B 1 30 ? 44.781 -81.375 -9.891 1 18.88 30 ASN B CA 1
ATOM 6045 C C . ASN B 1 30 ? 43.875 -81.625 -11.086 1 18.88 30 ASN B C 1
ATOM 6047 O O . ASN B 1 30 ? 42.938 -80.875 -11.344 1 18.88 30 ASN B O 1
ATOM 6051 N N . ASP B 1 31 ? 43.844 -82.938 -11.602 1 19.23 31 ASP B N 1
ATOM 6052 C CA . ASP B 1 31 ? 43.812 -83.75 -12.805 1 19.23 31 ASP B CA 1
ATOM 6053 C C . ASP B 1 31 ? 42.375 -84.062 -13.234 1 19.23 31 ASP B C 1
ATOM 6055 O O . ASP B 1 31 ? 42.125 -84.875 -14.078 1 19.23 31 ASP B O 1
ATOM 6059 N N . LEU B 1 32 ? 41.344 -83.562 -12.617 1 19.31 32 LEU B N 1
ATOM 6060 C CA . LEU B 1 32 ? 40.156 -84.375 -12.859 1 19.31 32 LEU B CA 1
ATOM 6061 C C . LEU B 1 32 ? 39.906 -84.5 -14.352 1 19.31 32 LEU B C 1
ATOM 6063 O O . LEU B 1 32 ? 39.969 -83.562 -15.109 1 19.31 32 LEU B O 1
ATOM 6067 N N . SER B 1 33 ? 39.906 -85.75 -14.812 1 19.3 33 SER B N 1
ATOM 6068 C CA . SER B 1 33 ? 40 -86.562 -16.031 1 19.3 33 SER B CA 1
ATOM 6069 C C . SER B 1 33 ? 38.906 -86.188 -17 1 19.3 33 SER B C 1
ATOM 6071 O O . SER B 1 33 ? 38 -85.375 -16.672 1 19.3 33 SER B O 1
ATOM 6073 N N . GLY B 1 34 ? 38.375 -87.188 -17.766 1 19.62 34 GLY B N 1
ATOM 6074 C CA . GLY B 1 34 ? 38.125 -87.562 -19.156 1 19.62 34 GLY B CA 1
ATOM 6075 C C . GLY B 1 34 ? 36.719 -87.25 -19.609 1 19.62 34 GLY B C 1
ATOM 6076 O O . GLY B 1 34 ? 36.312 -87.625 -20.719 1 19.62 34 GLY B O 1
ATOM 6077 N N . ASP B 1 35 ? 35.812 -86.812 -18.719 1 19.09 35 ASP B N 1
ATOM 6078 C CA . ASP B 1 35 ? 34.5 -87.312 -19.125 1 19.09 35 ASP B CA 1
ATOM 6079 C C . ASP B 1 35 ? 34.125 -86.812 -20.516 1 19.09 35 ASP B C 1
ATOM 6081 O O . ASP B 1 35 ? 34.531 -85.75 -20.922 1 19.09 35 ASP B O 1
ATOM 6085 N N . SER B 1 36 ? 33.469 -87.75 -21.391 1 22.05 36 SER B N 1
ATOM 6086 C CA . SER B 1 36 ? 33.094 -87.938 -22.781 1 22.05 36 SER B CA 1
ATOM 6087 C C . SER B 1 36 ? 32.031 -87 -23.219 1 22.05 36 SER B C 1
ATOM 6089 O O . SER B 1 36 ? 30.891 -87.062 -22.75 1 22.05 36 SER B O 1
ATOM 6091 N N . GLY B 1 37 ? 32.188 -85.75 -23.094 1 20.22 37 GLY B N 1
ATOM 6092 C CA . GLY B 1 37 ? 31.109 -84.875 -23.422 1 20.22 37 GLY B CA 1
ATOM 6093 C C . GLY B 1 37 ? 30.5 -85.125 -24.797 1 20.22 37 GLY B C 1
ATOM 6094 O O . GLY B 1 37 ? 31.219 -85.188 -25.797 1 20.22 37 GLY B O 1
ATOM 6095 N N . ALA B 1 38 ? 29.328 -85.875 -24.828 1 24.69 38 ALA B N 1
ATOM 6096 C CA . ALA B 1 38 ? 28.469 -86.25 -25.953 1 24.69 38 ALA B CA 1
ATOM 6097 C C . ALA B 1 38 ? 28.109 -85.062 -26.797 1 24.69 38 ALA B C 1
ATOM 6099 O O . ALA B 1 38 ? 27.812 -84 -26.266 1 24.69 38 ALA B O 1
ATOM 6100 N N . SER B 1 39 ? 28.703 -84.938 -27.906 1 21.91 39 SER B N 1
ATOM 6101 C CA . SER B 1 39 ? 28.562 -84 -29 1 21.91 39 SER B CA 1
ATOM 6102 C C . SER B 1 39 ? 27.094 -83.812 -29.406 1 21.91 39 SER B C 1
ATOM 6104 O O . SER B 1 39 ? 26.531 -84.688 -30.078 1 21.91 39 SER B O 1
ATOM 6106 N N . HIS B 1 40 ? 26.188 -83.625 -28.406 1 21.08 40 HIS B N 1
ATOM 6107 C CA . HIS B 1 40 ? 24.828 -83.562 -28.922 1 21.08 40 HIS B CA 1
ATOM 6108 C C . HIS B 1 40 ? 24.703 -82.5 -30 1 21.08 40 HIS B C 1
ATOM 6110 O O . HIS B 1 40 ? 24.5 -81.312 -29.703 1 21.08 40 HIS B O 1
ATOM 6116 N N . ASN B 1 41 ? 25.609 -82.562 -30.984 1 23.56 41 ASN B N 1
ATOM 6117 C CA . ASN B 1 41 ? 25.531 -81.625 -32.125 1 23.56 41 ASN B CA 1
ATOM 6118 C C . ASN B 1 41 ? 24.156 -81.625 -32.781 1 23.56 41 ASN B C 1
ATOM 6120 O O . ASN B 1 41 ? 24.031 -81.438 -33.969 1 23.56 41 ASN B O 1
ATOM 6124 N N . GLU B 1 42 ? 23.141 -82.312 -32.188 1 25.11 42 GLU B N 1
ATOM 6125 C CA . GLU B 1 42 ? 22.094 -82.375 -33.219 1 25.11 42 GLU B CA 1
ATOM 6126 C C . GLU B 1 42 ? 21.594 -81 -33.594 1 25.11 42 GLU B C 1
ATOM 6128 O O . GLU B 1 42 ? 21.219 -80.188 -32.75 1 25.11 42 GLU B O 1
ATOM 6133 N N . GLU B 1 43 ? 22.156 -80.5 -34.688 1 26.47 43 GLU B N 1
ATOM 6134 C CA . GLU B 1 43 ? 21.734 -79.25 -35.312 1 26.47 43 GLU B CA 1
ATOM 6135 C C . GLU B 1 43 ? 20.203 -79.188 -35.406 1 26.47 43 GLU B C 1
ATOM 6137 O O . GLU B 1 43 ? 19.562 -80.188 -35.781 1 26.47 43 GLU B O 1
ATOM 6142 N N . PRO B 1 44 ? 19.531 -78.438 -34.625 1 28.28 44 PRO B N 1
ATOM 6143 C CA . PRO B 1 44 ? 18.078 -78.375 -34.812 1 28.28 44 PRO B CA 1
ATOM 6144 C C . PRO B 1 44 ? 17.672 -78.312 -36.281 1 28.28 44 PRO B C 1
ATOM 6146 O O . PRO B 1 44 ? 18.438 -77.812 -37.125 1 28.28 44 PRO B O 1
ATOM 6149 N N . PRO B 1 45 ? 16.891 -79.312 -36.812 1 26.95 45 PRO B N 1
ATOM 6150 C CA . PRO B 1 45 ? 16.531 -79.375 -38.219 1 26.95 45 PRO B CA 1
ATOM 6151 C C . PRO B 1 45 ? 16.109 -78 -38.781 1 26.95 45 PRO B C 1
ATOM 6153 O O . PRO B 1 45 ? 15.625 -77.125 -38.031 1 26.95 45 PRO B O 1
ATOM 6156 N N . ALA B 1 46 ? 16.766 -77.562 -39.875 1 30.53 46 ALA B N 1
ATOM 6157 C CA . ALA B 1 46 ? 16.484 -76.375 -40.688 1 30.53 46 ALA B CA 1
ATOM 6158 C C . ALA B 1 46 ? 15.023 -76.312 -41.094 1 30.53 46 ALA B C 1
ATOM 6160 O O . ALA B 1 46 ? 14.484 -77.312 -41.625 1 30.53 46 ALA B O 1
ATOM 6161 N N . TYR B 1 47 ? 14.195 -75.688 -40.406 1 26.69 47 TYR B N 1
ATOM 6162 C CA . TYR B 1 47 ? 12.797 -75.5 -40.75 1 26.69 47 TYR B CA 1
ATOM 6163 C C . TYR B 1 47 ? 12.656 -75 -42.188 1 26.69 47 TYR B C 1
ATOM 6165 O O . TYR B 1 47 ? 13.211 -74 -42.562 1 26.69 47 TYR B O 1
ATOM 6173 N N . SER B 1 48 ? 12.711 -76 -43.188 1 28.97 48 SER B N 1
ATOM 6174 C CA . SER B 1 48 ? 12.477 -75.688 -44.594 1 28.97 48 SER B CA 1
ATOM 6175 C C . SER B 1 48 ? 11.148 -74.938 -44.781 1 28.97 48 SER B C 1
ATOM 6177 O O . SER B 1 48 ? 10.094 -75.438 -44.438 1 28.97 48 SER B O 1
ATOM 6179 N N . HIS B 1 49 ? 11.078 -73.625 -44.688 1 30.88 49 HIS B N 1
ATOM 6180 C CA . HIS B 1 49 ? 9.906 -72.875 -45 1 30.88 49 HIS B CA 1
ATOM 6181 C C . HIS B 1 49 ? 9.445 -73.062 -46.438 1 30.88 49 HIS B C 1
ATOM 6183 O O . HIS B 1 49 ? 10.242 -72.938 -47.375 1 30.88 49 HIS B O 1
ATOM 6189 N N . VAL B 1 50 ? 8.469 -73.875 -46.719 1 31.64 50 VAL B N 1
ATOM 6190 C CA . VAL B 1 50 ? 7.816 -74.062 -48.031 1 31.64 50 VAL B CA 1
ATOM 6191 C C . VAL B 1 50 ? 7.32 -72.688 -48.562 1 31.64 50 VAL B C 1
ATOM 6193 O O . VAL B 1 50 ? 6.609 -72 -47.844 1 31.64 50 VAL B O 1
ATOM 6196 N N . SER B 1 51 ? 7.844 -72.125 -49.656 1 32.72 51 SER B N 1
ATOM 6197 C CA . SER B 1 51 ? 7.438 -70.938 -50.344 1 32.72 51 SER B CA 1
ATOM 6198 C C . SER B 1 51 ? 6.051 -71.062 -50.969 1 32.72 51 SER B C 1
ATOM 6200 O O . SER B 1 51 ? 5.746 -72.125 -51.562 1 32.72 51 SER B O 1
ATOM 6202 N N . PRO B 1 52 ? 5.035 -70.375 -50.688 1 32.59 52 PRO B N 1
ATOM 6203 C CA . PRO B 1 52 ? 3.734 -70.562 -51.344 1 32.59 52 PRO B CA 1
ATOM 6204 C C . PRO B 1 52 ? 3.832 -70.5 -52.844 1 32.59 52 PRO B C 1
ATOM 6206 O O . PRO B 1 52 ? 4.773 -69.875 -53.406 1 32.59 52 PRO B O 1
ATOM 6209 N N . ALA B 1 53 ? 3.014 -71.25 -53.625 1 33.66 53 ALA B N 1
ATOM 6210 C CA . ALA B 1 53 ? 2.979 -71.625 -55.031 1 33.66 53 ALA B CA 1
ATOM 6211 C C . ALA B 1 53 ? 2.881 -70.375 -55.938 1 33.66 53 ALA B C 1
ATOM 6213 O O . ALA B 1 53 ? 3.283 -70.438 -57.094 1 33.66 53 ALA B O 1
ATOM 6214 N N . ALA B 1 54 ? 1.96 -69.438 -55.719 1 35.34 54 ALA B N 1
ATOM 6215 C CA . ALA B 1 54 ? 1.564 -68.625 -56.844 1 35.34 54 ALA B CA 1
ATOM 6216 C C . ALA B 1 54 ? 2.67 -67.625 -57.188 1 35.34 54 ALA B C 1
ATOM 6218 O O . ALA B 1 54 ? 2.424 -66.625 -57.875 1 35.34 54 ALA B O 1
ATOM 6219 N N . GLN B 1 55 ? 3.777 -67.562 -56.469 1 34.66 55 GLN B N 1
ATOM 6220 C CA . GLN B 1 55 ? 4.793 -66.5 -56.719 1 34.66 55 GLN B CA 1
ATOM 6221 C C . GLN B 1 55 ? 5.477 -66.75 -58.062 1 34.66 55 GLN B C 1
ATOM 6223 O O . GLN B 1 55 ? 5.605 -67.938 -58.5 1 34.66 55 GLN B O 1
ATOM 6228 N N . VAL B 1 56 ? 5.387 -65.75 -59 1 35.81 56 VAL B N 1
ATOM 6229 C CA . VAL B 1 56 ? 6.359 -65.938 -60.062 1 35.81 56 VAL B CA 1
ATOM 6230 C C . VAL B 1 56 ? 7.605 -66.625 -59.562 1 35.81 56 VAL B C 1
ATOM 6232 O O . VAL B 1 56 ? 8.008 -66.438 -58.406 1 35.81 56 VAL B O 1
ATOM 6235 N N . PRO B 1 57 ? 8.102 -67.625 -60.156 1 38.41 57 PRO B N 1
ATOM 6236 C CA . PRO B 1 57 ? 9.312 -68.375 -59.812 1 38.41 57 PRO B CA 1
ATOM 6237 C C . PRO B 1 57 ? 10.5 -67.438 -59.5 1 38.41 57 PRO B C 1
ATOM 6239 O O . PRO B 1 57 ? 10.875 -66.625 -60.344 1 38.41 57 PRO B O 1
ATOM 6242 N N . GLY B 1 58 ? 10.68 -66.875 -58.156 1 47.09 58 GLY B N 1
ATOM 6243 C CA . GLY B 1 58 ? 11.859 -66.312 -57.5 1 47.09 58 GLY B CA 1
ATOM 6244 C C . GLY B 1 58 ? 11.547 -65.062 -56.688 1 47.09 58 GLY B C 1
ATOM 6245 O O . GLY B 1 58 ? 12.359 -64.625 -55.844 1 47.09 58 GLY B O 1
ATOM 6246 N N . ARG B 1 59 ? 11.023 -63.812 -57.25 1 58.22 59 ARG B N 1
ATOM 6247 C CA . ARG B 1 59 ? 11.055 -62.562 -56.531 1 58.22 59 ARG B CA 1
ATOM 6248 C C . ARG B 1 59 ? 9.992 -62.531 -55.438 1 58.22 59 ARG B C 1
ATOM 6250 O O . ARG B 1 59 ? 8.789 -62.531 -55.719 1 58.22 59 ARG B O 1
ATOM 6257 N N . GLY B 1 60 ? 9.789 -63.219 -54.5 1 70.81 60 GLY B N 1
ATOM 6258 C CA . GLY B 1 60 ? 8.797 -63.062 -53.438 1 70.81 60 GLY B CA 1
ATOM 6259 C C . GLY B 1 60 ? 8.508 -61.625 -53.125 1 70.81 60 GLY B C 1
ATOM 6260 O O . GLY B 1 60 ? 8.969 -60.719 -53.812 1 70.81 60 GLY B O 1
ATOM 6261 N N . TYR B 1 61 ? 7.414 -61.094 -52.25 1 86.06 61 TYR B N 1
ATOM 6262 C CA . TYR B 1 61 ? 7.164 -59.75 -51.812 1 86.06 61 TYR B CA 1
ATOM 6263 C C . TYR B 1 61 ? 8.344 -59.219 -51 1 86.06 61 TYR B C 1
ATOM 6265 O O . TYR B 1 61 ? 8.852 -59.875 -50.125 1 86.06 61 TYR B O 1
ATOM 6273 N N . SER B 1 62 ? 8.945 -58.094 -51.469 1 88.44 62 SER B N 1
ATOM 6274 C CA . SER B 1 62 ? 10.125 -57.562 -50.812 1 88.44 62 SER B CA 1
ATOM 6275 C C . SER B 1 62 ? 10.07 -56.031 -50.719 1 88.44 62 SER B C 1
ATOM 6277 O O . SER B 1 62 ? 9.352 -55.375 -51.469 1 88.44 62 SER B O 1
ATOM 6279 N N . THR B 1 63 ? 10.57 -55.438 -49.656 1 89.06 63 THR B N 1
ATOM 6280 C CA . THR B 1 63 ? 10.641 -54 -49.438 1 89.06 63 THR B CA 1
ATOM 6281 C C . THR B 1 63 ? 11.984 -53.625 -48.844 1 89.06 63 THR B C 1
ATOM 6283 O O . THR B 1 63 ? 12.734 -54.469 -48.375 1 89.06 63 THR B O 1
ATOM 6286 N N . THR B 1 64 ? 12.375 -52.375 -49.031 1 88.94 64 THR B N 1
ATOM 6287 C CA . THR B 1 64 ? 13.555 -51.844 -48.375 1 88.94 64 THR B CA 1
ATOM 6288 C C . THR B 1 64 ? 13.164 -51.188 -47.031 1 88.94 64 THR B C 1
ATOM 6290 O O . THR B 1 64 ? 11.992 -50.906 -46.781 1 88.94 64 THR B O 1
ATOM 6293 N N . LEU B 1 65 ? 14.086 -51.125 -46.219 1 90.5 65 LEU B N 1
ATOM 6294 C CA . LEU B 1 65 ? 13.828 -50.5 -44.906 1 90.5 65 LEU B CA 1
ATOM 6295 C C . LEU B 1 65 ? 13.758 -49 -45.031 1 90.5 65 LEU B C 1
ATOM 6297 O O . LEU B 1 65 ? 14.531 -48.375 -45.781 1 90.5 65 LEU B O 1
ATOM 6301 N N . HIS B 1 66 ? 12.758 -48.344 -44.438 1 89.06 66 HIS B N 1
ATOM 6302 C CA . HIS B 1 66 ? 12.539 -46.906 -44.562 1 89.06 66 HIS B CA 1
ATOM 6303 C C . HIS B 1 66 ? 12.734 -46.219 -43.219 1 89.06 66 HIS B C 1
ATOM 6305 O O . HIS B 1 66 ? 12.594 -46.844 -42.156 1 89.06 66 HIS B O 1
ATOM 6311 N N . ARG B 1 67 ? 13.055 -44.969 -43.344 1 89.56 67 ARG B N 1
ATOM 6312 C CA . ARG B 1 67 ? 13.172 -44.094 -42.156 1 89.56 67 ARG B CA 1
ATOM 6313 C C . ARG B 1 67 ? 11.812 -43.562 -41.75 1 89.56 67 ARG B C 1
ATOM 6315 O O . ARG B 1 67 ? 10.906 -43.438 -42.562 1 89.56 67 ARG B O 1
ATOM 6322 N N . SER B 1 68 ? 11.617 -43.344 -40.469 1 87.69 68 SER B N 1
ATOM 6323 C CA . SER B 1 68 ? 10.383 -42.781 -39.906 1 87.69 68 SER B CA 1
ATOM 6324 C C . SER B 1 68 ? 10.641 -41.469 -39.188 1 87.69 68 SER B C 1
ATOM 6326 O O . SER B 1 68 ? 10.938 -41.5 -37.969 1 87.69 68 SER B O 1
ATOM 6328 N N . PRO B 1 69 ? 10.453 -40.344 -39.844 1 88.44 69 PRO B N 1
ATOM 6329 C CA . PRO B 1 69 ? 10.711 -39.062 -39.188 1 88.44 69 PRO B CA 1
ATOM 6330 C C . PRO B 1 69 ? 9.5 -38.562 -38.406 1 88.44 69 PRO B C 1
ATOM 6332 O O . PRO B 1 69 ? 9.461 -37.375 -38 1 88.44 69 PRO B O 1
ATOM 6335 N N . GLY B 1 70 ? 8.555 -39.25 -38.094 1 87.19 70 GLY B N 1
ATOM 6336 C CA . GLY B 1 70 ? 7.297 -38.844 -37.5 1 87.19 70 GLY B CA 1
ATOM 6337 C C . GLY B 1 70 ? 7.457 -38.25 -36.125 1 87.19 70 GLY B C 1
ATOM 6338 O O . GLY B 1 70 ? 6.691 -37.375 -35.719 1 87.19 70 GLY B O 1
ATOM 6339 N N . VAL B 1 71 ? 8.43 -38.625 -35.312 1 91.56 71 VAL B N 1
ATOM 6340 C CA . VAL B 1 71 ? 8.562 -38.188 -33.938 1 91.56 71 VAL B CA 1
ATOM 6341 C C . VAL B 1 71 ? 9.43 -36.938 -33.844 1 91.56 71 VAL B C 1
ATOM 6343 O O . VAL B 1 71 ? 9.391 -36.219 -32.844 1 91.56 71 VAL B O 1
ATOM 6346 N N . LEU B 1 72 ? 10.164 -36.594 -34.875 1 95.19 72 LEU B N 1
ATOM 6347 C CA . LEU B 1 72 ? 11.156 -35.531 -34.812 1 95.19 72 LEU B CA 1
ATOM 6348 C C . LEU B 1 72 ? 10.484 -34.156 -34.781 1 95.19 72 LEU B C 1
ATOM 6350 O O . LEU B 1 72 ? 10.766 -33.344 -33.875 1 95.19 72 LEU B O 1
ATOM 6354 N N . LEU B 1 73 ? 9.555 -33.875 -35.688 1 95.06 73 LEU B N 1
ATOM 6355 C CA . LEU B 1 73 ? 8.953 -32.531 -35.812 1 95.06 73 LEU B CA 1
ATOM 6356 C C . LEU B 1 73 ? 8.133 -32.219 -34.562 1 95.06 73 LEU B C 1
ATOM 6358 O O . LEU B 1 73 ? 8.281 -31.141 -33.969 1 95.06 73 LEU B O 1
ATOM 6362 N N . PRO B 1 74 ? 7.293 -33.094 -34.031 1 94.88 74 PRO B N 1
ATOM 6363 C CA . PRO B 1 74 ? 6.566 -32.781 -32.781 1 94.88 74 PRO B CA 1
ATOM 6364 C C . PRO B 1 74 ? 7.492 -32.594 -31.578 1 94.88 74 PRO B C 1
ATOM 6366 O O . PRO B 1 74 ? 7.184 -31.828 -30.672 1 94.88 74 PRO B O 1
ATOM 6369 N N . THR B 1 75 ? 8.594 -33.312 -31.594 1 97 75 THR B N 1
ATOM 6370 C CA . THR B 1 75 ? 9.547 -33.156 -30.5 1 97 75 THR B CA 1
ATOM 6371 C C . THR B 1 75 ? 10.195 -31.781 -30.531 1 97 75 THR B C 1
ATOM 6373 O O . THR B 1 75 ? 10.398 -31.156 -29.484 1 97 75 THR B O 1
ATOM 6376 N N . LEU B 1 76 ? 10.484 -31.328 -31.719 1 97.31 76 LEU B N 1
ATOM 6377 C CA . LEU B 1 76 ? 11.039 -29.984 -31.859 1 97.31 76 LEU B CA 1
ATOM 6378 C C . LEU B 1 76 ? 10.023 -28.922 -31.438 1 97.31 76 LEU B C 1
ATOM 6380 O O . LEU B 1 76 ? 10.375 -27.922 -30.812 1 97.31 76 LEU B O 1
ATOM 6384 N N . LEU B 1 77 ? 8.805 -29.125 -31.734 1 96.81 77 LEU B N 1
ATOM 6385 C CA . LEU B 1 77 ? 7.742 -28.219 -31.297 1 96.81 77 LEU B CA 1
ATOM 6386 C C . LEU B 1 77 ? 7.594 -28.234 -29.781 1 96.81 77 LEU B C 1
ATOM 6388 O O . LEU B 1 77 ? 7.449 -27.188 -29.156 1 96.81 77 LEU B O 1
ATOM 6392 N N . TYR B 1 78 ? 7.625 -29.422 -29.219 1 96.5 78 TYR B N 1
ATOM 6393 C CA . TYR B 1 78 ? 7.586 -29.578 -27.766 1 96.5 78 TYR B CA 1
ATOM 6394 C C . TYR B 1 78 ? 8.734 -28.812 -27.109 1 96.5 78 TYR B C 1
ATOM 6396 O O . TYR B 1 78 ? 8.523 -28.062 -26.156 1 96.5 78 TYR B O 1
ATOM 6404 N N . ALA B 1 79 ? 9.914 -29.031 -27.625 1 97.56 79 ALA B N 1
ATOM 6405 C CA . ALA B 1 79 ? 11.094 -28.391 -27.062 1 97.56 79 ALA B CA 1
ATOM 6406 C C . ALA B 1 79 ? 11.008 -26.875 -27.203 1 97.56 79 ALA B C 1
ATOM 6408 O O . ALA B 1 79 ? 11.328 -26.141 -26.266 1 97.56 79 ALA B O 1
ATOM 6409 N N . GLY B 1 80 ? 10.547 -26.438 -28.344 1 97.38 80 GLY B N 1
ATOM 6410 C CA . GLY B 1 80 ? 10.383 -25 -28.562 1 97.38 80 GLY B CA 1
ATOM 6411 C C . GLY B 1 80 ? 9.391 -24.359 -27.609 1 97.38 80 GLY B C 1
ATOM 6412 O O . GLY B 1 80 ? 9.656 -23.297 -27.047 1 97.38 80 GLY B O 1
ATOM 6413 N N . LEU B 1 81 ? 8.25 -24.969 -27.344 1 97.31 81 LEU B N 1
ATOM 6414 C CA . LEU B 1 81 ? 7.223 -24.453 -26.453 1 97.31 81 LEU B CA 1
ATOM 6415 C C . LEU B 1 81 ? 7.688 -24.5 -25 1 97.31 81 LEU B C 1
ATOM 6417 O O . LEU B 1 81 ? 7.371 -23.609 -24.203 1 97.31 81 LEU B O 1
ATOM 6421 N N . ALA B 1 82 ? 8.406 -25.578 -24.672 1 97.38 82 ALA B N 1
ATOM 6422 C CA . ALA B 1 82 ? 8.93 -25.703 -23.312 1 97.38 82 ALA B CA 1
ATOM 6423 C C . ALA B 1 82 ? 9.938 -24.594 -23 1 97.38 82 ALA B C 1
ATOM 6425 O O . ALA B 1 82 ? 9.875 -23.969 -21.953 1 97.38 82 ALA B O 1
ATOM 6426 N N . ILE B 1 83 ? 10.82 -24.359 -23.938 1 97.12 83 ILE B N 1
ATOM 6427 C CA . ILE B 1 83 ? 11.836 -23.328 -23.766 1 97.12 83 ILE B CA 1
ATOM 6428 C C . ILE B 1 83 ? 11.172 -21.953 -23.766 1 97.12 83 ILE B C 1
ATOM 6430 O O . ILE B 1 83 ? 11.516 -21.094 -22.969 1 97.12 83 ILE B O 1
ATOM 6434 N N . TYR B 1 84 ? 10.234 -21.781 -24.578 1 96.94 84 TYR B N 1
ATOM 6435 C CA . TYR B 1 84 ? 9.531 -20.5 -24.656 1 96.94 84 TYR B CA 1
ATOM 6436 C C . TYR B 1 84 ? 8.859 -20.172 -23.328 1 96.94 84 TYR B C 1
ATOM 6438 O O . TYR B 1 84 ? 8.992 -19.062 -22.797 1 96.94 84 TYR B O 1
ATOM 6446 N N . ALA B 1 85 ? 8.062 -21.062 -22.828 1 96.56 85 ALA B N 1
ATOM 6447 C CA . ALA B 1 85 ? 7.332 -20.828 -21.578 1 96.56 85 ALA B CA 1
ATOM 6448 C C . ALA B 1 85 ? 8.281 -20.484 -20.438 1 96.56 85 ALA B C 1
ATOM 6450 O O . ALA B 1 85 ? 8.055 -19.547 -19.688 1 96.56 85 ALA B O 1
ATOM 6451 N N . TRP B 1 86 ? 9.383 -21.219 -20.375 1 96.62 86 TRP B N 1
ATOM 6452 C CA . TRP B 1 86 ? 10.359 -21 -19.312 1 96.62 86 TRP B CA 1
ATOM 6453 C C . TRP B 1 86 ? 11.062 -19.656 -19.484 1 96.62 86 TRP B C 1
ATOM 6455 O O . TRP B 1 86 ? 11.188 -18.875 -18.531 1 96.62 86 TRP B O 1
ATOM 6465 N N . VAL B 1 87 ? 11.445 -19.328 -20.688 1 96.56 87 VAL B N 1
ATOM 6466 C CA . VAL B 1 87 ? 12.172 -18.094 -20.969 1 96.56 87 VAL B CA 1
ATOM 6467 C C . VAL B 1 87 ? 11.242 -16.891 -20.781 1 96.56 87 VAL B C 1
ATOM 6469 O O . VAL B 1 87 ? 11.672 -15.859 -20.266 1 96.56 87 VAL B O 1
ATOM 6472 N N . ALA B 1 88 ? 10.023 -17.031 -21.172 1 96.31 88 ALA B N 1
ATOM 6473 C CA . ALA B 1 88 ? 9.062 -15.938 -21 1 96.31 88 ALA B CA 1
ATOM 6474 C C . ALA B 1 88 ? 8.852 -15.617 -19.516 1 96.31 88 ALA B C 1
ATOM 6476 O O . ALA B 1 88 ? 8.844 -14.453 -19.125 1 96.31 88 ALA B O 1
ATOM 6477 N N . ILE B 1 89 ? 8.695 -16.609 -18.688 1 95.81 89 ILE B N 1
ATOM 6478 C CA . ILE B 1 89 ? 8.484 -16.422 -17.266 1 95.81 89 ILE B CA 1
ATOM 6479 C C . ILE B 1 89 ? 9.719 -15.797 -16.625 1 95.81 89 ILE B C 1
ATOM 6481 O O . ILE B 1 89 ? 9.609 -14.844 -15.859 1 95.81 89 ILE B O 1
ATOM 6485 N N . VAL B 1 90 ? 10.93 -16.312 -17.016 1 96.06 90 VAL B N 1
ATOM 6486 C CA . VAL B 1 90 ? 12.172 -15.789 -16.469 1 96.06 90 VAL B CA 1
ATOM 6487 C C . VAL B 1 90 ? 12.383 -14.352 -16.938 1 96.06 90 VAL B C 1
ATOM 6489 O O . VAL B 1 90 ? 12.766 -13.484 -16.156 1 96.06 90 VAL B O 1
ATOM 6492 N N . TYR B 1 91 ? 12.109 -14.102 -18.172 1 96.25 91 TYR B N 1
ATOM 6493 C CA . TYR B 1 91 ? 12.289 -12.773 -18.734 1 96.25 91 TYR B CA 1
ATOM 6494 C C . TYR B 1 91 ? 11.383 -11.758 -18.062 1 96.25 91 TYR B C 1
ATOM 6496 O O . TYR B 1 91 ? 11.82 -10.656 -17.719 1 96.25 91 TYR B O 1
ATOM 6504 N N . LEU B 1 92 ? 10.148 -12.102 -17.797 1 95.75 92 LEU B N 1
ATOM 6505 C CA . LEU B 1 92 ? 9.164 -11.227 -17.188 1 95.75 92 LEU B CA 1
ATOM 6506 C C . LEU B 1 92 ? 9.5 -10.969 -15.727 1 95.75 92 LEU B C 1
ATOM 6508 O O . LEU B 1 92 ? 9.008 -10.008 -15.125 1 95.75 92 LEU B O 1
ATOM 6512 N N . SER B 1 93 ? 10.281 -11.82 -15.125 1 94.38 93 SER B N 1
ATOM 6513 C CA . SER B 1 93 ? 10.695 -11.609 -13.742 1 94.38 93 SER B CA 1
ATOM 6514 C C . SER B 1 93 ? 11.68 -10.445 -13.633 1 94.38 93 SER B C 1
ATOM 6516 O O . SER B 1 93 ? 11.797 -9.82 -12.578 1 94.38 93 SER B O 1
ATOM 6518 N N . PHE B 1 94 ? 12.359 -10.102 -14.789 1 93 94 PHE B N 1
ATOM 6519 C CA . PHE B 1 94 ? 13.359 -9.039 -14.75 1 93 94 PHE B CA 1
ATOM 6520 C C . PHE B 1 94 ? 12.859 -7.797 -15.469 1 93 94 PHE B C 1
ATOM 6522 O O . PHE B 1 94 ? 13.07 -6.676 -15 1 93 94 PHE B O 1
ATOM 6529 N N . ARG B 1 95 ? 12.227 -7.992 -16.641 1 92.94 95 ARG B N 1
ATOM 6530 C CA . ARG B 1 95 ? 11.773 -6.863 -17.453 1 92.94 95 ARG B CA 1
ATOM 6531 C C . ARG B 1 95 ? 10.5 -7.211 -18.219 1 92.94 95 ARG B C 1
ATOM 6533 O O . ARG B 1 95 ? 10.273 -8.375 -18.562 1 92.94 95 ARG B O 1
ATOM 6540 N N . PRO B 1 96 ? 9.727 -6.133 -18.375 1 92.44 96 PRO B N 1
ATOM 6541 C CA . PRO B 1 96 ? 8.555 -6.375 -19.219 1 92.44 96 PRO B CA 1
ATOM 6542 C C . PRO B 1 96 ? 8.914 -6.566 -20.688 1 92.44 96 PRO B C 1
ATOM 6544 O O . PRO B 1 96 ? 9.984 -6.145 -21.125 1 92.44 96 PRO B O 1
ATOM 6547 N N . MET B 1 97 ? 8.078 -7.258 -21.375 1 91.38 97 MET B N 1
ATOM 6548 C CA . MET B 1 97 ? 8.305 -7.48 -22.812 1 91.38 97 MET B CA 1
ATOM 6549 C C . MET B 1 97 ? 8.062 -6.199 -23.609 1 91.38 97 MET B C 1
ATOM 6551 O O . MET B 1 97 ? 8.68 -5.992 -24.656 1 91.38 97 MET B O 1
ATOM 6555 N N . SER B 1 98 ? 7.301 -5.324 -23.062 1 85.44 98 SER B N 1
ATOM 6556 C CA . SER B 1 98 ? 6.891 -4.117 -23.766 1 85.44 98 SER B CA 1
ATOM 6557 C C . SER B 1 98 ? 7.773 -2.932 -23.391 1 85.44 98 SER B C 1
ATOM 6559 O O . SER B 1 98 ? 7.715 -1.879 -24.031 1 85.44 98 SER B O 1
ATOM 6561 N N . ALA B 1 99 ? 8.492 -3.037 -22.375 1 86.06 99 ALA B N 1
ATOM 6562 C CA . ALA B 1 99 ? 9.297 -1.918 -21.891 1 86.06 99 ALA B CA 1
ATOM 6563 C C . ALA B 1 99 ? 10.672 -2.389 -21.438 1 86.06 99 ALA B C 1
ATOM 6565 O O . ALA B 1 99 ? 10.945 -3.59 -21.422 1 86.06 99 ALA B O 1
ATOM 6566 N N . LYS B 1 100 ? 11.516 -1.411 -21.141 1 85.31 100 LYS B N 1
ATOM 6567 C CA . LYS B 1 100 ? 12.883 -1.739 -20.75 1 85.31 100 LYS B CA 1
ATOM 6568 C C . LYS B 1 100 ? 12.977 -2.031 -19.25 1 85.31 100 LYS B C 1
ATOM 6570 O O . LYS B 1 100 ? 13.898 -2.721 -18.812 1 85.31 100 LYS B O 1
ATOM 6575 N N . SER B 1 101 ? 12.102 -1.474 -18.516 1 88.38 101 SER B N 1
ATOM 6576 C CA . SER B 1 101 ? 12.125 -1.689 -17.062 1 88.38 101 SER B CA 1
ATOM 6577 C C . SER B 1 101 ? 10.719 -1.633 -16.484 1 88.38 101 SER B C 1
ATOM 6579 O O . SER B 1 101 ? 9.828 -1.005 -17.047 1 88.38 101 SER B O 1
ATOM 6581 N N . TRP B 1 102 ? 10.578 -2.428 -15.406 1 89.56 102 TRP B N 1
ATOM 6582 C CA . TRP B 1 102 ? 9.305 -2.363 -14.695 1 89.56 102 TRP B CA 1
ATOM 6583 C C . TRP B 1 102 ? 9.164 -1.038 -13.953 1 89.56 102 TRP B C 1
ATOM 6585 O O . TRP B 1 102 ? 8.055 -0.561 -13.727 1 89.56 102 TRP B O 1
ATOM 6595 N N . GLY B 1 103 ? 10.25 -0.458 -13.5 1 87.06 103 GLY B N 1
ATOM 6596 C CA . GLY B 1 103 ? 10.266 0.825 -12.812 1 87.06 103 GLY B CA 1
ATOM 6597 C C . GLY B 1 103 ? 10.211 2.008 -13.766 1 87.06 103 GLY B C 1
ATOM 6598 O O . GLY B 1 103 ? 10.219 1.831 -14.984 1 87.06 103 GLY B O 1
ATOM 6599 N N . ALA B 1 104 ? 10.039 3.207 -13.164 1 85.19 104 ALA B N 1
ATOM 6600 C CA . ALA B 1 104 ? 10.008 4.43 -13.961 1 85.19 104 ALA B CA 1
ATOM 6601 C C . ALA B 1 104 ? 11.328 4.656 -14.68 1 85.19 104 ALA B C 1
ATOM 6603 O O . ALA B 1 104 ? 12.398 4.508 -14.086 1 85.19 104 ALA B O 1
ATOM 6604 N N . LEU B 1 105 ? 11.297 4.77 -15.938 1 82.44 105 LEU B N 1
ATOM 6605 C CA . LEU B 1 105 ? 12.445 5.137 -16.766 1 82.44 105 LEU B CA 1
ATOM 6606 C C . LEU B 1 105 ? 12.156 6.398 -17.562 1 82.44 105 LEU B C 1
ATOM 6608 O O . LEU B 1 105 ? 11.422 6.352 -18.562 1 82.44 105 LEU B O 1
ATOM 6612 N N . LEU B 1 106 ? 12.734 7.387 -17.062 1 82 106 LEU B N 1
ATOM 6613 C CA . LEU B 1 106 ? 12.477 8.672 -17.703 1 82 106 LEU B CA 1
ATOM 6614 C C . LEU B 1 106 ? 13.523 8.953 -18.781 1 82 106 LEU B C 1
ATOM 6616 O O . LEU B 1 106 ? 14.68 8.547 -18.656 1 82 106 LEU B O 1
ATOM 6620 N N . SER B 1 107 ? 13.047 9.516 -19.859 1 76.12 107 SER B N 1
ATOM 6621 C CA . SER B 1 107 ? 13.922 9.906 -20.953 1 76.12 107 SER B CA 1
ATOM 6622 C C . SER B 1 107 ? 14.859 11.031 -20.547 1 76.12 107 SER B C 1
ATOM 6624 O O . SER B 1 107 ? 14.844 11.477 -19.406 1 76.12 107 SER B O 1
ATOM 6626 N N . GLU B 1 108 ? 15.578 11.391 -21.547 1 66.56 108 GLU B N 1
ATOM 6627 C CA . GLU B 1 108 ? 16.531 12.477 -21.328 1 66.56 108 GLU B CA 1
ATOM 6628 C C . GLU B 1 108 ? 15.82 13.758 -20.922 1 66.56 108 GLU B C 1
ATOM 6630 O O . GLU B 1 108 ? 16.344 14.539 -20.125 1 66.56 108 GLU B O 1
ATOM 6635 N N . ASN B 1 109 ? 14.5 13.781 -21.422 1 60.97 109 ASN B N 1
ATOM 6636 C CA . ASN B 1 109 ? 13.742 14.977 -21.062 1 60.97 109 ASN B CA 1
ATOM 6637 C C . ASN B 1 109 ? 12.953 14.781 -19.781 1 60.97 109 ASN B C 1
ATOM 6639 O O . ASN B 1 109 ? 12.117 15.617 -19.422 1 60.97 109 ASN B O 1
ATOM 6643 N N . ARG B 1 110 ? 13.289 13.562 -19.203 1 67.56 110 ARG B N 1
ATOM 6644 C CA . ARG B 1 110 ? 12.773 13.219 -17.891 1 67.56 110 ARG B CA 1
ATOM 6645 C C . ARG B 1 110 ? 11.25 13.109 -17.906 1 67.56 110 ARG B C 1
ATOM 6647 O O . ARG B 1 110 ? 10.586 13.578 -16.984 1 67.56 110 ARG B O 1
ATOM 6654 N N . LEU B 1 111 ? 10.766 12.797 -19.031 1 75.69 111 LEU B N 1
ATOM 6655 C CA . LEU B 1 111 ? 9.359 12.461 -19.203 1 75.69 111 LEU B CA 1
ATOM 6656 C C . LEU B 1 111 ? 9.195 10.977 -19.547 1 75.69 111 LEU B C 1
ATOM 6658 O O . LEU B 1 111 ? 10.148 10.32 -19.953 1 75.69 111 LEU B O 1
ATOM 6662 N N . TYR B 1 112 ? 8.008 10.539 -19.125 1 77.38 112 TYR B N 1
ATOM 6663 C CA . TYR B 1 112 ? 7.727 9.156 -19.5 1 77.38 112 TYR B CA 1
ATOM 6664 C C . TYR B 1 112 ? 7.797 8.977 -21.016 1 77.38 112 TYR B C 1
ATOM 6666 O O . TYR B 1 112 ? 7.387 9.859 -21.766 1 77.38 112 TYR B O 1
ATOM 6674 N N . SER B 1 113 ? 8.734 7.984 -21.328 1 66.75 113 SER B N 1
ATOM 6675 C CA . SER B 1 113 ? 8.703 7.664 -22.75 1 66.75 113 SER B CA 1
ATOM 6676 C C . SER B 1 113 ? 7.285 7.332 -23.219 1 66.75 113 SER B C 1
ATOM 6678 O O . SER B 1 113 ? 6.434 6.969 -22.391 1 66.75 113 SER B O 1
ATOM 6680 N N . GLU B 1 114 ? 6.906 7.543 -24.375 1 63.28 114 GLU B N 1
ATOM 6681 C CA . GLU B 1 114 ? 5.613 7.312 -25.016 1 63.28 114 GLU B CA 1
ATOM 6682 C C . GLU B 1 114 ? 4.934 6.074 -24.438 1 63.28 114 GLU B C 1
ATOM 6684 O O . GLU B 1 114 ? 5.594 5.199 -23.875 1 63.28 114 GLU B O 1
ATOM 6689 N N . SER B 1 115 ? 3.568 5.715 -24.641 1 64.38 115 SER B N 1
ATOM 6690 C CA . SER B 1 115 ? 2.445 4.883 -24.234 1 64.38 115 SER B CA 1
ATOM 6691 C C . SER B 1 115 ? 2.893 3.449 -23.953 1 64.38 115 SER B C 1
ATOM 6693 O O . SER B 1 115 ? 2.887 2.611 -24.859 1 64.38 115 SER B O 1
ATOM 6695 N N . VAL B 1 116 ? 3.701 3.303 -22.875 1 76.81 116 VAL B N 1
ATOM 6696 C CA . VAL B 1 116 ? 4.051 1.934 -22.516 1 76.81 116 VAL B CA 1
ATOM 6697 C C . VAL B 1 116 ? 2.82 1.213 -21.969 1 76.81 116 VAL B C 1
ATOM 6699 O O . VAL B 1 116 ? 2.158 1.708 -21.047 1 76.81 116 VAL B O 1
ATOM 6702 N N . ASP B 1 117 ? 2.406 0.166 -22.672 1 82.75 117 ASP B N 1
ATOM 6703 C CA . ASP B 1 117 ? 1.277 -0.651 -22.25 1 82.75 117 ASP B CA 1
ATOM 6704 C C . ASP B 1 117 ? 1.742 -1.803 -21.359 1 82.75 117 ASP B C 1
ATOM 6706 O O . ASP B 1 117 ? 2.088 -2.877 -21.859 1 82.75 117 ASP B O 1
ATOM 6710 N N . TYR B 1 118 ? 1.757 -1.666 -20.078 1 88.75 118 TYR B N 1
ATOM 6711 C CA . TYR B 1 118 ? 2.18 -2.693 -19.141 1 88.75 118 TYR B CA 1
ATOM 6712 C C . TYR B 1 118 ? 1.13 -3.791 -19.016 1 88.75 118 TYR B C 1
ATOM 6714 O O . TYR B 1 118 ? 1.438 -4.91 -18.609 1 88.75 118 TYR B O 1
ATOM 6722 N N . ALA B 1 119 ? -0.088 -3.467 -19.375 1 87.06 119 ALA B N 1
ATOM 6723 C CA . ALA B 1 119 ? -1.19 -4.406 -19.188 1 87.06 119 ALA B CA 1
ATOM 6724 C C . ALA B 1 119 ? -1.018 -5.637 -20.062 1 87.06 119 ALA B C 1
ATOM 6726 O O . ALA B 1 119 ? -1.444 -6.738 -19.703 1 87.06 119 ALA B O 1
ATOM 6727 N N . ARG B 1 120 ? -0.415 -5.52 -21.156 1 89.75 120 ARG B N 1
ATOM 6728 C CA . ARG B 1 120 ? -0.191 -6.621 -22.094 1 89.75 120 ARG B CA 1
ATOM 6729 C C . ARG B 1 120 ? 0.692 -7.695 -21.469 1 89.75 120 ARG B C 1
ATOM 6731 O O . ARG B 1 120 ? 0.543 -8.883 -21.766 1 89.75 120 ARG B O 1
ATOM 6738 N N . ASN B 1 121 ? 1.58 -7.387 -20.562 1 92.88 121 ASN B N 1
ATOM 6739 C CA . ASN B 1 121 ? 2.508 -8.328 -19.938 1 92.88 121 ASN B CA 1
ATOM 6740 C C . ASN B 1 121 ? 1.782 -9.305 -19.031 1 92.88 121 ASN B C 1
ATOM 6742 O O . ASN B 1 121 ? 2.23 -10.438 -18.844 1 92.88 121 ASN B O 1
ATOM 6746 N N . GLU B 1 122 ? 0.69 -8.875 -18.5 1 90.12 122 GLU B N 1
ATOM 6747 C CA . GLU B 1 122 ? -0.108 -9.789 -17.688 1 90.12 122 GLU B CA 1
ATOM 6748 C C . GLU B 1 122 ? -0.686 -10.922 -18.547 1 90.12 122 GLU B C 1
ATOM 6750 O O . GLU B 1 122 ? -0.733 -12.07 -18.109 1 90.12 122 GLU B O 1
ATOM 6755 N N . GLY B 1 123 ? -1.109 -10.547 -19.688 1 90 123 GLY B N 1
ATOM 6756 C CA . GLY B 1 123 ? -1.596 -11.562 -20.609 1 90 123 GLY B CA 1
ATOM 6757 C C . GLY B 1 123 ? -0.52 -12.539 -21.047 1 90 123 GLY B C 1
ATOM 6758 O O . GLY B 1 123 ? -0.77 -13.742 -21.141 1 90 123 GLY B O 1
ATOM 6759 N N . ILE B 1 124 ? 0.582 -12.062 -21.297 1 93.31 124 ILE B N 1
ATOM 6760 C CA . ILE B 1 124 ? 1.705 -12.898 -21.703 1 93.31 124 ILE B CA 1
ATOM 6761 C C . ILE B 1 124 ? 2.084 -13.844 -20.562 1 93.31 124 ILE B C 1
ATOM 6763 O O . ILE B 1 124 ? 2.346 -15.023 -20.797 1 93.31 124 ILE B O 1
ATOM 6767 N N . TYR B 1 125 ? 2.078 -13.336 -19.375 1 93.69 125 TYR B N 1
ATOM 6768 C CA . TYR B 1 125 ? 2.402 -14.18 -18.219 1 93.69 125 TYR B CA 1
ATOM 6769 C C . TYR B 1 125 ? 1.377 -15.297 -18.062 1 93.69 125 TYR B C 1
ATOM 6771 O O . TYR B 1 125 ? 1.741 -16.453 -17.859 1 93.69 125 TYR B O 1
ATOM 6779 N N . ARG B 1 126 ? 0.123 -14.984 -18.234 1 90.88 126 ARG B N 1
ATOM 6780 C CA . ARG B 1 126 ? -0.935 -15.984 -18.109 1 90.88 126 ARG B CA 1
ATOM 6781 C C . ARG B 1 126 ? -0.807 -17.047 -19.203 1 90.88 126 ARG B C 1
ATOM 6783 O O . ARG B 1 126 ? -0.952 -18.25 -18.922 1 90.88 126 ARG B O 1
ATOM 6790 N N . SER B 1 127 ? -0.563 -16.594 -20.359 1 93.56 127 SER B N 1
ATOM 6791 C CA . SER B 1 127 ? -0.391 -17.547 -21.453 1 93.56 127 SER B CA 1
ATOM 6792 C C . SER B 1 127 ? 0.828 -18.422 -21.219 1 93.56 127 SER B C 1
ATOM 6794 O O . SER B 1 127 ? 0.788 -19.625 -21.5 1 93.56 127 SER B O 1
ATOM 6796 N N . ALA B 1 128 ? 1.909 -17.844 -20.75 1 95 128 ALA B N 1
ATOM 6797 C CA . ALA B 1 128 ? 3.121 -18.625 -20.484 1 95 128 ALA B CA 1
ATOM 6798 C C . ALA B 1 128 ? 2.881 -19.688 -19.422 1 95 128 ALA B C 1
ATOM 6800 O O . ALA B 1 128 ? 3.361 -20.812 -19.531 1 95 128 ALA B O 1
ATOM 6801 N N . VAL B 1 129 ? 2.133 -19.375 -18.422 1 93.81 129 VAL B N 1
ATOM 6802 C CA . VAL B 1 129 ? 1.846 -20.312 -17.344 1 93.81 129 VAL B CA 1
ATOM 6803 C C . VAL B 1 129 ? 0.962 -21.438 -17.859 1 93.81 129 VAL B C 1
ATOM 6805 O O . VAL B 1 129 ? 1.165 -22.609 -17.516 1 93.81 129 VAL B O 1
ATOM 6808 N N . VAL B 1 130 ? 0.038 -21.188 -18.688 1 93.19 130 VAL B N 1
ATOM 6809 C CA . VAL B 1 130 ? -0.832 -22.203 -19.266 1 93.19 130 VAL B CA 1
ATOM 6810 C C . VAL B 1 130 ? -0.012 -23.141 -20.141 1 93.19 130 VAL B C 1
ATOM 6812 O O . VAL B 1 130 ? -0.153 -24.375 -20.062 1 93.19 130 VAL B O 1
ATOM 6815 N N . ILE B 1 131 ? 0.859 -22.609 -20.969 1 95.88 131 ILE B N 1
ATOM 6816 C CA . ILE B 1 131 ? 1.716 -23.422 -21.812 1 95.88 131 ILE B CA 1
ATOM 6817 C C . ILE B 1 131 ? 2.654 -24.266 -20.953 1 95.88 131 ILE B C 1
ATOM 6819 O O . ILE B 1 131 ? 2.873 -25.438 -21.25 1 95.88 131 ILE B O 1
ATOM 6823 N N . TRP B 1 132 ? 3.184 -23.641 -19.922 1 96.12 132 TRP B N 1
ATOM 6824 C CA . TRP B 1 132 ? 4.051 -24.328 -18.984 1 96.12 132 TRP B CA 1
ATOM 6825 C C . TRP B 1 132 ? 3.336 -25.531 -18.359 1 96.12 132 TRP B C 1
ATOM 6827 O O . TRP B 1 132 ? 3.904 -26.625 -18.266 1 96.12 132 TRP B O 1
ATOM 6837 N N . THR B 1 133 ? 2.092 -25.422 -18.016 1 95 133 THR B N 1
ATOM 6838 C CA . THR B 1 133 ? 1.312 -26.5 -17.438 1 95 133 THR B CA 1
ATOM 6839 C C . THR B 1 133 ? 1.009 -27.578 -18.469 1 95 133 THR B C 1
ATOM 6841 O O . THR B 1 133 ? 1.091 -28.781 -18.172 1 95 133 THR B O 1
ATOM 6844 N N . LEU B 1 134 ? 0.707 -27.172 -19.641 1 95.25 134 LEU B N 1
ATOM 6845 C CA . LEU B 1 134 ? 0.452 -28.109 -20.719 1 95.25 134 LEU B CA 1
ATOM 6846 C C . LEU B 1 134 ? 1.693 -28.953 -21.016 1 95.25 134 LEU B C 1
ATOM 6848 O O . LEU B 1 134 ? 1.602 -30.156 -21.188 1 95.25 134 LEU B O 1
ATOM 6852 N N . ILE B 1 135 ? 2.801 -28.297 -21.062 1 96 135 ILE B N 1
ATOM 6853 C CA . ILE B 1 135 ? 4.062 -28.984 -21.328 1 96 135 ILE B CA 1
ATOM 6854 C C . ILE B 1 135 ? 4.387 -29.938 -20.172 1 96 135 ILE B C 1
ATOM 6856 O O . ILE B 1 135 ? 4.852 -31.047 -20.391 1 96 135 ILE B O 1
ATOM 6860 N N . ALA B 1 136 ? 4.16 -29.5 -18.969 1 95.38 136 ALA B N 1
ATOM 6861 C CA . ALA B 1 136 ? 4.43 -30.344 -17.797 1 95.38 136 ALA B CA 1
ATOM 6862 C C . ALA B 1 136 ? 3.625 -31.641 -17.859 1 95.38 136 ALA B C 1
ATOM 6864 O O . ALA B 1 136 ? 4.16 -32.719 -17.609 1 95.38 136 ALA B O 1
ATOM 6865 N N . ILE B 1 137 ? 2.445 -31.625 -18.312 1 95 137 ILE B N 1
ATOM 6866 C CA . ILE B 1 137 ? 1.558 -32.781 -18.359 1 95 137 ILE B CA 1
ATOM 6867 C C . ILE B 1 137 ? 1.975 -33.719 -19.484 1 95 137 ILE B C 1
ATOM 6869 O O . ILE B 1 137 ? 1.902 -34.938 -19.359 1 95 137 ILE B O 1
ATOM 6873 N N . MET B 1 138 ? 2.521 -33.188 -20.547 1 94.94 138 MET B N 1
ATOM 6874 C CA . MET B 1 138 ? 2.824 -33.969 -21.734 1 94.94 138 MET B CA 1
ATOM 6875 C C . MET B 1 138 ? 4.258 -34.5 -21.688 1 94.94 138 MET B C 1
ATOM 6877 O O . MET B 1 138 ? 4.641 -35.312 -22.516 1 94.94 138 MET B O 1
ATOM 6881 N N . THR B 1 139 ? 5.012 -34.062 -20.75 1 95.88 139 THR B N 1
ATOM 6882 C CA . THR B 1 139 ? 6.449 -34.312 -20.75 1 95.88 139 THR B CA 1
ATOM 6883 C C . THR B 1 139 ? 6.73 -35.812 -20.641 1 95.88 139 THR B C 1
ATOM 6885 O O . THR B 1 139 ? 7.449 -36.375 -21.469 1 95.88 139 THR B O 1
ATOM 6888 N N . LEU B 1 140 ? 6.109 -36.5 -19.703 1 96 140 LEU B N 1
ATOM 6889 C CA . LEU B 1 140 ? 6.441 -37.906 -19.484 1 96 140 LEU B CA 1
ATOM 6890 C C . LEU B 1 140 ? 5.887 -38.781 -20.609 1 96 140 LEU B C 1
ATOM 6892 O O . LEU B 1 140 ? 6.605 -39.594 -21.188 1 96 140 LEU B O 1
ATOM 6896 N N . PRO B 1 141 ? 4.629 -38.594 -21.031 1 94.38 141 PRO B N 1
ATOM 6897 C CA . PRO B 1 141 ? 4.133 -39.406 -22.141 1 94.38 141 PRO B CA 1
ATOM 6898 C C . PRO B 1 141 ? 4.895 -39.156 -23.438 1 94.38 141 PRO B C 1
ATOM 6900 O O . PRO B 1 141 ? 5.152 -40.094 -24.188 1 94.38 141 PRO B O 1
ATOM 6903 N N . TRP B 1 142 ? 5.254 -37.969 -23.672 1 95.12 142 TRP B N 1
ATOM 6904 C CA . TRP B 1 142 ? 5.945 -37.656 -24.922 1 95.12 142 TRP B CA 1
ATOM 6905 C C . TRP B 1 142 ? 7.367 -38.219 -24.891 1 95.12 142 TRP B C 1
ATOM 6907 O O . TRP B 1 142 ? 7.844 -38.75 -25.891 1 95.12 142 TRP B O 1
ATOM 6917 N N . LEU B 1 143 ? 8.039 -38.031 -23.797 1 96.88 143 LEU B N 1
ATOM 6918 C CA . LEU B 1 143 ? 9.375 -38.594 -23.656 1 96.88 143 LEU B CA 1
ATOM 6919 C C . LEU B 1 143 ? 9.336 -40.125 -23.844 1 96.88 143 LEU B C 1
ATOM 6921 O O . LEU B 1 143 ? 10.219 -40.688 -24.469 1 96.88 143 LEU B O 1
ATOM 6925 N N . SER B 1 144 ? 8.328 -40.75 -23.297 1 95.88 144 SER B N 1
ATOM 6926 C CA . SER B 1 144 ? 8.172 -42.188 -23.438 1 95.88 144 SER B CA 1
ATOM 6927 C C . SER B 1 144 ? 7.961 -42.562 -24.906 1 95.88 144 SER B C 1
ATOM 6929 O O . SER B 1 144 ? 8.5 -43.562 -25.375 1 95.88 144 SER B O 1
ATOM 6931 N N . ALA B 1 145 ? 7.25 -41.781 -25.625 1 94.38 145 ALA B N 1
ATOM 6932 C CA . ALA B 1 145 ? 7.027 -42.062 -27.047 1 94.38 145 ALA B CA 1
ATOM 6933 C C . ALA B 1 145 ? 8.328 -41.938 -27.828 1 94.38 145 ALA B C 1
ATOM 6935 O O . ALA B 1 145 ? 8.594 -42.75 -28.734 1 94.38 145 ALA B O 1
ATOM 6936 N N . VAL B 1 146 ? 9.102 -40.969 -27.547 1 96.25 146 VAL B N 1
ATOM 6937 C CA . VAL B 1 146 ? 10.375 -40.781 -28.219 1 96.25 146 VAL B CA 1
ATOM 6938 C C . VAL B 1 146 ? 11.305 -41.969 -27.906 1 96.25 146 VAL B C 1
ATOM 6940 O O . VAL B 1 146 ? 11.945 -42.5 -28.812 1 96.25 146 VAL B O 1
ATOM 6943 N N . CYS B 1 147 ? 11.359 -42.375 -26.641 1 96.69 147 CYS B N 1
ATOM 6944 C CA . CYS B 1 147 ? 12.188 -43.5 -26.25 1 96.69 147 CYS B CA 1
ATOM 6945 C C . CYS B 1 147 ? 11.727 -44.781 -26.938 1 96.69 147 CYS B C 1
ATOM 6947 O O . CYS B 1 147 ? 12.547 -45.594 -27.359 1 96.69 147 CYS B O 1
ATOM 6949 N N . ALA B 1 148 ? 10.461 -44.969 -27.062 1 95.12 148 ALA B N 1
ATOM 6950 C CA . ALA B 1 148 ? 9.922 -46.156 -27.734 1 95.12 148 ALA B CA 1
ATOM 6951 C C . ALA B 1 148 ? 10.344 -46.188 -29.203 1 95.12 148 ALA B C 1
ATOM 6953 O O . ALA B 1 148 ? 10.656 -47.281 -29.734 1 95.12 148 ALA B O 1
ATOM 6954 N N . SER B 1 149 ? 10.344 -45.062 -29.812 1 94.44 149 SER B N 1
ATOM 6955 C CA . SER B 1 149 ? 10.773 -45 -31.203 1 94.44 149 SER B CA 1
ATOM 6956 C C . SER B 1 149 ? 12.266 -45.25 -31.344 1 94.44 149 SER B C 1
ATOM 6958 O O . SER B 1 149 ? 12.711 -45.875 -32.281 1 94.44 149 SER B O 1
ATOM 6960 N N . ALA B 1 150 ? 13.023 -44.781 -30.438 1 96.38 150 ALA B N 1
ATOM 6961 C CA . ALA B 1 150 ? 14.477 -44.969 -30.469 1 96.38 150 ALA B CA 1
ATOM 6962 C C . ALA B 1 150 ? 14.867 -46.375 -30.062 1 96.38 150 ALA B C 1
ATOM 6964 O O . ALA B 1 150 ? 15.914 -46.875 -30.484 1 96.38 150 ALA B O 1
ATOM 6965 N N . ALA B 1 151 ? 14.078 -47 -29.25 1 96.62 151 ALA B N 1
ATOM 6966 C CA . ALA B 1 151 ? 14.383 -48.344 -28.766 1 96.62 151 ALA B CA 1
ATOM 6967 C C . ALA B 1 151 ? 14.469 -49.344 -29.922 1 96.62 151 ALA B C 1
ATOM 6969 O O . ALA B 1 151 ? 15.266 -50.281 -29.875 1 96.62 151 ALA B O 1
ATOM 6970 N N . VAL B 1 152 ? 13.719 -49.188 -31 1 94 152 VAL B N 1
ATOM 6971 C CA . VAL B 1 152 ? 13.734 -50.062 -32.156 1 94 152 VAL B CA 1
ATOM 6972 C C . VAL B 1 152 ? 15.125 -50.031 -32.812 1 94 152 VAL B C 1
ATOM 6974 O O . VAL B 1 152 ? 15.68 -51.094 -33.125 1 94 152 VAL B O 1
ATOM 6977 N N . ILE B 1 153 ? 15.617 -48.875 -32.938 1 94.31 153 ILE B N 1
ATOM 6978 C CA . ILE B 1 153 ? 16.922 -48.719 -33.594 1 94.31 153 ILE B CA 1
ATOM 6979 C C . ILE B 1 153 ? 18.016 -49.281 -32.688 1 94.31 153 ILE B C 1
ATOM 6981 O O . ILE B 1 153 ? 18.953 -49.938 -33.156 1 94.31 153 ILE B O 1
ATOM 6985 N N . TYR B 1 154 ? 17.906 -49.062 -31.391 1 95.75 154 TYR B N 1
ATOM 6986 C CA . TYR B 1 154 ? 18.875 -49.594 -30.422 1 95.75 154 TYR B CA 1
ATOM 6987 C C . TYR B 1 154 ? 18.953 -51.125 -30.5 1 95.75 154 TYR B C 1
ATOM 6989 O O . TYR B 1 154 ? 20.047 -51.688 -30.5 1 95.75 154 TYR B O 1
ATOM 6997 N N . VAL B 1 155 ? 17.75 -51.75 -30.562 1 95.12 155 VAL B N 1
ATOM 6998 C CA . VAL B 1 155 ? 17.672 -53.219 -30.578 1 95.12 155 VAL B CA 1
ATOM 6999 C C . VAL B 1 155 ? 18.234 -53.75 -31.906 1 95.12 155 VAL B C 1
ATOM 7001 O O . VAL B 1 155 ? 18.953 -54.75 -31.922 1 95.12 155 VAL B O 1
ATOM 7004 N N . GLN B 1 156 ? 17.953 -53.094 -33.031 1 91.44 156 GLN B N 1
ATOM 7005 C CA . GLN B 1 156 ? 18.375 -53.531 -34.344 1 91.44 156 GLN B CA 1
ATOM 7006 C C . GLN B 1 156 ? 19.875 -53.344 -34.531 1 91.44 156 GLN B C 1
ATOM 7008 O O . GLN B 1 156 ? 20.5 -54.062 -35.312 1 91.44 156 GLN B O 1
ATOM 7013 N N . ASN B 1 157 ? 20.484 -52.406 -33.906 1 91 157 ASN B N 1
ATOM 7014 C CA . ASN B 1 157 ? 21.875 -52.031 -34.156 1 91 157 ASN B CA 1
ATOM 7015 C C . ASN B 1 157 ? 22.812 -52.688 -33.156 1 91 157 ASN B C 1
ATOM 7017 O O . ASN B 1 157 ? 23.922 -52.219 -32.938 1 91 157 ASN B O 1
ATOM 7021 N N . GLN B 1 158 ? 22.359 -53.719 -32.562 1 93 158 GLN B N 1
ATOM 7022 C CA . GLN B 1 158 ? 23.25 -54.438 -31.656 1 93 158 GLN B CA 1
ATOM 7023 C C . GLN B 1 158 ? 24.375 -55.156 -32.406 1 93 158 GLN B C 1
ATOM 7025 O O . GLN B 1 158 ? 24.203 -55.531 -33.562 1 93 158 GLN B O 1
ATOM 7030 N N . LYS B 1 159 ? 25.516 -55.406 -31.891 1 89.06 159 LYS B N 1
ATOM 7031 C CA . LYS B 1 159 ? 26.672 -55.969 -32.531 1 89.06 159 LYS B CA 1
ATOM 7032 C C . LYS B 1 159 ? 26.5 -57.469 -32.75 1 89.06 159 LYS B C 1
ATOM 7034 O O . LYS B 1 159 ? 26.891 -58.031 -33.781 1 89.06 159 LYS B O 1
ATOM 7039 N N . THR B 1 160 ? 25.953 -58.156 -31.734 1 91.81 160 THR B N 1
ATOM 7040 C CA . THR B 1 160 ? 25.75 -59.594 -31.828 1 91.81 160 THR B CA 1
ATOM 7041 C C . THR B 1 160 ? 24.297 -59.969 -31.547 1 91.81 160 THR B C 1
ATOM 7043 O O . THR B 1 160 ? 23.547 -59.156 -31 1 91.81 160 THR B O 1
ATOM 7046 N N . ALA B 1 161 ? 23.906 -61.125 -31.906 1 89.75 161 ALA B N 1
ATOM 7047 C CA . ALA B 1 161 ? 22.547 -61.594 -31.688 1 89.75 161 ALA B CA 1
ATOM 7048 C C . ALA B 1 161 ? 22.266 -61.781 -30.203 1 89.75 161 ALA B C 1
ATOM 7050 O O . ALA B 1 161 ? 21.109 -61.625 -29.766 1 89.75 161 ALA B O 1
ATOM 7051 N N . ASP B 1 162 ? 23.312 -62.031 -29.391 1 88.75 162 ASP B N 1
ATOM 7052 C CA . ASP B 1 162 ? 23.109 -62.344 -27.984 1 88.75 162 ASP B CA 1
ATOM 7053 C C . ASP B 1 162 ? 23.391 -61.125 -27.109 1 88.75 162 ASP B C 1
ATOM 7055 O O . ASP B 1 162 ? 23.484 -61.219 -25.891 1 88.75 162 ASP B O 1
ATOM 7059 N N . SER B 1 163 ? 23.484 -60.031 -27.828 1 91.94 163 SER B N 1
ATOM 7060 C CA . SER B 1 163 ? 23.734 -58.812 -27.062 1 91.94 163 SER B CA 1
ATOM 7061 C C . SER B 1 163 ? 22.531 -58.469 -26.188 1 91.94 163 SER B C 1
ATOM 7063 O O . SER B 1 163 ? 22.688 -57.875 -25.109 1 91.94 163 SER B O 1
ATOM 7065 N N . LEU B 1 164 ? 21.359 -58.75 -26.672 1 95 164 LEU B N 1
ATOM 7066 C CA . LEU B 1 164 ? 20.125 -58.562 -25.922 1 95 164 LEU B CA 1
ATOM 7067 C C . LEU B 1 164 ? 19.297 -59.844 -25.906 1 95 164 LEU B C 1
ATOM 7069 O O . LEU B 1 164 ? 19.062 -60.438 -26.953 1 95 164 LEU B O 1
ATOM 7073 N N . GLN B 1 165 ? 18.984 -60.156 -24.75 1 95 165 GLN B N 1
ATOM 7074 C CA . GLN B 1 165 ? 18.094 -61.312 -24.625 1 95 165 GLN B CA 1
ATOM 7075 C C . GLN B 1 165 ? 16.625 -60.906 -24.812 1 95 165 GLN B C 1
ATOM 7077 O O . GLN B 1 165 ? 16.312 -59.719 -24.766 1 95 165 GLN B O 1
ATOM 7082 N N . MET B 1 166 ? 15.789 -61.844 -25.062 1 94.56 166 MET B N 1
ATOM 7083 C CA . MET B 1 166 ? 14.383 -61.562 -25.344 1 94.56 166 MET B CA 1
ATOM 7084 C C . MET B 1 166 ? 13.734 -60.844 -24.172 1 94.56 166 MET B C 1
ATOM 7086 O O . MET B 1 166 ? 12.891 -59.938 -24.359 1 94.56 166 MET B O 1
ATOM 7090 N N . ARG B 1 167 ? 14.086 -61.094 -22.969 1 94.25 167 ARG B N 1
ATOM 7091 C CA . ARG B 1 167 ? 13.547 -60.438 -21.797 1 94.25 167 ARG B CA 1
ATOM 7092 C C . ARG B 1 167 ? 13.891 -58.938 -21.828 1 94.25 167 ARG B C 1
ATOM 7094 O O . ARG B 1 167 ? 13.055 -58.094 -21.484 1 94.25 167 ARG B O 1
ATOM 7101 N N . GLN B 1 168 ? 15.094 -58.625 -22.141 1 95 168 GLN B N 1
ATOM 7102 C CA . GLN B 1 168 ? 15.531 -57.25 -22.219 1 95 168 GLN B CA 1
ATOM 7103 C C . GLN B 1 168 ? 14.781 -56.5 -23.312 1 95 168 GLN B C 1
ATOM 7105 O O . GLN B 1 168 ? 14.422 -55.312 -23.125 1 95 168 GLN B O 1
ATOM 7110 N N . VAL B 1 169 ? 14.508 -57.156 -24.406 1 95.44 169 VAL B N 1
ATOM 7111 C CA . VAL B 1 169 ? 13.773 -56.531 -25.5 1 95.44 169 VAL B CA 1
ATOM 7112 C C . VAL B 1 169 ? 12.312 -56.312 -25.094 1 95.44 169 VAL B C 1
ATOM 7114 O O . VAL B 1 169 ? 11.711 -55.312 -25.422 1 95.44 169 VAL B O 1
ATOM 7117 N N . THR B 1 170 ? 11.742 -57.25 -24.391 1 94.75 170 THR B N 1
ATOM 7118 C CA . THR B 1 170 ? 10.367 -57.125 -23.938 1 94.75 170 THR B CA 1
ATOM 7119 C C . THR B 1 170 ? 10.242 -55.969 -22.938 1 94.75 170 THR B C 1
ATOM 7121 O O . THR B 1 170 ? 9.219 -55.312 -22.875 1 94.75 170 THR B O 1
ATOM 7124 N N . ASN B 1 171 ? 11.273 -55.812 -22.109 1 94.5 171 ASN B N 1
ATOM 7125 C CA . ASN B 1 171 ? 11.281 -54.688 -21.188 1 94.5 171 ASN B CA 1
ATOM 7126 C C . ASN B 1 171 ? 11.258 -53.344 -21.938 1 94.5 171 ASN B C 1
ATOM 7128 O O . ASN B 1 171 ? 10.586 -52.406 -21.516 1 94.5 171 ASN B O 1
ATOM 7132 N N . LEU B 1 172 ? 11.992 -53.25 -23.016 1 95.75 172 LEU B N 1
ATOM 7133 C CA . LEU B 1 172 ? 12.008 -52.031 -23.828 1 95.75 172 LEU B CA 1
ATOM 7134 C C . LEU B 1 172 ? 10.688 -51.844 -24.562 1 95.75 172 LEU B C 1
ATOM 7136 O O . LEU B 1 172 ? 10.172 -50.75 -24.672 1 95.75 172 LEU B O 1
ATOM 7140 N N . ALA B 1 173 ? 10.188 -52.969 -25.031 1 95.25 173 ALA B N 1
ATOM 7141 C CA . ALA B 1 173 ? 8.93 -52.938 -25.766 1 95.25 173 ALA B CA 1
ATOM 7142 C C . ALA B 1 173 ? 7.777 -52.5 -24.859 1 95.25 173 ALA B C 1
ATOM 7144 O O . ALA B 1 173 ? 6.875 -51.781 -25.297 1 95.25 173 ALA B O 1
ATOM 7145 N N . ASP B 1 174 ? 7.762 -52.875 -23.594 1 93.81 174 ASP B N 1
ATOM 7146 C CA . ASP B 1 174 ? 6.711 -52.531 -22.641 1 93.81 174 ASP B CA 1
ATOM 7147 C C . ASP B 1 174 ? 6.953 -51.156 -22 1 93.81 174 ASP B C 1
ATOM 7149 O O . ASP B 1 174 ? 6.219 -50.75 -21.094 1 93.81 174 ASP B O 1
ATOM 7153 N N . ARG B 1 175 ? 7.969 -50.5 -22.391 1 94.44 175 ARG B N 1
ATOM 7154 C CA . ARG B 1 175 ? 8.305 -49.188 -21.859 1 94.44 175 ARG B CA 1
ATOM 7155 C C . ARG B 1 175 ? 8.391 -49.219 -20.328 1 94.44 175 ARG B C 1
ATOM 7157 O O . ARG B 1 175 ? 7.828 -48.344 -19.656 1 94.44 175 ARG B O 1
ATOM 7164 N N . ARG B 1 176 ? 9.023 -50.125 -19.812 1 93.38 176 ARG B N 1
ATOM 7165 C CA . ARG B 1 176 ? 9.07 -50.344 -18.375 1 93.38 176 ARG B CA 1
ATOM 7166 C C . ARG B 1 176 ? 9.93 -49.312 -17.672 1 93.38 176 ARG B C 1
ATOM 7168 O O . ARG B 1 176 ? 10.117 -49.344 -16.453 1 93.38 176 ARG B O 1
ATOM 7175 N N . TRP B 1 177 ? 10.445 -48.344 -18.453 1 94.25 177 TRP B N 1
ATOM 7176 C CA . TRP B 1 177 ? 11.133 -47.219 -17.844 1 94.25 177 TRP B CA 1
ATOM 7177 C C . TRP B 1 177 ? 10.156 -46.375 -17.016 1 94.25 177 TRP B C 1
ATOM 7179 O O . TRP B 1 177 ? 10.578 -45.594 -16.188 1 94.25 177 TRP B O 1
ATOM 7189 N N . LEU B 1 178 ? 8.859 -46.562 -17.125 1 91.5 178 LEU B N 1
ATOM 7190 C CA . LEU B 1 178 ? 7.855 -45.875 -16.328 1 91.5 178 LEU B CA 1
ATOM 7191 C C . LEU B 1 178 ? 7.289 -46.781 -15.258 1 91.5 178 LEU B C 1
ATOM 7193 O O . LEU B 1 178 ? 6.395 -46.375 -14.5 1 91.5 178 LEU B O 1
ATOM 7197 N N . ASP B 1 179 ? 7.797 -47.969 -15.148 1 87.88 179 ASP B N 1
ATOM 7198 C CA . ASP B 1 179 ? 7.293 -48.969 -14.211 1 87.88 179 ASP B CA 1
ATOM 7199 C C . ASP B 1 179 ? 8.125 -49 -12.93 1 87.88 179 ASP B C 1
ATOM 7201 O O . ASP B 1 179 ? 9.297 -49.375 -12.945 1 87.88 179 ASP B O 1
ATOM 7205 N N . LEU B 1 180 ? 7.527 -48.781 -11.836 1 81.75 180 LEU B N 1
ATOM 7206 C CA . LEU B 1 180 ? 8.219 -48.688 -10.555 1 81.75 180 LEU B CA 1
ATOM 7207 C C . LEU B 1 180 ? 8.656 -50.062 -10.07 1 81.75 180 LEU B C 1
ATOM 7209 O O . LEU B 1 180 ? 9.641 -50.156 -9.336 1 81.75 180 LEU B O 1
ATOM 7213 N N . SER B 1 181 ? 7.941 -51.094 -10.5 1 82.38 181 SER B N 1
ATOM 7214 C CA . SER B 1 181 ? 8.289 -52.438 -10.07 1 82.38 181 SER B CA 1
ATOM 7215 C C . SER B 1 181 ? 9.633 -52.875 -10.648 1 82.38 181 SER B C 1
ATOM 7217 O O . SER B 1 181 ? 10.359 -53.656 -10.023 1 82.38 181 SER B O 1
ATOM 7219 N N . LEU B 1 182 ? 9.891 -52.375 -11.836 1 87.88 182 LEU B N 1
ATOM 7220 C CA . LEU B 1 182 ? 11.172 -52.688 -12.453 1 87.88 182 LEU B CA 1
ATOM 7221 C C . LEU B 1 182 ? 12.32 -52.031 -11.703 1 87.88 182 LEU B C 1
ATOM 7223 O O . LEU B 1 182 ? 13.414 -52.594 -11.609 1 87.88 182 LEU B O 1
ATOM 7227 N N . TYR B 1 183 ? 12.031 -50.906 -11.109 1 87.5 183 TYR B N 1
ATOM 7228 C CA . TYR B 1 183 ? 13.078 -50.188 -10.375 1 87.5 183 TYR B CA 1
ATOM 7229 C C . TYR B 1 183 ? 13.562 -51.031 -9.195 1 87.5 183 TYR B C 1
ATOM 7231 O O . TYR B 1 183 ? 14.773 -51.125 -8.953 1 87.5 183 TYR B O 1
ATOM 7239 N N . LYS B 1 184 ? 12.656 -51.656 -8.539 1 84.38 184 LYS B N 1
ATOM 7240 C CA . LYS B 1 184 ? 13 -52.5 -7.406 1 84.38 184 LYS B CA 1
ATOM 7241 C C . LYS B 1 184 ? 13.812 -53.719 -7.859 1 84.38 184 LYS B C 1
ATOM 7243 O O . LYS B 1 184 ? 14.781 -54.094 -7.203 1 84.38 184 LYS B O 1
ATOM 7248 N N . ALA B 1 185 ? 13.453 -54.281 -9.023 1 86.81 185 ALA B N 1
ATOM 7249 C CA . ALA B 1 185 ? 14.141 -55.469 -9.555 1 86.81 185 ALA B CA 1
ATOM 7250 C C . ALA B 1 185 ? 15.562 -55.125 -9.984 1 86.81 185 ALA B C 1
ATOM 7252 O O . ALA B 1 185 ? 16.484 -55.906 -9.789 1 86.81 185 ALA B O 1
ATOM 7253 N N . LEU B 1 186 ? 15.727 -53.906 -10.469 1 88.62 186 LEU B N 1
ATOM 7254 C CA . LEU B 1 186 ? 17.031 -53.5 -10.961 1 88.62 186 LEU B CA 1
ATOM 7255 C C . LEU B 1 186 ? 18 -53.25 -9.805 1 88.62 186 LEU B C 1
ATOM 7257 O O . LEU B 1 186 ? 19.188 -53.531 -9.898 1 88.62 186 LEU B O 1
ATOM 7261 N N . VAL B 1 187 ? 17.469 -52.812 -8.719 1 86.62 187 VAL B N 1
ATOM 7262 C CA . VAL B 1 187 ? 18.297 -52.469 -7.566 1 86.62 187 VAL B CA 1
ATOM 7263 C C . VAL B 1 187 ? 18.578 -53.719 -6.754 1 86.62 187 VAL B C 1
ATOM 7265 O O . VAL B 1 187 ? 19.641 -53.844 -6.117 1 86.62 187 VAL B O 1
ATOM 7268 N N . SER B 1 188 ? 17.719 -54.781 -6.773 1 86.25 188 SER B N 1
ATOM 7269 C CA . SER B 1 188 ? 17.859 -56 -5.984 1 86.25 188 SER B CA 1
ATOM 7270 C C . SER B 1 188 ? 18.703 -57.062 -6.715 1 86.25 188 SER B C 1
ATOM 7272 O O . SER B 1 188 ? 18.625 -58.25 -6.41 1 86.25 188 SER B O 1
ATOM 7274 N N . GLY B 1 189 ? 19.516 -56.719 -7.816 1 81.62 189 GLY B N 1
ATOM 7275 C CA . GLY B 1 189 ? 20.469 -57.625 -8.438 1 81.62 189 GLY B CA 1
ATOM 7276 C C . GLY B 1 189 ? 19.984 -58.188 -9.773 1 81.62 189 GLY B C 1
ATOM 7277 O O . GLY B 1 189 ? 20.625 -59.062 -10.352 1 81.62 189 GLY B O 1
ATOM 7278 N N . GLY B 1 190 ? 18.953 -57.719 -10.289 1 86.81 190 GLY B N 1
ATOM 7279 C CA . GLY B 1 190 ? 18.438 -58.25 -11.531 1 86.81 190 GLY B CA 1
ATOM 7280 C C . GLY B 1 190 ? 18.906 -57.5 -12.758 1 86.81 190 GLY B C 1
ATOM 7281 O O . GLY B 1 190 ? 18.234 -57.5 -13.789 1 86.81 190 GLY B O 1
ATOM 7282 N N . TRP B 1 191 ? 19.969 -56.812 -12.727 1 88.75 191 TRP B N 1
ATOM 7283 C CA . TRP B 1 191 ? 20.453 -55.969 -13.82 1 88.75 191 TRP B CA 1
ATOM 7284 C C . TRP B 1 191 ? 20.812 -56.812 -15.039 1 88.75 191 TRP B C 1
ATOM 7286 O O . TRP B 1 191 ? 20.469 -56.469 -16.172 1 88.75 191 TRP B O 1
ATOM 7296 N N . LYS B 1 192 ? 21.438 -57.969 -14.891 1 86.5 192 LYS B N 1
ATOM 7297 C CA . LYS B 1 192 ? 21.875 -58.812 -16 1 86.5 192 LYS B CA 1
ATOM 7298 C C . LYS B 1 192 ? 20.672 -59.375 -16.75 1 86.5 192 LYS B C 1
ATOM 7300 O O . LYS B 1 192 ? 20.703 -59.531 -17.969 1 86.5 192 LYS B O 1
ATOM 7305 N N . LYS B 1 193 ? 19.625 -59.5 -15.992 1 89.62 193 LYS B N 1
ATOM 7306 C CA . LYS B 1 193 ? 18.438 -60.156 -16.562 1 89.62 193 LYS B CA 1
ATOM 7307 C C . LYS B 1 193 ? 17.531 -59.094 -17.219 1 89.62 193 LYS B C 1
ATOM 7309 O O . LYS B 1 193 ? 16.969 -59.344 -18.281 1 89.62 193 LYS B O 1
ATOM 7314 N N . HIS B 1 194 ? 17.406 -57.938 -16.547 1 91.19 194 HIS B N 1
ATOM 7315 C CA . HIS B 1 194 ? 16.375 -57 -16.984 1 91.19 194 HIS B CA 1
ATOM 7316 C C . HIS B 1 194 ? 17.016 -55.75 -17.578 1 91.19 194 HIS B C 1
ATOM 7318 O O . HIS B 1 194 ? 16.344 -54.969 -18.281 1 91.19 194 HIS B O 1
ATOM 7324 N N . GLY B 1 195 ? 18.266 -55.531 -17.359 1 90.75 195 GLY B N 1
ATOM 7325 C CA . GLY B 1 195 ? 18.859 -54.219 -17.625 1 90.75 195 GLY B CA 1
ATOM 7326 C C . GLY B 1 195 ? 19.5 -54.125 -19 1 90.75 195 GLY B C 1
ATOM 7327 O O . GLY B 1 195 ? 19.906 -55.125 -19.562 1 90.75 195 GLY B O 1
ATOM 7328 N N . SER B 1 196 ? 19.375 -52.969 -19.578 1 93.56 196 SER B N 1
ATOM 7329 C CA . SER B 1 196 ? 20.094 -52.531 -20.781 1 93.56 196 SER B CA 1
ATOM 7330 C C . SER B 1 196 ? 20.547 -51.094 -20.656 1 93.56 196 SER B C 1
ATOM 7332 O O . SER B 1 196 ? 20.062 -50.344 -19.812 1 93.56 196 SER B O 1
ATOM 7334 N N . THR B 1 197 ? 21.578 -50.75 -21.406 1 94.25 197 THR B N 1
ATOM 7335 C CA . THR B 1 197 ? 22.078 -49.406 -21.328 1 94.25 197 THR B CA 1
ATOM 7336 C C . THR B 1 197 ? 21 -48.406 -21.75 1 94.25 197 THR B C 1
ATOM 7338 O O . THR B 1 197 ? 20.891 -47.312 -21.172 1 94.25 197 THR B O 1
ATOM 7341 N N . PHE B 1 198 ? 20.219 -48.719 -22.719 1 96.25 198 PHE B N 1
ATOM 7342 C CA . PHE B 1 198 ? 19.141 -47.875 -23.172 1 96.25 198 PHE B CA 1
ATOM 7343 C C . PHE B 1 198 ? 18.062 -47.719 -22.094 1 96.25 198 PHE B C 1
ATOM 7345 O O . PHE B 1 198 ? 17.516 -46.625 -21.891 1 96.25 198 PHE B O 1
ATOM 7352 N N . LEU B 1 199 ? 17.781 -48.781 -21.438 1 96.12 199 LEU B N 1
ATOM 7353 C CA . LEU B 1 199 ? 16.75 -48.781 -20.391 1 96.12 199 LEU B CA 1
ATOM 7354 C C . LEU B 1 199 ? 17.156 -47.844 -19.25 1 96.12 199 LEU B C 1
ATOM 7356 O O . LEU B 1 199 ? 16.328 -47.062 -18.766 1 96.12 199 LEU B O 1
ATOM 7360 N N . ILE B 1 200 ? 18.375 -47.938 -18.844 1 94.94 200 ILE B N 1
ATOM 7361 C CA . ILE B 1 200 ? 18.828 -47.062 -17.75 1 94.94 200 ILE B CA 1
ATOM 7362 C C . ILE B 1 200 ? 18.828 -45.625 -18.203 1 94.94 200 ILE B C 1
ATOM 7364 O O . ILE B 1 200 ? 18.531 -44.719 -17.422 1 94.94 200 ILE B O 1
ATOM 7368 N N . LEU B 1 201 ? 19.25 -45.344 -19.391 1 96.19 201 LEU B N 1
ATOM 7369 C CA . LEU B 1 201 ? 19.188 -44 -19.938 1 96.19 201 LEU B CA 1
ATOM 7370 C C . LEU B 1 201 ? 17.766 -43.469 -19.922 1 96.19 201 LEU B C 1
ATOM 7372 O O . LEU B 1 201 ? 17.516 -42.312 -19.531 1 96.19 201 LEU B O 1
ATOM 7376 N N . ALA B 1 202 ? 16.859 -44.281 -20.375 1 97.25 202 ALA B N 1
ATOM 7377 C CA . ALA B 1 202 ? 15.453 -43.906 -20.406 1 97.25 202 ALA B CA 1
ATOM 7378 C C . ALA B 1 202 ? 14.93 -43.625 -19 1 97.25 202 ALA B C 1
ATOM 7380 O O . ALA B 1 202 ? 14.188 -42.656 -18.781 1 97.25 202 ALA B O 1
ATOM 7381 N N . ILE B 1 203 ? 15.297 -44.438 -18.031 1 96.19 203 ILE B N 1
ATOM 7382 C CA . ILE B 1 203 ? 14.859 -44.25 -16.656 1 96.19 203 ILE B CA 1
ATOM 7383 C C . ILE B 1 203 ? 15.383 -42.938 -16.109 1 96.19 203 ILE B C 1
ATOM 7385 O O . ILE B 1 203 ? 14.625 -42.156 -15.523 1 96.19 203 ILE B O 1
ATOM 7389 N N . VAL B 1 204 ? 16.609 -42.656 -16.281 1 96.31 204 VAL B N 1
ATOM 7390 C CA . VAL B 1 204 ? 17.219 -41.438 -15.781 1 96.31 204 VAL B CA 1
ATOM 7391 C C . VAL B 1 204 ? 16.562 -40.219 -16.438 1 96.31 204 VAL B C 1
ATOM 7393 O O . VAL B 1 204 ? 16.266 -39.219 -15.773 1 96.31 204 VAL B O 1
ATOM 7396 N N . LEU B 1 205 ? 16.312 -40.281 -17.719 1 97.44 205 LEU B N 1
ATOM 7397 C CA . LEU B 1 205 ? 15.688 -39.156 -18.438 1 97.44 205 LEU B CA 1
ATOM 7398 C C . LEU B 1 205 ? 14.273 -38.906 -17.906 1 97.44 205 LEU B C 1
ATOM 7400 O O . LEU B 1 205 ? 13.875 -37.75 -17.734 1 97.44 205 LEU B O 1
ATOM 7404 N N . HIS B 1 206 ? 13.539 -39.938 -17.641 1 97.12 206 HIS B N 1
ATOM 7405 C CA . HIS B 1 206 ? 12.172 -39.781 -17.125 1 97.12 206 HIS B CA 1
ATOM 7406 C C . HIS B 1 206 ? 12.172 -39.25 -15.703 1 97.12 206 HIS B C 1
ATOM 7408 O O . HIS B 1 206 ? 11.281 -38.469 -15.328 1 97.12 206 HIS B O 1
ATOM 7414 N N . LEU B 1 207 ? 13.125 -39.594 -14.922 1 95.88 207 LEU B N 1
ATOM 7415 C CA . LEU B 1 207 ? 13.227 -39.094 -13.562 1 95.88 207 LEU B CA 1
ATOM 7416 C C . LEU B 1 207 ? 13.562 -37.594 -13.578 1 95.88 207 LEU B C 1
ATOM 7418 O O . LEU B 1 207 ? 12.93 -36.812 -12.867 1 95.88 207 LEU B O 1
ATOM 7422 N N . VAL B 1 208 ? 14.477 -37.219 -14.406 1 97.12 208 VAL B N 1
ATOM 7423 C CA . VAL B 1 208 ? 14.875 -35.812 -14.508 1 97.12 208 VAL B CA 1
ATOM 7424 C C . VAL B 1 208 ? 13.719 -34.969 -15.055 1 97.12 208 VAL B C 1
ATOM 7426 O O . VAL B 1 208 ? 13.398 -33.906 -14.523 1 97.12 208 VAL B O 1
ATOM 7429 N N . ALA B 1 209 ? 13.086 -35.469 -16.109 1 97.06 209 ALA B N 1
ATOM 7430 C CA . ALA B 1 209 ? 11.961 -34.75 -16.719 1 97.06 209 ALA B CA 1
ATOM 7431 C C . ALA B 1 209 ? 10.805 -34.625 -15.727 1 97.06 209 ALA B C 1
ATOM 7433 O O . ALA B 1 209 ? 10.18 -33.562 -15.633 1 97.06 209 ALA B O 1
ATOM 7434 N N . GLY B 1 210 ? 10.523 -35.688 -14.953 1 95.19 210 GLY B N 1
ATOM 7435 C CA . GLY B 1 210 ? 9.43 -35.688 -13.992 1 95.19 210 GLY B CA 1
ATOM 7436 C C . GLY B 1 210 ? 9.656 -34.75 -12.828 1 95.19 210 GLY B C 1
ATOM 7437 O O . GLY B 1 210 ? 8.703 -34.188 -12.273 1 95.19 210 GLY B O 1
ATOM 7438 N N . LEU B 1 211 ? 10.859 -34.469 -12.492 1 95.88 211 LEU B N 1
ATOM 7439 C CA . LEU B 1 211 ? 11.172 -33.625 -11.336 1 95.88 211 LEU B CA 1
ATOM 7440 C C . LEU B 1 211 ? 11.43 -32.188 -11.742 1 95.88 211 LEU B C 1
ATOM 7442 O O . LEU B 1 211 ? 11.453 -31.297 -10.898 1 95.88 211 LEU B O 1
ATOM 7446 N N . THR B 1 212 ? 11.586 -31.906 -12.977 1 96.62 212 THR B N 1
ATOM 7447 C CA . THR B 1 212 ? 11.961 -30.578 -13.469 1 96.62 212 THR B CA 1
ATOM 7448 C C . THR B 1 212 ? 10.883 -29.562 -13.133 1 96.62 212 THR B C 1
ATOM 7450 O O . THR B 1 212 ? 11.18 -28.516 -12.539 1 96.62 212 THR B O 1
ATOM 7453 N N . TYR B 1 213 ? 9.633 -29.812 -13.367 1 95.81 213 TYR B N 1
ATOM 7454 C CA . TYR B 1 213 ? 8.555 -28.828 -13.242 1 95.81 213 TYR B CA 1
ATOM 7455 C C . TYR B 1 213 ? 8.156 -28.641 -11.781 1 95.81 213 TYR B C 1
ATOM 7457 O O . TYR B 1 213 ? 7.938 -27.5 -11.336 1 95.81 213 TYR B O 1
ATOM 7465 N N . PRO B 1 214 ? 8.133 -29.703 -10.938 1 94 214 PRO B N 1
ATOM 7466 C CA . PRO B 1 214 ? 7.926 -29.469 -9.508 1 94 214 PRO B CA 1
ATOM 7467 C C . PRO B 1 214 ? 9.031 -28.625 -8.883 1 94 214 PRO B C 1
ATOM 7469 O O . PRO B 1 214 ? 8.758 -27.781 -8.031 1 94 214 PRO B O 1
ATOM 7472 N N . ILE B 1 215 ? 10.203 -28.859 -9.266 1 94.75 215 ILE B N 1
ATOM 7473 C CA . ILE B 1 215 ? 11.312 -28.078 -8.727 1 94.75 215 ILE B CA 1
ATOM 7474 C C . ILE B 1 215 ? 11.203 -26.625 -9.18 1 94.75 215 ILE B C 1
ATOM 7476 O O . ILE B 1 215 ? 11.445 -25.703 -8.398 1 94.75 215 ILE B O 1
ATOM 7480 N N . GLN B 1 216 ? 10.867 -26.422 -10.422 1 94.38 216 GLN B N 1
ATOM 7481 C CA . GLN B 1 216 ? 10.648 -25.062 -10.898 1 94.38 216 GLN B CA 1
ATOM 7482 C C . GLN B 1 216 ? 9.539 -24.375 -10.117 1 94.38 216 GLN B C 1
ATOM 7484 O O . GLN B 1 216 ? 9.641 -23.188 -9.797 1 94.38 216 GLN B O 1
ATOM 7489 N N . SER B 1 217 ? 8.531 -25.125 -9.75 1 91.25 217 SER B N 1
ATOM 7490 C CA . SER B 1 217 ? 7.379 -24.562 -9.047 1 91.25 217 SER B CA 1
ATOM 7491 C C . SER B 1 217 ? 7.75 -24.125 -7.633 1 91.25 217 SER B C 1
ATOM 7493 O O . SER B 1 217 ? 7.121 -23.234 -7.066 1 91.25 217 SER B O 1
ATOM 7495 N N . ILE B 1 218 ? 8.742 -24.766 -7.105 1 91.62 218 ILE B N 1
ATOM 7496 C CA . ILE B 1 218 ? 9.203 -24.391 -5.773 1 91.62 218 ILE B CA 1
ATOM 7497 C C . ILE B 1 218 ? 9.828 -23 -5.805 1 91.62 218 ILE B C 1
ATOM 7499 O O . ILE B 1 218 ? 9.648 -22.219 -4.871 1 91.62 218 ILE B O 1
ATOM 7503 N N . PHE B 1 219 ? 10.492 -22.641 -6.879 1 92.56 219 PHE B N 1
ATOM 7504 C CA . PHE B 1 219 ? 11.234 -21.391 -6.969 1 92.56 219 PHE B CA 1
ATOM 7505 C C . PHE B 1 219 ? 10.367 -20.281 -7.547 1 92.56 219 PHE B C 1
ATOM 7507 O O . PHE B 1 219 ? 10.703 -19.094 -7.434 1 92.56 219 PHE B O 1
ATOM 7514 N N . LEU B 1 220 ? 9.297 -20.625 -8.156 1 89.69 220 LEU B N 1
ATOM 7515 C CA . LEU B 1 220 ? 8.469 -19.625 -8.82 1 89.69 220 LEU B CA 1
ATOM 7516 C C . LEU B 1 220 ? 7.48 -19 -7.84 1 89.69 220 LEU B C 1
ATOM 7518 O O . LEU B 1 220 ? 6.676 -19.703 -7.227 1 89.69 220 LEU B O 1
ATOM 7522 N N . GLU B 1 221 ? 7.648 -17.719 -7.66 1 87.62 221 GLU B N 1
ATOM 7523 C CA . GLU B 1 221 ? 6.746 -16.922 -6.828 1 87.62 221 GLU B CA 1
ATOM 7524 C C . GLU B 1 221 ? 6.203 -15.719 -7.59 1 87.62 221 GLU B C 1
ATOM 7526 O O . GLU B 1 221 ? 6.566 -15.492 -8.75 1 87.62 221 GLU B O 1
ATOM 7531 N N . THR B 1 222 ? 5.141 -15.078 -7.02 1 88.75 222 THR B N 1
ATOM 7532 C CA . THR B 1 222 ? 4.613 -13.852 -7.617 1 88.75 222 THR B CA 1
ATOM 7533 C C . THR B 1 222 ? 4.68 -12.695 -6.625 1 88.75 222 THR B C 1
ATOM 7535 O O . THR B 1 222 ? 4.633 -12.906 -5.414 1 88.75 222 THR B O 1
ATOM 7538 N N . THR B 1 223 ? 4.934 -11.539 -7.168 1 88.44 223 THR B N 1
ATOM 7539 C CA . THR B 1 223 ? 4.953 -10.336 -6.348 1 88.44 223 THR B CA 1
ATOM 7540 C C . THR B 1 223 ? 4.164 -9.211 -7.02 1 88.44 223 THR B C 1
ATOM 7542 O O . THR B 1 223 ? 4.016 -9.195 -8.242 1 88.44 223 THR B O 1
ATOM 7545 N N . THR B 1 224 ? 3.654 -8.352 -6.176 1 88.19 224 THR B N 1
ATOM 7546 C CA . THR B 1 224 ? 2.916 -7.203 -6.691 1 88.19 224 THR B CA 1
ATOM 7547 C C . THR B 1 224 ? 3.801 -5.961 -6.723 1 88.19 224 THR B C 1
ATOM 7549 O O . THR B 1 224 ? 4.441 -5.621 -5.727 1 88.19 224 THR B O 1
ATOM 7552 N N . ILE B 1 225 ? 3.852 -5.328 -7.879 1 89.81 225 ILE B N 1
ATOM 7553 C CA . ILE B 1 225 ? 4.629 -4.102 -8.016 1 89.81 225 ILE B CA 1
ATOM 7554 C C . ILE B 1 225 ? 3.746 -2.992 -8.586 1 89.81 225 ILE B C 1
ATOM 7556 O O . ILE B 1 225 ? 2.656 -3.258 -9.094 1 89.81 225 ILE B O 1
ATOM 7560 N N . ASN B 1 226 ? 4.188 -1.768 -8.438 1 91.38 226 ASN B N 1
ATOM 7561 C CA . ASN B 1 226 ? 3.527 -0.627 -9.062 1 91.38 226 ASN B CA 1
ATOM 7562 C C . ASN B 1 226 ? 4.27 -0.167 -10.312 1 91.38 226 ASN B C 1
ATOM 7564 O O . ASN B 1 226 ? 5.48 0.057 -10.281 1 91.38 226 ASN B O 1
ATOM 7568 N N . VAL B 1 227 ? 3.523 -0.06 -11.367 1 92.19 227 VAL B N 1
ATOM 7569 C CA . VAL B 1 227 ? 4.117 0.37 -12.625 1 92.19 227 VAL B CA 1
ATOM 7570 C C . VAL B 1 227 ? 3.697 1.807 -12.938 1 92.19 227 VAL B C 1
ATOM 7572 O O . VAL B 1 227 ? 2.617 2.244 -12.531 1 92.19 227 VAL B O 1
ATOM 7575 N N . PRO B 1 228 ? 4.582 2.533 -13.648 1 90.25 228 PRO B N 1
ATOM 7576 C CA . PRO B 1 228 ? 4.285 3.939 -13.93 1 90.25 228 PRO B CA 1
ATOM 7577 C C . PRO B 1 228 ? 3.01 4.125 -14.742 1 90.25 228 PRO B C 1
ATOM 7579 O O . PRO B 1 228 ? 2.717 3.316 -15.633 1 90.25 228 PRO B O 1
ATOM 7582 N N . GLN B 1 229 ? 2.254 5.172 -14.508 1 89 229 GLN B N 1
ATOM 7583 C CA . GLN B 1 229 ? 1.018 5.504 -15.211 1 89 229 GLN B CA 1
ATOM 7584 C C . GLN B 1 229 ? 1.029 6.949 -15.688 1 89 229 GLN B C 1
ATOM 7586 O O . GLN B 1 229 ? 1.368 7.227 -16.844 1 89 229 GLN B O 1
ATOM 7591 N N . ALA B 1 230 ? 0.771 7.922 -14.734 1 87.75 230 ALA B N 1
ATOM 7592 C CA . ALA B 1 230 ? 0.783 9.344 -15.07 1 87.75 230 ALA B CA 1
ATOM 7593 C C . ALA B 1 230 ? 1.521 10.148 -14.008 1 87.75 230 ALA B C 1
ATOM 7595 O O . ALA B 1 230 ? 1.343 9.922 -12.805 1 87.75 230 ALA B O 1
ATOM 7596 N N . MET B 1 231 ? 2.324 11.109 -14.562 1 88.81 231 MET B N 1
ATOM 7597 C CA . MET B 1 231 ? 3.094 11.984 -13.68 1 88.81 231 MET B CA 1
ATOM 7598 C C . MET B 1 231 ? 2.426 13.352 -13.555 1 88.81 231 MET B C 1
ATOM 7600 O O . MET B 1 231 ? 2.133 14 -14.555 1 88.81 231 MET B O 1
ATOM 7604 N N . ASP B 1 232 ? 2.18 13.773 -12.344 1 89 232 ASP B N 1
ATOM 7605 C CA . ASP B 1 232 ? 1.559 15.07 -12.094 1 89 232 ASP B CA 1
ATOM 7606 C C . ASP B 1 232 ? 2.389 15.898 -11.109 1 89 232 ASP B C 1
ATOM 7608 O O . ASP B 1 232 ? 2.938 15.367 -10.148 1 89 232 ASP B O 1
ATOM 7612 N N . ARG B 1 233 ? 2.461 17.188 -11.43 1 90.06 233 ARG B N 1
ATOM 7613 C CA . ARG B 1 233 ? 3.033 18.094 -10.445 1 90.06 233 ARG B CA 1
ATOM 7614 C C . ARG B 1 233 ? 2.039 18.391 -9.32 1 90.06 233 ARG B C 1
ATOM 7616 O O . ARG B 1 233 ? 1.001 19.016 -9.547 1 90.06 233 ARG B O 1
ATOM 7623 N N . VAL B 1 234 ? 2.432 18.047 -8.164 1 90.44 234 VAL B N 1
ATOM 7624 C CA . VAL B 1 234 ? 1.437 18.094 -7.098 1 90.44 234 VAL B CA 1
ATOM 7625 C C . VAL B 1 234 ? 1.763 19.25 -6.145 1 90.44 234 VAL B C 1
ATOM 7627 O O . VAL B 1 234 ? 0.893 19.719 -5.406 1 90.44 234 VAL B O 1
ATOM 7630 N N . ALA B 1 235 ? 3.055 19.719 -6.145 1 91.44 235 ALA B N 1
ATOM 7631 C CA . ALA B 1 235 ? 3.408 20.781 -5.211 1 91.44 235 ALA B CA 1
ATOM 7632 C C . ALA B 1 235 ? 4.617 21.562 -5.711 1 91.44 235 ALA B C 1
ATOM 7634 O O . ALA B 1 235 ? 5.41 21.062 -6.504 1 91.44 235 ALA B O 1
ATOM 7635 N N . SER B 1 236 ? 4.66 22.812 -5.309 1 90.25 236 SER B N 1
ATOM 7636 C CA . SER B 1 236 ? 5.824 23.688 -5.422 1 90.25 236 SER B CA 1
ATOM 7637 C C . SER B 1 236 ? 6.262 24.203 -4.059 1 90.25 236 SER B C 1
ATOM 7639 O O . SER B 1 236 ? 5.539 24.969 -3.416 1 90.25 236 SER B O 1
ATOM 7641 N N . ILE B 1 237 ? 7.414 23.781 -3.643 1 92.25 237 ILE B N 1
ATOM 7642 C CA . ILE B 1 237 ? 7.84 24.109 -2.287 1 92.25 237 ILE B CA 1
ATOM 7643 C C . ILE B 1 237 ? 9.117 24.953 -2.336 1 92.25 237 ILE B C 1
ATOM 7645 O O . ILE B 1 237 ? 9.641 25.234 -3.416 1 92.25 237 ILE B O 1
ATOM 7649 N N . ALA B 1 238 ? 9.57 25.375 -1.184 1 90.94 238 ALA B N 1
ATOM 7650 C CA . ALA B 1 238 ? 10.727 26.266 -1.083 1 90.94 238 ALA B CA 1
ATOM 7651 C C . ALA B 1 238 ? 12.016 25.531 -1.459 1 90.94 238 ALA B C 1
ATOM 7653 O O . ALA B 1 238 ? 12.188 24.359 -1.134 1 90.94 238 ALA B O 1
ATOM 7654 N N . ASP B 1 239 ? 12.898 26.25 -2.215 1 92.25 239 ASP B N 1
ATOM 7655 C CA . ASP B 1 239 ? 14.273 25.812 -2.477 1 92.25 239 ASP B CA 1
ATOM 7656 C C . ASP B 1 239 ? 15.258 26.516 -1.54 1 92.25 239 ASP B C 1
ATOM 7658 O O . ASP B 1 239 ? 15.195 27.734 -1.364 1 92.25 239 ASP B O 1
ATOM 7662 N N . LEU B 1 240 ? 16.125 25.844 -0.927 1 92.19 240 LEU B N 1
ATOM 7663 C CA . LEU B 1 240 ? 16.984 26.406 0.114 1 92.19 240 LEU B CA 1
ATOM 7664 C C . LEU B 1 240 ? 17.812 27.562 -0.425 1 92.19 240 LEU B C 1
ATOM 7666 O O . LEU B 1 240 ? 18 28.578 0.264 1 92.19 240 LEU B O 1
ATOM 7670 N N . PRO B 1 241 ? 18.297 27.484 -1.673 1 88.88 241 PRO B N 1
ATOM 7671 C CA . PRO B 1 241 ? 19.062 28.609 -2.182 1 88.88 241 PRO B CA 1
ATOM 7672 C C . PRO B 1 241 ? 18.234 29.891 -2.307 1 88.88 241 PRO B C 1
ATOM 7674 O O . PRO B 1 241 ? 18.781 30.984 -2.383 1 88.88 241 PRO B O 1
ATOM 7677 N N . SER B 1 242 ? 16.969 29.781 -2.307 1 83.25 242 SER B N 1
ATOM 7678 C CA . SER B 1 242 ? 16.094 30.938 -2.447 1 83.25 242 SER B CA 1
ATOM 7679 C C . SER B 1 242 ? 15.977 31.703 -1.132 1 83.25 242 SER B C 1
ATOM 7681 O O . SER B 1 242 ? 15.461 32.812 -1.101 1 83.25 242 SER B O 1
ATOM 7683 N N . LEU B 1 243 ? 16.469 31.188 -0.042 1 82.25 243 LEU B N 1
ATOM 7684 C CA . LEU B 1 243 ? 16.391 31.844 1.262 1 82.25 243 LEU B CA 1
ATOM 7685 C C . LEU B 1 243 ? 17.328 33.031 1.336 1 82.25 243 LEU B C 1
ATOM 7687 O O . LEU B 1 243 ? 17.094 33.969 2.115 1 82.25 243 LEU B O 1
ATOM 7691 N N . GLU B 1 244 ? 18.438 33.062 0.757 1 65.69 244 GLU B N 1
ATOM 7692 C CA . GLU B 1 244 ? 19.375 34.156 0.83 1 65.69 244 GLU B CA 1
ATOM 7693 C C . GLU B 1 244 ? 18.828 35.406 0.131 1 65.69 244 GLU B C 1
ATOM 7695 O O . GLU B 1 244 ? 19.062 36.531 0.562 1 65.69 244 GLU B O 1
ATOM 7700 N N . TYR B 1 245 ? 18.219 35.188 -1.113 1 55.84 245 TYR B N 1
ATOM 7701 C CA . TYR B 1 245 ? 17.719 36.344 -1.817 1 55.84 245 TYR B CA 1
ATOM 7702 C C . TYR B 1 245 ? 16.188 36.312 -1.912 1 55.84 245 TYR B C 1
ATOM 7704 O O . TYR B 1 245 ? 15.641 36.094 -2.984 1 55.84 245 TYR B O 1
ATOM 7712 N N . PRO B 1 246 ? 15.734 36.188 -0.689 1 52.81 246 PRO B N 1
ATOM 7713 C CA . PRO B 1 246 ? 14.297 36.219 -0.954 1 52.81 246 PRO B CA 1
ATOM 7714 C C . PRO B 1 246 ? 13.883 37.438 -1.809 1 52.81 246 PRO B C 1
ATOM 7716 O O . PRO B 1 246 ? 14.539 38.469 -1.782 1 52.81 246 PRO B O 1
ATOM 7719 N N . ASP B 1 247 ? 13.516 37.312 -2.902 1 47.84 247 ASP B N 1
ATOM 7720 C CA . ASP B 1 247 ? 13.078 38.5 -3.598 1 47.84 247 ASP B CA 1
ATOM 7721 C C . ASP B 1 247 ? 12.727 39.625 -2.605 1 47.84 247 ASP B C 1
ATOM 7723 O O . ASP B 1 247 ? 11.656 39.594 -1.996 1 47.84 247 ASP B O 1
ATOM 7727 N N . ALA B 1 248 ? 13.844 40.031 -1.86 1 45.94 248 ALA B N 1
ATOM 7728 C CA . ALA B 1 248 ? 14.031 41.125 -0.906 1 45.94 248 ALA B CA 1
ATOM 7729 C C . ALA B 1 248 ? 12.953 42.188 -1.065 1 45.94 248 ALA B C 1
ATOM 7731 O O . ALA B 1 248 ? 12.539 42.812 -0.085 1 45.94 248 ALA B O 1
ATOM 7732 N N . ALA B 1 249 ? 12.898 42.594 -2.293 1 42.81 249 ALA B N 1
ATOM 7733 C CA . ALA B 1 249 ? 12.031 43.75 -2.568 1 42.81 249 ALA B CA 1
ATOM 7734 C C . ALA B 1 249 ? 10.648 43.562 -1.95 1 42.81 249 ALA B C 1
ATOM 7736 O O . ALA B 1 249 ? 9.938 44.531 -1.691 1 42.81 249 ALA B O 1
ATOM 7737 N N . ILE B 1 250 ? 10.25 42.312 -1.595 1 50.19 250 ILE B N 1
ATOM 7738 C CA . ILE B 1 250 ? 8.812 42.188 -1.4 1 50.19 250 ILE B CA 1
ATOM 7739 C C . ILE B 1 250 ? 8.516 41.875 0.067 1 50.19 250 ILE B C 1
ATOM 7741 O O . ILE B 1 250 ? 7.406 42.125 0.548 1 50.19 250 ILE B O 1
ATOM 7745 N N . SER B 1 251 ? 9.594 41.406 0.898 1 60.03 251 SER B N 1
ATOM 7746 C CA . SER B 1 251 ? 9.039 41 2.184 1 60.03 251 SER B CA 1
ATOM 7747 C C . SER B 1 251 ? 9.031 42.156 3.18 1 60.03 251 SER B C 1
ATOM 7749 O O . SER B 1 251 ? 10.047 42.844 3.355 1 60.03 251 SER B O 1
ATOM 7751 N N . LEU B 1 252 ? 7.906 42.594 3.596 1 76.81 252 LEU B N 1
ATOM 7752 C CA . LEU B 1 252 ? 7.664 43.656 4.57 1 76.81 252 LEU B CA 1
ATOM 7753 C C . LEU B 1 252 ? 8.375 43.344 5.883 1 76.81 252 LEU B C 1
ATOM 7755 O O . LEU B 1 252 ? 8.281 42.219 6.41 1 76.81 252 LEU B O 1
ATOM 7759 N N . ILE B 1 253 ? 9.266 44.25 6.344 1 84.12 253 ILE B N 1
ATOM 7760 C CA . ILE B 1 253 ? 10.109 44.094 7.527 1 84.12 253 ILE B CA 1
ATOM 7761 C C . ILE B 1 253 ? 9.234 43.75 8.734 1 84.12 253 ILE B C 1
ATOM 7763 O O . ILE B 1 253 ? 8.258 44.438 9.023 1 84.12 253 ILE B O 1
ATOM 7767 N N . GLY B 1 254 ? 9.539 42.625 9.383 1 89.38 254 GLY B N 1
ATOM 7768 C CA . GLY B 1 254 ? 8.875 42.25 10.625 1 89.38 254 GLY B CA 1
ATOM 7769 C C . GLY B 1 254 ? 7.719 41.281 10.43 1 89.38 254 GLY B C 1
ATOM 7770 O O . GLY B 1 254 ? 7.129 40.812 11.398 1 89.38 254 GLY B O 1
ATOM 7771 N N . ASN B 1 255 ? 7.379 41 9.148 1 90.19 255 ASN B N 1
ATOM 7772 C CA . ASN B 1 255 ? 6.262 40.094 8.898 1 90.19 255 ASN B CA 1
ATOM 7773 C C . ASN B 1 255 ? 6.562 38.688 9.406 1 90.19 255 ASN B C 1
ATOM 7775 O O . ASN B 1 255 ? 5.664 38 9.883 1 90.19 255 ASN B O 1
ATOM 7779 N N . ASP B 1 256 ? 7.77 38.25 9.234 1 90.75 256 ASP B N 1
ATOM 7780 C CA . ASP B 1 256 ? 8.195 36.969 9.727 1 90.75 256 ASP B CA 1
ATOM 7781 C C . ASP B 1 256 ? 8.078 36.875 11.242 1 90.75 256 ASP B C 1
ATOM 7783 O O . ASP B 1 256 ? 7.641 35.875 11.789 1 90.75 256 ASP B O 1
ATOM 7787 N N . ILE B 1 257 ? 8.359 37.969 11.898 1 93.44 257 ILE B N 1
ATOM 7788 C CA . ILE B 1 257 ? 8.305 38.031 13.352 1 93.44 257 ILE B CA 1
ATOM 7789 C C . ILE B 1 257 ? 6.848 37.938 13.812 1 93.44 257 ILE B C 1
ATOM 7791 O O . ILE B 1 257 ? 6.539 37.219 14.773 1 93.44 257 ILE B O 1
ATOM 7795 N N . LEU B 1 258 ? 5.996 38.625 13.133 1 93.38 258 LEU B N 1
ATOM 7796 C CA . LEU B 1 258 ? 4.574 38.562 13.469 1 93.38 258 LEU B CA 1
ATOM 7797 C C . LEU B 1 258 ? 4.023 37.156 13.289 1 93.38 258 LEU B C 1
ATOM 7799 O O . LEU B 1 258 ? 3.256 36.688 14.125 1 93.38 258 LEU B O 1
ATOM 7803 N N . ALA B 1 259 ? 4.41 36.562 12.211 1 93 259 ALA B N 1
ATOM 7804 C CA . ALA B 1 259 ? 3.934 35.219 11.922 1 93 259 ALA B CA 1
ATOM 7805 C C . ALA B 1 259 ? 4.41 34.219 12.977 1 93 259 ALA B C 1
ATOM 7807 O O . ALA B 1 259 ? 3.641 33.375 13.438 1 93 259 ALA B O 1
ATOM 7808 N N . VAL B 1 260 ? 5.625 34.312 13.32 1 95.88 260 VAL B N 1
ATOM 7809 C CA . VAL B 1 260 ? 6.18 33.375 14.305 1 95.88 260 VAL B CA 1
ATOM 7810 C C . VAL B 1 260 ? 5.562 33.656 15.672 1 95.88 260 VAL B C 1
ATOM 7812 O O . VAL B 1 260 ? 5.32 32.75 16.453 1 95.88 260 VAL B O 1
ATOM 7815 N N . ARG B 1 261 ? 5.355 34.906 16 1 96.19 261 ARG B N 1
ATOM 7816 C CA . ARG B 1 261 ? 4.715 35.25 17.266 1 96.19 261 ARG B CA 1
ATOM 7817 C C . ARG B 1 261 ? 3.348 34.562 17.391 1 96.19 261 ARG B C 1
ATOM 7819 O O . ARG B 1 261 ? 3.008 34.031 18.438 1 96.19 261 ARG B O 1
ATOM 7826 N N . ARG B 1 262 ? 2.635 34.594 16.359 1 94.56 262 ARG B N 1
ATOM 7827 C CA . ARG B 1 262 ? 1.333 33.938 16.344 1 94.56 262 ARG B CA 1
ATOM 7828 C C . ARG B 1 262 ? 1.481 32.438 16.5 1 94.56 262 ARG B C 1
ATOM 7830 O O . ARG B 1 262 ? 0.733 31.797 17.25 1 94.56 262 ARG B O 1
ATOM 7837 N N . ALA B 1 263 ? 2.418 31.922 15.773 1 95.81 263 ALA B N 1
ATOM 7838 C CA . ALA B 1 263 ? 2.648 30.484 15.828 1 95.81 263 ALA B CA 1
ATOM 7839 C C . ALA B 1 263 ? 3.033 30.047 17.25 1 95.81 263 ALA B C 1
ATOM 7841 O O . ALA B 1 263 ? 2.604 29 17.719 1 95.81 263 ALA B O 1
ATOM 7842 N N . LEU B 1 264 ? 3.867 30.859 17.906 1 97.25 264 LEU B N 1
ATOM 7843 C CA . LEU B 1 264 ? 4.309 30.531 19.25 1 97.25 264 LEU B CA 1
ATOM 7844 C C . LEU B 1 264 ? 3.148 30.625 20.25 1 97.25 264 LEU B C 1
ATOM 7846 O O . LEU B 1 264 ? 3.09 29.859 21.219 1 97.25 264 LEU B O 1
ATOM 7850 N N . SER B 1 265 ? 2.262 31.5 19.984 1 95.44 265 SER B N 1
ATOM 7851 C CA . SER B 1 265 ? 1.09 31.641 20.828 1 95.44 265 SER B CA 1
ATOM 7852 C C . SER B 1 265 ? 0.126 30.469 20.656 1 95.44 265 SER B C 1
ATOM 7854 O O . SER B 1 265 ? -0.599 30.109 21.578 1 95.44 265 SER B O 1
ATOM 7856 N N . ASP B 1 266 ? 0.171 29.906 19.5 1 92.38 266 ASP B N 1
ATOM 7857 C CA . ASP B 1 266 ? -0.731 28.797 19.188 1 92.38 266 ASP B CA 1
ATOM 7858 C C . ASP B 1 266 ? -0.093 27.453 19.516 1 92.38 266 ASP B C 1
ATOM 7860 O O . ASP B 1 266 ? -0.763 26.422 19.5 1 92.38 266 ASP B O 1
ATOM 7864 N N . ALA B 1 267 ? 1.121 27.469 19.828 1 93.56 267 ALA B N 1
ATOM 7865 C CA . ALA B 1 267 ? 1.854 26.234 20.094 1 93.56 267 ALA B CA 1
ATOM 7866 C C . ALA B 1 267 ? 1.326 25.547 21.344 1 93.56 267 ALA B C 1
ATOM 7868 O O . ALA B 1 267 ? 1.173 26.188 22.406 1 93.56 267 ALA B O 1
ATOM 7869 N N . ASP B 1 268 ? 0.962 24.25 21.172 1 90.12 268 ASP B N 1
ATOM 7870 C CA . ASP B 1 268 ? 0.448 23.484 22.297 1 90.12 268 ASP B CA 1
ATOM 7871 C C . ASP B 1 268 ? 0.971 22.047 22.266 1 90.12 268 ASP B C 1
ATOM 7873 O O . ASP B 1 268 ? 1.764 21.688 21.391 1 90.12 268 ASP B O 1
ATOM 7877 N N . SER B 1 269 ? 0.57 21.281 23.219 1 87.31 269 SER B N 1
ATOM 7878 C CA . SER B 1 269 ? 1.1 19.938 23.359 1 87.31 269 SER B CA 1
ATOM 7879 C C . SER B 1 269 ? 0.11 18.891 22.828 1 87.31 269 SER B C 1
ATOM 7881 O O . SER B 1 269 ? 0.392 17.703 22.844 1 87.31 269 SER B O 1
ATOM 7883 N N . VAL B 1 270 ? -0.987 19.297 22.234 1 82.31 270 VAL B N 1
ATOM 7884 C CA . VAL B 1 270 ? -2.035 18.328 21.922 1 82.31 270 VAL B CA 1
ATOM 7885 C C . VAL B 1 270 ? -2.258 18.281 20.422 1 82.31 270 VAL B C 1
ATOM 7887 O O . VAL B 1 270 ? -2.57 17.219 19.875 1 82.31 270 VAL B O 1
ATOM 7890 N N . THR B 1 271 ? -2.012 19.391 19.766 1 87.81 271 THR B N 1
ATOM 7891 C CA . THR B 1 271 ? -2.301 19.453 18.344 1 87.81 271 THR B CA 1
ATOM 7892 C C . THR B 1 271 ? -1.259 18.672 17.547 1 87.81 271 THR B C 1
ATOM 7894 O O . THR B 1 271 ? -0.056 18.844 17.75 1 87.81 271 THR B O 1
ATOM 7897 N N . VAL B 1 272 ? -1.759 17.844 16.672 1 91.5 272 VAL B N 1
ATOM 7898 C CA . VAL B 1 272 ? -0.892 17.031 15.812 1 91.5 272 VAL B CA 1
ATOM 7899 C C . VAL B 1 272 ? -0.133 17.938 14.844 1 91.5 272 VAL B C 1
ATOM 7901 O O . VAL B 1 272 ? -0.703 18.875 14.289 1 91.5 272 VAL B O 1
ATOM 7904 N N . GLN B 1 273 ? 1.152 17.641 14.742 1 93.94 273 GLN B N 1
ATOM 7905 C CA . GLN B 1 273 ? 2.01 18.359 13.812 1 93.94 273 GLN B CA 1
ATOM 7906 C C . GLN B 1 273 ? 2.316 17.531 12.57 1 93.94 273 GLN B C 1
ATOM 7908 O O . GLN B 1 273 ? 3.322 16.812 12.531 1 93.94 273 GLN B O 1
ATOM 7913 N N . PRO B 1 274 ? 1.554 17.688 11.484 1 93.75 274 PRO B N 1
ATOM 7914 C CA . PRO B 1 274 ? 1.699 16.828 10.312 1 93.75 274 PRO B CA 1
ATOM 7915 C C . PRO B 1 274 ? 3.012 17.047 9.562 1 93.75 274 PRO B C 1
ATOM 7917 O O . PRO B 1 274 ? 3.393 16.25 8.711 1 93.75 274 PRO B O 1
ATOM 7920 N N . PHE B 1 275 ? 3.732 18.156 9.883 1 95.38 275 PHE B N 1
ATOM 7921 C CA . PHE B 1 275 ? 4.953 18.469 9.156 1 95.38 275 PHE B CA 1
ATOM 7922 C C . PHE B 1 275 ? 6.184 18.094 9.969 1 95.38 275 PHE B C 1
ATOM 7924 O O . PHE B 1 275 ? 7.312 18.391 9.57 1 95.38 275 PHE B O 1
ATOM 7931 N N . LEU B 1 276 ? 5.887 17.5 11.109 1 95.12 276 LEU B N 1
ATOM 7932 C CA . LEU B 1 276 ? 6.965 16.984 11.945 1 95.12 276 LEU B CA 1
ATOM 7933 C C . LEU B 1 276 ? 7.305 15.547 11.555 1 95.12 276 LEU B C 1
ATOM 7935 O O . LEU B 1 276 ? 6.574 14.617 11.906 1 95.12 276 LEU B O 1
ATOM 7939 N N . TRP B 1 277 ? 8.453 15.43 10.844 1 93.25 277 TRP B N 1
ATOM 7940 C CA . TRP B 1 277 ? 8.875 14.141 10.312 1 93.25 277 TRP B CA 1
ATOM 7941 C C . TRP B 1 277 ? 9.758 13.398 11.305 1 93.25 277 TRP B C 1
ATOM 7943 O O . TRP B 1 277 ? 10.477 14.023 12.086 1 93.25 277 TRP B O 1
ATOM 7953 N N . GLN B 1 278 ? 9.547 12.062 11.305 1 86.5 278 GLN B N 1
ATOM 7954 C CA . GLN B 1 278 ? 10.445 11.156 12.008 1 86.5 278 GLN B CA 1
ATOM 7955 C C . GLN B 1 278 ? 10.828 9.969 11.125 1 86.5 278 GLN B C 1
ATOM 7957 O O . GLN B 1 278 ? 10.18 9.703 10.117 1 86.5 278 GLN B O 1
ATOM 7962 N N . ASN B 1 279 ? 11.844 9.273 11.453 1 72.5 279 ASN B N 1
ATOM 7963 C CA . ASN B 1 279 ? 12.375 8.164 10.664 1 72.5 279 ASN B CA 1
ATOM 7964 C C . ASN B 1 279 ? 11.43 6.969 10.664 1 72.5 279 ASN B C 1
ATOM 7966 O O . ASN B 1 279 ? 11.797 5.883 11.117 1 72.5 279 ASN B O 1
ATOM 7970 N N . THR B 1 280 ? 10.148 7.16 10.375 1 72 280 THR B N 1
ATOM 7971 C CA . THR B 1 280 ? 9.195 6.066 10.273 1 72 280 THR B CA 1
ATOM 7972 C C . THR B 1 280 ? 8.305 6.246 9.047 1 72 280 THR B C 1
ATOM 7974 O O . THR B 1 280 ? 8.297 7.312 8.422 1 72 280 THR B O 1
ATOM 7977 N N . SER B 1 281 ? 7.656 5.207 8.656 1 71.44 281 SER B N 1
ATOM 7978 C CA . SER B 1 281 ? 6.793 5.234 7.477 1 71.44 281 SER B CA 1
ATOM 7979 C C . SER B 1 281 ? 5.359 5.594 7.855 1 71.44 281 SER B C 1
ATOM 7981 O O . SER B 1 281 ? 4.969 5.473 9.016 1 71.44 281 SER B O 1
ATOM 7983 N N . GLY B 1 282 ? 4.691 6.164 6.875 1 77.06 282 GLY B N 1
ATOM 7984 C CA . GLY B 1 282 ? 3.273 6.438 7.043 1 77.06 282 GLY B CA 1
ATOM 7985 C C . GLY B 1 282 ? 2.998 7.766 7.723 1 77.06 282 GLY B C 1
ATOM 7986 O O . GLY B 1 282 ? 3.914 8.562 7.934 1 77.06 282 GLY B O 1
ATOM 7987 N N . VAL B 1 283 ? 1.725 7.973 7.945 1 82.06 283 VAL B N 1
ATOM 7988 C CA . VAL B 1 283 ? 1.283 9.195 8.602 1 82.06 283 VAL B CA 1
ATOM 7989 C C . VAL B 1 283 ? 1.561 9.117 10.094 1 82.06 283 VAL B C 1
ATOM 7991 O O . VAL B 1 283 ? 1.197 8.133 10.75 1 82.06 283 VAL B O 1
ATOM 7994 N N . GLN B 1 284 ? 2.229 10.148 10.547 1 82 284 GLN B N 1
ATOM 7995 C CA . GLN B 1 284 ? 2.611 10.203 11.953 1 82 284 GLN B CA 1
ATOM 7996 C C . GLN B 1 284 ? 1.747 11.203 12.719 1 82 284 GLN B C 1
ATOM 7998 O O . GLN B 1 284 ? 1.368 12.242 12.172 1 82 284 GLN B O 1
ATOM 8003 N N . LEU B 1 285 ? 1.404 10.859 13.93 1 89.75 285 LEU B N 1
ATOM 8004 C CA . LEU B 1 285 ? 0.566 11.719 14.75 1 89.75 285 LEU B CA 1
ATOM 8005 C C . LEU B 1 285 ? 1.354 12.281 15.93 1 89.75 285 LEU B C 1
ATOM 8007 O O . LEU B 1 285 ? 0.9 12.211 17.078 1 89.75 285 LEU B O 1
ATOM 8011 N N . HIS B 1 286 ? 2.434 12.945 15.57 1 91.19 286 HIS B N 1
ATOM 8012 C CA . HIS B 1 286 ? 3.279 13.516 16.625 1 91.19 286 HIS B CA 1
ATOM 8013 C C . HIS B 1 286 ? 2.828 14.922 16.984 1 91.19 286 HIS B C 1
ATOM 8015 O O . HIS B 1 286 ? 2.24 15.625 16.172 1 91.19 286 HIS B O 1
ATOM 8021 N N . THR B 1 287 ? 3.096 15.281 18.203 1 91.12 287 THR B N 1
ATOM 8022 C CA . THR B 1 287 ? 2.855 16.625 18.703 1 91.12 287 THR B CA 1
ATOM 8023 C C . THR B 1 287 ? 4.172 17.312 19.047 1 91.12 287 THR B C 1
ATOM 8025 O O . THR B 1 287 ? 5.238 16.703 18.969 1 91.12 287 THR B O 1
ATOM 8028 N N . LEU B 1 288 ? 4.098 18.594 19.453 1 92.69 288 LEU B N 1
ATOM 8029 C CA . LEU B 1 288 ? 5.305 19.344 19.797 1 92.69 288 LEU B CA 1
ATOM 8030 C C . LEU B 1 288 ? 5.926 18.812 21.094 1 92.69 288 LEU B C 1
ATOM 8032 O O . LEU B 1 288 ? 7.125 19 21.328 1 92.69 288 LEU B O 1
ATOM 8036 N N . SER B 1 289 ? 5.152 18.156 21.875 1 87.31 289 SER B N 1
ATOM 8037 C CA . SER B 1 289 ? 5.676 17.594 23.125 1 87.31 289 SER B CA 1
ATOM 8038 C C . SER B 1 289 ? 6.578 16.391 22.859 1 87.31 289 SER B C 1
ATOM 8040 O O . SER B 1 289 ? 7.406 16.031 23.703 1 87.31 289 SER B O 1
ATOM 8042 N N . ASP B 1 290 ? 6.5 15.828 21.672 1 87.81 290 ASP B N 1
ATOM 8043 C CA . ASP B 1 290 ? 7.262 14.633 21.312 1 87.81 290 ASP B CA 1
ATOM 8044 C C . ASP B 1 290 ? 8.578 15.008 20.641 1 87.81 290 ASP B C 1
ATOM 8046 O O . ASP B 1 290 ? 9.391 14.133 20.328 1 87.81 290 ASP B O 1
ATOM 8050 N N . ILE B 1 291 ? 8.797 16.25 20.453 1 90.69 291 ILE B N 1
ATOM 8051 C CA . ILE B 1 291 ? 9.82 16.688 19.5 1 90.69 291 ILE B CA 1
ATOM 8052 C C . ILE B 1 291 ? 11.195 16.219 19.969 1 90.69 291 ILE B C 1
ATOM 8054 O O . ILE B 1 291 ? 12.047 15.875 19.156 1 90.69 291 ILE B O 1
ATOM 8058 N N . LEU B 1 292 ? 11.438 16.094 21.297 1 88.69 292 LEU B N 1
ATOM 8059 C CA . LEU B 1 292 ? 12.742 15.688 21.797 1 88.69 292 LEU B CA 1
ATOM 8060 C C . LEU B 1 292 ? 12.867 14.164 21.812 1 88.69 292 LEU B C 1
ATOM 8062 O O . LEU B 1 292 ? 13.977 13.625 21.734 1 88.69 292 LEU B O 1
ATOM 8066 N N . SER B 1 293 ? 11.719 13.562 21.969 1 86.44 293 SER B N 1
ATOM 8067 C CA . SER B 1 293 ? 11.734 12.102 22.031 1 86.44 293 SER B CA 1
ATOM 8068 C C . SER B 1 293 ? 11.883 11.484 20.656 1 86.44 293 SER B C 1
ATOM 8070 O O . SER B 1 293 ? 12.281 10.32 20.516 1 86.44 293 SER B O 1
ATOM 8072 N N . LEU B 1 294 ? 11.586 12.273 19.734 1 85.5 294 LEU B N 1
ATOM 8073 C CA . LEU B 1 294 ? 11.703 11.789 18.359 1 85.5 294 LEU B CA 1
ATOM 8074 C C . LEU B 1 294 ? 13.156 11.82 17.891 1 85.5 294 LEU B C 1
ATOM 8076 O O . LEU B 1 294 ? 13.836 12.836 18.047 1 85.5 294 LEU B O 1
ATOM 8080 N N . ASN B 1 295 ? 13.648 10.68 17.688 1 75.75 295 ASN B N 1
ATOM 8081 C CA . ASN B 1 295 ? 15.016 10.625 17.172 1 75.75 295 ASN B CA 1
ATOM 8082 C C . ASN B 1 295 ? 15.117 11.266 15.781 1 75.75 295 ASN B C 1
ATOM 8084 O O . ASN B 1 295 ? 14.5 10.797 14.828 1 75.75 295 ASN B O 1
ATOM 8088 N N . ASP B 1 296 ? 15.812 12.375 15.578 1 81.5 296 ASP B N 1
ATOM 8089 C CA . ASP B 1 296 ? 16.094 13.023 14.297 1 81.5 296 ASP B CA 1
ATOM 8090 C C . ASP B 1 296 ? 14.836 13.617 13.688 1 81.5 296 ASP B C 1
ATOM 8092 O O . ASP B 1 296 ? 14.492 13.32 12.539 1 81.5 296 ASP B O 1
ATOM 8096 N N . SER B 1 297 ? 14.125 14.359 14.484 1 90 297 SER B N 1
ATOM 8097 C CA . SER B 1 297 ? 12.938 15.031 13.969 1 90 297 SER B CA 1
ATOM 8098 C C . SER B 1 297 ? 13.305 16.266 13.156 1 90 297 SER B C 1
ATOM 8100 O O . SER B 1 297 ? 14.305 16.922 13.438 1 90 297 SER B O 1
ATOM 8102 N N . PHE B 1 298 ? 12.57 16.469 12.07 1 94.56 298 PHE B N 1
ATOM 8103 C CA . PHE B 1 298 ? 12.836 17.641 11.234 1 94.56 298 PHE B CA 1
ATOM 8104 C C . PHE B 1 298 ? 11.555 18.156 10.609 1 94.56 298 PHE B C 1
ATOM 8106 O O . PHE B 1 298 ? 10.508 17.5 10.672 1 94.56 298 PHE B O 1
ATOM 8113 N N . TYR B 1 299 ? 11.664 19.375 10.133 1 96.06 299 TYR B N 1
ATOM 8114 C CA . TYR B 1 299 ? 10.562 19.984 9.406 1 96.06 299 TYR B CA 1
ATOM 8115 C C . TYR B 1 299 ? 10.742 19.812 7.898 1 96.06 299 TYR B C 1
ATOM 8117 O O . TYR B 1 299 ? 11.844 19.953 7.375 1 96.06 299 TYR B O 1
ATOM 8125 N N . ALA B 1 300 ? 9.641 19.5 7.285 1 95.75 300 ALA B N 1
ATOM 8126 C CA . ALA B 1 300 ? 9.508 19.562 5.836 1 95.75 300 ALA B CA 1
ATOM 8127 C C . ALA B 1 300 ? 8.148 20.141 5.438 1 95.75 300 ALA B C 1
ATOM 8129 O O . ALA B 1 300 ? 7.168 19.984 6.168 1 95.75 300 ALA B O 1
ATOM 8130 N N . GLN B 1 301 ? 8.117 20.75 4.309 1 95.06 301 GLN B N 1
ATOM 8131 C CA . GLN B 1 301 ? 6.902 21.438 3.885 1 95.06 301 GLN B CA 1
ATOM 8132 C C . GLN B 1 301 ? 5.816 20.453 3.49 1 95.06 301 GLN B C 1
ATOM 8134 O O . GLN B 1 301 ? 4.637 20.797 3.424 1 95.06 301 GLN B O 1
ATOM 8139 N N . LEU B 1 302 ? 6.203 19.25 3.191 1 94.81 302 LEU B N 1
ATOM 8140 C CA . LEU B 1 302 ? 5.234 18.219 2.865 1 94.81 302 LEU B CA 1
ATOM 8141 C C . LEU B 1 302 ? 4.863 17.406 4.105 1 94.81 302 LEU B C 1
ATOM 8143 O O . LEU B 1 302 ? 5.719 17.125 4.949 1 94.81 302 LEU B O 1
ATOM 8147 N N . PRO B 1 303 ? 3.588 17.062 4.223 1 94 303 PRO B N 1
ATOM 8148 C CA . PRO B 1 303 ? 3.156 16.312 5.406 1 94 303 PRO B CA 1
ATOM 8149 C C . PRO B 1 303 ? 3.773 14.914 5.477 1 94 303 PRO B C 1
ATOM 8151 O O . PRO B 1 303 ? 4.117 14.328 4.441 1 94 303 PRO B O 1
ATOM 8154 N N . THR B 1 304 ? 3.799 14.422 6.688 1 92.81 304 THR B N 1
ATOM 8155 C CA . THR B 1 304 ? 4.285 13.062 6.895 1 92.81 304 THR B CA 1
ATOM 8156 C C . THR B 1 304 ? 3.385 12.047 6.191 1 92.81 304 THR B C 1
ATOM 8158 O O . THR B 1 304 ? 2.172 12.25 6.098 1 92.81 304 THR B O 1
ATOM 8161 N N . GLY B 1 305 ? 4.008 10.977 5.672 1 88.56 305 GLY B N 1
ATOM 8162 C CA . GLY B 1 305 ? 3.234 9.961 4.977 1 88.56 305 GLY B CA 1
ATOM 8163 C C . GLY B 1 305 ? 3.111 10.211 3.486 1 88.56 305 GLY B C 1
ATOM 8164 O O . GLY B 1 305 ? 2.658 9.344 2.738 1 88.56 305 GLY B O 1
ATOM 8165 N N . PHE B 1 306 ? 3.498 11.469 3.104 1 93.31 306 PHE B N 1
ATOM 8166 C CA . PHE B 1 306 ? 3.463 11.773 1.678 1 93.31 306 PHE B CA 1
ATOM 8167 C C . PHE B 1 306 ? 4.375 10.828 0.902 1 93.31 306 PHE B C 1
ATOM 8169 O O . PHE B 1 306 ? 5.516 10.594 1.303 1 93.31 306 PHE B O 1
ATOM 8176 N N . ASN B 1 307 ? 3.877 10.281 -0.097 1 92.75 307 ASN B N 1
ATOM 8177 C CA . ASN B 1 307 ? 4.559 9.289 -0.922 1 92.75 307 ASN B CA 1
ATOM 8178 C C . ASN B 1 307 ? 4.504 9.656 -2.402 1 92.75 307 ASN B C 1
ATOM 8180 O O . ASN B 1 307 ? 3.451 10.047 -2.908 1 92.75 307 ASN B O 1
ATOM 8184 N N . THR B 1 308 ? 5.613 9.492 -3.125 1 94.06 308 THR B N 1
ATOM 8185 C CA . THR B 1 308 ? 5.664 9.914 -4.52 1 94.06 308 THR B CA 1
ATOM 8186 C C . THR B 1 308 ? 5.453 8.727 -5.453 1 94.06 308 THR B C 1
ATOM 8188 O O . THR B 1 308 ? 5.523 8.867 -6.676 1 94.06 308 THR B O 1
ATOM 8191 N N . GLY B 1 309 ? 5.301 7.551 -4.902 1 92.88 309 GLY B N 1
ATOM 8192 C CA . GLY B 1 309 ? 4.988 6.367 -5.688 1 92.88 309 GLY B CA 1
ATOM 8193 C C . GLY B 1 309 ? 6.184 5.809 -6.43 1 92.88 309 GLY B C 1
ATOM 8194 O O . GLY B 1 309 ? 7.215 5.504 -5.824 1 92.88 309 GLY B O 1
ATOM 8195 N N . VAL B 1 310 ? 6.137 5.84 -7.773 1 93.12 310 VAL B N 1
ATOM 8196 C CA . VAL B 1 310 ? 7.156 5.18 -8.578 1 93.12 310 VAL B CA 1
ATOM 8197 C C . VAL B 1 310 ? 8.25 6.176 -8.953 1 93.12 310 VAL B C 1
ATOM 8199 O O . VAL B 1 310 ? 9.219 5.82 -9.625 1 93.12 310 VAL B O 1
ATOM 8202 N N . LEU B 1 311 ? 8.156 7.391 -8.469 1 93.75 311 LEU B N 1
ATOM 8203 C CA . LEU B 1 311 ? 9.141 8.422 -8.789 1 93.75 311 LEU B CA 1
ATOM 8204 C C . LEU B 1 311 ? 10.023 8.711 -7.578 1 93.75 311 LEU B C 1
ATOM 8206 O O . LEU B 1 311 ? 9.539 8.773 -6.445 1 93.75 311 LEU B O 1
ATOM 8210 N N . ARG B 1 312 ? 11.273 8.844 -7.855 1 93.31 312 ARG B N 1
ATOM 8211 C CA . ARG B 1 312 ? 12.195 9.32 -6.832 1 93.31 312 ARG B CA 1
ATOM 8212 C C . ARG B 1 312 ? 12.227 10.852 -6.793 1 93.31 312 ARG B C 1
ATOM 8214 O O . ARG B 1 312 ? 12.5 11.492 -7.801 1 93.31 312 ARG B O 1
ATOM 8221 N N . GLN B 1 313 ? 11.828 11.383 -5.699 1 95.25 313 GLN B N 1
ATOM 8222 C CA . GLN B 1 313 ? 11.805 12.836 -5.523 1 95.25 313 GLN B CA 1
ATOM 8223 C C . GLN B 1 313 ? 12.492 13.242 -4.227 1 95.25 313 GLN B C 1
ATOM 8225 O O . GLN B 1 313 ? 12.641 12.43 -3.311 1 95.25 313 GLN B O 1
ATOM 8230 N N . PHE B 1 314 ? 12.938 14.453 -4.172 1 96.19 314 PHE B N 1
ATOM 8231 C CA . PHE B 1 314 ? 13.641 15 -3.018 1 96.19 314 PHE B CA 1
ATOM 8232 C C . PHE B 1 314 ? 12.945 16.25 -2.502 1 96.19 314 PHE B C 1
ATOM 8234 O O . PHE B 1 314 ? 12.234 16.938 -3.252 1 96.19 314 PHE B O 1
ATOM 8241 N N . ALA B 1 315 ? 13.047 16.562 -1.246 1 96.38 315 ALA B N 1
ATOM 8242 C CA . ALA B 1 315 ? 12.492 17.75 -0.626 1 96.38 315 ALA B CA 1
ATOM 8243 C C . ALA B 1 315 ? 13.453 18.344 0.409 1 96.38 315 ALA B C 1
ATOM 8245 O O . ALA B 1 315 ? 14.242 17.609 1.01 1 96.38 315 ALA B O 1
ATOM 8246 N N . PRO B 1 316 ? 13.406 19.625 0.584 1 96.62 316 PRO B N 1
ATOM 8247 C CA . PRO B 1 316 ? 14.234 20.219 1.636 1 96.62 316 PRO B CA 1
ATOM 8248 C C . PRO B 1 316 ? 13.727 19.891 3.039 1 96.62 316 PRO B C 1
ATOM 8250 O O . PRO B 1 316 ? 12.516 19.781 3.252 1 96.62 316 PRO B O 1
ATOM 8253 N N . ARG B 1 317 ? 14.656 19.75 3.961 1 96.31 317 ARG B N 1
ATOM 8254 C CA . ARG B 1 317 ? 14.312 19.562 5.367 1 96.31 317 ARG B CA 1
ATOM 8255 C C . ARG B 1 317 ? 15.203 20.422 6.266 1 96.31 317 ARG B C 1
ATOM 8257 O O . ARG B 1 317 ? 16.312 20.797 5.879 1 96.31 317 ARG B O 1
ATOM 8264 N N . VAL B 1 318 ? 14.688 20.812 7.426 1 96.88 318 VAL B N 1
ATOM 8265 C CA . VAL B 1 318 ? 15.43 21.594 8.406 1 96.88 318 VAL B CA 1
ATOM 8266 C C . VAL B 1 318 ? 15.297 20.969 9.789 1 96.88 318 VAL B C 1
ATOM 8268 O O . VAL B 1 318 ? 14.188 20.672 10.234 1 96.88 318 VAL B O 1
ATOM 8271 N N . ASN B 1 319 ? 16.469 20.797 10.43 1 94.25 319 ASN B N 1
ATOM 8272 C CA . ASN B 1 319 ? 16.562 20.266 11.781 1 94.25 319 ASN B CA 1
ATOM 8273 C C . ASN B 1 319 ? 17.141 21.297 12.75 1 94.25 319 ASN B C 1
ATOM 8275 O O . ASN B 1 319 ? 18.172 21.906 12.477 1 94.25 319 ASN B O 1
ATOM 8279 N N . SER B 1 320 ? 16.344 21.516 13.805 1 96.62 320 SER B N 1
ATOM 8280 C CA . SER B 1 320 ? 16.875 22.391 14.852 1 96.62 320 SER B CA 1
ATOM 8281 C C . SER B 1 320 ? 16.781 21.734 16.219 1 96.62 320 SER B C 1
ATOM 8283 O O . SER B 1 320 ? 15.789 21.047 16.531 1 96.62 320 SER B O 1
ATOM 8285 N N . THR B 1 321 ? 17.844 21.828 17.016 1 96.06 321 THR B N 1
ATOM 8286 C CA . THR B 1 321 ? 17.875 21.312 18.375 1 96.06 321 THR B CA 1
ATOM 8287 C C . THR B 1 321 ? 18.422 22.359 19.328 1 96.06 321 THR B C 1
ATOM 8289 O O . THR B 1 321 ? 19.438 23.016 19.031 1 96.06 321 THR B O 1
ATOM 8292 N N . ALA B 1 322 ? 17.703 22.516 20.438 1 97.31 322 ALA B N 1
ATOM 8293 C CA . ALA B 1 322 ? 18.109 23.516 21.422 1 97.31 322 ALA B CA 1
ATOM 8294 C C . ALA B 1 322 ? 18.734 22.875 22.656 1 97.31 322 ALA B C 1
ATOM 8296 O O . ALA B 1 322 ? 18.297 21.797 23.078 1 97.31 322 ALA B O 1
ATOM 8297 N N . THR B 1 323 ? 19.75 23.484 23.156 1 96.75 323 THR B N 1
ATOM 8298 C CA . THR B 1 323 ? 20.359 23.172 24.438 1 96.75 323 THR B CA 1
ATOM 8299 C C . THR B 1 323 ? 20.406 24.406 25.344 1 96.75 323 THR B C 1
ATOM 8301 O O . THR B 1 323 ? 20.266 25.531 24.859 1 96.75 323 THR B O 1
ATOM 8304 N N . TYR B 1 324 ? 20.422 24.234 26.641 1 96.75 324 TYR B N 1
ATOM 8305 C CA . TYR B 1 324 ? 20.469 25.391 27.531 1 96.75 324 TYR B CA 1
ATOM 8306 C C . TYR B 1 324 ? 21.406 25.125 28.703 1 96.75 324 TYR B C 1
ATOM 8308 O O . TYR B 1 324 ? 21.734 23.969 29 1 96.75 324 TYR B O 1
ATOM 8316 N N . GLU B 1 325 ? 21.984 26.156 29.266 1 96.56 325 GLU B N 1
ATOM 8317 C CA . GLU B 1 325 ? 22.828 26.125 30.469 1 96.56 325 GLU B CA 1
ATOM 8318 C C . GLU B 1 325 ? 22.531 27.312 31.375 1 96.56 325 GLU B C 1
ATOM 8320 O O . GLU B 1 325 ? 22.234 28.406 30.891 1 96.56 325 GLU B O 1
ATOM 8325 N N . THR B 1 326 ? 22.484 27 32.625 1 95.69 326 THR B N 1
ATOM 8326 C CA . THR B 1 326 ? 22.453 28.094 33.594 1 95.69 326 THR B CA 1
ATOM 8327 C C . THR B 1 326 ? 23.844 28.703 33.75 1 95.69 326 THR B C 1
ATOM 8329 O O . THR B 1 326 ? 24.828 27.984 33.969 1 95.69 326 THR B O 1
ATOM 8332 N N . ILE B 1 327 ? 23.891 29.984 33.688 1 96.25 327 ILE B N 1
ATOM 8333 C CA . ILE B 1 327 ? 25.219 30.609 33.688 1 96.25 327 ILE B CA 1
ATOM 8334 C C . ILE B 1 327 ? 25.312 31.609 34.844 1 96.25 327 ILE B C 1
ATOM 8336 O O . ILE B 1 327 ? 24.297 31.953 35.469 1 96.25 327 ILE B O 1
ATOM 8340 N N . LEU B 1 328 ? 26.562 32.062 35.062 1 93.69 328 LEU B N 1
ATOM 8341 C CA . LEU B 1 328 ? 26.828 33.062 36.094 1 93.69 328 LEU B CA 1
ATOM 8342 C C . LEU B 1 328 ? 26.797 34.469 35.5 1 93.69 328 LEU B C 1
ATOM 8344 O O . LEU B 1 328 ? 26.859 34.625 34.281 1 93.69 328 LEU B O 1
ATOM 8348 N N . ALA B 1 329 ? 26.641 35.406 36.344 1 93.31 329 ALA B N 1
ATOM 8349 C CA . ALA B 1 329 ? 26.562 36.812 35.938 1 93.31 329 ALA B CA 1
ATOM 8350 C C . ALA B 1 329 ? 27.812 37.219 35.156 1 93.31 329 ALA B C 1
ATOM 8352 O O . ALA B 1 329 ? 27.719 38.031 34.219 1 93.31 329 ALA B O 1
ATOM 8353 N N . SER B 1 330 ? 28.906 36.625 35.469 1 91.56 330 SER B N 1
ATOM 8354 C CA . SER B 1 330 ? 30.172 36.969 34.812 1 91.56 330 SER B CA 1
ATOM 8355 C C . SER B 1 330 ? 30.203 36.469 33.375 1 91.56 330 SER B C 1
ATOM 8357 O O . SER B 1 330 ? 30.938 36.969 32.562 1 91.56 330 SER B O 1
ATOM 8359 N N . GLU B 1 331 ? 29.406 35.5 33.094 1 93.06 331 GLU B N 1
ATOM 8360 C CA . GLU B 1 331 ? 29.406 34.906 31.781 1 93.06 331 GLU B CA 1
ATOM 8361 C C . GLU B 1 331 ? 28.391 35.594 30.859 1 93.06 331 GLU B C 1
ATOM 8363 O O . GLU B 1 331 ? 28.391 35.344 29.656 1 93.06 331 GLU B O 1
ATOM 8368 N N . PHE B 1 332 ? 27.531 36.406 31.422 1 95 332 PHE B N 1
ATOM 8369 C CA . PHE B 1 332 ? 26.562 37.156 30.625 1 95 332 PHE B CA 1
ATOM 8370 C C . PHE B 1 332 ? 27.25 38.281 29.828 1 95 332 PHE B C 1
ATOM 8372 O O . PHE B 1 332 ? 28.078 39 30.375 1 95 332 PHE B O 1
ATOM 8379 N N . PRO B 1 333 ? 27 38.438 28.578 1 93.06 333 PRO B N 1
ATOM 8380 C CA . PRO B 1 333 ? 27.703 39.438 27.766 1 93.06 333 PRO B CA 1
ATOM 8381 C C . PRO B 1 333 ? 27.469 40.844 28.25 1 93.06 333 PRO B C 1
ATOM 8383 O O . PRO B 1 333 ? 26.328 41.281 28.438 1 93.06 333 PRO B O 1
ATOM 8386 N N . SER B 1 334 ? 28.484 41.719 28.547 1 84.31 334 SER B N 1
ATOM 8387 C CA . SER B 1 334 ? 28.375 43.062 29.125 1 84.31 334 SER B CA 1
ATOM 8388 C C . SER B 1 334 ? 28.156 44.094 28.031 1 84.31 334 SER B C 1
ATOM 8390 O O . SER B 1 334 ? 27.578 45.156 28.281 1 84.31 334 SER B O 1
ATOM 8392 N N . ASN B 1 335 ? 28.516 43.875 26.781 1 82.25 335 ASN B N 1
ATOM 8393 C CA . ASN B 1 335 ? 28.422 44.906 25.766 1 82.25 335 ASN B CA 1
ATOM 8394 C C . ASN B 1 335 ? 27.438 44.531 24.656 1 82.25 335 ASN B C 1
ATOM 8396 O O . ASN B 1 335 ? 27.641 44.875 23.5 1 82.25 335 ASN B O 1
ATOM 8400 N N . CYS B 1 336 ? 26.375 43.844 25.109 1 87.19 336 CYS B N 1
ATOM 8401 C CA . CYS B 1 336 ? 25.422 43.406 24.094 1 87.19 336 CYS B CA 1
ATOM 8402 C C . CYS B 1 336 ? 24.578 44.562 23.594 1 87.19 336 CYS B C 1
ATOM 8404 O O . CYS B 1 336 ? 24.141 44.594 22.453 1 87.19 336 CYS B O 1
ATOM 8406 N N . ASP B 1 337 ? 24.391 45.594 24.422 1 81.25 337 ASP B N 1
ATOM 8407 C CA . ASP B 1 337 ? 23.547 46.75 24.109 1 81.25 337 ASP B CA 1
ATOM 8408 C C . ASP B 1 337 ? 24.281 47.719 23.188 1 81.25 337 ASP B C 1
ATOM 8410 O O . ASP B 1 337 ? 23.656 48.562 22.531 1 81.25 337 ASP B O 1
ATOM 8414 N N . SER B 1 338 ? 25.594 47.562 23.078 1 81 338 SER B N 1
ATOM 8415 C CA . SER B 1 338 ? 26.359 48.562 22.312 1 81 338 SER B CA 1
ATOM 8416 C C . SER B 1 338 ? 27.031 47.906 21.109 1 81 338 SER B C 1
ATOM 8418 O O . SER B 1 338 ? 27.578 48.625 20.25 1 81 338 SER B O 1
ATOM 8420 N N . THR B 1 339 ? 26.938 46.656 20.984 1 83.12 339 THR B N 1
ATOM 8421 C CA . THR B 1 339 ? 27.547 46 19.844 1 83.12 339 THR B CA 1
ATOM 8422 C C . THR B 1 339 ? 26.672 46.125 18.594 1 83.12 339 THR B C 1
ATOM 8424 O O . THR B 1 339 ? 25.5 45.75 18.609 1 83.12 339 THR B O 1
ATOM 8427 N N . PRO B 1 340 ? 27.266 46.625 17.562 1 81.62 340 PRO B N 1
ATOM 8428 C CA . PRO B 1 340 ? 26.469 46.781 16.344 1 81.62 340 PRO B CA 1
ATOM 8429 C C . PRO B 1 340 ? 25.984 45.438 15.773 1 81.62 340 PRO B C 1
ATOM 8431 O O . PRO B 1 340 ? 26.75 44.469 15.727 1 81.62 340 PRO B O 1
ATOM 8434 N N . GLY B 1 341 ? 24.75 45.438 15.422 1 86.19 341 GLY B N 1
ATOM 8435 C CA . GLY B 1 341 ? 24.188 44.25 14.797 1 86.19 341 GLY B CA 1
ATOM 8436 C C . GLY B 1 341 ? 23.703 43.219 15.797 1 86.19 341 GLY B C 1
ATOM 8437 O O . GLY B 1 341 ? 23.094 42.219 15.414 1 86.19 341 GLY B O 1
ATOM 8438 N N . SER B 1 342 ? 23.938 43.469 17.078 1 89.69 342 SER B N 1
ATOM 8439 C CA . SER B 1 342 ? 23.469 42.562 18.125 1 89.69 342 SER B CA 1
ATOM 8440 C C . SER B 1 342 ? 22 42.781 18.422 1 89.69 342 SER B C 1
ATOM 8442 O O . SER B 1 342 ? 21.422 43.812 18.078 1 89.69 342 SER B O 1
ATOM 8444 N N . PHE B 1 343 ? 21.375 41.781 18.906 1 92.19 343 PHE B N 1
ATOM 8445 C CA . PHE B 1 343 ? 20.016 41.938 19.422 1 92.19 343 PHE B CA 1
ATOM 8446 C C . PHE B 1 343 ? 20.031 42.094 20.938 1 92.19 343 PHE B C 1
ATOM 8448 O O . PHE B 1 343 ? 20.609 41.281 21.656 1 92.19 343 PHE B O 1
ATOM 8455 N N . TYR B 1 344 ? 19.438 43.156 21.359 1 91.56 344 TYR B N 1
ATOM 8456 C CA . TYR B 1 344 ? 19.344 43.438 22.781 1 91.56 344 TYR B CA 1
ATOM 8457 C C . TYR B 1 344 ? 17.969 44 23.125 1 91.56 344 TYR B C 1
ATOM 8459 O O . TYR B 1 344 ? 17.438 44.844 22.422 1 91.56 344 TYR B O 1
ATOM 8467 N N . SER B 1 345 ? 17.359 43.406 24.078 1 91.25 345 SER B N 1
ATOM 8468 C CA . SER B 1 345 ? 16.078 43.875 24.578 1 91.25 345 SER B CA 1
ATOM 8469 C C . SER B 1 345 ? 16.016 43.781 26.094 1 91.25 345 SER B C 1
ATOM 8471 O O . SER B 1 345 ? 16.453 42.781 26.672 1 91.25 345 SER B O 1
ATOM 8473 N N . ARG B 1 346 ? 15.547 44.812 26.688 1 91.81 346 ARG B N 1
ATOM 8474 C CA . ARG B 1 346 ? 15.383 44.844 28.141 1 91.81 346 ARG B CA 1
ATOM 8475 C C . ARG B 1 346 ? 14 45.344 28.531 1 91.81 346 ARG B C 1
ATOM 8477 O O . ARG B 1 346 ? 13.602 46.438 28.125 1 91.81 346 ARG B O 1
ATOM 8484 N N . HIS B 1 347 ? 13.266 44.594 29.188 1 92.44 347 HIS B N 1
ATOM 8485 C CA . HIS B 1 347 ? 11.961 44.938 29.75 1 92.44 347 HIS B CA 1
ATOM 8486 C C . HIS B 1 347 ? 11.969 44.844 31.266 1 92.44 347 HIS B C 1
ATOM 8488 O O . HIS B 1 347 ? 12.453 43.844 31.828 1 92.44 347 HIS B O 1
ATOM 8494 N N . TYR B 1 348 ? 11.562 45.938 31.875 1 91.69 348 TYR B N 1
ATOM 8495 C CA . TYR B 1 348 ? 11.57 46 33.312 1 91.69 348 TYR B CA 1
ATOM 8496 C C . TYR B 1 348 ? 10.383 46.812 33.844 1 91.69 348 TYR B C 1
ATOM 8498 O O . TYR B 1 348 ? 9.961 47.781 33.219 1 91.69 348 TYR B O 1
ATOM 8506 N N . SER B 1 349 ? 9.781 46.344 34.906 1 91.81 349 SER B N 1
ATOM 8507 C CA . SER B 1 349 ? 8.703 47.094 35.562 1 91.81 349 SER B CA 1
ATOM 8508 C C . SER B 1 349 ? 8.641 46.812 37.062 1 91.81 349 SER B C 1
ATOM 8510 O O . SER B 1 349 ? 9.023 45.719 37.5 1 91.81 349 SER B O 1
ATOM 8512 N N . GLU B 1 350 ? 8.266 47.906 37.812 1 89.19 350 GLU B N 1
ATOM 8513 C CA . GLU B 1 350 ? 7.977 47.812 39.219 1 89.19 350 GLU B CA 1
ATOM 8514 C C . GLU B 1 350 ? 6.531 48.219 39.531 1 89.19 350 GLU B C 1
ATOM 8516 O O . GLU B 1 350 ? 6.039 49.219 39 1 89.19 350 GLU B O 1
ATOM 8521 N N . TYR B 1 351 ? 5.883 47.312 40.25 1 86.75 351 TYR B N 1
ATOM 8522 C CA . TYR B 1 351 ? 4.5 47.625 40.594 1 86.75 351 TYR B CA 1
ATOM 8523 C C . TYR B 1 351 ? 4.203 47.25 42.031 1 86.75 351 TYR B C 1
ATOM 8525 O O . TYR B 1 351 ? 4.973 46.531 42.656 1 86.75 351 TYR B O 1
ATOM 8533 N N . ALA B 1 352 ? 3.119 47.906 42.531 1 82.31 352 ALA B N 1
ATOM 8534 C CA . ALA B 1 352 ? 2.791 47.688 43.938 1 82.31 352 ALA B CA 1
ATOM 8535 C C . ALA B 1 352 ? 1.465 46.938 44.094 1 82.31 352 ALA B C 1
ATOM 8537 O O . ALA B 1 352 ? 0.521 47.188 43.344 1 82.31 352 ALA B O 1
ATOM 8538 N N . VAL B 1 353 ? 1.518 45.875 44.781 1 77.19 353 VAL B N 1
ATOM 8539 C CA . VAL B 1 353 ? 0.299 45.188 45.25 1 77.19 353 VAL B CA 1
ATOM 8540 C C . VAL B 1 353 ? 0.151 45.375 46.75 1 77.19 353 VAL B C 1
ATOM 8542 O O . VAL B 1 353 ? 0.939 44.812 47.531 1 77.19 353 VAL B O 1
ATOM 8545 N N . SER B 1 354 ? -0.896 46.156 47.094 1 72.31 354 SER B N 1
ATOM 8546 C CA . SER B 1 354 ? -1.059 46.562 48.5 1 72.31 354 SER B CA 1
ATOM 8547 C C . SER B 1 354 ? 0.203 47.219 49.031 1 72.31 354 SER B C 1
ATOM 8549 O O . SER B 1 354 ? 0.658 48.219 48.5 1 72.31 354 SER B O 1
ATOM 8551 N N . GLU B 1 355 ? 0.874 46.562 49.938 1 70.25 355 GLU B N 1
ATOM 8552 C CA . GLU B 1 355 ? 2.016 47.188 50.594 1 70.25 355 GLU B CA 1
ATOM 8553 C C . GLU B 1 355 ? 3.332 46.594 50.125 1 70.25 355 GLU B C 1
ATOM 8555 O O . GLU B 1 355 ? 4.406 47.062 50.469 1 70.25 355 GLU B O 1
ATOM 8560 N N . TYR B 1 356 ? 3.164 45.656 49.188 1 79.81 356 TYR B N 1
ATOM 8561 C CA . TYR B 1 356 ? 4.391 44.969 48.812 1 79.81 356 TYR B CA 1
ATOM 8562 C C . TYR B 1 356 ? 4.812 45.406 47.406 1 79.81 356 TYR B C 1
ATOM 8564 O O . TYR B 1 356 ? 3.977 45.5 46.5 1 79.81 356 TYR B O 1
ATOM 8572 N N . ARG B 1 357 ? 6.121 45.75 47.281 1 85.81 357 ARG B N 1
ATOM 8573 C CA . ARG B 1 357 ? 6.727 46.094 46 1 85.81 357 ARG B CA 1
ATOM 8574 C C . ARG B 1 357 ? 7.133 44.812 45.219 1 85.81 357 ARG B C 1
ATOM 8576 O O . ARG B 1 357 ? 7.793 43.938 45.781 1 85.81 357 ARG B O 1
ATOM 8583 N N . ARG B 1 358 ? 6.676 44.688 43.969 1 89.75 358 ARG B N 1
ATOM 8584 C CA . ARG B 1 358 ? 7.008 43.562 43.094 1 89.75 358 ARG B CA 1
ATOM 8585 C C . ARG B 1 358 ? 7.754 44.031 41.844 1 89.75 358 ARG B C 1
ATOM 8587 O O . ARG B 1 358 ? 7.551 45.156 41.375 1 89.75 358 ARG B O 1
ATOM 8594 N N . ILE B 1 359 ? 8.742 43.25 41.469 1 91.5 359 ILE B N 1
ATOM 8595 C CA . ILE B 1 359 ? 9.578 43.594 40.344 1 91.5 359 ILE B CA 1
ATOM 8596 C C . ILE B 1 359 ? 9.664 42.438 39.375 1 91.5 359 ILE B C 1
ATOM 8598 O O . ILE B 1 359 ? 9.82 41.281 39.781 1 91.5 359 ILE B O 1
ATOM 8602 N N . TRP B 1 360 ? 9.445 42.719 38.094 1 94.12 360 TRP B N 1
ATOM 8603 C CA . TRP B 1 360 ? 9.773 41.719 37.062 1 94.12 360 TRP B CA 1
ATOM 8604 C C . TRP B 1 360 ? 10.664 42.344 35.969 1 94.12 360 TRP B C 1
ATOM 8606 O O . TRP B 1 360 ? 10.656 43.562 35.781 1 94.12 360 TRP B O 1
ATOM 8616 N N . GLY B 1 361 ? 11.516 41.531 35.375 1 93.88 361 GLY B N 1
ATOM 8617 C CA . GLY B 1 361 ? 12.406 41.969 34.312 1 93.88 361 GLY B CA 1
ATOM 8618 C C . GLY B 1 361 ? 12.898 40.844 33.438 1 93.88 361 GLY B C 1
ATOM 8619 O O . GLY B 1 361 ? 13.023 39.719 33.906 1 93.88 361 GLY B O 1
ATOM 8620 N N . VAL B 1 362 ? 13.094 41.188 32.156 1 95.75 362 VAL B N 1
ATOM 8621 C CA . VAL B 1 362 ? 13.672 40.25 31.203 1 95.75 362 VAL B CA 1
ATOM 8622 C C . VAL B 1 362 ? 14.688 40.969 30.312 1 95.75 362 VAL B C 1
ATOM 8624 O O . VAL B 1 362 ? 14.398 42.062 29.797 1 95.75 362 VAL B O 1
ATOM 8627 N N . THR B 1 363 ? 15.859 40.438 30.266 1 94.5 363 THR B N 1
ATOM 8628 C CA . THR B 1 363 ? 16.875 40.938 29.328 1 94.5 363 THR B CA 1
ATOM 8629 C C . THR B 1 363 ? 17.297 39.812 28.375 1 94.5 363 THR B C 1
ATOM 8631 O O . THR B 1 363 ? 17.656 38.719 28.797 1 94.5 363 THR B O 1
ATOM 8634 N N . ALA B 1 364 ? 17.156 40.062 27.125 1 95.69 364 ALA B N 1
ATOM 8635 C CA . ALA B 1 364 ? 17.594 39.125 26.078 1 95.69 364 ALA B CA 1
ATOM 8636 C C . ALA B 1 364 ? 18.734 39.719 25.25 1 95.69 364 ALA B C 1
ATOM 8638 O O . ALA B 1 364 ? 18.719 40.906 24.906 1 95.69 364 ALA B O 1
ATOM 8639 N N . CYS B 1 365 ? 19.719 38.844 25.062 1 95.31 365 CYS B N 1
ATOM 8640 C CA . CYS B 1 365 ? 20.906 39.312 24.359 1 95.31 365 CYS B CA 1
ATOM 8641 C C . CYS B 1 365 ? 21.438 38.281 23.406 1 95.31 365 CYS B C 1
ATOM 8643 O O . CYS B 1 365 ? 21.625 37.125 23.797 1 95.31 365 CYS B O 1
ATOM 8645 N N . MET B 1 366 ? 21.578 38.688 22.156 1 95.5 366 MET B N 1
ATOM 8646 C CA . MET B 1 366 ? 22.328 37.906 21.172 1 95.5 366 MET B CA 1
ATOM 8647 C C . MET B 1 366 ? 23.516 38.719 20.641 1 95.5 366 MET B C 1
ATOM 8649 O O . MET B 1 366 ? 23.359 39.531 19.719 1 95.5 366 MET B O 1
ATOM 8653 N N . PRO B 1 367 ? 24.703 38.438 21.141 1 91.38 367 PRO B N 1
ATOM 8654 C CA . PRO B 1 367 ? 25.828 39.375 20.953 1 91.38 367 PRO B CA 1
ATOM 8655 C C . PRO B 1 367 ? 26.438 39.281 19.547 1 91.38 367 PRO B C 1
ATOM 8657 O O . PRO B 1 367 ? 27.141 40.219 19.125 1 91.38 367 PRO B O 1
ATOM 8660 N N . SER B 1 368 ? 26.266 38.312 18.703 1 87.75 368 SER B N 1
ATOM 8661 C CA . SER B 1 368 ? 26.859 38.219 17.375 1 87.75 368 SER B CA 1
ATOM 8662 C C . SER B 1 368 ? 26.234 39.219 16.406 1 87.75 368 SER B C 1
ATOM 8664 O O . SER B 1 368 ? 25.234 39.844 16.734 1 87.75 368 SER B O 1
ATOM 8666 N N . ASN B 1 369 ? 26.875 39.469 15.312 1 84.56 369 ASN B N 1
ATOM 8667 C CA . ASN B 1 369 ? 26.312 40.312 14.266 1 84.56 369 ASN B CA 1
ATOM 8668 C C . ASN B 1 369 ? 25.25 39.562 13.461 1 84.56 369 ASN B C 1
ATOM 8670 O O . ASN B 1 369 ? 25.562 38.656 12.711 1 84.56 369 ASN B O 1
ATOM 8674 N N . TRP B 1 370 ? 24.078 40.094 13.641 1 88.62 370 TRP B N 1
ATOM 8675 C CA . TRP B 1 370 ? 22.938 39.406 13.031 1 88.62 370 TRP B CA 1
ATOM 8676 C C . TRP B 1 370 ? 22.391 40.188 11.852 1 88.62 370 TRP B C 1
ATOM 8678 O O . TRP B 1 370 ? 21.219 40.031 11.484 1 88.62 370 TRP B O 1
ATOM 8688 N N . THR B 1 371 ? 23.125 41.031 11.188 1 84.06 371 THR B N 1
ATOM 8689 C CA . THR B 1 371 ? 22.672 41.812 10.055 1 84.06 371 THR B CA 1
ATOM 8690 C C . THR B 1 371 ? 22.719 41 8.766 1 84.06 371 THR B C 1
ATOM 8692 O O . THR B 1 371 ? 22.141 41.406 7.75 1 84.06 371 THR B O 1
ATOM 8695 N N . LYS B 1 372 ? 23.359 39.875 8.883 1 83.31 372 LYS B N 1
ATOM 8696 C CA . LYS B 1 372 ? 23.422 39 7.723 1 83.31 372 LYS B CA 1
ATOM 8697 C C . LYS B 1 372 ? 22.781 37.656 8.023 1 83.31 372 LYS B C 1
ATOM 8699 O O . LYS B 1 372 ? 22.875 37.125 9.141 1 83.31 372 LYS B O 1
ATOM 8704 N N . SER B 1 373 ? 22.203 37.156 6.957 1 87.75 373 SER B N 1
ATOM 8705 C CA . SER B 1 373 ? 21.547 35.844 7.109 1 87.75 373 SER B CA 1
ATOM 8706 C C . SER B 1 373 ? 22.578 34.75 7.316 1 87.75 373 SER B C 1
ATOM 8708 O O . SER B 1 373 ? 23.656 34.781 6.73 1 87.75 373 SER B O 1
ATOM 8710 N N . GLN B 1 374 ? 22.234 33.781 8.125 1 89.69 374 GLN B N 1
ATOM 8711 C CA . GLN B 1 374 ? 23.109 32.656 8.367 1 89.69 374 GLN B CA 1
ATOM 8712 C C . GLN B 1 374 ? 22.922 31.578 7.301 1 89.69 374 GLN B C 1
ATOM 8714 O O . GLN B 1 374 ? 23.75 30.672 7.18 1 89.69 374 GLN B O 1
ATOM 8719 N N . TRP B 1 375 ? 21.859 31.703 6.52 1 92.44 375 TRP B N 1
ATOM 8720 C CA . TRP B 1 375 ? 21.562 30.734 5.477 1 92.44 375 TRP B CA 1
ATOM 8721 C C . TRP B 1 375 ? 22.469 30.922 4.27 1 92.44 375 TRP B C 1
ATOM 8723 O O . TRP B 1 375 ? 22.766 32.062 3.875 1 92.44 375 TRP B O 1
ATOM 8733 N N . GLN B 1 376 ? 22.906 29.812 3.725 1 90.31 376 GLN B N 1
ATOM 8734 C CA . GLN B 1 376 ? 23.781 29.828 2.553 1 90.31 376 GLN B CA 1
ATOM 8735 C C . GLN B 1 376 ? 23 29.469 1.287 1 90.31 376 GLN B C 1
ATOM 8737 O O . GLN B 1 376 ? 22.016 28.734 1.345 1 90.31 376 GLN B O 1
ATOM 8742 N N . LYS B 1 377 ? 23.484 30 0.188 1 88.88 377 LYS B N 1
ATOM 8743 C CA . LYS B 1 377 ? 22.875 29.703 -1.105 1 88.88 377 LYS B CA 1
ATOM 8744 C C . LYS B 1 377 ? 23.375 28.375 -1.662 1 88.88 377 LYS B C 1
ATOM 8746 O O . LYS B 1 377 ? 24.094 28.359 -2.666 1 88.88 377 LYS B O 1
ATOM 8751 N N . THR B 1 378 ? 22.969 27.375 -1.06 1 90.62 378 THR B N 1
ATOM 8752 C CA . THR B 1 378 ? 23.422 26.062 -1.493 1 90.62 378 THR B CA 1
ATOM 8753 C C . THR B 1 378 ? 22.344 25.016 -1.231 1 90.62 378 THR B C 1
ATOM 8755 O O . THR B 1 378 ? 21.469 25.203 -0.387 1 90.62 378 THR B O 1
ATOM 8758 N N . ARG B 1 379 ? 22.406 24.031 -2.002 1 93.06 379 ARG B N 1
ATOM 8759 C CA . ARG B 1 379 ? 21.516 22.891 -1.776 1 93.06 379 ARG B CA 1
ATOM 8760 C C . ARG B 1 379 ? 22.219 21.797 -0.981 1 93.06 379 ARG B C 1
ATOM 8762 O O . ARG B 1 379 ? 21.594 20.812 -0.593 1 93.06 379 ARG B O 1
ATOM 8769 N N . ALA B 1 380 ? 23.5 22 -0.737 1 94.5 380 ALA B N 1
ATOM 8770 C CA . ALA B 1 380 ? 24.25 21.062 0.094 1 94.5 380 ALA B CA 1
ATOM 8771 C C . ALA B 1 380 ? 23.906 21.234 1.569 1 94.5 380 ALA B C 1
ATOM 8773 O O . ALA B 1 380 ? 23.281 22.234 1.955 1 94.5 380 ALA B O 1
ATOM 8774 N N . ARG B 1 381 ? 24.297 20.266 2.232 1 96.81 381 ARG B N 1
ATOM 8775 C CA . ARG B 1 381 ? 24.047 20.312 3.67 1 96.81 381 ARG B CA 1
ATOM 8776 C C . ARG B 1 381 ? 24.688 21.531 4.297 1 96.81 381 ARG B C 1
ATOM 8778 O O . ARG B 1 381 ? 25.844 21.844 4.008 1 96.81 381 ARG B O 1
ATOM 8785 N N . GLN B 1 382 ? 23.953 22.266 5.113 1 96.25 382 GLN B N 1
ATOM 8786 C CA . GLN B 1 382 ? 24.484 23.422 5.828 1 96.25 382 GLN B CA 1
ATOM 8787 C C . GLN B 1 382 ? 24.109 23.375 7.312 1 96.25 382 GLN B C 1
ATOM 8789 O O . GLN B 1 382 ? 23.109 22.766 7.688 1 96.25 382 GLN B O 1
ATOM 8794 N N . GLU B 1 383 ? 25 23.859 8.086 1 96.5 383 GLU B N 1
ATOM 8795 C CA . GLU B 1 383 ? 24.812 23.859 9.531 1 96.5 383 GLU B CA 1
ATOM 8796 C C . GLU B 1 383 ? 25.297 25.172 10.148 1 96.5 383 GLU B C 1
ATOM 8798 O O . GLU B 1 383 ? 26.297 25.75 9.695 1 96.5 383 GLU B O 1
ATOM 8803 N N . PHE B 1 384 ? 24.594 25.703 11.047 1 96.19 384 PHE B N 1
ATOM 8804 C CA . PHE B 1 384 ? 25 26.875 11.812 1 96.19 384 PHE B CA 1
ATOM 8805 C C . PHE B 1 384 ? 24.375 26.859 13.203 1 96.19 384 PHE B C 1
ATOM 8807 O O . PHE B 1 384 ? 23.5 26.047 13.484 1 96.19 384 PHE B O 1
ATOM 8814 N N . SER B 1 385 ? 24.859 27.672 14.102 1 96.94 385 SER B N 1
ATOM 8815 C CA . SER B 1 385 ? 24.359 27.734 15.469 1 96.94 385 SER B CA 1
ATOM 8816 C C . SER B 1 385 ? 24.125 29.188 15.898 1 96.94 385 SER B C 1
ATOM 8818 O O . SER B 1 385 ? 24.781 30.094 15.398 1 96.94 385 SER B O 1
ATOM 8820 N N . GLU B 1 386 ? 23.141 29.391 16.672 1 97.69 386 GLU B N 1
ATOM 8821 C CA . GLU B 1 386 ? 22.781 30.672 17.297 1 97.69 386 GLU B CA 1
ATOM 8822 C C . GLU B 1 386 ? 22.734 30.562 18.812 1 97.69 386 GLU B C 1
ATOM 8824 O O . GLU B 1 386 ? 22.375 29.516 19.359 1 97.69 386 GLU B O 1
ATOM 8829 N N . THR B 1 387 ? 23.109 31.672 19.453 1 97.5 387 THR B N 1
ATOM 8830 C CA . THR B 1 387 ? 23.125 31.656 20.906 1 97.5 387 THR B CA 1
ATOM 8831 C C . THR B 1 387 ? 22.359 32.844 21.469 1 97.5 387 THR B C 1
ATOM 8833 O O . THR B 1 387 ? 22.562 34 21.031 1 97.5 387 THR B O 1
ATOM 8836 N N . LEU B 1 388 ? 21.484 32.594 22.422 1 97.94 388 LEU B N 1
ATOM 8837 C CA . LEU B 1 388 ? 20.656 33.594 23.094 1 97.94 388 LEU B CA 1
ATOM 8838 C C . LEU B 1 388 ? 20.938 33.594 24.594 1 97.94 388 LEU B C 1
ATOM 8840 O O . LEU B 1 388 ? 20.906 32.531 25.234 1 97.94 388 LEU B O 1
ATOM 8844 N N . TYR B 1 389 ? 21.281 34.75 25.141 1 97.62 389 TYR B N 1
ATOM 8845 C CA . TYR B 1 389 ? 21.438 34.906 26.578 1 97.62 389 TYR B CA 1
ATOM 8846 C C . TYR B 1 389 ? 20.188 35.562 27.188 1 97.62 389 TYR B C 1
ATOM 8848 O O . TYR B 1 389 ? 19.656 36.531 26.656 1 97.62 389 TYR B O 1
ATOM 8856 N N . LEU B 1 390 ? 19.719 34.938 28.25 1 97.5 390 LEU B N 1
ATOM 8857 C CA . LEU B 1 390 ? 18.516 35.438 28.922 1 97.5 390 LEU B CA 1
ATOM 8858 C C . LEU B 1 390 ? 18.797 35.688 30.391 1 97.5 390 LEU B C 1
ATOM 8860 O O . LEU B 1 390 ? 19.531 34.938 31.047 1 97.5 390 LEU B O 1
ATOM 8864 N N . ASN B 1 391 ? 18.25 36.812 30.891 1 96.25 391 ASN B N 1
ATOM 8865 C CA . ASN B 1 391 ? 18.25 37.156 32.312 1 96.25 391 ASN B CA 1
ATOM 8866 C C . ASN B 1 391 ? 16.828 37.469 32.812 1 96.25 391 ASN B C 1
ATOM 8868 O O . ASN B 1 391 ? 16.219 38.438 32.375 1 96.25 391 ASN B O 1
ATOM 8872 N N . PHE B 1 392 ? 16.344 36.656 33.719 1 96.62 392 PHE B N 1
ATOM 8873 C CA . PHE B 1 392 ? 15.008 36.875 34.281 1 96.62 392 PHE B CA 1
ATOM 8874 C C . PHE B 1 392 ? 15.102 37.375 35.719 1 96.62 392 PHE B C 1
ATOM 8876 O O . PHE B 1 392 ? 15.922 36.906 36.5 1 96.62 392 PHE B O 1
ATOM 8883 N N . THR B 1 393 ? 14.32 38.344 36 1 94.62 393 THR B N 1
ATOM 8884 C CA . THR B 1 393 ? 14.18 38.844 37.344 1 94.62 393 THR B CA 1
ATOM 8885 C C . THR B 1 393 ? 12.727 38.75 37.812 1 94.62 393 THR B C 1
ATOM 8887 O O . THR B 1 393 ? 11.812 39.188 37.125 1 94.62 393 THR B O 1
ATOM 8890 N N . SER B 1 394 ? 12.484 38.125 38.906 1 94.69 394 SER B N 1
ATOM 8891 C CA . SER B 1 394 ? 11.172 37.969 39.531 1 94.69 394 SER B CA 1
ATOM 8892 C C . SER B 1 394 ? 11.273 38.125 41.031 1 94.69 394 SER B C 1
ATOM 8894 O O . SER B 1 394 ? 11.891 37.312 41.719 1 94.69 394 SER B O 1
ATOM 8896 N N . SER B 1 395 ? 10.719 39.219 41.594 1 91.31 395 SER B N 1
ATOM 8897 C CA . SER B 1 395 ? 10.711 39.469 43.031 1 91.31 395 SER B CA 1
ATOM 8898 C C . SER B 1 395 ? 9.305 39.812 43.531 1 91.31 395 SER B C 1
ATOM 8900 O O . SER B 1 395 ? 8.711 40.812 43.094 1 91.31 395 SER B O 1
ATOM 8902 N N . LYS B 1 396 ? 8.742 38.906 44.344 1 87.69 396 LYS B N 1
ATOM 8903 C CA . LYS B 1 396 ? 7.422 39.094 44.938 1 87.69 396 LYS B CA 1
ATOM 8904 C C . LYS B 1 396 ? 7.504 39.25 46.438 1 87.69 396 LYS B C 1
ATOM 8906 O O . LYS B 1 396 ? 6.477 39.281 47.125 1 87.69 396 LYS B O 1
ATOM 8911 N N . GLY B 1 397 ? 8.633 39.344 46.938 1 75.31 397 GLY B N 1
ATOM 8912 C CA . GLY B 1 397 ? 8.828 39.469 48.375 1 75.31 397 GLY B CA 1
ATOM 8913 C C . GLY B 1 397 ? 8.828 38.156 49.125 1 75.31 397 GLY B C 1
ATOM 8914 O O . GLY B 1 397 ? 8.617 38.094 50.344 1 75.31 397 GLY B O 1
ATOM 8915 N N . ASN B 1 398 ? 8.844 37.062 48.312 1 72.06 398 ASN B N 1
ATOM 8916 C CA . ASN B 1 398 ? 8.812 35.75 48.938 1 72.06 398 ASN B CA 1
ATOM 8917 C C . ASN B 1 398 ? 10.055 34.938 48.625 1 72.06 398 ASN B C 1
ATOM 8919 O O . ASN B 1 398 ? 10.953 35.406 47.906 1 72.06 398 ASN B O 1
ATOM 8923 N N . SER B 1 399 ? 10.203 33.781 49.281 1 69.81 399 SER B N 1
ATOM 8924 C CA . SER B 1 399 ? 11.344 32.844 49.188 1 69.81 399 SER B CA 1
ATOM 8925 C C . SER B 1 399 ? 11.539 32.375 47.75 1 69.81 399 SER B C 1
ATOM 8927 O O . SER B 1 399 ? 12.617 31.906 47.406 1 69.81 399 SER B O 1
ATOM 8929 N N . GLY B 1 400 ? 10.719 32.594 46.812 1 76 400 GLY B N 1
ATOM 8930 C CA . GLY B 1 400 ? 10.891 32.125 45.469 1 76 400 GLY B CA 1
ATOM 8931 C C . GLY B 1 400 ? 11.383 33.188 44.5 1 76 400 GLY B C 1
ATOM 8932 O O . GLY B 1 400 ? 11.375 33 43.281 1 76 400 GLY B O 1
ATOM 8933 N N . ASP B 1 401 ? 11.984 34.25 45.125 1 86.88 401 ASP B N 1
ATOM 8934 C CA . ASP B 1 401 ? 12.477 35.375 44.312 1 86.88 401 ASP B CA 1
ATOM 8935 C C . ASP B 1 401 ? 13.797 35 43.656 1 86.88 401 ASP B C 1
ATOM 8937 O O . ASP B 1 401 ? 14.57 34.188 44.156 1 86.88 401 ASP B O 1
ATOM 8941 N N . THR B 1 402 ? 14 35.5 42.5 1 92.62 402 THR B N 1
ATOM 8942 C CA . THR B 1 402 ? 15.273 35.344 41.812 1 92.62 402 THR B CA 1
ATOM 8943 C C . THR B 1 402 ? 16.391 36.094 42.531 1 92.62 402 THR B C 1
ATOM 8945 O O . THR B 1 402 ? 16.125 37.062 43.25 1 92.62 402 THR B O 1
ATOM 8948 N N . PRO B 1 403 ? 17.625 35.594 42.344 1 90.62 403 PRO B N 1
ATOM 8949 C CA . PRO B 1 403 ? 18.734 36.344 42.969 1 90.62 403 PRO B CA 1
ATOM 8950 C C . PRO B 1 403 ? 18.812 37.781 42.469 1 90.62 403 PRO B C 1
ATOM 8952 O O . PRO B 1 403 ? 18.141 38.156 41.5 1 90.62 403 PRO B O 1
ATOM 8955 N N . ALA B 1 404 ? 19.578 38.562 43.125 1 86.56 404 ALA B N 1
ATOM 8956 C CA . ALA B 1 404 ? 19.672 40 42.844 1 86.56 404 ALA B CA 1
ATOM 8957 C C . ALA B 1 404 ? 20.125 40.219 41.375 1 86.56 404 ALA B C 1
ATOM 8959 O O . ALA B 1 404 ? 19.672 41.188 40.75 1 86.56 404 ALA B O 1
ATOM 8960 N N . ASP B 1 405 ? 21 39.312 40.969 1 89.31 405 ASP B N 1
ATOM 8961 C CA . ASP B 1 405 ? 21.484 39.469 39.594 1 89.31 405 ASP B CA 1
ATOM 8962 C C . ASP B 1 405 ? 20.562 38.812 38.594 1 89.31 405 ASP B C 1
ATOM 8964 O O . ASP B 1 405 ? 20.828 38.812 37.375 1 89.31 405 ASP B O 1
ATOM 8968 N N . GLY B 1 406 ? 19.484 38.281 39.062 1 92.94 406 GLY B N 1
ATOM 8969 C CA . GLY B 1 406 ? 18.562 37.562 38.219 1 92.94 406 GLY B CA 1
ATOM 8970 C C . GLY B 1 406 ? 18.984 36.125 37.938 1 92.94 406 GLY B C 1
ATOM 8971 O O . GLY B 1 406 ? 20.016 35.688 38.438 1 92.94 406 GLY B O 1
ATOM 8972 N N . LYS B 1 407 ? 18.203 35.375 37.344 1 95.62 407 LYS B N 1
ATOM 8973 C CA . LYS B 1 407 ? 18.531 34.031 36.844 1 95.62 407 LYS B CA 1
ATOM 8974 C C . LYS B 1 407 ? 18.953 34.062 35.375 1 95.62 407 LYS B C 1
ATOM 8976 O O . LYS B 1 407 ? 18.172 34.5 34.531 1 95.62 407 LYS B O 1
ATOM 8981 N N . LEU B 1 408 ? 20.156 33.625 35.125 1 96.75 408 LEU B N 1
ATOM 8982 C CA . LEU B 1 408 ? 20.75 33.781 33.812 1 96.75 408 LEU B CA 1
ATOM 8983 C C . LEU B 1 408 ? 20.859 32.469 33.094 1 96.75 408 LEU B C 1
ATOM 8985 O O . LEU B 1 408 ? 21.188 31.438 33.688 1 96.75 408 LEU B O 1
ATOM 8989 N N . TYR B 1 409 ? 20.562 32.469 31.797 1 97.69 409 TYR B N 1
ATOM 8990 C CA . TYR B 1 409 ? 20.609 31.281 30.969 1 97.69 409 TYR B CA 1
ATOM 8991 C C . TYR B 1 409 ? 21.312 31.562 29.641 1 97.69 409 TYR B C 1
ATOM 8993 O O . TYR B 1 409 ? 21.344 32.688 29.172 1 97.69 409 TYR B O 1
ATOM 9001 N N . ARG B 1 410 ? 21.922 30.578 29.125 1 97.88 410 ARG B N 1
ATOM 9002 C CA . ARG B 1 410 ? 22.438 30.531 27.75 1 97.88 410 ARG B CA 1
ATOM 9003 C C . ARG B 1 410 ? 21.734 29.438 26.953 1 97.88 410 ARG B C 1
ATOM 9005 O O . ARG B 1 410 ? 21.797 28.266 27.312 1 97.88 410 ARG B O 1
ATOM 9012 N N . VAL B 1 411 ? 21.031 29.828 25.906 1 98.12 411 VAL B N 1
ATOM 9013 C CA . VAL B 1 411 ? 20.344 28.891 25.031 1 98.12 411 VAL B CA 1
ATOM 9014 C C . VAL B 1 411 ? 21.016 28.859 23.672 1 98.12 411 VAL B C 1
ATOM 9016 O O . VAL B 1 411 ? 21.25 29.891 23.047 1 98.12 411 VAL B O 1
ATOM 9019 N N . THR B 1 412 ? 21.344 27.672 23.219 1 98.25 412 THR B N 1
ATOM 9020 C CA . THR B 1 412 ? 21.969 27.484 21.906 1 98.25 412 THR B CA 1
ATOM 9021 C C . THR B 1 412 ? 21.125 26.594 21.016 1 98.25 412 THR B C 1
ATOM 9023 O O . THR B 1 412 ? 20.703 25.516 21.438 1 98.25 412 THR B O 1
ATOM 9026 N N . VAL B 1 413 ? 20.828 27.078 19.828 1 97.94 413 VAL B N 1
ATOM 9027 C CA . VAL B 1 413 ? 20.078 26.297 18.859 1 97.94 413 VAL B CA 1
ATOM 9028 C C . VAL B 1 413 ? 20.969 25.953 17.672 1 97.94 413 VAL B C 1
ATOM 9030 O O . VAL B 1 413 ? 21.547 26.859 17.047 1 97.94 413 VAL B O 1
ATOM 9033 N N . SER B 1 414 ? 21.094 24.672 17.406 1 97.5 414 SER B N 1
ATOM 9034 C CA . SER B 1 414 ? 21.828 24.188 16.234 1 97.5 414 SER B CA 1
ATOM 9035 C C . SER B 1 414 ? 20.875 23.781 15.109 1 97.5 414 SER B C 1
ATOM 9037 O O . SER B 1 414 ? 19.953 22.984 15.328 1 97.5 414 SER B O 1
ATOM 9039 N N . THR B 1 415 ? 21.109 24.391 13.961 1 97.5 415 THR B N 1
ATOM 9040 C CA . THR B 1 415 ? 20.234 24.141 12.828 1 97.5 415 THR B CA 1
ATOM 9041 C C . THR B 1 415 ? 21 23.484 11.68 1 97.5 415 THR B C 1
ATOM 9043 O O . THR B 1 415 ? 22.094 23.938 11.328 1 97.5 415 THR B O 1
ATOM 9046 N N . THR B 1 416 ? 20.484 22.406 11.18 1 97.12 416 THR B N 1
ATOM 9047 C CA . THR B 1 416 ? 21 21.734 9.992 1 97.12 416 THR B CA 1
ATOM 9048 C C . THR B 1 416 ? 19.922 21.672 8.906 1 97.12 416 THR B C 1
ATOM 9050 O O . THR B 1 416 ? 18.75 21.438 9.195 1 97.12 416 THR B O 1
ATOM 9053 N N . ALA B 1 417 ? 20.312 21.984 7.66 1 97.25 417 ALA B N 1
ATOM 9054 C CA . ALA B 1 417 ? 19.359 21.984 6.547 1 97.25 417 ALA B CA 1
ATOM 9055 C C . ALA B 1 417 ? 19.953 21.281 5.328 1 97.25 417 ALA B C 1
ATOM 9057 O O . ALA B 1 417 ? 21.172 21.281 5.133 1 97.25 417 ALA B O 1
ATOM 9058 N N . GLY B 1 418 ? 19.172 20.672 4.594 1 97.06 418 GLY B N 1
ATOM 9059 C CA . GLY B 1 418 ? 19.5 19.953 3.371 1 97.06 418 GLY B CA 1
ATOM 9060 C C . GLY B 1 418 ? 18.297 19.297 2.717 1 97.06 418 GLY B C 1
ATOM 9061 O O . GLY B 1 418 ? 17.172 19.781 2.855 1 97.06 418 GLY B O 1
ATOM 9062 N N . TYR B 1 419 ? 18.609 18.359 1.889 1 96.75 419 TYR B N 1
ATOM 9063 C CA . TYR B 1 419 ? 17.547 17.656 1.189 1 96.75 419 TYR B CA 1
ATOM 9064 C C . TYR B 1 419 ? 17.5 16.188 1.599 1 96.75 419 TYR B C 1
ATOM 9066 O O . TYR B 1 419 ? 18.469 15.656 2.135 1 96.75 419 TYR B O 1
ATOM 9074 N N . PHE B 1 420 ? 16.359 15.578 1.467 1 95.56 420 PHE B N 1
ATOM 9075 C CA . PHE B 1 420 ? 16.188 14.156 1.699 1 95.56 420 PHE B CA 1
ATOM 9076 C C . PHE B 1 420 ? 15.297 13.531 0.627 1 95.56 420 PHE B C 1
ATOM 9078 O O . PHE B 1 420 ? 14.555 14.242 -0.06 1 95.56 420 PHE B O 1
ATOM 9085 N N . GLU B 1 421 ? 15.438 12.32 0.496 1 95.75 421 GLU B N 1
ATOM 9086 C CA . GLU B 1 421 ? 14.602 11.602 -0.46 1 95.75 421 GLU B CA 1
ATOM 9087 C C . GLU B 1 421 ? 13.227 11.305 0.124 1 95.75 421 GLU B C 1
ATOM 9089 O O . GLU B 1 421 ? 13.109 10.805 1.246 1 95.75 421 GLU B O 1
ATOM 9094 N N . LEU B 1 422 ? 12.188 11.656 -0.57 1 95.62 422 LEU B N 1
ATOM 9095 C CA . LEU B 1 422 ? 10.82 11.406 -0.141 1 95.62 422 LEU B CA 1
ATOM 9096 C C . LEU B 1 422 ? 10.492 9.922 -0.215 1 95.62 422 LEU B C 1
ATOM 9098 O O . LEU B 1 422 ? 11.094 9.188 -1.002 1 95.62 422 LEU B O 1
ATOM 9102 N N . PRO B 1 423 ? 9.547 9.492 0.644 1 93.69 423 PRO B N 1
ATOM 9103 C CA . PRO B 1 423 ? 9.102 8.102 0.552 1 93.69 423 PRO B CA 1
ATOM 9104 C C . PRO B 1 423 ? 8.578 7.738 -0.836 1 93.69 423 PRO B C 1
ATOM 9106 O O . PRO B 1 423 ? 7.855 8.523 -1.45 1 93.69 423 PRO B O 1
ATOM 9109 N N . ASN B 1 424 ? 8.945 6.688 -1.317 1 93.44 424 ASN B N 1
ATOM 9110 C CA . ASN B 1 424 ? 8.523 6.141 -2.602 1 93.44 424 ASN B CA 1
ATOM 9111 C C . ASN B 1 424 ? 8.609 4.617 -2.617 1 93.44 424 ASN B C 1
ATOM 9113 O O . ASN B 1 424 ? 8.852 3.994 -1.582 1 93.44 424 ASN B O 1
ATOM 9117 N N . ASN B 1 425 ? 8.398 4.016 -3.738 1 90.31 425 ASN B N 1
ATOM 9118 C CA . ASN B 1 425 ? 8.367 2.561 -3.824 1 90.31 425 ASN B CA 1
ATOM 9119 C C . ASN B 1 425 ? 9.773 1.969 -3.76 1 90.31 425 ASN B C 1
ATOM 9121 O O . ASN B 1 425 ? 9.953 0.832 -3.32 1 90.31 425 ASN B O 1
ATOM 9125 N N . MET B 1 426 ? 10.789 2.691 -4.164 1 89.12 426 MET B N 1
ATOM 9126 C CA . MET B 1 426 ? 12.164 2.197 -4.215 1 89.12 426 MET B CA 1
ATOM 9127 C C . MET B 1 426 ? 12.773 2.166 -2.818 1 89.12 426 MET B C 1
ATOM 9129 O O . MET B 1 426 ? 13.695 1.385 -2.557 1 89.12 426 MET B O 1
ATOM 9133 N N . ASN B 1 427 ? 12.305 3.018 -1.918 1 90.69 427 ASN B N 1
ATOM 9134 C CA . ASN B 1 427 ? 12.844 3.023 -0.561 1 90.69 427 ASN B CA 1
ATOM 9135 C C . ASN B 1 427 ? 11.836 2.459 0.44 1 90.69 427 ASN B C 1
ATOM 9137 O O . ASN B 1 427 ? 11.828 2.852 1.608 1 90.69 427 ASN B O 1
ATOM 9141 N N . ASP B 1 428 ? 10.891 1.65 -0.013 1 86.31 428 ASP B N 1
ATOM 9142 C CA . ASP B 1 428 ? 9.906 0.929 0.788 1 86.31 428 ASP B CA 1
ATOM 9143 C C . ASP B 1 428 ? 9.031 1.895 1.59 1 86.31 428 ASP B C 1
ATOM 9145 O O . ASP B 1 428 ? 8.695 1.619 2.742 1 86.31 428 ASP B O 1
ATOM 9149 N N . GLY B 1 429 ? 8.828 3.094 1.021 1 88 429 GLY B N 1
ATOM 9150 C CA . GLY B 1 429 ? 7.934 4.055 1.655 1 88 429 GLY B CA 1
ATOM 9151 C C . GLY B 1 429 ? 8.562 4.762 2.84 1 88 429 GLY B C 1
ATOM 9152 O O . GLY B 1 429 ? 7.863 5.355 3.66 1 88 429 GLY B O 1
ATOM 9153 N N . LYS B 1 430 ? 9.914 4.719 2.961 1 89.56 430 LYS B N 1
ATOM 9154 C CA . LYS B 1 430 ? 10.625 5.387 4.047 1 89.56 430 LYS B CA 1
ATOM 9155 C C . LYS B 1 430 ? 11.414 6.586 3.533 1 89.56 430 LYS B C 1
ATOM 9157 O O . LYS B 1 430 ? 11.883 6.586 2.395 1 89.56 430 LYS B O 1
ATOM 9162 N N . HIS B 1 431 ? 11.414 7.641 4.328 1 91.56 431 HIS B N 1
ATOM 9163 C CA . HIS B 1 431 ? 12.18 8.797 3.887 1 91.56 431 HIS B CA 1
ATOM 9164 C C . HIS B 1 431 ? 13.68 8.531 3.945 1 91.56 431 HIS B C 1
ATOM 9166 O O . HIS B 1 431 ? 14.141 7.754 4.785 1 91.56 431 HIS B O 1
ATOM 9172 N N . GLY B 1 432 ? 14.477 9.117 3.129 1 92.19 432 GLY B N 1
ATOM 9173 C CA . GLY B 1 432 ? 15.922 8.984 3.094 1 92.19 432 GLY B CA 1
ATOM 9174 C C . GLY B 1 432 ? 16.625 9.836 4.129 1 92.19 432 GLY B C 1
ATOM 9175 O O . GLY B 1 432 ? 16 10.703 4.75 1 92.19 432 GLY B O 1
ATOM 9176 N N . PRO B 1 433 ? 17.844 9.578 4.363 1 92.88 433 PRO B N 1
ATOM 9177 C CA . PRO B 1 433 ? 18.656 10.406 5.262 1 92.88 433 PRO B CA 1
ATOM 9178 C C . PRO B 1 433 ? 18.922 11.797 4.691 1 92.88 433 PRO B C 1
ATOM 9180 O O . PRO B 1 433 ? 18.609 12.062 3.531 1 92.88 433 PRO B O 1
ATOM 9183 N N . LEU B 1 434 ? 19.422 12.695 5.605 1 95.25 434 LEU B N 1
ATOM 9184 C CA . LEU B 1 434 ? 19.859 14.016 5.164 1 95.25 434 LEU B CA 1
ATOM 9185 C C . LEU B 1 434 ? 21.031 13.906 4.195 1 95.25 434 LEU B C 1
ATOM 9187 O O . LEU B 1 434 ? 22.047 13.289 4.512 1 95.25 434 LEU B O 1
ATOM 9191 N N . LEU B 1 435 ? 20.859 14.5 3.018 1 96.06 435 LEU B N 1
ATOM 9192 C CA . LEU B 1 435 ? 21.891 14.406 1.979 1 96.06 435 LEU B CA 1
ATOM 9193 C C . LEU B 1 435 ? 23.016 15.398 2.234 1 96.06 435 LEU B C 1
ATOM 9195 O O . LEU B 1 435 ? 22.766 16.516 2.689 1 96.06 435 LEU B O 1
ATOM 9199 N N . GLU B 1 436 ? 24.172 15.008 1.845 1 95.06 436 GLU B N 1
ATOM 9200 C CA . GLU B 1 436 ? 25.344 15.875 2.006 1 95.06 436 GLU B CA 1
ATOM 9201 C C . GLU B 1 436 ? 25.516 16.797 0.803 1 95.06 436 GLU B C 1
ATOM 9203 O O . GLU B 1 436 ? 26.078 17.891 0.927 1 95.06 436 GLU B O 1
ATOM 9208 N N . GLN B 1 437 ? 24.938 16.312 -0.297 1 93.19 437 GLN B N 1
ATOM 9209 C CA . GLN B 1 437 ? 25.172 17.047 -1.532 1 93.19 437 GLN B CA 1
ATOM 9210 C C . GLN B 1 437 ? 23.844 17.391 -2.211 1 93.19 437 GLN B C 1
ATOM 9212 O O . GLN B 1 437 ? 22.781 16.969 -1.763 1 93.19 437 GLN B O 1
ATOM 9217 N N . ASP B 1 438 ? 23.953 18.203 -3.262 1 91.69 438 ASP B N 1
ATOM 9218 C CA . ASP B 1 438 ? 22.812 18.625 -4.066 1 91.69 438 ASP B CA 1
ATOM 9219 C C . ASP B 1 438 ? 22.094 17.422 -4.68 1 91.69 438 ASP B C 1
ATOM 9221 O O . ASP B 1 438 ? 22.719 16.609 -5.363 1 91.69 438 ASP B O 1
ATOM 9225 N N . PRO B 1 439 ? 20.828 17.312 -4.453 1 92.88 439 PRO B N 1
ATOM 9226 C CA . PRO B 1 439 ? 20.078 16.156 -4.941 1 92.88 439 PRO B CA 1
ATOM 9227 C C . PRO B 1 439 ? 19.953 16.125 -6.461 1 92.88 439 PRO B C 1
ATOM 9229 O O . PRO B 1 439 ? 19.609 15.094 -7.039 1 92.88 439 PRO B O 1
ATOM 9232 N N . VAL B 1 440 ? 20.172 17.25 -7.102 1 87.25 440 VAL B N 1
ATOM 9233 C CA . VAL B 1 440 ? 20.031 17.312 -8.555 1 87.25 440 VAL B CA 1
ATOM 9234 C C . VAL B 1 440 ? 20.938 16.281 -9.211 1 87.25 440 VAL B C 1
ATOM 9236 O O . VAL B 1 440 ? 20.578 15.68 -10.227 1 87.25 440 VAL B O 1
ATOM 9239 N N . GLY B 1 441 ? 22.094 16.031 -8.656 1 83 441 GLY B N 1
ATOM 9240 C CA . GLY B 1 441 ? 23.016 15.039 -9.188 1 83 441 GLY B CA 1
ATOM 9241 C C . GLY B 1 441 ? 22.562 13.609 -8.953 1 83 441 GLY B C 1
ATOM 9242 O O . GLY B 1 441 ? 23.031 12.688 -9.633 1 83 441 GLY B O 1
ATOM 9243 N N . LEU B 1 442 ? 21.703 13.406 -8.078 1 85.25 442 LEU B N 1
ATOM 9244 C CA . LEU B 1 442 ? 21.234 12.078 -7.715 1 85.25 442 LEU B CA 1
ATOM 9245 C C . LEU B 1 442 ? 20 11.695 -8.516 1 85.25 442 LEU B C 1
ATOM 9247 O O . LEU B 1 442 ? 19.578 10.539 -8.516 1 85.25 442 LEU B O 1
ATOM 9251 N N . CYS B 1 443 ? 19.438 12.734 -9.078 1 82.62 443 CYS B N 1
ATOM 9252 C CA . CYS B 1 443 ? 18.25 12.484 -9.891 1 82.62 443 CYS B CA 1
ATOM 9253 C C . CYS B 1 443 ? 18.609 11.734 -11.172 1 82.62 443 CYS B C 1
ATOM 9255 O O . CYS B 1 443 ? 19.078 12.344 -12.133 1 82.62 443 CYS B O 1
ATOM 9257 N N . GLY B 1 444 ? 18.359 10.453 -11.125 1 78 444 GLY B N 1
ATOM 9258 C CA . GLY B 1 444 ? 18.672 9.602 -12.266 1 78 444 GLY B CA 1
ATOM 9259 C C . GLY B 1 444 ? 17.484 9.344 -13.164 1 78 444 GLY B C 1
ATOM 9260 O O . GLY B 1 444 ? 16.641 10.234 -13.359 1 78 444 GLY B O 1
ATOM 9261 N N . ALA B 1 445 ? 17.344 8.188 -13.727 1 79.38 445 ALA B N 1
ATOM 9262 C CA . ALA B 1 445 ? 16.344 7.82 -14.727 1 79.38 445 ALA B CA 1
ATOM 9263 C C . ALA B 1 445 ? 14.953 7.703 -14.094 1 79.38 445 ALA B C 1
ATOM 9265 O O . ALA B 1 445 ? 13.938 7.695 -14.805 1 79.38 445 ALA B O 1
ATOM 9266 N N . ASP B 1 446 ? 14.898 7.688 -12.812 1 82.38 446 ASP B N 1
ATOM 9267 C CA . ASP B 1 446 ? 13.625 7.527 -12.125 1 82.38 446 ASP B CA 1
ATOM 9268 C C . ASP B 1 446 ? 13.219 8.82 -11.422 1 82.38 446 ASP B C 1
ATOM 9270 O O . ASP B 1 446 ? 12.336 8.812 -10.562 1 82.38 446 ASP B O 1
ATOM 9274 N N . CYS B 1 447 ? 13.867 9.82 -11.734 1 85.75 447 CYS B N 1
ATOM 9275 C CA . CYS B 1 447 ? 13.633 11.102 -11.07 1 85.75 447 CYS B CA 1
ATOM 9276 C C . CYS B 1 447 ? 13.352 12.195 -12.086 1 85.75 447 CYS B C 1
ATOM 9278 O O . CYS B 1 447 ? 14.102 12.359 -13.047 1 85.75 447 CYS B O 1
ATOM 9280 N N . HIS B 1 448 ? 12.258 12.898 -11.961 1 83.81 448 HIS B N 1
ATOM 9281 C CA . HIS B 1 448 ? 11.977 14.078 -12.766 1 83.81 448 HIS B CA 1
ATOM 9282 C C . HIS B 1 448 ? 12.625 15.32 -12.172 1 83.81 448 HIS B C 1
ATOM 9284 O O . HIS B 1 448 ? 12.75 15.438 -10.953 1 83.81 448 HIS B O 1
ATOM 9290 N N . TYR B 1 449 ? 12.977 16.234 -13.055 1 82.25 449 TYR B N 1
ATOM 9291 C CA . TYR B 1 449 ? 13.617 17.453 -12.594 1 82.25 449 TYR B CA 1
ATOM 9292 C C . TYR B 1 449 ? 12.695 18.234 -11.672 1 82.25 449 TYR B C 1
ATOM 9294 O O . TYR B 1 449 ? 11.492 18.359 -11.93 1 82.25 449 TYR B O 1
ATOM 9302 N N . GLN B 1 450 ? 13.344 18.672 -10.648 1 87 450 GLN B N 1
ATOM 9303 C CA . GLN B 1 450 ? 12.516 19.344 -9.656 1 87 450 GLN B CA 1
ATOM 9304 C C . GLN B 1 450 ? 12.82 20.844 -9.609 1 87 450 GLN B C 1
ATOM 9306 O O . GLN B 1 450 ? 12.195 21.578 -8.844 1 87 450 GLN B O 1
ATOM 9311 N N . THR B 1 451 ? 13.75 21.312 -10.266 1 83.56 451 THR B N 1
ATOM 9312 C CA . THR B 1 451 ? 14.055 22.734 -10.32 1 83.56 451 THR B CA 1
ATOM 9313 C C . THR B 1 451 ? 14.641 23.109 -11.68 1 83.56 451 THR B C 1
ATOM 9315 O O . THR B 1 451 ? 15.117 22.25 -12.422 1 83.56 451 THR B O 1
ATOM 9318 N N . PHE B 1 452 ? 14.148 24.297 -12.227 1 65.25 452 PHE B N 1
ATOM 9319 C CA . PHE B 1 452 ? 14.789 24.797 -13.438 1 65.25 452 PHE B CA 1
ATOM 9320 C C . PHE B 1 452 ? 15.961 25.703 -13.086 1 65.25 452 PHE B C 1
ATOM 9322 O O . PHE B 1 452 ? 15.789 26.734 -12.438 1 65.25 452 PHE B O 1
ATOM 9329 N N . ASP B 1 453 ? 16.922 25.125 -12.633 1 55.66 453 ASP B N 1
ATOM 9330 C CA . ASP B 1 453 ? 18.031 26.016 -12.352 1 55.66 453 ASP B CA 1
ATOM 9331 C C . ASP B 1 453 ? 18.406 26.844 -13.578 1 55.66 453 ASP B C 1
ATOM 9333 O O . ASP B 1 453 ? 19.047 26.344 -14.5 1 55.66 453 ASP B O 1
ATOM 9337 N N . PRO B 1 454 ? 17.469 27.594 -14.195 1 41.69 454 PRO B N 1
ATOM 9338 C CA . PRO B 1 454 ? 18.234 28.359 -15.18 1 41.69 454 PRO B CA 1
ATOM 9339 C C . PRO B 1 454 ? 19.656 28.625 -14.734 1 41.69 454 PRO B C 1
ATOM 9341 O O . PRO B 1 454 ? 19.953 28.578 -13.539 1 41.69 454 PRO B O 1
ATOM 9344 N N . ASP B 1 455 ? 20.609 28.594 -15.594 1 35.69 455 ASP B N 1
ATOM 9345 C CA . ASP B 1 455 ? 21.891 29.125 -15.164 1 35.69 455 ASP B CA 1
ATOM 9346 C C . ASP B 1 455 ? 21.719 30.109 -14 1 35.69 455 ASP B C 1
ATOM 9348 O O . ASP B 1 455 ? 21 31.094 -14.117 1 35.69 455 ASP B O 1
ATOM 9352 N N . LEU B 1 456 ? 21.516 29.5 -12.805 1 36.94 456 LEU B N 1
ATOM 9353 C CA . LEU B 1 456 ? 21.703 30.469 -11.727 1 36.94 456 LEU B CA 1
ATOM 9354 C C . LEU B 1 456 ? 22.375 31.734 -12.258 1 36.94 456 LEU B C 1
ATOM 9356 O O . LEU B 1 456 ? 23.578 31.75 -12.508 1 36.94 456 LEU B O 1
ATOM 9360 N N . SER B 1 457 ? 21.938 32.156 -13.359 1 31.67 457 SER B N 1
ATOM 9361 C CA . SER B 1 457 ? 22.609 33.438 -13.609 1 31.67 457 SER B CA 1
ATOM 9362 C C . SER B 1 457 ? 23 34.125 -12.305 1 31.67 457 SER B C 1
ATOM 9364 O O . SER B 1 457 ? 22.188 34.25 -11.391 1 31.67 457 SER B O 1
ATOM 9366 N N . LEU B 1 458 ? 24.156 33.75 -11.875 1 30.91 458 LEU B N 1
ATOM 9367 C CA . LEU B 1 458 ? 24.828 34.625 -10.938 1 30.91 458 LEU B CA 1
ATOM 9368 C C . LEU B 1 458 ? 24.312 36.062 -11.07 1 30.91 458 LEU B C 1
ATOM 9370 O O . LEU B 1 458 ? 24.797 36.844 -11.898 1 30.91 458 LEU B O 1
ATOM 9374 N N . SER B 1 459 ? 23.219 36.125 -11.469 1 30.39 459 SER B N 1
ATOM 9375 C CA . SER B 1 459 ? 22.953 37.562 -11.398 1 30.39 459 SER B CA 1
ATOM 9376 C C . SER B 1 459 ? 23.594 38.188 -10.164 1 30.39 459 SER B C 1
ATOM 9378 O O . SER B 1 459 ? 23.359 37.719 -9.039 1 30.39 459 SER B O 1
ATOM 9380 N N . ARG B 1 460 ? 24.859 38.594 -10.469 1 27.7 460 ARG B N 1
ATOM 9381 C CA . ARG B 1 460 ? 25.703 39.469 -9.641 1 27.7 460 ARG B CA 1
ATOM 9382 C C . ARG B 1 460 ? 24.875 40.562 -8.969 1 27.7 460 ARG B C 1
ATOM 9384 O O . ARG B 1 460 ? 24.484 41.531 -9.609 1 27.7 460 ARG B O 1
ATOM 9391 N N . ILE B 1 461 ? 23.922 40.188 -8.461 1 29.14 461 ILE B N 1
ATOM 9392 C CA . ILE B 1 461 ? 23.547 41.375 -7.699 1 29.14 461 ILE B CA 1
ATOM 9393 C C . ILE B 1 461 ? 24.781 41.938 -7.004 1 29.14 461 ILE B C 1
ATOM 9395 O O . ILE B 1 461 ? 25.5 41.219 -6.309 1 29.14 461 ILE B O 1
ATOM 9399 N N . ARG B 1 462 ? 25.344 42.969 -7.645 1 25.92 462 ARG B N 1
ATOM 9400 C CA . ARG B 1 462 ? 26.359 43.781 -7.004 1 25.92 462 ARG B CA 1
ATOM 9401 C C . ARG B 1 462 ? 26.016 44.031 -5.531 1 25.92 462 ARG B C 1
ATOM 9403 O O . ARG B 1 462 ? 24.906 44.438 -5.195 1 25.92 462 ARG B O 1
ATOM 9410 N N . ARG B 1 463 ? 26.594 43.312 -4.762 1 29.12 463 ARG B N 1
ATOM 9411 C CA . ARG B 1 463 ? 26.641 43.531 -3.316 1 29.12 463 ARG B CA 1
ATOM 9412 C C . ARG B 1 463 ? 26.531 45 -2.975 1 29.12 463 ARG B C 1
ATOM 9414 O O . ARG B 1 463 ? 26.266 45.375 -1.825 1 29.12 463 ARG B O 1
ATOM 9421 N N . ASP B 1 464 ? 27.188 45.844 -3.947 1 24.66 464 ASP B N 1
ATOM 9422 C CA . ASP B 1 464 ? 27.75 47.062 -3.377 1 24.66 464 ASP B CA 1
ATOM 9423 C C . ASP B 1 464 ? 26.641 47.969 -2.834 1 24.66 464 ASP B C 1
ATOM 9425 O O . ASP B 1 464 ? 26.844 48.656 -1.832 1 24.66 464 ASP B O 1
ATOM 9429 N N . ASN B 1 465 ? 25.703 48.281 -3.789 1 22.67 465 ASN B N 1
ATOM 9430 C CA . ASN B 1 465 ? 25.297 49.625 -3.475 1 22.67 465 ASN B CA 1
ATOM 9431 C C . ASN B 1 465 ? 24.281 49.656 -2.336 1 22.67 465 ASN B C 1
ATOM 9433 O O . ASN B 1 465 ? 23.141 50.094 -2.525 1 22.67 465 ASN B O 1
ATOM 9437 N N . ILE B 1 466 ? 23.953 48.469 -1.827 1 26.81 466 ILE B N 1
ATOM 9438 C CA . ILE B 1 466 ? 23.234 48.969 -0.663 1 26.81 466 ILE B CA 1
ATOM 9439 C C . ILE B 1 466 ? 24.078 50.031 0.046 1 26.81 466 ILE B C 1
ATOM 9441 O O . ILE B 1 466 ? 25.141 49.719 0.587 1 26.81 466 ILE B O 1
ATOM 9445 N N . THR B 1 467 ? 24.188 51.156 -0.625 1 25.05 467 THR B N 1
ATOM 9446 C CA . THR B 1 467 ? 24.672 52.312 0.118 1 25.05 467 THR B CA 1
ATOM 9447 C C . THR B 1 467 ? 24.312 52.188 1.597 1 25.05 467 THR B C 1
ATOM 9449 O O . THR B 1 467 ? 23.172 51.875 1.941 1 25.05 467 THR B O 1
ATOM 9452 N N . THR B 1 468 ? 25.344 51.812 2.297 1 26.61 468 THR B N 1
ATOM 9453 C CA . THR B 1 468 ? 25.422 52.062 3.73 1 26.61 468 THR B CA 1
ATOM 9454 C C . THR B 1 468 ? 24.734 53.375 4.098 1 26.61 468 THR B C 1
ATOM 9456 O O . THR B 1 468 ? 25.281 54.438 3.863 1 26.61 468 THR B O 1
ATOM 9459 N N . THR B 1 469 ? 23.594 53.656 3.49 1 26.59 469 THR B N 1
ATOM 9460 C CA . THR B 1 469 ? 23.25 54.938 4.086 1 26.59 469 THR B CA 1
ATOM 9461 C C . THR B 1 469 ? 23.781 55.062 5.512 1 26.59 469 THR B C 1
ATOM 9463 O O . THR B 1 469 ? 24.047 54.031 6.156 1 26.59 469 THR B O 1
ATOM 9466 N N . ASP B 1 470 ? 24.047 56.312 5.914 1 25.95 470 ASP B N 1
ATOM 9467 C CA . ASP B 1 470 ? 24.578 56.844 7.168 1 25.95 470 ASP B CA 1
ATOM 9468 C C . ASP B 1 470 ? 24.109 56.031 8.359 1 25.95 470 ASP B C 1
ATOM 9470 O O . ASP B 1 470 ? 22.938 55.656 8.453 1 25.95 470 ASP B O 1
ATOM 9474 N N . THR B 1 471 ? 25.016 55.219 8.875 1 30.48 471 THR B N 1
ATOM 9475 C CA . THR B 1 471 ? 25.266 54.406 10.047 1 30.48 471 THR B CA 1
ATOM 9476 C C . THR B 1 471 ? 24.609 55 11.289 1 30.48 471 THR B C 1
ATOM 9478 O O . THR B 1 471 ? 25.312 55.531 12.164 1 30.48 471 THR B O 1
ATOM 9481 N N . LEU B 1 472 ? 23.875 56 11.133 1 27 472 LEU B N 1
ATOM 9482 C CA . LEU B 1 472 ? 23.516 56.344 12.508 1 27 472 LEU B CA 1
ATOM 9483 C C . LEU B 1 472 ? 23.203 55.094 13.305 1 27 472 LEU B C 1
ATOM 9485 O O . LEU B 1 472 ? 22.812 54.062 12.734 1 27 472 LEU B O 1
ATOM 9489 N N . ASP B 1 473 ? 23.5 55.094 14.609 1 31.52 473 ASP B N 1
ATOM 9490 C CA . ASP B 1 473 ? 23.5 54.281 15.805 1 31.52 473 ASP B CA 1
ATOM 9491 C C . ASP B 1 473 ? 22.234 53.438 15.891 1 31.52 473 ASP B C 1
ATOM 9493 O O . ASP B 1 473 ? 21.422 53.625 16.797 1 31.52 473 ASP B O 1
ATOM 9497 N N . ALA B 1 474 ? 21.484 53.188 14.812 1 36.09 474 ALA B N 1
ATOM 9498 C CA . ALA B 1 474 ? 20.266 52.438 15.102 1 36.09 474 ALA B CA 1
ATOM 9499 C C . ALA B 1 474 ? 20.578 50.969 15.422 1 36.09 474 ALA B C 1
ATOM 9501 O O . ALA B 1 474 ? 20.625 50.125 14.531 1 36.09 474 ALA B O 1
ATOM 9502 N N . VAL B 1 475 ? 21.453 50.656 16.281 1 38.84 475 VAL B N 1
ATOM 9503 C CA . VAL B 1 475 ? 22.062 49.438 16.828 1 38.84 475 VAL B CA 1
ATOM 9504 C C . VAL B 1 475 ? 21.016 48.312 16.859 1 38.84 475 VAL B C 1
ATOM 9506 O O . VAL B 1 475 ? 21.281 47.188 16.422 1 38.84 475 VAL B O 1
ATOM 9509 N N . SER B 1 476 ? 19.953 48.531 17.719 1 50.88 476 SER B N 1
ATOM 9510 C CA . SER B 1 476 ? 19.203 47.469 18.328 1 50.88 476 SER B CA 1
ATOM 9511 C C . SER B 1 476 ? 18.141 46.906 17.359 1 50.88 476 SER B C 1
ATOM 9513 O O . SER B 1 476 ? 17.5 45.906 17.656 1 50.88 476 SER B O 1
ATOM 9515 N N . TRP B 1 477 ? 18.125 47.594 16.109 1 63.84 477 TRP B N 1
ATOM 9516 C CA . TRP B 1 477 ? 16.953 47.156 15.352 1 63.84 477 TRP B CA 1
ATOM 9517 C C . TRP B 1 477 ? 17.344 46.625 13.984 1 63.84 477 TRP B C 1
ATOM 9519 O O . TRP B 1 477 ? 16.5 46.188 13.211 1 63.84 477 TRP B O 1
ATOM 9529 N N . ASP B 1 478 ? 18.578 46.438 13.797 1 73.88 478 ASP B N 1
ATOM 9530 C CA . ASP B 1 478 ? 19.125 45.938 12.539 1 73.88 478 ASP B CA 1
ATOM 9531 C C . ASP B 1 478 ? 18.75 44.469 12.32 1 73.88 478 ASP B C 1
ATOM 9533 O O . ASP B 1 478 ? 18.359 44.094 11.219 1 73.88 478 ASP B O 1
ATOM 9537 N N . PRO B 1 479 ? 18.672 43.844 13.5 1 84.62 479 PRO B N 1
ATOM 9538 C CA . PRO B 1 479 ? 18.359 42.438 13.289 1 84.62 479 PRO B CA 1
ATOM 9539 C C . PRO B 1 479 ? 16.922 42.219 12.797 1 84.62 479 PRO B C 1
ATOM 9541 O O . PRO B 1 479 ? 16.641 41.188 12.172 1 84.62 479 PRO B O 1
ATOM 9544 N N . LEU B 1 480 ? 16.062 43.125 13.016 1 86.62 480 LEU B N 1
ATOM 9545 C CA . LEU B 1 480 ? 14.68 43 12.586 1 86.62 480 LEU B CA 1
ATOM 9546 C C . LEU B 1 480 ? 14.578 43.062 11.062 1 86.62 480 LEU B C 1
ATOM 9548 O O . LEU B 1 480 ? 13.703 42.406 10.484 1 86.62 480 LEU B O 1
ATOM 9552 N N . ALA B 1 481 ? 15.469 43.688 10.422 1 83.62 481 ALA B N 1
ATOM 9553 C CA . ALA B 1 481 ? 15.406 43.906 8.977 1 83.62 481 ALA B CA 1
ATOM 9554 C C . ALA B 1 481 ? 16.156 42.844 8.227 1 83.62 481 ALA B C 1
ATOM 9556 O O . ALA B 1 481 ? 16.078 42.75 7 1 83.62 481 ALA B O 1
ATOM 9557 N N . THR B 1 482 ? 16.812 41.969 8.984 1 84.75 482 THR B N 1
ATOM 9558 C CA . THR B 1 482 ? 17.578 40.906 8.328 1 84.75 482 THR B CA 1
ATOM 9559 C C . THR B 1 482 ? 16.641 39.969 7.586 1 84.75 482 THR B C 1
ATOM 9561 O O . THR B 1 482 ? 15.594 39.594 8.109 1 84.75 482 THR B O 1
ATOM 9564 N N . VAL B 1 483 ? 17.094 39.688 6.371 1 82.69 483 VAL B N 1
ATOM 9565 C CA . VAL B 1 483 ? 16.312 38.75 5.57 1 82.69 483 VAL B CA 1
ATOM 9566 C C . VAL B 1 483 ? 16.672 37.312 5.941 1 82.69 483 VAL B C 1
ATOM 9568 O O . VAL B 1 483 ? 17.828 37 6.211 1 82.69 483 VAL B O 1
ATOM 9571 N N . SER B 1 484 ? 15.719 36.438 6.012 1 88.62 484 SER B N 1
ATOM 9572 C CA . SER B 1 484 ? 15.875 35.031 6.309 1 88.62 484 SER B CA 1
ATOM 9573 C C . SER B 1 484 ? 16.688 34.812 7.582 1 88.62 484 SER B C 1
ATOM 9575 O O . SER B 1 484 ? 17.781 34.219 7.543 1 88.62 484 SER B O 1
ATOM 9577 N N . LYS B 1 485 ? 16.172 35.188 8.648 1 93.19 485 LYS B N 1
ATOM 9578 C CA . LYS B 1 485 ? 16.781 35.031 9.961 1 93.19 485 LYS B CA 1
ATOM 9579 C C . LYS B 1 485 ? 16.844 33.594 10.391 1 93.19 485 LYS B C 1
ATOM 9581 O O . LYS B 1 485 ? 16.062 32.75 9.906 1 93.19 485 LYS B O 1
ATOM 9586 N N . GLY B 1 486 ? 17.828 33.281 11.234 1 94.81 486 GLY B N 1
ATOM 9587 C CA . GLY B 1 486 ? 17.812 31.969 11.867 1 94.81 486 GLY B CA 1
ATOM 9588 C C . GLY B 1 486 ? 16.641 31.766 12.812 1 94.81 486 GLY B C 1
ATOM 9589 O O . GLY B 1 486 ? 15.992 32.719 13.203 1 94.81 486 GLY B O 1
ATOM 9590 N N . PRO B 1 487 ? 16.422 30.516 13.117 1 97.38 487 PRO B N 1
ATOM 9591 C CA . PRO B 1 487 ? 15.227 30.234 13.922 1 97.38 487 PRO B CA 1
ATOM 9592 C C . PRO B 1 487 ? 15.305 30.828 15.328 1 97.38 487 PRO B C 1
ATOM 9594 O O . PRO B 1 487 ? 14.297 31.281 15.867 1 97.38 487 PRO B O 1
ATOM 9597 N N . LEU B 1 488 ? 16.453 30.828 15.984 1 98.19 488 LEU B N 1
ATOM 9598 C CA . LEU B 1 488 ? 16.547 31.359 17.344 1 98.19 488 LEU B CA 1
ATOM 9599 C C . LEU B 1 488 ? 16.406 32.875 17.344 1 98.19 488 LEU B C 1
ATOM 9601 O O . LEU B 1 488 ? 15.75 33.438 18.234 1 98.19 488 LEU B O 1
ATOM 9605 N N . LEU B 1 489 ? 17.078 33.531 16.391 1 96.88 489 LEU B N 1
ATOM 9606 C CA . LEU B 1 489 ? 16.938 34.969 16.297 1 96.88 489 LEU B CA 1
ATOM 9607 C C . LEU B 1 489 ? 15.469 35.375 16.078 1 96.88 489 LEU B C 1
ATOM 9609 O O . LEU B 1 489 ? 14.969 36.281 16.734 1 96.88 489 LEU B O 1
ATOM 9613 N N . THR B 1 490 ? 14.812 34.688 15.172 1 96.38 490 THR B N 1
ATOM 9614 C CA . THR B 1 490 ? 13.406 34.969 14.914 1 96.38 490 THR B CA 1
ATOM 9615 C C . THR B 1 490 ? 12.57 34.75 16.172 1 96.38 490 THR B C 1
ATOM 9617 O O . THR B 1 490 ? 11.68 35.531 16.484 1 96.38 490 THR B O 1
ATOM 9620 N N . THR B 1 491 ? 12.852 33.688 16.859 1 98 491 THR B N 1
ATOM 9621 C CA . THR B 1 491 ? 12.148 33.406 18.094 1 98 491 THR B CA 1
ATOM 9622 C C . THR B 1 491 ? 12.398 34.469 19.141 1 98 491 THR B C 1
ATOM 9624 O O . THR B 1 491 ? 11.461 34.938 19.812 1 98 491 THR B O 1
ATOM 9627 N N . ALA B 1 492 ? 13.625 34.875 19.281 1 97.31 492 ALA B N 1
ATOM 9628 C CA . ALA B 1 492 ? 13.984 35.906 20.266 1 97.31 492 ALA B CA 1
ATOM 9629 C C . ALA B 1 492 ? 13.289 37.219 19.953 1 97.31 492 ALA B C 1
ATOM 9631 O O . ALA B 1 492 ? 12.773 37.875 20.859 1 97.31 492 ALA B O 1
ATOM 9632 N N . LEU B 1 493 ? 13.32 37.562 18.688 1 95.56 493 LEU B N 1
ATOM 9633 C CA . LEU B 1 493 ? 12.648 38.812 18.281 1 95.56 493 LEU B CA 1
ATOM 9634 C C . LEU B 1 493 ? 11.141 38.719 18.516 1 95.56 493 LEU B C 1
ATOM 9636 O O . LEU B 1 493 ? 10.5 39.688 18.875 1 95.56 493 LEU B O 1
ATOM 9640 N N . ALA B 1 494 ? 10.57 37.531 18.297 1 96.94 494 ALA B N 1
ATOM 9641 C CA . ALA B 1 494 ? 9.141 37.344 18.484 1 96.94 494 ALA B CA 1
ATOM 9642 C C . ALA B 1 494 ? 8.758 37.406 19.969 1 96.94 494 ALA B C 1
ATOM 9644 O O . ALA B 1 494 ? 7.699 37.938 20.312 1 96.94 494 ALA B O 1
ATOM 9645 N N . LEU B 1 495 ? 9.609 36.938 20.797 1 97.38 495 LEU B N 1
ATOM 9646 C CA . LEU B 1 495 ? 9.305 36.844 22.219 1 97.38 495 LEU B CA 1
ATOM 9647 C C . LEU B 1 495 ? 9.594 38.156 22.922 1 97.38 495 LEU B C 1
ATOM 9649 O O . LEU B 1 495 ? 8.836 38.594 23.797 1 97.38 495 LEU B O 1
ATOM 9653 N N . PHE B 1 496 ? 10.727 38.812 22.547 1 95.25 496 PHE B N 1
ATOM 9654 C CA . PHE B 1 496 ? 11.242 39.875 23.391 1 95.25 496 PHE B CA 1
ATOM 9655 C C . PHE B 1 496 ? 11.438 41.156 22.578 1 95.25 496 PHE B C 1
ATOM 9657 O O . PHE B 1 496 ? 11.727 42.219 23.141 1 95.25 496 PHE B O 1
ATOM 9664 N N . GLY B 1 497 ? 11.312 41.125 21.312 1 91.44 497 GLY B N 1
ATOM 9665 C CA . GLY B 1 497 ? 11.562 42.281 20.484 1 91.44 497 GLY B CA 1
ATOM 9666 C C . GLY B 1 497 ? 10.445 43.312 20.531 1 91.44 497 GLY B C 1
ATOM 9667 O O . GLY B 1 497 ? 9.555 43.219 21.375 1 91.44 497 GLY B O 1
ATOM 9668 N N . GLN B 1 498 ? 10.516 44.25 19.688 1 87.06 498 GLN B N 1
ATOM 9669 C CA . GLN B 1 498 ? 9.492 45.281 19.609 1 87.06 498 GLN B CA 1
ATOM 9670 C C . GLN B 1 498 ? 8.148 44.719 19.156 1 87.06 498 GLN B C 1
ATOM 9672 O O . GLN B 1 498 ? 8.109 43.844 18.281 1 87.06 498 GLN B O 1
ATOM 9677 N N . GLY B 1 499 ? 7.129 45.219 19.75 1 89.81 499 GLY B N 1
ATOM 9678 C CA . GLY B 1 499 ? 5.809 44.719 19.406 1 89.81 499 GLY B CA 1
ATOM 9679 C C . GLY B 1 499 ? 5.473 43.406 20.094 1 89.81 499 GLY B C 1
ATOM 9680 O O . GLY B 1 499 ? 4.387 42.844 19.891 1 89.81 499 GLY B O 1
ATOM 9681 N N . SER B 1 500 ? 6.406 42.938 20.953 1 94.5 500 SER B N 1
ATOM 9682 C CA . SER B 1 500 ? 6.188 41.688 21.656 1 94.5 500 SER B CA 1
ATOM 9683 C C . SER B 1 500 ? 5.105 41.812 22.719 1 94.5 500 SER B C 1
ATOM 9685 O O . SER B 1 500 ? 4.609 42.938 22.969 1 94.5 500 SER B O 1
ATOM 9687 N N . PHE B 1 501 ? 4.777 40.688 23.281 1 95.31 501 PHE B N 1
ATOM 9688 C CA . PHE B 1 501 ? 3.799 40.625 24.359 1 95.31 501 PHE B CA 1
ATOM 9689 C C . PHE B 1 501 ? 4.18 41.562 25.484 1 95.31 501 PHE B C 1
ATOM 9691 O O . PHE B 1 501 ? 3.33 42.312 26 1 95.31 501 PHE B O 1
ATOM 9698 N N . LEU B 1 502 ? 5.418 41.625 25.812 1 94 502 LEU B N 1
ATOM 9699 C CA . LEU B 1 502 ? 5.918 42.438 26.906 1 94 502 LEU B CA 1
ATOM 9700 C C . LEU B 1 502 ? 5.77 43.906 26.578 1 94 502 LEU B C 1
ATOM 9702 O O . LEU B 1 502 ? 5.57 44.75 27.484 1 94 502 LEU B O 1
ATOM 9706 N N . ASP B 1 503 ? 5.801 44.125 25.344 1 90.56 503 ASP B N 1
ATOM 9707 C CA . ASP B 1 503 ? 5.797 45.531 24.859 1 90.56 503 ASP B CA 1
ATOM 9708 C C . ASP B 1 503 ? 4.371 46.062 24.75 1 90.56 503 ASP B C 1
ATOM 9710 O O . ASP B 1 503 ? 4.121 47.219 25 1 90.56 503 ASP B O 1
ATOM 9714 N N . THR B 1 504 ? 3.416 45.25 24.297 1 93.06 504 THR B N 1
ATOM 9715 C CA . THR B 1 504 ? 2.139 45.781 23.844 1 93.06 504 THR B CA 1
ATOM 9716 C C . THR B 1 504 ? 1.007 45.344 24.781 1 93.06 504 THR B C 1
ATOM 9718 O O . THR B 1 504 ? -0.086 45.906 24.734 1 93.06 504 THR B O 1
ATOM 9721 N N . PHE B 1 505 ? 1.185 44.469 25.656 1 94.62 505 PHE B N 1
ATOM 9722 C CA . PHE B 1 505 ? 0.118 43.844 26.438 1 94.62 505 PHE B CA 1
ATOM 9723 C C . PHE B 1 505 ? -0.586 44.875 27.312 1 94.62 505 PHE B C 1
ATOM 9725 O O . PHE B 1 505 ? -1.815 44.875 27.422 1 94.62 505 PHE B O 1
ATOM 9732 N N . ALA B 1 506 ? 0.151 45.719 28 1 91.94 506 ALA B N 1
ATOM 9733 C CA . ALA B 1 506 ? -0.45 46.719 28.875 1 91.94 506 ALA B CA 1
ATOM 9734 C C . ALA B 1 506 ? -1.42 47.625 28.109 1 91.94 506 ALA B C 1
ATOM 9736 O O . ALA B 1 506 ? -2.512 47.906 28.609 1 91.94 506 ALA B O 1
ATOM 9737 N N . ALA B 1 507 ? -1.006 48.062 26.938 1 90.56 507 ALA B N 1
ATOM 9738 C CA . ALA B 1 507 ? -1.869 48.906 26.109 1 90.56 507 ALA B CA 1
ATOM 9739 C C . ALA B 1 507 ? -3.111 48.125 25.672 1 90.56 507 ALA B C 1
ATOM 9741 O O . ALA B 1 507 ? -4.207 48.688 25.609 1 90.56 507 ALA B O 1
ATOM 9742 N N . LYS B 1 508 ? -2.949 46.938 25.344 1 90.94 508 LYS B N 1
ATOM 9743 C CA . LYS B 1 508 ? -4.055 46.094 24.906 1 90.94 508 LYS B CA 1
ATOM 9744 C C . LYS B 1 508 ? -5.102 45.938 26 1 90.94 508 LYS B C 1
ATOM 9746 O O . LYS B 1 508 ? -6.301 46.031 25.75 1 90.94 508 LYS B O 1
ATOM 9751 N N . ILE B 1 509 ? -4.617 45.656 27.203 1 91.44 509 ILE B N 1
ATOM 9752 C CA . ILE B 1 509 ? -5.527 45.438 28.328 1 91.44 509 ILE B CA 1
ATOM 9753 C C . ILE B 1 509 ? -6.305 46.719 28.609 1 91.44 509 ILE B C 1
ATOM 9755 O O . ILE B 1 509 ? -7.492 46.688 28.922 1 91.44 509 ILE B O 1
ATOM 9759 N N . TRP B 1 510 ? -5.66 47.812 28.516 1 89.44 510 TRP B N 1
ATOM 9760 C CA . TRP B 1 510 ? -6.328 49.094 28.703 1 89.44 510 TRP B CA 1
ATOM 9761 C C . TRP B 1 510 ? -7.465 49.281 27.703 1 89.44 510 TRP B C 1
ATOM 9763 O O . TRP B 1 510 ? -8.562 49.688 28.078 1 89.44 510 TRP B O 1
ATOM 9773 N N . ALA B 1 511 ? -7.168 48.969 26.469 1 89.25 511 ALA B N 1
ATOM 9774 C CA . ALA B 1 511 ? -8.18 49.125 25.422 1 89.25 511 ALA B CA 1
ATOM 9775 C C . ALA B 1 511 ? -9.359 48.156 25.656 1 89.25 511 ALA B C 1
ATOM 9777 O O . ALA B 1 511 ? -10.516 48.562 25.469 1 89.25 511 ALA B O 1
ATOM 9778 N N . ILE B 1 512 ? -9.102 46.938 26.047 1 90 512 ILE B N 1
ATOM 9779 C CA . ILE B 1 512 ? -10.156 45.969 26.297 1 90 512 ILE B CA 1
ATOM 9780 C C . ILE B 1 512 ? -11.016 46.406 27.484 1 90 512 ILE B C 1
ATOM 9782 O O . ILE B 1 512 ? -12.242 46.375 27.422 1 90 512 ILE B O 1
ATOM 9786 N N . ASN B 1 513 ? -10.336 46.875 28.547 1 89.31 513 ASN B N 1
ATOM 9787 C CA . ASN B 1 513 ? -11.07 47.344 29.719 1 89.31 513 ASN B CA 1
ATOM 9788 C C . ASN B 1 513 ? -11.945 48.562 29.391 1 89.31 513 ASN B C 1
ATOM 9790 O O . ASN B 1 513 ? -13.055 48.656 29.891 1 89.31 513 ASN B O 1
ATOM 9794 N N . ASP B 1 514 ? -11.438 49.438 28.609 1 86 514 ASP B N 1
ATOM 9795 C CA . ASP B 1 514 ? -12.203 50.625 28.172 1 86 514 ASP B CA 1
ATOM 9796 C C . ASP B 1 514 ? -13.461 50.188 27.406 1 86 514 ASP B C 1
ATOM 9798 O O . ASP B 1 514 ? -14.523 50.781 27.594 1 86 514 ASP B O 1
ATOM 9802 N N . SER B 1 515 ? -13.312 49.219 26.578 1 84.31 515 SER B N 1
ATOM 9803 C CA . SER B 1 515 ? -14.445 48.719 25.812 1 84.31 515 SER B CA 1
ATOM 9804 C C . SER B 1 515 ? -15.508 48.125 26.734 1 84.31 515 SER B C 1
ATOM 9806 O O . SER B 1 515 ? -16.703 48.312 26.531 1 84.31 515 SER B O 1
ATOM 9808 N N . PHE B 1 516 ? -15.062 47.344 27.703 1 85.38 516 PHE B N 1
ATOM 9809 C CA . PHE B 1 516 ? -15.984 46.75 28.656 1 85.38 516 PHE B CA 1
ATOM 9810 C C . PHE B 1 516 ? -16.656 47.844 29.5 1 85.38 516 PHE B C 1
ATOM 9812 O O . PHE B 1 516 ? -17.844 47.75 29.797 1 85.38 516 PHE B O 1
ATOM 9819 N N . ASN B 1 517 ? -15.945 48.875 29.844 1 83.38 517 ASN B N 1
ATOM 9820 C CA . ASN B 1 517 ? -16.516 49.969 30.594 1 83.38 517 ASN B CA 1
ATOM 9821 C C . ASN B 1 517 ? -17.594 50.719 29.797 1 83.38 517 ASN B C 1
ATOM 9823 O O . ASN B 1 517 ? -18.641 51.062 30.344 1 83.38 517 ASN B O 1
ATOM 9827 N N . ARG B 1 518 ? -17.266 50.844 28.547 1 81.69 518 ARG B N 1
ATOM 9828 C CA . ARG B 1 518 ? -18.234 51.531 27.688 1 81.69 518 ARG B CA 1
ATOM 9829 C C . ARG B 1 518 ? -19.5 50.719 27.531 1 81.69 518 ARG B C 1
ATOM 9831 O O . ARG B 1 518 ? -20.594 51.25 27.438 1 81.69 518 ARG B O 1
ATOM 9838 N N . ALA B 1 519 ? -19.344 49.469 27.562 1 77.62 519 ALA B N 1
ATOM 9839 C CA . ALA B 1 519 ? -20.5 48.562 27.438 1 77.62 519 ALA B CA 1
ATOM 9840 C C . ALA B 1 519 ? -21.156 48.312 28.781 1 77.62 519 ALA B C 1
ATOM 9842 O O . ALA B 1 519 ? -22.203 47.688 28.859 1 77.62 519 ALA B O 1
ATOM 9843 N N . ASN B 1 520 ? -20.578 48.75 29.906 1 79 520 ASN B N 1
ATOM 9844 C CA . ASN B 1 520 ? -21.062 48.594 31.281 1 79 520 ASN B CA 1
ATOM 9845 C C . ASN B 1 520 ? -21.234 47.094 31.625 1 79 520 ASN B C 1
ATOM 9847 O O . ASN B 1 520 ? -22.281 46.688 32.094 1 79 520 ASN B O 1
ATOM 9851 N N . VAL B 1 521 ? -20.203 46.344 31.266 1 80.25 521 VAL B N 1
ATOM 9852 C CA . VAL B 1 521 ? -20.172 44.906 31.531 1 80.25 521 VAL B CA 1
ATOM 9853 C C . VAL B 1 521 ? -18.906 44.562 32.312 1 80.25 521 VAL B C 1
ATOM 9855 O O . VAL B 1 521 ? -17.844 45.125 32.062 1 80.25 521 VAL B O 1
ATOM 9858 N N . THR B 1 522 ? -19.078 43.719 33.375 1 84.31 522 THR B N 1
ATOM 9859 C CA . THR B 1 522 ? -17.938 43.188 34.094 1 84.31 522 THR B CA 1
ATOM 9860 C C . THR B 1 522 ? -17.859 41.656 33.938 1 84.31 522 THR B C 1
ATOM 9862 O O . THR B 1 522 ? -18.859 40.969 34.094 1 84.31 522 THR B O 1
ATOM 9865 N N . ALA B 1 523 ? -16.781 41.188 33.5 1 84.19 523 ALA B N 1
ATOM 9866 C CA . ALA B 1 523 ? -16.609 39.75 33.344 1 84.19 523 ALA B CA 1
ATOM 9867 C C . ALA B 1 523 ? -15.133 39.375 33.344 1 84.19 523 ALA B C 1
ATOM 9869 O O . ALA B 1 523 ? -14.273 40.156 32.969 1 84.19 523 ALA B O 1
ATOM 9870 N N . ARG B 1 524 ? -14.875 38.219 33.875 1 87.69 524 ARG B N 1
ATOM 9871 C CA . ARG B 1 524 ? -13.547 37.625 33.75 1 87.69 524 ARG B CA 1
ATOM 9872 C C . ARG B 1 524 ? -13.375 36.969 32.406 1 87.69 524 ARG B C 1
ATOM 9874 O O . ARG B 1 524 ? -14.141 36.062 32.031 1 87.69 524 ARG B O 1
ATOM 9881 N N . ILE B 1 525 ? -12.422 37.469 31.578 1 89.06 525 ILE B N 1
ATOM 9882 C CA . ILE B 1 525 ? -12.266 36.938 30.234 1 89.06 525 ILE B CA 1
ATOM 9883 C C . ILE B 1 525 ? -10.789 36.656 29.938 1 89.06 525 ILE B C 1
ATOM 9885 O O . ILE B 1 525 ? -9.914 37.188 30.625 1 89.06 525 ILE B O 1
ATOM 9889 N N . CYS B 1 526 ? -10.578 35.812 29.031 1 91.75 526 CYS B N 1
ATOM 9890 C CA . CYS B 1 526 ? -9.234 35.625 28.5 1 91.75 526 CYS B CA 1
ATOM 9891 C C . CYS B 1 526 ? -8.766 36.844 27.734 1 91.75 526 CYS B C 1
ATOM 9893 O O . CYS B 1 526 ? -9.438 37.281 26.797 1 91.75 526 CYS B O 1
ATOM 9895 N N . LEU B 1 527 ? -7.668 37.312 28.078 1 92.56 527 LEU B N 1
ATOM 9896 C CA . LEU B 1 527 ? -7.176 38.562 27.516 1 92.56 527 LEU B CA 1
ATOM 9897 C C . LEU B 1 527 ? -6.141 38.312 26.438 1 92.56 527 LEU B C 1
ATOM 9899 O O . LEU B 1 527 ? -6.023 39.094 25.484 1 92.56 527 LEU B O 1
ATOM 9903 N N . ASP B 1 528 ? -5.348 37.25 26.672 1 93.44 528 ASP B N 1
ATOM 9904 C CA . ASP B 1 528 ? -4.305 36.938 25.703 1 93.44 528 ASP B CA 1
ATOM 9905 C C . ASP B 1 528 ? -3.727 35.531 25.969 1 93.44 528 ASP B C 1
ATOM 9907 O O . ASP B 1 528 ? -3.93 34.969 27.047 1 93.44 528 ASP B O 1
ATOM 9911 N N . GLY B 1 529 ? -3.266 35 24.906 1 92.88 529 GLY B N 1
ATOM 9912 C CA . GLY B 1 529 ? -2.406 33.812 24.984 1 92.88 529 GLY B CA 1
ATOM 9913 C C . GLY B 1 529 ? -0.975 34.094 24.562 1 92.88 529 GLY B C 1
ATOM 9914 O O . GLY B 1 529 ? -0.618 33.938 23.406 1 92.88 529 GLY B O 1
ATOM 9915 N N . PRO B 1 530 ? -0.227 34.562 25.5 1 95.5 530 PRO B N 1
ATOM 9916 C CA . PRO B 1 530 ? 1.146 34.938 25.141 1 95.5 530 PRO B CA 1
ATOM 9917 C C . PRO B 1 530 ? 1.927 33.75 24.547 1 95.5 530 PRO B C 1
ATOM 9919 O O . PRO B 1 530 ? 1.519 32.594 24.688 1 95.5 530 PRO B O 1
ATOM 9922 N N . PRO B 1 531 ? 3.014 34.062 23.875 1 96.31 531 PRO B N 1
ATOM 9923 C CA . PRO B 1 531 ? 3.785 33 23.188 1 96.31 531 PRO B CA 1
ATOM 9924 C C . PRO B 1 531 ? 4.262 31.906 24.141 1 96.31 531 PRO B C 1
ATOM 9926 O O . PRO B 1 531 ? 4.758 32.219 25.234 1 96.31 531 PRO B O 1
ATOM 9929 N N . LEU B 1 532 ? 4.051 30.641 23.812 1 95.62 532 LEU B N 1
ATOM 9930 C CA . LEU B 1 532 ? 4.578 29.422 24.422 1 95.62 532 LEU B CA 1
ATOM 9931 C C . LEU B 1 532 ? 3.832 29.109 25.719 1 95.62 532 LEU B C 1
ATOM 9933 O O . LEU B 1 532 ? 4.195 28.172 26.438 1 95.62 532 LEU B O 1
ATOM 9937 N N . LEU B 1 533 ? 2.797 29.812 26.031 1 94 533 LEU B N 1
ATOM 9938 C CA . LEU B 1 533 ? 2.078 29.625 27.281 1 94 533 LEU B CA 1
ATOM 9939 C C . LEU B 1 533 ? 1.573 28.203 27.406 1 94 533 LEU B C 1
ATOM 9941 O O . LEU B 1 533 ? 1.823 27.531 28.422 1 94 533 LEU B O 1
ATOM 9945 N N . ASP B 1 534 ? 0.92 27.719 26.391 1 90.12 534 ASP B N 1
ATOM 9946 C CA . ASP B 1 534 ? 0.316 26.391 26.438 1 90.12 534 ASP B CA 1
ATOM 9947 C C . ASP B 1 534 ? 1.385 25.312 26.531 1 90.12 534 ASP B C 1
ATOM 9949 O O . ASP B 1 534 ? 1.165 24.266 27.141 1 90.12 534 ASP B O 1
ATOM 9953 N N . LEU B 1 535 ? 2.506 25.578 25.938 1 91.31 535 LEU B N 1
ATOM 9954 C CA . LEU B 1 535 ? 3.588 24.594 25.984 1 91.31 535 LEU B CA 1
ATOM 9955 C C . LEU B 1 535 ? 4.234 24.562 27.359 1 91.31 535 LEU B C 1
ATOM 9957 O O . LEU B 1 535 ? 4.711 23.516 27.797 1 91.31 535 LEU B O 1
ATOM 9961 N N . MET B 1 536 ? 4.227 25.672 28.016 1 91.69 536 MET B N 1
ATOM 9962 C CA . MET B 1 536 ? 4.82 25.766 29.344 1 91.69 536 MET B CA 1
ATOM 9963 C C . MET B 1 536 ? 3.936 25.078 30.375 1 91.69 536 MET B C 1
ATOM 9965 O O . MET B 1 536 ? 4.438 24.391 31.281 1 91.69 536 MET B O 1
ATOM 9969 N N . LEU B 1 537 ? 2.648 25.266 30.266 1 85.75 537 LEU B N 1
ATOM 9970 C CA . LEU B 1 537 ? 1.723 24.75 31.266 1 85.75 537 LEU B CA 1
ATOM 9971 C C . LEU B 1 537 ? 1.306 23.328 30.953 1 85.75 537 LEU B C 1
ATOM 9973 O O . LEU B 1 537 ? 0.396 22.781 31.578 1 85.75 537 LEU B O 1
ATOM 9977 N N . TYR B 1 538 ? 2.025 22.625 30.281 1 71.81 538 TYR B N 1
ATOM 9978 C CA . TYR B 1 538 ? 1.746 21.266 29.859 1 71.81 538 TYR B CA 1
ATOM 9979 C C . TYR B 1 538 ? 1.476 20.359 31.062 1 71.81 538 TYR B C 1
ATOM 9981 O O . TYR B 1 538 ? 2.246 20.359 32.031 1 71.81 538 TYR B O 1
ATOM 9989 N N . GLN B 1 539 ? 0.161 19.969 31.109 1 62 539 GLN B N 1
ATOM 9990 C CA . GLN B 1 539 ? -0.105 18.859 32.031 1 62 539 GLN B CA 1
ATOM 9991 C C . GLN B 1 539 ? -0.413 17.578 31.266 1 62 539 GLN B C 1
ATOM 9993 O O . GLN B 1 539 ? -1.218 17.578 30.328 1 62 539 GLN B O 1
ATOM 9998 N N . SER B 1 540 ? 0.442 16.547 31.391 1 54.75 540 SER B N 1
ATOM 9999 C CA . SER B 1 540 ? 0.405 15.289 30.656 1 54.75 540 SER B CA 1
ATOM 10000 C C . SER B 1 540 ? -1.029 14.828 30.422 1 54.75 540 SER B C 1
ATOM 10002 O O . SER B 1 540 ? -1.333 14.219 29.406 1 54.75 540 SER B O 1
ATOM 10004 N N . TYR B 1 541 ? -1.868 15.164 31.375 1 49.12 541 TYR B N 1
ATOM 10005 C CA . TYR B 1 541 ? -3.174 14.523 31.266 1 49.12 541 TYR B CA 1
ATOM 10006 C C . TYR B 1 541 ? -4.262 15.555 30.969 1 49.12 541 TYR B C 1
ATOM 10008 O O . TYR B 1 541 ? -5.453 15.227 30.984 1 49.12 541 TYR B O 1
ATOM 10016 N N . SER B 1 542 ? -3.727 16.766 30.672 1 58.44 542 SER B N 1
ATOM 10017 C CA . SER B 1 542 ? -4.793 17.734 30.469 1 58.44 542 SER B CA 1
ATOM 10018 C C . SER B 1 542 ? -4.688 18.391 29.109 1 58.44 542 SER B C 1
ATOM 10020 O O . SER B 1 542 ? -3.59 18.703 28.641 1 58.44 542 SER B O 1
ATOM 10022 N N . THR B 1 543 ? -5.773 18.297 28.203 1 59.38 543 THR B N 1
ATOM 10023 C CA . THR B 1 543 ? -5.879 18.969 26.922 1 59.38 543 THR B CA 1
ATOM 10024 C C . THR B 1 543 ? -6.293 20.422 27.094 1 59.38 543 THR B C 1
ATOM 10026 O O . THR B 1 543 ? -6.777 21.047 26.141 1 59.38 543 THR B O 1
ATOM 10029 N N . LYS B 1 544 ? -5.91 20.969 28.219 1 64.88 544 LYS B N 1
ATOM 10030 C CA . LYS B 1 544 ? -6.414 22.312 28.516 1 64.88 544 LYS B CA 1
ATOM 10031 C C . LYS B 1 544 ? -5.574 23.375 27.812 1 64.88 544 LYS B C 1
ATOM 10033 O O . LYS B 1 544 ? -4.348 23.281 27.781 1 64.88 544 LYS B O 1
ATOM 10038 N N . HIS B 1 545 ? -6.312 24.25 27.078 1 76.75 545 HIS B N 1
ATOM 10039 C CA . HIS B 1 545 ? -5.703 25.484 26.578 1 76.75 545 HIS B CA 1
ATOM 10040 C C . HIS B 1 545 ? -5.746 26.594 27.625 1 76.75 545 HIS B C 1
ATOM 10042 O O . HIS B 1 545 ? -6.742 26.75 28.328 1 76.75 545 HIS B O 1
ATOM 10048 N N . TYR B 1 546 ? -4.625 27.234 27.719 1 85.62 546 TYR B N 1
ATOM 10049 C CA . TYR B 1 546 ? -4.492 28.25 28.75 1 85.62 546 TYR B CA 1
ATOM 10050 C C . TYR B 1 546 ? -4.465 29.656 28.156 1 85.62 546 TYR B C 1
ATOM 10052 O O . TYR B 1 546 ? -4.176 29.812 26.969 1 85.62 546 TYR B O 1
ATOM 10060 N N . CYS B 1 547 ? -4.914 30.578 28.906 1 91.19 547 CYS B N 1
ATOM 10061 C CA . CYS B 1 547 ? -4.805 32 28.594 1 91.19 547 CYS B CA 1
ATOM 10062 C C . CYS B 1 547 ? -4.605 32.812 29.859 1 91.19 547 CYS B C 1
ATOM 10064 O O . CYS B 1 547 ? -4.754 32.312 30.969 1 91.19 547 CYS B O 1
ATOM 10066 N N . LEU B 1 548 ? -4.137 34.031 29.703 1 93.56 548 LEU B N 1
ATOM 10067 C CA . LEU B 1 548 ? -4.133 35 30.812 1 93.56 548 LEU B CA 1
ATOM 10068 C C . LEU B 1 548 ? -5.496 35.656 30.953 1 93.56 548 LEU B C 1
ATOM 10070 O O . LEU B 1 548 ? -6 36.25 30 1 93.56 548 LEU B O 1
ATOM 10074 N N . ASP B 1 549 ? -6.117 35.5 32.125 1 91.75 549 ASP B N 1
ATOM 10075 C CA . ASP B 1 549 ? -7.461 36.031 32.312 1 91.75 549 ASP B CA 1
ATOM 10076 C C . ASP B 1 549 ? -7.508 36.969 33.5 1 91.75 549 ASP B C 1
ATOM 10078 O O . ASP B 1 549 ? -6.695 36.875 34.438 1 91.75 549 ASP B O 1
ATOM 10082 N N . ALA B 1 550 ? -8.344 37.938 33.406 1 92.19 550 ALA B N 1
ATOM 10083 C CA . ALA B 1 550 ? -8.586 38.875 34.5 1 92.19 550 ALA B CA 1
ATOM 10084 C C . ALA B 1 550 ? -9.992 39.469 34.375 1 92.19 550 ALA B C 1
ATOM 10086 O O . ALA B 1 550 ? -10.617 39.406 33.312 1 92.19 550 ALA B O 1
ATOM 10087 N N . PRO B 1 551 ? -10.484 39.969 35.5 1 90.81 551 PRO B N 1
ATOM 10088 C CA . PRO B 1 551 ? -11.766 40.688 35.438 1 90.81 551 PRO B CA 1
ATOM 10089 C C . PRO B 1 551 ? -11.641 42 34.688 1 90.81 551 PRO B C 1
ATOM 10091 O O . PRO B 1 551 ? -10.703 42.781 34.938 1 90.81 551 PRO B O 1
ATOM 10094 N N . MET B 1 552 ? -12.492 42.281 33.781 1 89.81 552 MET B N 1
ATOM 10095 C CA . MET B 1 552 ? -12.531 43.531 33 1 89.81 552 MET B CA 1
ATOM 10096 C C . MET B 1 552 ? -13.812 44.312 33.281 1 89.81 552 MET B C 1
ATOM 10098 O O . MET B 1 552 ? -14.789 43.75 33.781 1 89.81 552 MET B O 1
ATOM 10102 N N . GLY B 1 553 ? -13.805 45.594 32.938 1 86.75 553 GLY B N 1
ATOM 10103 C CA . GLY B 1 553 ? -14.938 46.469 33.219 1 86.75 553 GLY B CA 1
ATOM 10104 C C . GLY B 1 553 ? -14.945 47 34.625 1 86.75 553 GLY B C 1
ATOM 10105 O O . GLY B 1 553 ? -16 47.281 35.188 1 86.75 553 GLY B O 1
ATOM 10106 N N . THR B 1 554 ? -13.82 46.938 35.219 1 86.5 554 THR B N 1
ATOM 10107 C CA . THR B 1 554 ? -13.672 47.438 36.562 1 86.5 554 THR B CA 1
ATOM 10108 C C . THR B 1 554 ? -12.711 48.625 36.594 1 86.5 554 THR B C 1
ATOM 10110 O O . THR B 1 554 ? -11.969 48.844 35.625 1 86.5 554 THR B O 1
ATOM 10113 N N . ARG B 1 555 ? -12.75 49.312 37.625 1 79.69 555 ARG B N 1
ATOM 10114 C CA . ARG B 1 555 ? -11.883 50.469 37.812 1 79.69 555 ARG B CA 1
ATOM 10115 C C . ARG B 1 555 ? -10.414 50.062 37.75 1 79.69 555 ARG B C 1
ATOM 10117 O O . ARG B 1 555 ? -9.57 50.812 37.281 1 79.69 555 ARG B O 1
ATOM 10124 N N . TYR B 1 556 ? -10.109 48.875 38.156 1 75.62 556 TYR B N 1
ATOM 10125 C CA . TYR B 1 556 ? -8.727 48.438 38.25 1 75.62 556 TYR B CA 1
ATOM 10126 C C . TYR B 1 556 ? -8.406 47.406 37.188 1 75.62 556 TYR B C 1
ATOM 10128 O O . TYR B 1 556 ? -7.359 46.75 37.25 1 75.62 556 TYR B O 1
ATOM 10136 N N . GLY B 1 557 ? -9.242 47.25 36.312 1 79.62 557 GLY B N 1
ATOM 10137 C CA . GLY B 1 557 ? -9.023 46.25 35.281 1 79.62 557 GLY B CA 1
ATOM 10138 C C . GLY B 1 557 ? -7.758 46.469 34.469 1 79.62 557 GLY B C 1
ATOM 10139 O O . GLY B 1 557 ? -7.059 45.5 34.156 1 79.62 557 GLY B O 1
ATOM 10140 N N . ALA B 1 558 ? -7.402 47.656 34.281 1 75.94 558 ALA B N 1
ATOM 10141 C CA . ALA B 1 558 ? -6.242 48.031 33.469 1 75.94 558 ALA B CA 1
ATOM 10142 C C . ALA B 1 558 ? -4.941 47.75 34.219 1 75.94 558 ALA B C 1
ATOM 10144 O O . ALA B 1 558 ? -3.887 47.562 33.594 1 75.94 558 ALA B O 1
ATOM 10145 N N . SER B 1 559 ? -5.016 47.688 35.531 1 79.12 559 SER B N 1
ATOM 10146 C CA . SER B 1 559 ? -3.812 47.469 36.344 1 79.12 559 SER B CA 1
ATOM 10147 C C . SER B 1 559 ? -3.41 46 36.375 1 79.12 559 SER B C 1
ATOM 10149 O O . SER B 1 559 ? -2.379 45.656 36.938 1 79.12 559 SER B O 1
ATOM 10151 N N . ALA B 1 560 ? -4.125 45.219 35.656 1 87.44 560 ALA B N 1
ATOM 10152 C CA . ALA B 1 560 ? -3.879 43.781 35.656 1 87.44 560 ALA B CA 1
ATOM 10153 C C . ALA B 1 560 ? -2.711 43.406 34.75 1 87.44 560 ALA B C 1
ATOM 10155 O O . ALA B 1 560 ? -2.195 42.281 34.812 1 87.44 560 ALA B O 1
ATOM 10156 N N . ALA B 1 561 ? -2.158 44.344 34.031 1 91.62 561 ALA B N 1
ATOM 10157 C CA . ALA B 1 561 ? -1.147 44.031 33.031 1 91.62 561 ALA B CA 1
ATOM 10158 C C . ALA B 1 561 ? 0.139 43.531 33.656 1 91.62 561 ALA B C 1
ATOM 10160 O O . ALA B 1 561 ? 0.631 42.438 33.312 1 91.62 561 ALA B O 1
ATOM 10161 N N . ASP B 1 562 ? 0.657 44.25 34.688 1 91.75 562 ASP B N 1
ATOM 10162 C CA . ASP B 1 562 ? 1.948 43.906 35.281 1 91.75 562 ASP B CA 1
ATOM 10163 C C . ASP B 1 562 ? 1.891 42.562 36.031 1 91.75 562 ASP B C 1
ATOM 10165 O O . ASP B 1 562 ? 2.754 41.719 35.812 1 91.75 562 ASP B O 1
ATOM 10169 N N . PRO B 1 563 ? 0.842 42.312 36.844 1 92.62 563 PRO B N 1
ATOM 10170 C CA . PRO B 1 563 ? 0.754 41 37.469 1 92.62 563 PRO B CA 1
ATOM 10171 C C . PRO B 1 563 ? 0.693 39.844 36.469 1 92.62 563 PRO B C 1
ATOM 10173 O O . PRO B 1 563 ? 1.269 38.781 36.719 1 92.62 563 PRO B O 1
ATOM 10176 N N . LEU B 1 564 ? -0.014 40.062 35.438 1 94.94 564 LEU B N 1
ATOM 10177 C CA . LEU B 1 564 ? -0.166 38.969 34.469 1 94.94 564 LEU B CA 1
ATOM 10178 C C . LEU B 1 564 ? 1.137 38.75 33.688 1 94.94 564 LEU B C 1
ATOM 10180 O O . LEU B 1 564 ? 1.486 37.625 33.375 1 94.94 564 LEU B O 1
ATOM 10184 N N . ILE B 1 565 ? 1.844 39.812 33.312 1 95.38 565 ILE B N 1
ATOM 10185 C CA . ILE B 1 565 ? 3.154 39.688 32.688 1 95.38 565 ILE B CA 1
ATOM 10186 C C . ILE B 1 565 ? 4.105 38.969 33.656 1 95.38 565 ILE B C 1
ATOM 10188 O O . ILE B 1 565 ? 4.844 38.062 33.25 1 95.38 565 ILE B O 1
ATOM 10192 N N . HIS B 1 566 ? 4.023 39.375 34.938 1 93.62 566 HIS B N 1
ATOM 10193 C CA . HIS B 1 566 ? 4.836 38.75 35.969 1 93.62 566 HIS B CA 1
ATOM 10194 C C . HIS B 1 566 ? 4.543 37.25 36.062 1 93.62 566 HIS B C 1
ATOM 10196 O O . HIS B 1 566 ? 5.465 36.438 36.188 1 93.62 566 HIS B O 1
ATOM 10202 N N . GLN B 1 567 ? 3.338 36.906 35.969 1 93.75 567 GLN B N 1
ATOM 10203 C CA . GLN B 1 567 ? 2.926 35.5 36 1 93.75 567 GLN B CA 1
ATOM 10204 C C . GLN B 1 567 ? 3.518 34.719 34.812 1 93.75 567 GLN B C 1
ATOM 10206 O O . GLN B 1 567 ? 3.971 33.594 35 1 93.75 567 GLN B O 1
ATOM 10211 N N . TRP B 1 568 ? 3.447 35.281 33.656 1 95.19 568 TRP B N 1
ATOM 10212 C CA . TRP B 1 568 ? 4.016 34.688 32.469 1 95.19 568 TRP B CA 1
ATOM 10213 C C . TRP B 1 568 ? 5.512 34.438 32.656 1 95.19 568 TRP B C 1
ATOM 10215 O O . TRP B 1 568 ? 6.023 33.375 32.25 1 95.19 568 TRP B O 1
ATOM 10225 N N . ILE B 1 569 ? 6.207 35.344 33.219 1 94.94 569 ILE B N 1
ATOM 10226 C CA . ILE B 1 569 ? 7.637 35.219 33.5 1 94.94 569 ILE B CA 1
ATOM 10227 C C . ILE B 1 569 ? 7.875 34.125 34.531 1 94.94 569 ILE B C 1
ATOM 10229 O O . ILE B 1 569 ? 8.812 33.344 34.406 1 94.94 569 ILE B O 1
ATOM 10233 N N . ASP B 1 570 ? 7.02 34.031 35.5 1 94.06 570 ASP B N 1
ATOM 10234 C CA . ASP B 1 570 ? 7.129 32.969 36.531 1 94.06 570 ASP B CA 1
ATOM 10235 C C . ASP B 1 570 ? 6.992 31.594 35.906 1 94.06 570 ASP B C 1
ATOM 10237 O O . ASP B 1 570 ? 7.648 30.641 36.312 1 94.06 570 ASP B O 1
ATOM 10241 N N . TYR B 1 571 ? 6.105 31.531 34.969 1 92.81 571 TYR B N 1
ATOM 10242 C CA . TYR B 1 571 ? 5.938 30.25 34.281 1 92.81 571 TYR B CA 1
ATOM 10243 C C . TYR B 1 571 ? 7.219 29.844 33.562 1 92.81 571 TYR B C 1
ATOM 10245 O O . TYR B 1 571 ? 7.605 28.672 33.594 1 92.81 571 TYR B O 1
ATOM 10253 N N . PHE B 1 572 ? 7.848 30.828 32.906 1 91.06 572 PHE B N 1
ATOM 10254 C CA . PHE B 1 572 ? 9.117 30.562 32.25 1 91.06 572 PHE B CA 1
ATOM 10255 C C . PHE B 1 572 ? 10.141 30.016 33.25 1 91.06 572 PHE B C 1
ATOM 10257 O O . PHE B 1 572 ? 10.859 29.062 32.938 1 91.06 572 PHE B O 1
ATOM 10264 N N . LEU B 1 573 ? 10.164 30.625 34.375 1 93.75 573 LEU B N 1
ATOM 10265 C CA . LEU B 1 573 ? 11.156 30.266 35.406 1 93.75 573 LEU B CA 1
ATOM 10266 C C . LEU B 1 573 ? 10.852 28.891 36 1 93.75 573 LEU B C 1
ATOM 10268 O O . LEU B 1 573 ? 11.766 28.156 36.344 1 93.75 573 LEU B O 1
ATOM 10272 N N . LYS B 1 574 ? 9.672 28.516 36 1 91.31 574 LYS B N 1
ATOM 10273 C CA . LYS B 1 574 ? 9.258 27.25 36.594 1 91.31 574 LYS B CA 1
ATOM 10274 C C . LYS B 1 574 ? 9.586 26.078 35.656 1 91.31 574 LYS B C 1
ATOM 10276 O O . LYS B 1 574 ? 9.766 24.953 36.125 1 91.31 574 LYS B O 1
ATOM 10281 N N . VAL B 1 575 ? 9.664 26.406 34.375 1 92.5 575 VAL B N 1
ATOM 10282 C CA . VAL B 1 575 ? 9.844 25.312 33.438 1 92.5 575 VAL B CA 1
ATOM 10283 C C . VAL B 1 575 ? 11.234 25.391 32.812 1 92.5 575 VAL B C 1
ATOM 10285 O O . VAL B 1 575 ? 11.414 25.094 31.625 1 92.5 575 VAL B O 1
ATOM 10288 N N . GLU B 1 576 ? 12.195 25.734 33.562 1 91.38 576 GLU B N 1
ATOM 10289 C CA . GLU B 1 576 ? 13.547 25.875 33.031 1 91.38 576 GLU B CA 1
ATOM 10290 C C . GLU B 1 576 ? 14.078 24.531 32.5 1 91.38 576 GLU B C 1
ATOM 10292 O O . GLU B 1 576 ? 14.82 24.5 31.516 1 91.38 576 GLU B O 1
ATOM 10297 N N . ASP B 1 577 ? 13.672 23.391 33.094 1 90.94 577 ASP B N 1
ATOM 10298 C CA . ASP B 1 577 ? 14.125 22.062 32.688 1 90.94 577 ASP B CA 1
ATOM 10299 C C . ASP B 1 577 ? 13.578 21.703 31.297 1 90.94 577 ASP B C 1
ATOM 10301 O O . ASP B 1 577 ? 14.102 20.812 30.625 1 90.94 577 ASP B O 1
ATOM 10305 N N . ARG B 1 578 ? 12.617 22.438 30.844 1 93.31 578 ARG B N 1
ATOM 10306 C CA . ARG B 1 578 ? 11.977 22.125 29.562 1 93.31 578 ARG B CA 1
ATOM 10307 C C . ARG B 1 578 ? 12.414 23.109 28.484 1 93.31 578 ARG B C 1
ATOM 10309 O O . ARG B 1 578 ? 11.875 23.094 27.375 1 93.31 578 ARG B O 1
ATOM 10316 N N . PHE B 1 579 ? 13.367 23.953 28.781 1 95.44 579 PHE B N 1
ATOM 10317 C CA . PHE B 1 579 ? 13.852 24.922 27.812 1 95.44 579 PHE B CA 1
ATOM 10318 C C . PHE B 1 579 ? 14.258 24.25 26.516 1 95.44 579 PHE B C 1
ATOM 10320 O O . PHE B 1 579 ? 13.938 24.734 25.422 1 95.44 579 PHE B O 1
ATOM 10327 N N . PRO B 1 580 ? 14.898 23.031 26.578 1 95.44 580 PRO B N 1
ATOM 10328 C CA . PRO B 1 580 ? 15.258 22.406 25.312 1 95.44 580 PRO B CA 1
ATOM 10329 C C . PRO B 1 580 ? 14.039 22.078 24.453 1 95.44 580 PRO B C 1
ATOM 10331 O O . PRO B 1 580 ? 14.055 22.297 23.234 1 95.44 580 PRO B O 1
ATOM 10334 N N . MET B 1 581 ? 13.016 21.578 25.062 1 94.5 581 MET B N 1
ATOM 10335 C CA . MET B 1 581 ? 11.797 21.25 24.312 1 94.5 581 MET B CA 1
ATOM 10336 C C . MET B 1 581 ? 11.125 22.5 23.797 1 94.5 581 MET B C 1
ATOM 10338 O O . MET B 1 581 ? 10.711 22.562 22.625 1 94.5 581 MET B O 1
ATOM 10342 N N . LEU B 1 582 ? 11.062 23.578 24.625 1 96.12 582 LEU B N 1
ATOM 10343 C CA . LEU B 1 582 ? 10.383 24.812 24.266 1 96.12 582 LEU B CA 1
ATOM 10344 C C . LEU B 1 582 ? 11.086 25.5 23.109 1 96.12 582 LEU B C 1
ATOM 10346 O O . LEU B 1 582 ? 10.438 25.906 22.141 1 96.12 582 LEU B O 1
ATOM 10350 N N . PHE B 1 583 ? 12.359 25.562 23.188 1 97.69 583 PHE B N 1
ATOM 10351 C CA . PHE B 1 583 ? 13.086 26.312 22.188 1 97.69 583 PHE B CA 1
ATOM 10352 C C . PHE B 1 583 ? 13.281 25.484 20.922 1 97.69 583 PHE B C 1
ATOM 10354 O O . PHE B 1 583 ? 13.391 26.031 19.828 1 97.69 583 PHE B O 1
ATOM 10361 N N . THR B 1 584 ? 13.312 24.141 21.062 1 97.38 584 THR B N 1
ATOM 10362 C CA . THR B 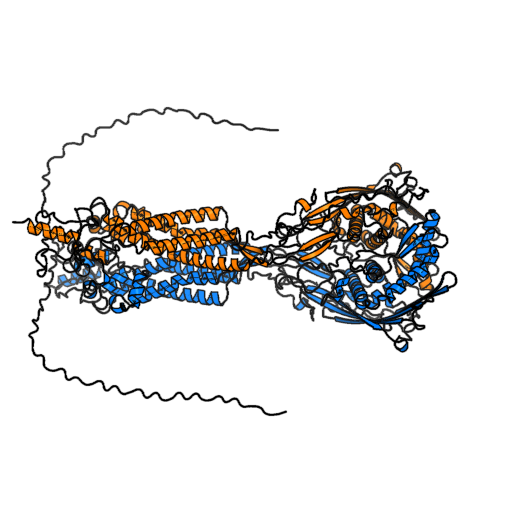1 584 ? 13.312 23.312 19.859 1 97.38 584 THR B CA 1
ATOM 10363 C C . THR B 1 584 ? 11.984 23.422 19.125 1 97.38 584 THR B C 1
ATOM 10365 O O . THR B 1 584 ? 11.961 23.547 17.891 1 97.38 584 THR B O 1
ATOM 10368 N N . ALA B 1 585 ? 10.898 23.406 19.891 1 96.88 585 ALA B N 1
ATOM 10369 C CA . ALA B 1 585 ? 9.578 23.578 19.297 1 96.88 585 ALA B CA 1
ATOM 10370 C C . ALA B 1 585 ? 9.453 24.953 18.641 1 96.88 585 ALA B C 1
ATOM 10372 O O . ALA B 1 585 ? 8.906 25.078 17.547 1 96.88 585 ALA B O 1
ATOM 10373 N N . ALA B 1 586 ? 9.938 25.969 19.312 1 98.19 586 ALA B N 1
ATOM 10374 C CA . ALA B 1 586 ? 9.898 27.312 18.75 1 98.19 586 ALA B CA 1
ATOM 10375 C C . ALA B 1 586 ? 10.711 27.406 17.469 1 98.19 586 ALA B C 1
ATOM 10377 O O . ALA B 1 586 ? 10.289 28.047 16.5 1 98.19 586 ALA B O 1
ATOM 10378 N N . ALA B 1 587 ? 11.867 26.75 17.484 1 98 587 ALA B N 1
ATOM 10379 C CA . ALA B 1 587 ? 12.703 26.734 16.281 1 98 587 ALA B CA 1
ATOM 10380 C C . ALA B 1 587 ? 12 26 15.133 1 98 587 ALA B C 1
ATOM 10382 O O . ALA B 1 587 ? 12.094 26.422 13.977 1 98 587 ALA B O 1
ATOM 10383 N N . PHE B 1 588 ? 11.383 24.969 15.445 1 97 588 PHE B N 1
ATOM 10384 C CA . PHE B 1 588 ? 10.609 24.219 14.469 1 97 588 PHE B CA 1
ATOM 10385 C C . PHE B 1 588 ? 9.562 25.109 13.805 1 97 588 PHE B C 1
ATOM 10387 O O . PHE B 1 588 ? 9.438 25.109 12.578 1 97 588 PHE B O 1
ATOM 10394 N N . LEU B 1 589 ? 8.836 25.828 14.656 1 97.56 589 LEU B N 1
ATOM 10395 C CA . LEU B 1 589 ? 7.789 26.719 14.156 1 97.56 589 LEU B CA 1
ATOM 10396 C C . LEU B 1 589 ? 8.383 27.859 13.359 1 97.56 589 LEU B C 1
ATOM 10398 O O . LEU B 1 589 ? 7.801 28.312 12.367 1 97.56 589 LEU B O 1
ATOM 10402 N N . SER B 1 590 ? 9.492 28.344 13.781 1 97.19 590 SER B N 1
ATOM 10403 C CA . SER B 1 590 ? 10.172 29.406 13.055 1 97.19 590 SER B CA 1
ATOM 10404 C C . SER B 1 590 ? 10.625 28.938 11.68 1 97.19 590 SER B C 1
ATOM 10406 O O . SER B 1 590 ? 10.492 29.656 10.688 1 97.19 590 SER B O 1
ATOM 10408 N N . ASN B 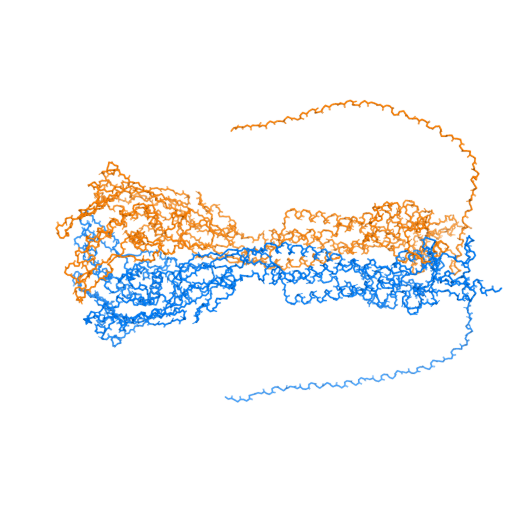1 591 ? 11.172 27.75 11.664 1 96.75 591 ASN B N 1
ATOM 10409 C CA . ASN B 1 591 ? 11.586 27.172 10.391 1 96.75 591 ASN B CA 1
ATOM 10410 C C . ASN B 1 591 ? 10.398 26.969 9.453 1 96.75 591 ASN B C 1
ATOM 10412 O O . ASN B 1 591 ? 10.508 27.203 8.242 1 96.75 591 ASN B O 1
ATOM 10416 N N . LYS B 1 592 ? 9.367 26.484 10 1 95.5 592 LYS B N 1
ATOM 10417 C CA . LYS B 1 592 ? 8.148 26.297 9.211 1 95.5 592 LYS B CA 1
ATOM 10418 C C . LYS B 1 592 ? 7.707 27.609 8.562 1 95.5 592 LYS B C 1
ATOM 10420 O O . LYS B 1 592 ? 7.449 27.656 7.359 1 95.5 592 LYS B O 1
ATOM 10425 N N . GLN B 1 593 ? 7.656 28.688 9.375 1 93.12 593 GLN B N 1
ATOM 10426 C CA . GLN B 1 593 ? 7.215 29.969 8.859 1 93.12 593 GLN B CA 1
ATOM 10427 C C . GLN B 1 593 ? 8.188 30.5 7.809 1 93.12 593 GLN B C 1
ATOM 10429 O O . GLN B 1 593 ? 7.77 31.109 6.82 1 93.12 593 GLN B O 1
ATOM 10434 N N . LEU B 1 594 ? 9.414 30.266 7.984 1 92.38 594 LEU B N 1
ATOM 10435 C CA . LEU B 1 594 ? 10.422 30.734 7.047 1 92.38 594 LEU B CA 1
ATOM 10436 C C . LEU B 1 594 ? 10.25 30.078 5.68 1 92.38 594 LEU B C 1
ATOM 10438 O O . LEU B 1 594 ? 10.172 30.766 4.66 1 92.38 594 LEU B O 1
ATOM 10442 N N . LEU B 1 595 ? 10.133 28.797 5.699 1 91.88 595 LEU B N 1
ATOM 10443 C CA . LEU B 1 595 ? 10.062 28.062 4.438 1 91.88 595 LEU B CA 1
ATOM 10444 C C . LEU B 1 595 ? 8.734 28.312 3.738 1 91.88 595 LEU B C 1
ATOM 10446 O O . LEU B 1 595 ? 8.672 28.344 2.506 1 91.88 595 LEU B O 1
ATOM 10450 N N . GLU B 1 596 ? 7.727 28.5 4.445 1 88.88 596 GLU B N 1
ATOM 10451 C CA . GLU B 1 596 ? 6.406 28.719 3.859 1 88.88 596 GLU B CA 1
ATOM 10452 C C . GLU B 1 596 ? 6.277 30.141 3.312 1 88.88 596 GLU B C 1
ATOM 10454 O O . GLU B 1 596 ? 5.375 30.422 2.523 1 88.88 596 GLU B O 1
ATOM 10459 N N . SER B 1 597 ? 7.148 31 3.725 1 83.94 597 SER B N 1
ATOM 10460 C CA . SER B 1 597 ? 7.078 32.375 3.285 1 83.94 597 SER B CA 1
ATOM 10461 C C . SER B 1 597 ? 7.793 32.594 1.953 1 83.94 597 SER B C 1
ATOM 10463 O O . SER B 1 597 ? 7.617 33.594 1.291 1 83.94 597 SER B O 1
ATOM 10465 N N . VAL B 1 598 ? 8.508 31.547 1.557 1 81.88 598 VAL B N 1
ATOM 10466 C CA . VAL B 1 598 ? 9.273 31.672 0.321 1 81.88 598 VAL B CA 1
ATOM 10467 C C . VAL B 1 598 ? 8.484 31.062 -0.837 1 81.88 598 VAL B C 1
ATOM 10469 O O . VAL B 1 598 ? 7.781 30.062 -0.665 1 81.88 598 VAL B O 1
ATOM 10472 N N . SER B 1 599 ? 8.609 31.734 -2.006 1 78.19 599 SER B N 1
ATOM 10473 C CA . SER B 1 599 ? 7.938 31.203 -3.193 1 78.19 599 SER B CA 1
ATOM 10474 C C . SER B 1 599 ? 8.477 29.844 -3.58 1 78.19 599 SER B C 1
ATOM 10476 O O . SER B 1 599 ? 9.68 29.594 -3.504 1 78.19 599 SER B O 1
ATOM 10478 N N . GLY B 1 600 ? 7.57 29.062 -3.992 1 82.81 600 GLY B N 1
ATOM 10479 C CA . GLY B 1 600 ? 7.945 27.719 -4.371 1 82.81 600 GLY B CA 1
ATOM 10480 C C . GLY B 1 600 ? 8.75 27.656 -5.652 1 82.81 600 GLY B C 1
ATOM 10481 O O . GLY B 1 600 ? 8.289 28.094 -6.707 1 82.81 600 GLY B O 1
ATOM 10482 N N . GLN B 1 601 ? 9.969 27.141 -5.566 1 86.38 601 GLN B N 1
ATOM 10483 C CA . GLN B 1 601 ? 10.828 26.984 -6.734 1 86.38 601 GLN B CA 1
ATOM 10484 C C . GLN B 1 601 ? 11.281 25.531 -6.895 1 86.38 601 GLN B C 1
ATOM 10486 O O . GLN B 1 601 ? 12.062 25.219 -7.793 1 86.38 601 GLN B O 1
ATOM 10491 N N . TRP B 1 602 ? 10.836 24.719 -6.051 1 92.38 602 TRP B N 1
ATOM 10492 C CA . TRP B 1 602 ? 11.133 23.297 -6.066 1 92.38 602 TRP B CA 1
ATOM 10493 C C . TRP B 1 602 ? 9.867 22.484 -6.316 1 92.38 602 TRP B C 1
ATOM 10495 O O . TRP B 1 602 ? 8.969 22.453 -5.473 1 92.38 602 TRP B O 1
ATOM 10505 N N . TRP B 1 603 ? 9.836 21.812 -7.414 1 92.56 603 TRP B N 1
ATOM 10506 C CA . TRP B 1 603 ? 8.617 21.141 -7.84 1 92.56 603 TRP B CA 1
ATOM 10507 C C . TRP B 1 603 ? 8.625 19.672 -7.398 1 92.56 603 TRP B C 1
ATOM 10509 O O . TRP B 1 603 ? 9.664 19.016 -7.441 1 92.56 603 TRP B O 1
ATOM 10519 N N . ILE B 1 604 ? 7.488 19.219 -6.941 1 94.44 604 ILE B N 1
ATOM 10520 C CA . ILE B 1 604 ? 7.324 17.812 -6.543 1 94.44 604 ILE B CA 1
ATOM 10521 C C . ILE B 1 604 ? 6.367 17.109 -7.508 1 94.44 604 ILE B C 1
ATOM 10523 O O . ILE B 1 604 ? 5.254 17.594 -7.742 1 94.44 604 ILE B O 1
ATOM 10527 N N . TYR B 1 605 ? 6.82 16.062 -8.047 1 93.31 605 TYR B N 1
ATOM 10528 C CA . TYR B 1 605 ? 6 15.234 -8.93 1 93.31 605 TYR B CA 1
ATOM 10529 C C . TYR B 1 605 ? 5.609 13.93 -8.242 1 93.31 605 TYR B C 1
ATOM 10531 O O . TYR B 1 605 ? 6.34 13.422 -7.391 1 93.31 605 TYR B O 1
ATOM 10539 N N . GLN B 1 606 ? 4.41 13.438 -8.562 1 93 606 GLN B N 1
ATOM 10540 C CA . GLN B 1 606 ? 3.895 12.211 -7.969 1 93 606 GLN B CA 1
ATOM 10541 C C . GLN B 1 606 ? 3.297 11.297 -9.031 1 93 606 GLN B C 1
ATOM 10543 O O . GLN B 1 606 ? 2.668 11.766 -9.984 1 93 606 GLN B O 1
ATOM 10548 N N . ASP B 1 607 ? 3.611 10.055 -9 1 92.94 607 ASP B N 1
ATOM 10549 C CA . ASP B 1 607 ? 2.998 8.961 -9.742 1 92.94 607 ASP B CA 1
ATOM 10550 C C . ASP B 1 607 ? 2.84 7.723 -8.867 1 92.94 607 ASP B C 1
ATOM 10552 O O . ASP B 1 607 ? 3.795 6.969 -8.672 1 92.94 607 ASP B O 1
ATOM 10556 N N . LEU B 1 608 ? 1.687 7.469 -8.383 1 89.81 608 LEU B N 1
ATOM 10557 C CA . LEU B 1 608 ? 1.454 6.344 -7.484 1 89.81 608 LEU B CA 1
ATOM 10558 C C . LEU B 1 608 ? 1.497 5.023 -8.25 1 89.81 608 LEU B C 1
ATOM 10560 O O . LEU B 1 608 ? 1.667 3.959 -7.645 1 89.81 608 LEU B O 1
ATOM 10564 N N . GLY B 1 609 ? 1.352 5.09 -9.531 1 90.12 609 GLY B N 1
ATOM 10565 C CA . GLY B 1 609 ? 1.42 3.904 -10.367 1 90.12 609 GLY B CA 1
ATOM 10566 C C . GLY B 1 609 ? 0.194 3.018 -10.25 1 90.12 609 GLY B C 1
ATOM 10567 O O . GLY B 1 609 ? -0.743 3.342 -9.516 1 90.12 609 GLY B O 1
ATOM 10568 N N . THR B 1 610 ? 0.156 1.974 -11.07 1 89.31 610 THR B N 1
ATOM 10569 C CA . THR B 1 610 ? -0.894 0.96 -11.039 1 89.31 610 THR B CA 1
ATOM 10570 C C . THR B 1 610 ? -0.334 -0.387 -10.594 1 89.31 610 THR B C 1
ATOM 10572 O O . THR B 1 610 ? 0.777 -0.76 -10.977 1 89.31 610 THR B O 1
ATOM 10575 N N . GLU B 1 611 ? -1.084 -1.096 -9.766 1 88.31 611 GLU B N 1
ATOM 10576 C CA . GLU B 1 611 ? -0.642 -2.385 -9.242 1 88.31 611 GLU B CA 1
ATOM 10577 C C . GLU B 1 611 ? -0.65 -3.453 -10.336 1 88.31 611 GLU B C 1
ATOM 10579 O O . GLU B 1 611 ? -1.583 -3.521 -11.133 1 88.31 611 GLU B O 1
ATOM 10584 N N . MET B 1 612 ? 0.45 -4.184 -10.398 1 89.5 612 MET B N 1
ATOM 10585 C CA . MET B 1 612 ? 0.584 -5.289 -11.344 1 89.5 612 MET B CA 1
ATOM 10586 C C . MET B 1 612 ? 1.277 -6.48 -10.688 1 89.5 612 MET B C 1
ATOM 10588 O O . MET B 1 612 ? 2.213 -6.309 -9.906 1 89.5 612 MET B O 1
ATOM 10592 N N . ILE B 1 613 ? 0.79 -7.691 -11.062 1 88.69 613 ILE B N 1
ATOM 10593 C CA . ILE B 1 613 ? 1.386 -8.914 -10.531 1 88.69 613 ILE B CA 1
ATOM 10594 C C . ILE B 1 613 ? 2.438 -9.438 -11.508 1 88.69 613 ILE B C 1
ATOM 10596 O O . ILE B 1 613 ? 2.148 -9.648 -12.688 1 88.69 613 ILE B O 1
ATOM 10600 N N . ILE B 1 614 ? 3.654 -9.68 -11.047 1 92.25 614 ILE B N 1
ATOM 10601 C CA . ILE B 1 614 ? 4.73 -10.195 -11.883 1 92.25 614 ILE B CA 1
ATOM 10602 C C . ILE B 1 614 ? 5.352 -11.43 -11.219 1 92.25 614 ILE B C 1
ATOM 10604 O O . ILE B 1 614 ? 5.273 -11.594 -10 1 92.25 614 ILE B O 1
ATOM 10608 N N . PRO B 1 615 ? 5.906 -12.305 -12.023 1 93.44 615 PRO B N 1
ATOM 10609 C CA . PRO B 1 615 ? 6.613 -13.453 -11.453 1 93.44 615 PRO B CA 1
ATOM 10610 C C . PRO B 1 615 ? 7.977 -13.078 -10.875 1 93.44 615 PRO B C 1
ATOM 10612 O O . PRO B 1 615 ? 8.609 -12.125 -11.344 1 93.44 615 PRO B O 1
ATOM 10615 N N . THR B 1 616 ? 8.359 -13.75 -9.852 1 92.94 616 THR B N 1
ATOM 10616 C CA . THR B 1 616 ? 9.68 -13.586 -9.258 1 92.94 616 THR B CA 1
ATOM 10617 C C . THR B 1 616 ? 10.352 -14.938 -9.055 1 92.94 616 THR B C 1
ATOM 10619 O O . THR B 1 616 ? 9.719 -15.891 -8.594 1 92.94 616 THR B O 1
ATOM 10622 N N . ILE B 1 617 ? 11.609 -15 -9.547 1 94.94 617 ILE B N 1
ATOM 10623 C CA . ILE B 1 617 ? 12.391 -16.234 -9.445 1 94.94 617 ILE B CA 1
ATOM 10624 C C . ILE B 1 617 ? 13.812 -15.906 -9 1 94.94 617 ILE B C 1
ATOM 10626 O O . ILE B 1 617 ? 14.406 -14.922 -9.453 1 94.94 617 ILE B O 1
ATOM 10630 N N . SER B 1 618 ? 14.414 -16.688 -8.094 1 94.5 618 SER B N 1
ATOM 10631 C CA . SER B 1 618 ? 15.781 -16.484 -7.641 1 94.5 618 SER B CA 1
ATOM 10632 C C . SER B 1 618 ? 16.781 -16.891 -8.711 1 94.5 618 SER B C 1
ATOM 10634 O O . SER B 1 618 ? 16.453 -17.641 -9.625 1 94.5 618 SER B O 1
ATOM 10636 N N . LEU B 1 619 ? 17.984 -16.438 -8.633 1 94.88 619 LEU B N 1
ATOM 10637 C CA . LEU B 1 619 ? 19.047 -16.828 -9.555 1 94.88 619 LEU B CA 1
ATOM 10638 C C . LEU B 1 619 ? 19.328 -18.328 -9.469 1 94.88 619 LEU B C 1
ATOM 10640 O O . LEU B 1 619 ? 19.547 -18.984 -10.492 1 94.88 619 LEU B O 1
ATOM 10644 N N . ALA B 1 620 ? 19.328 -18.781 -8.25 1 95.19 620 ALA B N 1
ATOM 10645 C CA . ALA B 1 620 ? 19.5 -20.219 -8.062 1 95.19 620 ALA B CA 1
ATOM 10646 C C . ALA B 1 620 ? 18.391 -21 -8.758 1 95.19 620 ALA B C 1
ATOM 10648 O O . ALA B 1 620 ? 18.656 -22.047 -9.367 1 95.19 620 ALA B O 1
ATOM 10649 N N . GLY B 1 621 ? 17.156 -20.484 -8.672 1 95.25 621 GLY B N 1
ATOM 10650 C CA . GLY B 1 621 ? 16.047 -21.141 -9.328 1 95.25 621 GLY B CA 1
ATOM 10651 C C . GLY B 1 621 ? 16.172 -21.156 -10.844 1 95.25 621 GLY B C 1
ATOM 10652 O O . GLY B 1 621 ? 15.828 -22.141 -11.492 1 95.25 621 GLY B O 1
ATOM 10653 N N . ILE B 1 622 ? 16.672 -20.094 -11.422 1 96.06 622 ILE B N 1
ATOM 10654 C CA . ILE B 1 622 ? 16.844 -20 -12.867 1 96.06 622 ILE B CA 1
ATOM 10655 C C . ILE B 1 622 ? 17.906 -20.984 -13.328 1 96.06 622 ILE B C 1
ATOM 10657 O O . ILE B 1 622 ? 17.719 -21.703 -14.312 1 96.06 622 ILE B O 1
ATOM 10661 N N . ILE B 1 623 ? 19.016 -21.062 -12.625 1 96.75 623 ILE B N 1
ATOM 10662 C CA . ILE B 1 623 ? 20.125 -21.938 -12.992 1 96.75 623 ILE B CA 1
ATOM 10663 C C . ILE B 1 623 ? 19.688 -23.406 -12.883 1 96.75 623 ILE B C 1
ATOM 10665 O O . ILE B 1 623 ? 19.828 -24.172 -13.836 1 96.75 623 ILE B O 1
ATOM 10669 N N . VAL B 1 624 ? 19.141 -23.766 -11.766 1 96.62 624 VAL B N 1
ATOM 10670 C CA . VAL B 1 624 ? 18.734 -25.156 -11.539 1 96.62 624 VAL B CA 1
ATOM 10671 C C . VAL B 1 624 ? 17.656 -25.531 -12.547 1 96.62 624 VAL B C 1
ATOM 10673 O O . VAL B 1 624 ? 17.719 -26.609 -13.156 1 96.62 624 VAL B O 1
ATOM 10676 N N . GLY B 1 625 ? 16.609 -24.656 -12.68 1 95.75 625 GLY B N 1
ATOM 10677 C CA . GLY B 1 625 ? 15.555 -24.938 -13.633 1 95.75 625 GLY B CA 1
ATOM 10678 C C . GLY B 1 625 ? 16.047 -25.109 -15.055 1 95.75 625 GLY B C 1
ATOM 10679 O O . GLY B 1 625 ? 15.609 -26 -15.773 1 95.75 625 GLY B O 1
ATOM 10680 N N . SER B 1 626 ? 17 -24.344 -15.477 1 96.88 626 SER B N 1
ATOM 10681 C CA . SER B 1 626 ? 17.531 -24.391 -16.828 1 96.88 626 SER B CA 1
ATOM 10682 C C . SER B 1 626 ? 18.422 -25.625 -17.031 1 96.88 626 SER B C 1
ATOM 10684 O O . SER B 1 626 ? 18.359 -26.266 -18.078 1 96.88 626 SER B O 1
ATOM 10686 N N . ILE B 1 627 ? 19.172 -25.938 -16.047 1 97.12 627 ILE B N 1
ATOM 10687 C CA . ILE B 1 627 ? 20.031 -27.109 -16.156 1 97.12 627 ILE B CA 1
ATOM 10688 C C . ILE B 1 627 ? 19.188 -28.375 -16.234 1 97.12 627 ILE B C 1
ATOM 10690 O O . ILE B 1 627 ? 19.438 -29.25 -17.062 1 97.12 627 ILE B O 1
ATOM 10694 N N . MET B 1 628 ? 18.234 -28.438 -15.383 1 97.19 628 MET B N 1
ATOM 10695 C CA . MET B 1 628 ? 17.375 -29.609 -15.391 1 97.19 628 MET B CA 1
ATOM 10696 C C . MET B 1 628 ? 16.641 -29.75 -16.719 1 97.19 628 MET B C 1
ATOM 10698 O O . MET B 1 628 ? 16.516 -30.844 -17.25 1 97.19 628 MET B O 1
ATOM 10702 N N . MET B 1 629 ? 16.219 -28.688 -17.234 1 96.81 629 MET B N 1
ATOM 10703 C CA . MET B 1 629 ? 15.555 -28.703 -18.531 1 96.81 629 MET B CA 1
ATOM 10704 C C . MET B 1 629 ? 16.516 -29.156 -19.625 1 96.81 629 MET B C 1
ATOM 10706 O O . MET B 1 629 ? 16.141 -29.969 -20.484 1 96.81 629 MET B O 1
ATOM 10710 N N . ALA B 1 630 ? 17.719 -28.672 -19.625 1 97.38 630 ALA B N 1
ATOM 10711 C CA . ALA B 1 630 ? 18.719 -29.031 -20.625 1 97.38 630 ALA B CA 1
ATOM 10712 C C . ALA B 1 630 ? 19.078 -30.516 -20.516 1 97.38 630 ALA B C 1
ATOM 10714 O O . ALA B 1 630 ? 19.281 -31.188 -21.531 1 97.38 630 ALA B O 1
ATOM 10715 N N . LEU B 1 631 ? 19.062 -31.031 -19.344 1 97.38 631 LEU B N 1
ATOM 10716 C CA . LEU B 1 631 ? 19.484 -32.406 -19.094 1 97.38 631 LEU B CA 1
ATOM 10717 C C . LEU B 1 631 ? 18.484 -33.406 -19.703 1 97.38 631 LEU B C 1
ATOM 10719 O O . LEU B 1 631 ? 18.844 -34.531 -20 1 97.38 631 LEU B O 1
ATOM 10723 N N . TYR B 1 632 ? 17.219 -32.969 -19.891 1 97.56 632 TYR B N 1
ATOM 10724 C CA . TYR B 1 632 ? 16.312 -33.969 -20.484 1 97.56 632 TYR B CA 1
ATOM 10725 C C . TYR B 1 632 ? 15.906 -33.562 -21.891 1 97.56 632 TYR B C 1
ATOM 10727 O O . TYR B 1 632 ? 15.625 -34.406 -22.734 1 97.56 632 TYR B O 1
ATOM 10735 N N . ILE B 1 633 ? 15.922 -32.281 -22.234 1 97.75 633 ILE B N 1
ATOM 10736 C CA . ILE B 1 633 ? 15.469 -31.828 -23.547 1 97.75 633 ILE B CA 1
ATOM 10737 C C . ILE B 1 633 ? 16.531 -32.156 -24.594 1 97.75 633 ILE B C 1
ATOM 10739 O O . ILE B 1 633 ? 16.219 -32.625 -25.688 1 97.75 633 ILE B O 1
ATOM 10743 N N . ILE B 1 634 ? 17.797 -31.938 -24.328 1 97.69 634 ILE B N 1
ATOM 10744 C CA . ILE B 1 634 ? 18.875 -32.156 -25.297 1 97.69 634 ILE B CA 1
ATOM 10745 C C . ILE B 1 634 ? 18.938 -33.656 -25.656 1 97.69 634 ILE B C 1
ATOM 10747 O O . ILE B 1 634 ? 18.859 -34 -26.828 1 97.69 634 ILE B O 1
ATOM 10751 N N . PRO B 1 635 ? 19.047 -34.562 -24.609 1 97.75 635 PRO B N 1
ATOM 10752 C CA . PRO B 1 635 ? 19.031 -35.969 -24.984 1 97.75 635 PRO B CA 1
ATOM 10753 C C . PRO B 1 635 ? 17.734 -36.375 -25.672 1 97.75 635 PRO B C 1
ATOM 10755 O O . PRO B 1 635 ? 17.75 -37.281 -26.531 1 97.75 635 PRO B O 1
ATOM 10758 N N . MET B 1 636 ? 16.625 -35.844 -25.281 1 97.75 636 MET B N 1
ATOM 10759 C CA . MET B 1 636 ? 15.359 -36.188 -25.922 1 97.75 636 MET B CA 1
ATOM 10760 C C . MET B 1 636 ? 15.391 -35.812 -27.406 1 97.75 636 MET B C 1
ATOM 10762 O O . MET B 1 636 ? 14.992 -36.625 -28.25 1 97.75 636 MET B O 1
ATOM 10766 N N . VAL B 1 637 ? 15.836 -34.625 -27.719 1 97.5 637 VAL B N 1
ATOM 10767 C CA . VAL B 1 637 ? 15.953 -34.219 -29.109 1 97.5 637 VAL B CA 1
ATOM 10768 C C . VAL B 1 637 ? 16.984 -35.094 -29.828 1 97.5 637 VAL B C 1
ATOM 10770 O O . VAL B 1 637 ? 16.766 -35.469 -30.969 1 97.5 637 VAL B O 1
ATOM 10773 N N . GLY B 1 638 ? 18.094 -35.438 -29.188 1 97.44 638 GLY B N 1
ATOM 10774 C CA . GLY B 1 638 ? 19.062 -36.344 -29.766 1 97.44 638 GLY B CA 1
ATOM 10775 C C . GLY B 1 638 ? 18.484 -37.719 -30.078 1 97.44 638 GLY B C 1
ATOM 10776 O O . GLY B 1 638 ? 18.766 -38.281 -31.141 1 97.44 638 GLY B O 1
ATOM 10777 N N . LEU B 1 639 ? 17.703 -38.219 -29.109 1 97.44 639 LEU B N 1
ATOM 10778 C CA . LEU B 1 639 ? 17.062 -39.5 -29.328 1 97.44 639 LEU B CA 1
ATOM 10779 C C . LEU B 1 639 ? 16.078 -39.438 -30.484 1 97.44 639 LEU B C 1
ATOM 10781 O O . LEU B 1 639 ? 15.93 -40.406 -31.234 1 97.44 639 LEU B O 1
ATOM 10785 N N . ALA B 1 640 ? 15.367 -38.312 -30.562 1 97.19 640 ALA B N 1
ATOM 10786 C CA . ALA B 1 640 ? 14.438 -38.156 -31.672 1 97.19 640 ALA B CA 1
ATOM 10787 C C . ALA B 1 640 ? 15.172 -38.125 -33 1 97.19 640 ALA B C 1
ATOM 10789 O O . ALA B 1 640 ? 14.703 -38.719 -34 1 97.19 640 ALA B O 1
ATOM 10790 N N . PHE B 1 641 ? 16.297 -37.5 -33.062 1 96.62 641 PHE B N 1
ATOM 10791 C CA . PHE B 1 641 ? 17.125 -37.5 -34.281 1 96.62 641 PHE B CA 1
ATOM 10792 C C . PHE B 1 641 ? 17.656 -38.875 -34.594 1 96.62 641 PHE B C 1
ATOM 10794 O O . PHE B 1 641 ? 17.672 -39.312 -35.75 1 96.62 641 PHE B O 1
ATOM 10801 N N . TYR B 1 642 ? 18.109 -39.531 -33.531 1 95.5 642 TYR B N 1
ATOM 10802 C CA . TYR B 1 642 ? 18.578 -40.906 -33.656 1 95.5 642 TYR B CA 1
ATOM 10803 C C . TYR B 1 642 ? 17.484 -41.812 -34.219 1 95.5 642 TYR B C 1
ATOM 10805 O O . TYR B 1 642 ? 17.75 -42.594 -35.125 1 95.5 642 TYR B O 1
ATOM 10813 N N . ALA B 1 643 ? 16.328 -41.656 -33.75 1 95.12 643 ALA B N 1
ATOM 10814 C CA . ALA B 1 643 ? 15.203 -42.5 -34.188 1 95.12 643 ALA B CA 1
ATOM 10815 C C . ALA B 1 643 ? 14.836 -42.156 -35.625 1 95.12 643 ALA B C 1
ATOM 10817 O O . ALA B 1 643 ? 14.383 -43.031 -36.406 1 95.12 643 ALA B O 1
ATOM 10818 N N . ALA B 1 644 ? 14.977 -40.938 -36.031 1 94.44 644 ALA B N 1
ATOM 10819 C CA . ALA B 1 644 ? 14.586 -40.5 -37.375 1 94.44 644 ALA B CA 1
ATOM 10820 C C . ALA B 1 644 ? 15.688 -40.781 -38.406 1 94.44 644 ALA B C 1
ATOM 10822 O O . ALA B 1 644 ? 15.414 -40.906 -39.594 1 94.44 644 ALA B O 1
ATOM 10823 N N . TRP B 1 645 ? 16.875 -41 -38 1 93.25 645 TRP B N 1
ATOM 10824 C CA . TRP B 1 645 ? 18.031 -41.062 -38.906 1 93.25 645 TRP B CA 1
ATOM 10825 C C . TRP B 1 645 ? 18.219 -42.438 -39.469 1 93.25 645 TRP B C 1
ATOM 10827 O O . TRP B 1 645 ? 18.641 -42.625 -40.594 1 93.25 645 TRP B O 1
ATOM 10837 N N . TYR B 1 646 ? 17.891 -43.562 -38.719 1 92.69 646 TYR B N 1
ATOM 10838 C CA . TYR B 1 646 ? 18.188 -44.906 -39.125 1 92.69 646 TYR B CA 1
ATOM 10839 C C . TYR B 1 646 ? 16.953 -45.594 -39.719 1 92.69 646 TYR B C 1
ATOM 10841 O O . TYR B 1 646 ? 15.844 -45.406 -39.25 1 92.69 646 TYR B O 1
ATOM 10849 N N . PRO B 1 647 ? 17.203 -46.312 -40.781 1 92.44 647 PRO B N 1
ATOM 10850 C CA . PRO B 1 647 ? 16.094 -47.125 -41.312 1 92.44 647 PRO B CA 1
ATOM 10851 C C . PRO B 1 647 ? 15.727 -48.25 -40.375 1 92.44 647 PRO B C 1
ATOM 10853 O O . PRO B 1 647 ? 16.594 -48.844 -39.719 1 92.44 647 PRO B O 1
ATOM 10856 N N . ARG B 1 648 ? 14.508 -48.531 -40.25 1 91.56 648 ARG B N 1
ATOM 10857 C CA . ARG B 1 648 ? 14.039 -49.562 -39.281 1 91.56 648 ARG B CA 1
ATOM 10858 C C . ARG B 1 648 ? 13.164 -50.594 -39.969 1 91.56 648 ARG B C 1
ATOM 10860 O O . ARG B 1 648 ? 12.555 -50.312 -41.031 1 91.56 648 ARG B O 1
ATOM 10867 N N . TRP B 1 649 ? 13.164 -51.812 -39.469 1 90.06 649 TRP B N 1
ATOM 10868 C CA . TRP B 1 649 ? 12.383 -52.906 -40.031 1 90.06 649 TRP B CA 1
ATOM 10869 C C . TRP B 1 649 ? 10.938 -52.875 -39.5 1 90.06 649 TRP B C 1
ATOM 10871 O O . TRP B 1 649 ? 10.039 -53.438 -40.125 1 90.06 649 TRP B O 1
ATOM 10881 N N . THR B 1 650 ? 10.75 -52.156 -38.344 1 89.81 650 THR B N 1
ATOM 10882 C CA . THR B 1 650 ? 9.43 -51.938 -37.75 1 89.81 650 THR B CA 1
ATOM 10883 C C . THR B 1 650 ? 9.32 -50.531 -37.156 1 89.81 650 THR B C 1
ATOM 10885 O O . THR B 1 650 ? 10.336 -49.906 -36.875 1 89.81 650 THR B O 1
ATOM 10888 N N . GLU B 1 651 ? 8.219 -50.094 -37.094 1 86.75 651 GLU B N 1
ATOM 10889 C CA . GLU B 1 651 ? 8.031 -48.719 -36.594 1 86.75 651 GLU B CA 1
ATOM 10890 C C . GLU B 1 651 ? 8.312 -48.625 -35.125 1 86.75 651 GLU B C 1
ATOM 10892 O O . GLU B 1 651 ? 8.977 -47.688 -34.656 1 86.75 651 GLU B O 1
ATOM 10897 N N . ARG B 1 652 ? 7.809 -49.531 -34.281 1 90.19 652 ARG B N 1
ATOM 10898 C CA . ARG B 1 652 ? 7.988 -49.625 -32.844 1 90.19 652 ARG B CA 1
ATOM 10899 C C . ARG B 1 652 ? 7.98 -51.094 -32.375 1 90.19 652 ARG B C 1
ATOM 10901 O O . ARG B 1 652 ? 7.543 -51.969 -33.094 1 90.19 652 ARG B O 1
ATOM 10908 N N . LEU B 1 653 ? 8.609 -51.25 -31.266 1 92.69 653 LEU B N 1
ATOM 10909 C CA . LEU B 1 653 ? 8.484 -52.562 -30.641 1 92.69 653 LEU B CA 1
ATOM 10910 C C . LEU B 1 653 ? 7.121 -52.719 -29.984 1 92.69 653 LEU B C 1
ATOM 10912 O O . LEU B 1 653 ? 7.016 -52.75 -28.766 1 92.69 653 LEU B O 1
ATOM 10916 N N . ASP B 1 654 ? 6.211 -52.812 -30.891 1 93.31 654 ASP B N 1
ATOM 10917 C CA . ASP B 1 654 ? 4.836 -52.875 -30.406 1 93.31 654 ASP B CA 1
ATOM 10918 C C . ASP B 1 654 ? 4.309 -54.281 -30.344 1 93.31 654 ASP B C 1
ATOM 10920 O O . ASP B 1 654 ? 5.082 -55.25 -30.438 1 93.31 654 ASP B O 1
ATOM 10924 N N . SER B 1 655 ? 3.029 -54.406 -30.109 1 94.44 655 SER B N 1
ATOM 10925 C CA . SER B 1 655 ? 2.4 -55.719 -29.953 1 94.44 655 SER B CA 1
ATOM 10926 C C . SER B 1 655 ? 2.467 -56.531 -31.234 1 94.44 655 SER B C 1
ATOM 10928 O O . SER B 1 655 ? 2.643 -57.75 -31.203 1 94.44 655 SER B O 1
ATOM 10930 N N . PHE B 1 656 ? 2.332 -55.906 -32.344 1 93 656 PHE B N 1
ATOM 10931 C CA . PHE B 1 656 ? 2.424 -56.625 -33.594 1 93 656 PHE B CA 1
ATOM 10932 C C . PHE B 1 656 ? 3.809 -57.219 -33.781 1 93 656 PHE B C 1
ATOM 10934 O O . PHE B 1 656 ? 3.938 -58.375 -34.25 1 93 656 PHE B O 1
ATOM 10941 N N . THR B 1 657 ? 4.73 -56.469 -33.5 1 94.38 657 THR B N 1
ATOM 10942 C CA . THR B 1 657 ? 6.098 -56.969 -33.562 1 94.38 657 THR B CA 1
ATOM 10943 C C . THR B 1 657 ? 6.277 -58.156 -32.625 1 94.38 657 THR B C 1
ATOM 10945 O O . THR B 1 657 ? 6.887 -59.156 -33.031 1 94.38 657 THR B O 1
ATOM 10948 N N . MET B 1 658 ? 5.766 -58.125 -31.484 1 95.75 658 MET B N 1
ATOM 10949 C CA . MET B 1 658 ? 5.898 -59.219 -30.516 1 95.75 658 MET B CA 1
ATOM 10950 C C . MET B 1 658 ? 5.121 -60.438 -30.984 1 95.75 658 MET B C 1
ATOM 10952 O O . MET B 1 658 ? 5.543 -61.594 -30.75 1 95.75 658 MET B O 1
ATOM 10956 N N . LEU B 1 659 ? 4.023 -60.219 -31.609 1 95.31 659 LEU B N 1
ATOM 10957 C CA . LEU B 1 659 ? 3.264 -61.312 -32.188 1 95.31 659 LEU B CA 1
ATOM 10958 C C . LEU B 1 659 ? 4.082 -62.062 -33.219 1 95.31 659 LEU B C 1
ATOM 10960 O O . LEU B 1 659 ? 4.133 -63.281 -33.219 1 95.31 659 LEU B O 1
ATOM 10964 N N . ARG B 1 660 ? 4.703 -61.344 -34.031 1 94.75 660 ARG B N 1
ATOM 10965 C CA . ARG B 1 660 ? 5.504 -61.969 -35.094 1 94.75 660 ARG B CA 1
ATOM 10966 C C . ARG B 1 660 ? 6.715 -62.688 -34.531 1 94.75 660 ARG B C 1
ATOM 10968 O O . ARG B 1 660 ? 7.09 -63.75 -35 1 94.75 660 ARG B O 1
ATOM 10975 N N . LEU B 1 661 ? 7.297 -62.094 -33.562 1 94.94 661 LEU B N 1
ATOM 10976 C CA . LEU B 1 661 ? 8.43 -62.75 -32.875 1 94.94 661 LEU B CA 1
ATOM 10977 C C . LEU B 1 661 ? 7.988 -64 -32.188 1 94.94 661 LEU B C 1
ATOM 10979 O O . LEU B 1 661 ? 8.695 -65 -32.25 1 94.94 661 LEU B O 1
ATOM 10983 N N . GLY B 1 662 ? 6.898 -63.938 -31.547 1 95.25 662 GLY B N 1
ATOM 10984 C CA . GLY B 1 662 ? 6.363 -65.125 -30.906 1 95.25 662 GLY B CA 1
ATOM 10985 C C . GLY B 1 662 ? 6.047 -66.25 -31.891 1 95.25 662 GLY B C 1
ATOM 10986 O O . GLY B 1 662 ? 6.297 -67.438 -31.609 1 95.25 662 GLY B O 1
ATOM 10987 N N . ALA B 1 663 ? 5.523 -65.875 -33 1 95 663 ALA B N 1
ATOM 10988 C CA . ALA B 1 663 ? 5.195 -66.875 -34.062 1 95 663 ALA B CA 1
ATOM 10989 C C . ALA B 1 663 ? 6.449 -67.562 -34.562 1 95 663 ALA B C 1
ATOM 10991 O O . ALA B 1 663 ? 6.41 -68.75 -34.875 1 95 663 ALA B O 1
ATOM 10992 N N . THR B 1 664 ? 7.496 -66.875 -34.625 1 93.12 664 THR B N 1
ATOM 10993 C CA . THR B 1 664 ? 8.766 -67.438 -35.094 1 93.12 664 THR B CA 1
ATOM 10994 C C . THR B 1 664 ? 9.359 -68.375 -34.031 1 93.12 664 THR B C 1
ATOM 10996 O O . THR B 1 664 ? 9.961 -69.375 -34.375 1 93.12 664 THR B O 1
ATOM 10999 N N . ILE B 1 665 ? 9.273 -68 -32.812 1 92.62 665 ILE B N 1
ATOM 11000 C CA . ILE B 1 665 ? 9.805 -68.812 -31.719 1 92.62 665 ILE B CA 1
ATOM 11001 C C . ILE B 1 665 ? 9.016 -70.125 -31.625 1 92.62 665 ILE B C 1
ATOM 11003 O O . ILE B 1 665 ? 9.594 -71.25 -31.453 1 92.62 665 ILE B O 1
ATOM 11007 N N . GLY B 1 666 ? 7.734 -70.062 -31.672 1 91.31 666 GLY B N 1
ATOM 11008 C CA . GLY B 1 666 ? 6.91 -71.25 -31.734 1 91.31 666 GLY B CA 1
ATOM 11009 C C . GLY B 1 666 ? 6.25 -71.625 -30.422 1 91.31 666 GLY B C 1
ATOM 11010 O O . GLY B 1 666 ? 6.668 -71.125 -29.359 1 91.31 666 GLY B O 1
ATOM 11011 N N . ASP B 1 667 ? 5.316 -72.438 -30.469 1 89.44 667 ASP B N 1
ATOM 11012 C CA . ASP B 1 667 ? 4.48 -72.812 -29.328 1 89.44 667 ASP B CA 1
ATOM 11013 C C . ASP B 1 667 ? 5.172 -73.812 -28.422 1 89.44 667 ASP B C 1
ATOM 11015 O O . ASP B 1 667 ? 4.781 -74 -27.266 1 89.44 667 ASP B O 1
ATOM 11019 N N . LYS B 1 668 ? 6.18 -74.438 -28.922 1 87.38 668 LYS B N 1
ATOM 11020 C CA . LYS B 1 668 ? 6.91 -75.375 -28.109 1 87.38 668 LYS B CA 1
ATOM 11021 C C . LYS B 1 668 ? 7.691 -74.688 -27 1 87.38 668 LYS B C 1
ATOM 11023 O O . LYS B 1 668 ? 7.73 -75.188 -25.859 1 87.38 668 LYS B O 1
ATOM 11028 N N . LEU B 1 669 ? 8.188 -73.562 -27.344 1 89.88 669 LEU B N 1
ATOM 11029 C CA . LEU B 1 669 ? 9 -72.875 -26.375 1 89.88 669 LEU B CA 1
ATOM 11030 C C . LEU B 1 669 ? 8.164 -71.812 -25.625 1 89.88 669 LEU B C 1
ATOM 11032 O O . LEU B 1 669 ? 8.453 -71.5 -24.469 1 89.88 669 LEU B O 1
ATOM 11036 N N . LEU B 1 670 ? 7.203 -71.312 -26.281 1 92.38 670 LEU B N 1
ATOM 11037 C CA . LEU B 1 670 ? 6.348 -70.312 -25.672 1 92.38 670 LEU B CA 1
ATOM 11038 C C . LEU B 1 670 ? 4.883 -70.75 -25.719 1 92.38 670 LEU B C 1
ATOM 11040 O O . LEU B 1 670 ? 4.066 -70.125 -26.375 1 92.38 670 LEU B O 1
ATOM 11044 N N . PRO B 1 671 ? 4.594 -71.688 -24.922 1 90.62 671 PRO B N 1
ATOM 11045 C CA . PRO B 1 671 ? 3.195 -72.125 -24.922 1 90.62 671 PRO B CA 1
ATOM 11046 C C . PRO B 1 671 ? 2.26 -71.125 -24.25 1 90.62 671 PRO B C 1
ATOM 11048 O O . PRO B 1 671 ? 2.688 -70.312 -23.391 1 90.62 671 PRO B O 1
ATOM 11051 N N . LEU B 1 672 ? 1.056 -71.062 -24.703 1 92.25 672 LEU B N 1
ATOM 11052 C CA . LEU B 1 672 ? 0.048 -70.188 -24.125 1 92.25 672 LEU B CA 1
ATOM 11053 C C . LEU B 1 672 ? -0.481 -70.75 -22.812 1 92.25 672 LEU B C 1
ATOM 11055 O O . LEU B 1 672 ? -1.534 -71.375 -22.797 1 92.25 672 LEU B O 1
ATOM 11059 N N . ARG B 1 673 ? 0.21 -70.562 -21.75 1 90.69 673 ARG B N 1
ATOM 11060 C CA . ARG B 1 673 ? -0.122 -71.062 -20.422 1 90.69 673 ARG B CA 1
ATOM 11061 C C . ARG B 1 673 ? -0.23 -69.938 -19.422 1 90.69 673 ARG B C 1
ATOM 11063 O O . ARG B 1 673 ? 0.208 -68.812 -19.688 1 90.69 673 ARG B O 1
ATOM 11070 N N . ALA B 1 674 ? -0.896 -70.188 -18.406 1 87.94 674 ALA B N 1
ATOM 11071 C CA . ALA B 1 674 ? -1.025 -69.188 -17.359 1 87.94 674 ALA B CA 1
ATOM 11072 C C . ALA B 1 674 ? 0.31 -69 -16.656 1 87.94 674 ALA B C 1
ATOM 11074 O O . ALA B 1 674 ? 1.065 -69.938 -16.406 1 87.94 674 ALA B O 1
ATOM 11075 N N . ALA B 1 675 ? 0.651 -67.688 -16.547 1 83.5 675 ALA B N 1
ATOM 11076 C CA . ALA B 1 675 ? 1.913 -67.312 -15.914 1 83.5 675 ALA B CA 1
ATOM 11077 C C . ALA B 1 675 ? 1.68 -66.375 -14.742 1 83.5 675 ALA B C 1
ATOM 11079 O O . ALA B 1 675 ? 1.175 -65.25 -14.922 1 83.5 675 ALA B O 1
ATOM 11080 N N . LYS B 1 676 ? 1.979 -66.812 -13.508 1 78.56 676 LYS B N 1
ATOM 11081 C CA . LYS B 1 676 ? 1.878 -66 -12.328 1 78.56 676 LYS B CA 1
ATOM 11082 C C . LYS B 1 676 ? 3.164 -65.188 -12.109 1 78.56 676 LYS B C 1
ATOM 11084 O O . LYS B 1 676 ? 3.121 -64 -11.82 1 78.56 676 LYS B O 1
ATOM 11089 N N . SER B 1 677 ? 4.289 -65.812 -12.242 1 79.44 677 SER B N 1
ATOM 11090 C CA . SER B 1 677 ? 5.598 -65.25 -12.055 1 79.44 677 SER B CA 1
ATOM 11091 C C . SER B 1 677 ? 6.367 -65.188 -13.367 1 79.44 677 SER B C 1
ATOM 11093 O O . SER B 1 677 ? 7.234 -66 -13.633 1 79.44 677 SER B O 1
ATOM 11095 N N . VAL B 1 678 ? 6.129 -64.125 -14.094 1 80.94 678 VAL B N 1
ATOM 11096 C CA . VAL B 1 678 ? 6.707 -63.969 -15.43 1 80.94 678 VAL B CA 1
ATOM 11097 C C . VAL B 1 678 ? 8.219 -63.812 -15.32 1 80.94 678 VAL B C 1
ATOM 11099 O O . VAL B 1 678 ? 8.961 -64.25 -16.203 1 80.94 678 VAL B O 1
ATOM 11102 N N . ASP B 1 679 ? 8.695 -63.281 -14.234 1 79.62 679 ASP B N 1
ATOM 11103 C CA . ASP B 1 679 ? 10.109 -62.969 -14.07 1 79.62 679 ASP B CA 1
ATOM 11104 C C . ASP B 1 679 ? 10.938 -64.25 -13.891 1 79.62 679 ASP B C 1
ATOM 11106 O O . ASP B 1 679 ? 12.148 -64.25 -14.117 1 79.62 679 ASP B O 1
ATOM 11110 N N . ARG B 1 680 ? 10.336 -65.438 -13.641 1 82.75 680 ARG B N 1
ATOM 11111 C CA . ARG B 1 680 ? 11.078 -66.625 -13.344 1 82.75 680 ARG B CA 1
ATOM 11112 C C . ARG B 1 680 ? 11.07 -67.562 -14.539 1 82.75 680 ARG B C 1
ATOM 11114 O O . ARG B 1 680 ? 11.695 -68.625 -14.5 1 82.75 680 ARG B O 1
ATOM 11121 N N . ILE B 1 681 ? 10.422 -67.062 -15.555 1 86.44 681 ILE B N 1
ATOM 11122 C CA . ILE B 1 681 ? 10.391 -67.938 -16.734 1 86.44 681 ILE B CA 1
ATOM 11123 C C . ILE B 1 681 ? 11.719 -67.812 -17.484 1 86.44 681 ILE B C 1
ATOM 11125 O O . ILE B 1 681 ? 12.07 -66.75 -18.016 1 86.44 681 ILE B O 1
ATOM 11129 N N . PRO B 1 682 ? 12.477 -68.812 -17.594 1 88.31 682 PRO B N 1
ATOM 11130 C CA . PRO B 1 682 ? 13.852 -68.75 -18.094 1 88.31 682 PRO B CA 1
ATOM 11131 C C . PRO B 1 682 ? 13.914 -68.625 -19.625 1 88.31 682 PRO B C 1
ATOM 11133 O O . PRO B 1 682 ? 14.93 -68.188 -20.172 1 88.31 682 PRO B O 1
ATOM 11136 N N . VAL B 1 683 ? 12.914 -69 -20.375 1 88.62 683 VAL B N 1
ATOM 11137 C CA . VAL B 1 683 ? 12.945 -69.062 -21.828 1 88.62 683 VAL B CA 1
ATOM 11138 C C . VAL B 1 683 ? 13.281 -67.688 -22.391 1 88.62 683 VAL B C 1
ATOM 11140 O O . VAL B 1 683 ? 13.992 -67.562 -23.391 1 88.62 683 VAL B O 1
ATOM 11143 N N . LEU B 1 684 ? 12.805 -66.75 -21.781 1 92.12 684 LEU B N 1
ATOM 11144 C CA . LEU B 1 684 ? 13.008 -65.375 -22.25 1 92.12 684 LEU B CA 1
ATOM 11145 C C . LEU B 1 684 ? 14.445 -64.938 -22.031 1 92.12 684 LEU B C 1
ATOM 11147 O O . LEU B 1 684 ? 14.906 -63.969 -22.672 1 92.12 684 LEU B O 1
ATOM 11151 N N . ASP B 1 685 ? 15.172 -65.625 -21.172 1 91.56 685 ASP B N 1
ATOM 11152 C CA . ASP B 1 685 ? 16.562 -65.312 -20.859 1 91.56 685 ASP B CA 1
ATOM 11153 C C . ASP B 1 685 ? 17.531 -66.062 -21.781 1 91.56 685 ASP B C 1
ATOM 11155 O O . ASP B 1 685 ? 18.703 -65.688 -21.859 1 91.56 685 ASP B O 1
ATOM 11159 N N . GLU B 1 686 ? 17 -67 -22.516 1 91.06 686 GLU B N 1
ATOM 11160 C CA . GLU B 1 686 ? 17.875 -67.875 -23.312 1 91.06 686 GLU B CA 1
ATOM 11161 C C . GLU B 1 686 ? 17.75 -67.562 -24.797 1 91.06 686 GLU B C 1
ATOM 11163 O O . GLU B 1 686 ? 18.703 -67.812 -25.562 1 91.06 686 GLU B O 1
ATOM 11168 N N . ILE B 1 687 ? 16.641 -67 -25.172 1 92.5 687 ILE B N 1
ATOM 11169 C CA . ILE B 1 687 ? 16.422 -66.75 -26.578 1 92.5 687 ILE B CA 1
ATOM 11170 C C . ILE B 1 687 ? 16.953 -65.312 -26.938 1 92.5 687 ILE B C 1
ATOM 11172 O O . ILE B 1 687 ? 16.688 -64.375 -26.234 1 92.5 687 ILE B O 1
ATOM 11176 N N . PRO B 1 688 ? 17.781 -65.312 -28 1 93.56 688 PRO B N 1
ATOM 11177 C CA . PRO B 1 688 ? 18.203 -63.969 -28.438 1 93.56 688 PRO B CA 1
ATOM 11178 C C . PRO B 1 688 ? 17.047 -63.094 -28.922 1 93.56 688 PRO B C 1
ATOM 11180 O O . PRO B 1 688 ? 16.109 -63.594 -29.547 1 93.56 688 PRO B O 1
ATOM 11183 N N . GLY B 1 689 ? 17.078 -61.844 -28.609 1 92.88 689 GLY B N 1
ATOM 11184 C CA . GLY B 1 689 ? 15.984 -60.938 -28.938 1 92.88 689 GLY B CA 1
ATOM 11185 C C . GLY B 1 689 ? 16.297 -59.969 -30.062 1 92.88 689 GLY B C 1
ATOM 11186 O O . GLY B 1 689 ? 15.477 -59.125 -30.406 1 92.88 689 GLY B O 1
ATOM 11187 N N . VAL B 1 690 ? 17.453 -60.125 -30.766 1 94.25 690 VAL B N 1
ATOM 11188 C CA . VAL B 1 690 ? 17.875 -59.188 -31.812 1 94.25 690 VAL B CA 1
ATOM 11189 C C . VAL B 1 690 ? 17.516 -59.75 -33.188 1 94.25 690 VAL B C 1
ATOM 11191 O O . VAL B 1 690 ? 17.859 -60.906 -33.5 1 94.25 690 VAL B O 1
ATOM 11194 N N . VAL B 1 691 ? 16.781 -58.969 -33.906 1 92.94 691 VAL B N 1
ATOM 11195 C CA . VAL B 1 691 ? 16.406 -59.375 -35.25 1 92.94 691 VAL B CA 1
ATOM 11196 C C . VAL B 1 691 ? 17.547 -59.094 -36.219 1 92.94 691 VAL B C 1
ATOM 11198 O O . VAL B 1 691 ? 18.062 -57.969 -36.25 1 92.94 691 VAL B O 1
ATOM 11201 N N . ARG B 1 692 ? 17.875 -60.062 -36.969 1 93.5 692 ARG B N 1
ATOM 11202 C CA . ARG B 1 692 ? 19 -59.969 -37.906 1 93.5 692 ARG B CA 1
ATOM 11203 C C . ARG B 1 692 ? 18.641 -60.562 -39.25 1 93.5 692 ARG B C 1
ATOM 11205 O O . ARG B 1 692 ? 17.531 -61.094 -39.438 1 93.5 692 ARG B O 1
ATOM 11212 N N . ASP B 1 693 ? 19.469 -60.312 -40.25 1 92.12 693 ASP B N 1
ATOM 11213 C CA . ASP B 1 693 ? 19.344 -60.938 -41.562 1 92.12 693 ASP B CA 1
ATOM 11214 C C . ASP B 1 693 ? 19.922 -62.344 -41.531 1 92.12 693 ASP B C 1
ATOM 11216 O O . ASP B 1 693 ? 21.141 -62.531 -41.562 1 92.12 693 ASP B O 1
ATOM 11220 N N . VAL B 1 694 ? 19.031 -63.344 -41.594 1 89.38 694 VAL B N 1
ATOM 11221 C CA . VAL B 1 694 ? 19.453 -64.75 -41.469 1 89.38 694 VAL B CA 1
ATOM 11222 C C . VAL B 1 694 ? 19.453 -65.438 -42.812 1 89.38 694 VAL B C 1
ATOM 11224 O O . VAL B 1 694 ? 19.469 -66.625 -42.906 1 89.38 694 VAL B O 1
ATOM 11227 N N . SER B 1 695 ? 19.469 -64.625 -43.812 1 86.81 695 SER B N 1
ATOM 11228 C CA . SER B 1 695 ? 19.453 -65.188 -45.156 1 86.81 695 SER B CA 1
ATOM 11229 C C . SER B 1 695 ? 20.766 -65.938 -45.469 1 86.81 695 SER B C 1
ATOM 11231 O O . SER B 1 695 ? 21.844 -65.5 -45 1 86.81 695 SER B O 1
ATOM 11233 N N . ILE B 1 696 ? 20.656 -67.188 -46.062 1 76.19 696 ILE B N 1
ATOM 11234 C CA . ILE B 1 696 ? 21.812 -67.938 -46.531 1 76.19 696 ILE B CA 1
ATOM 11235 C C . ILE B 1 696 ? 22.219 -67.438 -47.906 1 76.19 696 ILE B C 1
ATOM 11237 O O . ILE B 1 696 ? 21.406 -67.438 -48.844 1 76.19 696 ILE B O 1
ATOM 11241 N N . PRO B 1 697 ? 23.469 -67 -48.031 1 68.62 697 PRO B N 1
ATOM 11242 C CA . PRO B 1 697 ? 23.906 -66.5 -49.344 1 68.62 697 PRO B CA 1
ATOM 11243 C C . PRO B 1 697 ? 23.828 -67.625 -50.438 1 68.62 697 PRO B C 1
ATOM 11245 O O . PRO B 1 697 ? 24.344 -68.688 -50.219 1 68.62 697 PRO B O 1
ATOM 11248 N N . ASP B 1 698 ? 22.734 -67.688 -51.031 1 58.47 698 ASP B N 1
ATOM 11249 C CA . ASP B 1 698 ? 22.734 -68.625 -52.156 1 58.47 698 ASP B CA 1
ATOM 11250 C C . ASP B 1 698 ? 23.328 -68 -53.406 1 58.47 698 ASP B C 1
ATOM 11252 O O . ASP B 1 698 ? 22.906 -66.875 -53.812 1 58.47 698 ASP B O 1
ATOM 11256 N N . GLY B 1 699 ? 24.547 -68.375 -53.781 1 55.28 699 GLY B N 1
ATOM 11257 C CA . GLY B 1 699 ? 25.312 -67.875 -54.938 1 55.28 699 GLY B CA 1
ATOM 11258 C C . GLY B 1 699 ? 24.469 -67.688 -56.156 1 55.28 699 GLY B C 1
ATOM 11259 O O . GLY B 1 699 ? 24.891 -67 -57.094 1 55.28 699 GLY B O 1
ATOM 11260 N N . ASN B 1 700 ? 23.5 -68.5 -56.375 1 54.72 700 ASN B N 1
ATOM 11261 C CA . ASN B 1 700 ? 22.844 -68.5 -57.688 1 54.72 700 ASN B CA 1
ATOM 11262 C C . ASN B 1 700 ? 21.641 -67.562 -57.719 1 54.72 700 ASN B C 1
ATOM 11264 O O . ASN B 1 700 ? 20.859 -67.562 -58.656 1 54.72 700 ASN B O 1
ATOM 11268 N N . VAL B 1 701 ? 21.328 -66.875 -56.688 1 61.22 701 VAL B N 1
ATOM 11269 C CA . VAL B 1 701 ? 20.062 -66.125 -56.688 1 61.22 701 VAL B CA 1
ATOM 11270 C C . VAL B 1 701 ? 20.281 -64.75 -57.312 1 61.22 701 VAL B C 1
ATOM 11272 O O . VAL B 1 701 ? 21.281 -64.062 -57 1 61.22 701 VAL B O 1
ATOM 11275 N N . VAL B 1 702 ? 19.594 -64.375 -58.469 1 61.12 702 VAL B N 1
ATOM 11276 C CA . VAL B 1 702 ? 19.688 -63.156 -59.281 1 61.12 702 VAL B CA 1
ATOM 11277 C C . VAL B 1 702 ? 19.516 -61.938 -58.375 1 61.12 702 VAL B C 1
ATOM 11279 O O . VAL B 1 702 ? 20.266 -60.969 -58.5 1 61.12 702 VAL B O 1
ATOM 11282 N N . LEU B 1 703 ? 18.531 -61.781 -57.469 1 69.12 703 LEU B N 1
ATOM 11283 C CA . LEU B 1 703 ? 18.344 -60.656 -56.562 1 69.12 703 LEU B CA 1
ATOM 11284 C C . LEU B 1 703 ? 18.359 -61.156 -55.125 1 69.12 703 LEU B C 1
ATOM 11286 O O . LEU B 1 703 ? 17.406 -61.812 -54.688 1 69.12 703 LEU B O 1
ATOM 11290 N N . PRO B 1 704 ? 19.438 -60.875 -54.438 1 78.25 704 PRO B N 1
ATOM 11291 C CA . PRO B 1 704 ? 19.5 -61.406 -53.094 1 78.25 704 PRO B CA 1
ATOM 11292 C C . PRO B 1 704 ? 18.5 -60.719 -52.156 1 78.25 704 PRO B C 1
ATOM 11294 O O . PRO B 1 704 ? 18.531 -59.5 -51.969 1 78.25 704 PRO B O 1
ATOM 11297 N N . VAL B 1 705 ? 17.406 -61.375 -51.75 1 86.31 705 VAL B N 1
ATOM 11298 C CA . VAL B 1 705 ? 16.406 -60.906 -50.781 1 86.31 705 VAL B CA 1
ATOM 11299 C C . VAL B 1 705 ? 16.75 -61.438 -49.375 1 86.31 705 VAL B C 1
ATOM 11301 O O . VAL B 1 705 ? 16.969 -62.656 -49.219 1 86.31 705 VAL B O 1
ATOM 11304 N N . GLY B 1 706 ? 16.875 -60.5 -48.469 1 88.81 706 GLY B N 1
ATOM 11305 C CA . GLY B 1 706 ? 17.172 -60.906 -47.094 1 88.81 706 GLY B CA 1
ATOM 11306 C C . GLY B 1 706 ? 15.969 -61.438 -46.375 1 88.81 706 GLY B C 1
ATOM 11307 O O . GLY B 1 706 ? 14.82 -61.156 -46.719 1 88.81 706 GLY B O 1
ATOM 11308 N N . THR B 1 707 ? 16.203 -62.281 -45.406 1 90.31 707 THR B N 1
ATOM 11309 C CA . THR B 1 707 ? 15.164 -62.844 -44.531 1 90.31 707 THR B CA 1
ATOM 11310 C C . THR B 1 707 ? 15.398 -62.469 -43.094 1 90.31 707 THR B C 1
ATOM 11312 O O . THR B 1 707 ? 16.5 -62.625 -42.562 1 90.31 707 THR B O 1
ATOM 11315 N N . LEU B 1 708 ? 14.344 -61.906 -42.5 1 92.44 708 LEU B N 1
ATOM 11316 C CA . LEU B 1 708 ? 14.43 -61.5 -41.094 1 92.44 708 LEU B CA 1
ATOM 11317 C C . LEU B 1 708 ? 14.32 -62.719 -40.188 1 92.44 708 LEU B C 1
ATOM 11319 O O . LEU B 1 708 ? 13.539 -63.656 -40.469 1 92.44 708 LEU B O 1
ATOM 11323 N N . GLY B 1 709 ? 15.062 -62.75 -39.188 1 90.94 709 GLY B N 1
ATOM 11324 C CA . GLY B 1 709 ? 15.008 -63.875 -38.25 1 90.94 709 GLY B CA 1
ATOM 11325 C C . GLY B 1 709 ? 15.758 -63.562 -36.969 1 90.94 709 GLY B C 1
ATOM 11326 O O . GLY B 1 709 ? 16.328 -62.5 -36.812 1 90.94 709 GLY B O 1
ATOM 11327 N N . LEU B 1 710 ? 15.641 -64.562 -36.031 1 91.5 710 LEU B N 1
ATOM 11328 C CA . LEU B 1 710 ? 16.328 -64.438 -34.75 1 91.5 710 LEU B CA 1
ATOM 11329 C C . LEU B 1 710 ? 17.578 -65.375 -34.75 1 91.5 710 LEU B C 1
ATOM 11331 O O . LEU B 1 710 ? 17.609 -66.375 -35.438 1 91.5 710 LEU B O 1
ATOM 11335 N N . GLY B 1 711 ? 18.594 -64.938 -34.125 1 84.62 711 GLY B N 1
ATOM 11336 C CA . GLY B 1 711 ? 19.797 -65.75 -34.031 1 84.62 711 GLY B CA 1
ATOM 11337 C C . GLY B 1 711 ? 20.969 -65.125 -34.781 1 84.62 711 GLY B C 1
ATOM 11338 O O . GLY B 1 711 ? 21.031 -63.938 -35.031 1 84.62 711 GLY B O 1
ATOM 11339 N N . ASP B 1 712 ? 21.875 -66 -35.125 1 86.75 712 ASP B N 1
ATOM 11340 C CA . ASP B 1 712 ? 23.109 -65.562 -35.75 1 86.75 712 ASP B CA 1
ATOM 11341 C C . ASP B 1 712 ? 22.859 -65.125 -37.188 1 86.75 712 ASP B C 1
ATOM 11343 O O . ASP B 1 712 ? 22.141 -65.75 -37.938 1 86.75 712 ASP B O 1
ATOM 11347 N N . GLY B 1 713 ? 23.219 -63.969 -37.531 1 89.62 713 GLY B N 1
ATOM 11348 C CA . GLY B 1 713 ? 23.078 -63.406 -38.844 1 89.62 713 GLY B CA 1
ATOM 11349 C C . GLY B 1 713 ? 23.797 -62.062 -39 1 89.62 713 GLY B C 1
ATOM 11350 O O . GLY B 1 713 ? 24.578 -61.688 -38.125 1 89.62 713 GLY B O 1
ATOM 11351 N N . ARG B 1 714 ? 23.547 -61.469 -40.125 1 89.75 714 ARG B N 1
ATOM 11352 C CA . ARG B 1 714 ? 24.156 -60.156 -40.406 1 89.75 714 ARG B CA 1
ATOM 11353 C C . ARG B 1 714 ? 23.234 -59.031 -39.969 1 89.75 714 ARG B C 1
ATOM 11355 O O . ARG B 1 714 ? 22.016 -59.188 -39.906 1 89.75 714 ARG B O 1
ATOM 11362 N N . PRO B 1 715 ? 23.922 -57.906 -39.625 1 89.75 715 PRO B N 1
ATOM 11363 C CA . PRO B 1 715 ? 23.109 -56.75 -39.281 1 89.75 715 PRO B CA 1
ATOM 11364 C C . PRO B 1 715 ? 22.25 -56.25 -40.438 1 89.75 715 PRO B C 1
ATOM 11366 O O . PRO B 1 715 ? 22.625 -56.438 -41.594 1 89.75 715 PRO B O 1
ATOM 11369 N N . LEU B 1 716 ? 21.125 -55.688 -40.062 1 91.5 716 LEU B N 1
ATOM 11370 C CA . LEU B 1 716 ? 20.203 -55.188 -41.094 1 91.5 716 LEU B CA 1
ATOM 11371 C C . LEU B 1 716 ? 20.781 -53.969 -41.812 1 91.5 716 LEU B C 1
ATOM 11373 O O . LEU B 1 716 ? 21.406 -53.125 -41.188 1 91.5 716 LEU B O 1
ATOM 11377 N N . GLU B 1 717 ? 20.688 -54.031 -43.125 1 88.75 717 GLU B N 1
ATOM 11378 C CA . GLU B 1 717 ? 21.172 -52.906 -43.938 1 88.75 717 GLU B CA 1
ATOM 11379 C C . GLU B 1 717 ? 20.016 -52.188 -44.625 1 88.75 717 GLU B C 1
ATOM 11381 O O . GLU B 1 717 ? 19.078 -52.812 -45.094 1 88.75 717 GLU B O 1
ATOM 11386 N N . GLY B 1 718 ? 20.047 -50.875 -44.719 1 85.19 718 GLY B N 1
ATOM 11387 C CA . GLY B 1 718 ? 18.984 -50.031 -45.219 1 85.19 718 GLY B CA 1
ATOM 11388 C C . GLY B 1 718 ? 18.75 -50.188 -46.719 1 85.19 718 GLY B C 1
ATOM 11389 O O . GLY B 1 718 ? 17.625 -50.094 -47.188 1 85.19 718 GLY B O 1
ATOM 11390 N N . GLN B 1 719 ? 19.781 -50.469 -47.469 1 82.88 719 GLN B N 1
ATOM 11391 C CA . GLN B 1 719 ? 19.672 -50.5 -48.906 1 82.88 719 GLN B CA 1
ATOM 11392 C C . GLN B 1 719 ? 19.375 -51.906 -49.406 1 82.88 719 GLN B C 1
ATOM 11394 O O . GLN B 1 719 ? 19.109 -52.094 -50.594 1 82.88 719 GLN B O 1
ATOM 11399 N N . ARG B 1 720 ? 19.297 -52.812 -48.562 1 85.75 720 ARG B N 1
ATOM 11400 C CA . ARG B 1 720 ? 19.016 -54.188 -48.938 1 85.75 720 ARG B CA 1
ATOM 11401 C C . ARG B 1 720 ? 17.516 -54.5 -48.844 1 85.75 720 ARG B C 1
ATOM 11403 O O . ARG B 1 720 ? 16.828 -53.969 -47.969 1 85.75 720 ARG B O 1
ATOM 11410 N N . ARG B 1 721 ? 17.047 -55.312 -49.75 1 89.25 721 ARG B N 1
ATOM 11411 C CA . ARG B 1 721 ? 15.641 -55.719 -49.719 1 89.25 721 ARG B CA 1
ATOM 11412 C C . ARG B 1 721 ? 15.406 -56.875 -48.781 1 89.25 721 ARG B C 1
ATOM 11414 O O . ARG B 1 721 ? 16.234 -57.781 -48.688 1 89.25 721 ARG B O 1
ATOM 11421 N N . TYR B 1 722 ? 14.32 -56.812 -48.125 1 91.25 722 TYR B N 1
ATOM 11422 C CA . TYR B 1 722 ? 13.914 -57.875 -47.219 1 91.25 722 TYR B CA 1
ATOM 11423 C C . TYR B 1 722 ? 12.523 -58.406 -47.594 1 91.25 722 TYR B C 1
ATOM 11425 O O . TYR B 1 722 ? 11.703 -57.656 -48.156 1 91.25 722 TYR B O 1
ATOM 11433 N N . GLU B 1 723 ? 12.273 -59.656 -47.25 1 91.75 723 GLU B N 1
ATOM 11434 C CA . GLU B 1 723 ? 10.945 -60.219 -47.469 1 91.75 723 GLU B CA 1
ATOM 11435 C C . GLU B 1 723 ? 9.883 -59.406 -46.719 1 91.75 723 GLU B C 1
ATOM 11437 O O . GLU B 1 723 ? 10.086 -59.031 -45.562 1 91.75 723 GLU B O 1
ATOM 11442 N N . ALA B 1 724 ? 8.812 -59.125 -47.469 1 90.62 724 ALA B N 1
ATOM 11443 C CA . ALA B 1 724 ? 7.781 -58.25 -46.875 1 90.62 724 ALA B CA 1
ATOM 11444 C C . ALA B 1 724 ? 6.395 -58.875 -47.031 1 90.62 724 ALA B C 1
ATOM 11446 O O . ALA B 1 724 ? 6.238 -59.906 -47.719 1 90.62 724 ALA B O 1
ATOM 11447 N N . TYR B 1 725 ? 5.52 -58.312 -46.312 1 88.38 725 TYR B N 1
ATOM 11448 C CA . TYR B 1 725 ? 4.117 -58.656 -46.531 1 88.38 725 TYR B CA 1
ATOM 114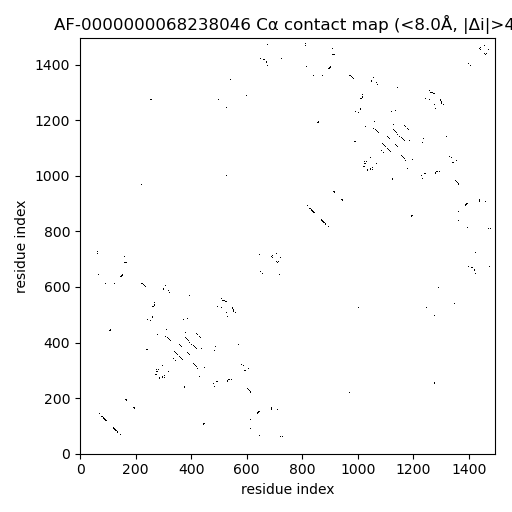49 C C . TYR B 1 725 ? 3.623 -58.156 -47.875 1 88.38 725 TYR B C 1
ATOM 11451 O O . TYR B 1 725 ? 4.172 -57.188 -48.438 1 88.38 725 TYR B O 1
ATOM 11459 N N . LYS B 1 726 ? 2.584 -58.75 -48.375 1 85.88 726 LYS B N 1
ATOM 11460 C CA . LYS B 1 726 ? 2.031 -58.406 -49.688 1 85.88 726 LYS B CA 1
ATOM 11461 C C . LYS B 1 726 ? 1.662 -56.906 -49.719 1 85.88 726 LYS B C 1
ATOM 11463 O O . LYS B 1 726 ? 1.9 -56.25 -50.75 1 85.88 726 LYS B O 1
ATOM 11468 N N . GLU B 1 727 ? 1.142 -56.438 -48.625 1 85.38 727 GLU B N 1
ATOM 11469 C CA . GLU B 1 727 ? 0.644 -55.062 -48.562 1 85.38 727 GLU B CA 1
ATOM 11470 C C . GLU B 1 727 ? 1.794 -54.062 -48.469 1 85.38 727 GLU B C 1
ATOM 11472 O O . GLU B 1 727 ? 1.601 -52.875 -48.719 1 85.38 727 GLU B O 1
ATOM 11477 N N . SER B 1 728 ? 3.029 -54.562 -48.25 1 85.44 728 SER B N 1
ATOM 11478 C CA . SER B 1 728 ? 4.188 -53.688 -48.125 1 85.44 728 SER B CA 1
ATOM 11479 C C . SER B 1 728 ? 5.172 -53.875 -49.25 1 85.44 728 SER B C 1
ATOM 11481 O O . SER B 1 728 ? 6.312 -53.406 -49.188 1 85.44 728 SER B O 1
ATOM 11483 N N . ASP B 1 729 ? 4.734 -54.5 -50.281 1 88.12 729 ASP B N 1
ATOM 11484 C CA . ASP B 1 729 ? 5.602 -54.781 -51.438 1 88.12 729 ASP B CA 1
ATOM 11485 C C . ASP B 1 729 ? 5.898 -53.5 -52.219 1 88.12 729 ASP B C 1
ATOM 11487 O O . ASP B 1 729 ? 5 -52.688 -52.469 1 88.12 729 ASP B O 1
ATOM 11491 N N . GLU B 1 730 ? 7.184 -53.344 -52.469 1 87.81 730 GLU B N 1
ATOM 11492 C CA . GLU B 1 730 ? 7.625 -52.219 -53.25 1 87.81 730 GLU B CA 1
ATOM 11493 C C . GLU B 1 730 ? 8.188 -52.656 -54.594 1 87.81 730 GLU B C 1
ATOM 11495 O O . GLU B 1 730 ? 8.883 -53.656 -54.688 1 87.81 730 GLU B O 1
ATOM 11500 N N . PRO B 1 731 ? 7.844 -51.844 -55.625 1 84.38 731 PRO B N 1
ATOM 11501 C CA . PRO B 1 731 ? 8.359 -52.188 -56.969 1 84.38 731 PRO B CA 1
ATOM 11502 C C . PRO B 1 731 ? 9.883 -52.031 -57.062 1 84.38 731 PRO B C 1
ATOM 11504 O O . PRO B 1 731 ? 10.484 -51.312 -56.281 1 84.38 731 PRO B O 1
ATOM 11507 N N . LEU B 1 732 ? 10.477 -52.844 -57.938 1 83.56 732 LEU B N 1
ATOM 11508 C CA . LEU B 1 732 ? 11.922 -52.844 -58.125 1 83.56 732 LEU B CA 1
ATOM 11509 C C . LEU B 1 732 ? 12.391 -51.5 -58.656 1 83.56 732 LEU B C 1
ATOM 11511 O O . LEU B 1 732 ? 11.719 -50.875 -59.5 1 83.56 732 LEU B O 1
ATOM 11515 N N . THR B 1 733 ? 13.445 -51 -58.031 1 79.06 733 THR B N 1
ATOM 11516 C CA . THR B 1 733 ? 14.047 -49.75 -58.562 1 79.06 733 THR B CA 1
ATOM 11517 C C . THR B 1 733 ? 14.648 -50 -59.938 1 79.06 733 THR B C 1
ATOM 11519 O O . THR B 1 733 ? 14.906 -51.125 -60.344 1 79.06 733 THR B O 1
ATOM 11522 N N . PRO B 1 734 ? 14.758 -48.969 -60.75 1 77.62 734 PRO B N 1
ATOM 11523 C CA . PRO B 1 734 ? 15.328 -49.125 -62.094 1 77.62 734 PRO B CA 1
ATOM 11524 C C . PRO B 1 734 ? 16.703 -49.781 -62.062 1 77.62 734 PRO B C 1
ATOM 11526 O O . PRO B 1 734 ? 17.031 -50.562 -62.969 1 77.62 734 PRO B O 1
ATOM 11529 N N . MET B 1 735 ? 17.5 -49.469 -61.062 1 77.81 735 MET B N 1
ATOM 11530 C CA . MET B 1 735 ? 18.844 -50.062 -60.969 1 77.81 735 MET B CA 1
ATOM 11531 C C . MET B 1 735 ? 18.75 -51.562 -60.75 1 77.81 735 MET B C 1
ATOM 11533 O O . MET B 1 735 ? 19.531 -52.344 -61.312 1 77.81 735 MET B O 1
ATOM 11537 N N . GLU B 1 736 ? 17.812 -51.938 -59.906 1 77.81 736 GLU B N 1
ATOM 11538 C CA . GLU B 1 736 ? 17.625 -53.375 -59.625 1 77.81 736 GLU B CA 1
ATOM 11539 C C . GLU B 1 736 ? 17.125 -54.094 -60.875 1 77.81 736 GLU B C 1
ATOM 11541 O O . GLU B 1 736 ? 17.484 -55.281 -61.094 1 77.81 736 GLU B O 1
ATOM 11546 N N . ARG B 1 737 ? 16.375 -53.5 -61.656 1 76.88 737 ARG B N 1
ATOM 11547 C CA . ARG B 1 737 ? 15.875 -54.062 -62.875 1 76.88 737 ARG B CA 1
ATOM 11548 C C . ARG B 1 737 ? 17.016 -54.312 -63.875 1 76.88 737 ARG B C 1
ATOM 11550 O O . ARG B 1 737 ? 17.062 -55.344 -64.562 1 76.88 737 ARG B O 1
ATOM 11557 N N . ARG B 1 738 ? 17.828 -53.406 -63.969 1 76.81 738 ARG B N 1
ATOM 11558 C CA . ARG B 1 738 ? 18.953 -53.531 -64.875 1 76.81 738 ARG B CA 1
ATOM 11559 C C . ARG B 1 738 ? 19.875 -54.656 -64.438 1 76.81 738 ARG B C 1
ATOM 11561 O O . ARG B 1 738 ? 20.391 -55.406 -65.312 1 76.81 738 ARG B O 1
ATOM 11568 N N . MET B 1 739 ? 20.031 -54.688 -63.125 1 73.12 739 MET B N 1
ATOM 11569 C CA . MET B 1 739 ? 20.891 -55.75 -62.625 1 73.12 739 MET B CA 1
ATOM 11570 C C . MET B 1 739 ? 20.281 -57.125 -62.906 1 73.12 739 MET B C 1
ATOM 11572 O O . MET B 1 739 ? 21 -58.062 -63.25 1 73.12 739 MET B O 1
ATOM 11576 N N . LEU B 1 740 ? 18.984 -57.125 -62.781 1 71.88 740 LEU B N 1
ATOM 11577 C CA . LEU B 1 740 ? 18.266 -58.344 -63.094 1 71.88 740 LEU B CA 1
ATOM 11578 C C . LEU B 1 740 ? 18.391 -58.719 -64.562 1 71.88 740 LEU B C 1
ATOM 11580 O O . LEU B 1 740 ? 18.594 -59.875 -64.938 1 71.88 740 LEU B O 1
ATOM 11584 N N . GLN B 1 741 ? 18.281 -57.719 -65.312 1 72.5 741 GLN B N 1
ATOM 11585 C CA . GLN B 1 741 ? 18.375 -57.938 -66.75 1 72.5 741 GLN B CA 1
ATOM 11586 C C . GLN B 1 741 ? 19.781 -58.344 -67.188 1 72.5 741 GLN B C 1
ATOM 11588 O O . GLN B 1 741 ? 19.969 -59.219 -68.062 1 72.5 741 GLN B O 1
ATOM 11593 N N . SER B 1 742 ? 20.719 -57.781 -66.625 1 73.25 742 SER B N 1
ATOM 11594 C CA . SER B 1 742 ? 22.094 -58.125 -67 1 73.25 742 SER B CA 1
ATOM 11595 C C . SER B 1 742 ? 22.453 -59.531 -66.562 1 73.25 742 SER B C 1
ATOM 11597 O O . SER B 1 742 ? 23.188 -60.219 -67.25 1 73.25 742 SER B O 1
ATOM 11599 N N . ARG B 1 743 ? 21.953 -60 -65.5 1 69.88 743 ARG B N 1
ATOM 11600 C CA . ARG B 1 743 ? 22.281 -61.312 -65 1 69.88 743 ARG B CA 1
ATOM 11601 C C . ARG B 1 743 ? 21.516 -62.406 -65.75 1 69.88 743 ARG B C 1
ATOM 11603 O O . ARG B 1 743 ? 22 -63.531 -65.938 1 69.88 743 ARG B O 1
ATOM 11610 N N . ILE B 1 744 ? 20.391 -62.062 -66.188 1 64.19 744 ILE B N 1
ATOM 11611 C CA . ILE B 1 744 ? 19.641 -63 -67 1 64.19 744 ILE B CA 1
ATOM 11612 C C . ILE B 1 744 ? 20.359 -63.156 -68.375 1 64.19 744 ILE B C 1
ATOM 11614 O O . ILE B 1 744 ? 20.406 -64.25 -68.938 1 64.19 744 ILE B O 1
ATOM 11618 N N . ASN B 1 745 ? 20.906 -62.125 -68.812 1 61.88 745 ASN B N 1
ATOM 11619 C CA . ASN B 1 745 ? 21.625 -62.219 -70.062 1 61.88 745 ASN B CA 1
ATOM 11620 C C . ASN B 1 745 ? 22.969 -62.938 -69.938 1 61.88 745 ASN B C 1
ATOM 11622 O O . ASN B 1 745 ? 23.531 -63.406 -70.875 1 61.88 745 ASN B O 1
ATOM 11626 N N . ASP B 1 746 ? 23.531 -62.875 -68.875 1 55.03 746 ASP B N 1
ATOM 11627 C CA . ASP B 1 746 ? 24.844 -63.5 -68.75 1 55.03 746 ASP B CA 1
ATOM 11628 C C . ASP B 1 746 ? 24.703 -65 -68.5 1 55.03 746 ASP B C 1
ATOM 11630 O O . ASP B 1 746 ? 25.703 -65.75 -68.438 1 55.03 746 ASP B O 1
ATOM 11634 N N . ASP B 1 747 ? 23.719 -65.562 -68.062 1 48.31 747 ASP B N 1
ATOM 11635 C CA . ASP B 1 747 ? 23.625 -67.062 -68 1 48.31 747 ASP B CA 1
ATOM 11636 C C . ASP B 1 747 ? 23.359 -67.625 -69.375 1 48.31 747 ASP B C 1
ATOM 11638 O O . ASP B 1 747 ? 22.312 -67.438 -70 1 48.31 747 ASP B O 1
ATOM 11642 N N . PRO B 1 748 ? 24.5 -68.125 -70.188 1 45.22 748 PRO B N 1
ATOM 11643 C CA . PRO B 1 748 ? 24.25 -68.875 -71.438 1 45.22 748 PRO B CA 1
ATOM 11644 C C . PRO B 1 748 ? 23.375 -70.062 -71.312 1 45.22 748 PRO B C 1
ATOM 11646 O O . PRO B 1 748 ? 23.359 -70.688 -70.25 1 45.22 748 PRO B O 1
#